Protein AF-A0A8H7H1Z9-F1 (afdb_monomer)

Organism: NCBI:txid456999

Sequence (894 aa):
MPFTSHRYNGWLPSSRAVYNKFINDLLEEAKRRHEQKAQHVASVEEFKKDIEANATMVDLFNKSFVQASSENLITSFEILLQVLDIIVSGPPRSIESDGTETHEPVGVPIYIVLDLLINTSAGYTLFNMGEFNSAIKKLLNSWGEYLTTADSAKTLTNEAGGWFSPLGLSILQADERGNFDATYVEPDPKAVNKGYASWDAFFTRQVQSSARPVEQAPAGTVVYNACESTVDRVRYNVQTHDKFWLKGMAYSLYDMLNGREDIAKQFVGGTVYQAFLGPNDYHRWHSPIGGKVVDAILVPGTYYAALPDDGEDGYMQGALIRSQPWLTIAAARAIITIQAPGPIGLVCFIAVGMVEVSTCDIRVKPGDSVSPGTELGMFHFGGSSHAVIFGPHVKLAYRNEVKPEVHQRSSYREAALKETKPKKVTKSGATSKAKSKSTPKALPGKKKRKAKRDQTKTDKESKEHKSVLNFANLPIELFLERAALDNVGLPSCPDNSVSESEYAALMFFEICAECGKAAVRQVDPILFVRGCDKAIALKVDHTSDVANLLLCSPYLVLPRGKTRIVWCQVKEYERIREIVDELEKGDGTTFKNWICESYDFMQTWHKAIDPLHKWVKNREEKEKNARAFQIQTRLIKLSWDAVDISECKEPTQEWKTLVFKTKLLDDNEWRDILPHLLDALEQVYEKRIEEEVYHREIERGIIIGNWLGGWTDKNTERWKTRWRDPVNPTSGSESIGTSEMMLYSQGIKKFSTTLSIPWAPRSTKVMTTCPHVIELLANDLPMDEFERKFEEKEEAAVLELLPEGLKSAEMRTWEFEWVSCTNNEGAVTTGDTLSTNAKILLRADCLLNVSIGLYTHYHYPNNLGALKGVSFYDLDSAKVAKAILRGLGRPNAS

Foldseek 3Di:
DAQCQAPFLQQAGSHPVQLVQLVVVLLVQLVVCVVVVPDADPLLVQLVCLQVVDPLSQVLQQQLLLQLVVPAPQRHPSSLSSSLSVDLVAAFWWTDDDPDLATHTRFFSNCSNCQSSQQFLSNLVSLLDPSNQVSVVSSLVSSLVVQQAQRRLPLLFCDHTRCVPPVNQCSLDPQPCHRPPQFWDQPQCPDRNSNQSGNQCVQQTHTDCVNFDADDDPAPFFFFFQFQFFWADKDFQAACDDAQAVPPGGANLCLLVLNPSVVSVQQGRWMKTKTWDALSTNFFTWGRHWFFWAAKDKDAAGASHFAHACDDPNDRGCRRVVRRRVLSRGATKMWIWGATDDQFGIKIKIWGAYHSFSDWAAPDHGGDTHHTGHTGTGITGGITMMMMTTGNSFDFDAPDPRDGSRGDDRNDTGGGGDDDDPPPPDDDDDDDDDDDDDDDDDYDYDDDDDDDDDDDDDDDDDDDDDDDDPPPPDPSSLVSLVSNCVSLPADDDLDPVADSSSLCSLQNYQAWSRRNHGAPDGAQLQQRTGHHPVQFFDDDDPPDPLVLLFRWDQPPDDDPDDDDGIGGGPVRSVVSVVVQVVCVVDDPVVVVVVSVVSNVVSVSSCVSSVSNVVSVVVLLQVLLVVQLVVLLVVVVVVVDDNVLSVVLPPDDPLVCVLRRGSDDDDPVSCVVCVVVVVVSSVVSVVVVVVVVLVVVLVVLLVLLQVVLVVVCVVCLPVQFPPDDPPVDDDDDADDDPPVVVVVVVVPDDDDPDRWRKRKTFHSVLCCPPQPVNVVLSVDPDDPVVSSVVCVVDPPVSSVVVDDPDDDPGPDPDPGMDTDTDDPPPDDDDDDDDDDLVLVLLLVPQKWFWDDDPPDTDTDRDSDDPDDDGDIDGDPVSNVVSLVVCVVVVNNPDD

InterPro domains:
  IPR003817 Phosphatidylserine decarboxylase-related [PF02666] (200-398)
  IPR003817 Phosphatidylserine decarboxylase-related [PTHR10067] (194-395)
  IPR022237 L-tryptophan decarboxylase PsiD-like [PF12588] (43-169)

Secondary structure (DSSP, 8-state):
----TTTTTTSS-SSHHHHHHHHHHHHHHHHHHHHTTPPPPHHHHHHHHHHHT-HHHHHHHHHHHHHTTTT-S--SHHHHHHHHHHHHTS---EEE-TTSS-EEE-S-HHHHHHHHHHTSHHHHHHHH-HHHHHHHHHHHHHHHHHHTSGGGGGG-SSSTTSTTSHHHHHHHTTTTT--HHHHB--S-TTSTTTT-SSHHHHHTPPBPTTTS------TTSEEE-SSSEEEEEEEES-BSS----TTT---BHHHHTTT-HHHHTTTTT-EEEEEEE-TTS--EEE-SS-EEEEEEEEE--BSS-------BTTB-TTHHHHTHHHHHHHB-EEEEEEE-STTS-EEEEEEEEBTTB-EEEE---TT-EE-TT-EEEEEESS-EEEEEEE-TT--EEESS---TT-EE-TTSEEEEE-----------------------------------------------------GGGS-HHHHHHHHHHHHHTPPPPS-TTS-HHHHHHHHH--B-TTT-SB--SPPBTTTTB---TTS--EE--TTSGGGGGS--BS--PPSSS-----EE-HHHHHHHHHHHHHHTTS-HHHHHHHHHHHHHHHHHHHHHHHHHHHHHHHHHHHHHHHHHHHHHHHHHHTT--HHHHHHTTSS-HHHHHHHS-SS---HHHHHHHHHHHHHHHHHHHHHHHHHHHHHHHHHHHHHHHHHHHHHHHHHTTTT-------S--SSS----SHHHHHHHHTT-----------EEE-HHHHHHH-HHHHHHHHS---HHHHHHHHHHHHHHHHHHTSPSS--TTS---TTEEE------S-PPP----S-HHHHHHHTTTEEEEEEETTEEEEE--S-TT---S-EEE-HHHHHHHHHHHHHTT-TT--

Mean predicted aligned error: 19.85 Å

Nearest PDB structures (foldseek):
  8x4q-assembly1_A  TM=8.700E-01  e=1.076E-24  Psilocybe cubensis
  8x4q-assembly3_E  TM=8.831E-01  e=5.833E-24  Psilocybe cubensis
  9jfn-assembly3_C  TM=8.525E-01  e=1.899E-22  Aspergillus oryzae RIB40
  7cnz-assembly2_G  TM=6.704E-01  e=5.437E-10  Escherichia coli K-12
  7cnz-assembly2_E  TM=6.609E-01  e=1.058E-09  Escherichia coli K-12

Solvent-accessible surface area (backbone atoms only — not comparable to full-atom values): 51412 Å² total; per-residue (Å²): 131,80,70,74,64,66,88,54,57,64,63,55,65,59,38,67,61,34,43,50,46,52,53,48,58,40,51,55,50,24,48,51,40,57,77,66,66,59,78,66,47,72,48,53,46,50,33,50,51,55,40,68,73,32,69,66,53,47,51,27,51,54,46,11,31,57,23,27,52,91,79,45,85,67,69,44,70,69,57,46,51,43,36,46,40,59,52,62,73,48,54,68,50,37,39,64,32,80,97,46,98,48,30,49,69,43,55,42,67,68,45,65,76,38,34,50,32,25,34,16,60,37,18,32,28,45,32,57,33,67,67,48,40,55,33,52,47,53,36,47,49,54,32,52,56,48,28,61,31,60,76,23,24,75,37,40,21,57,48,91,45,16,54,53,9,77,59,23,41,50,61,51,28,39,82,80,60,36,60,56,82,72,25,38,58,55,80,30,76,86,42,71,43,28,49,43,65,9,36,40,51,55,51,55,45,50,67,32,82,81,58,54,53,75,77,90,67,66,84,49,46,58,36,36,37,38,41,35,27,26,33,63,48,77,45,67,58,35,33,45,72,47,56,80,37,94,79,82,56,58,58,31,36,22,51,51,54,72,67,37,53,81,64,20,61,61,34,41,49,7,36,41,41,33,30,34,30,35,40,72,43,56,41,53,34,26,30,30,43,45,30,33,28,70,38,64,49,78,43,87,47,26,38,60,46,28,55,49,63,80,42,59,99,82,36,55,62,55,27,54,68,78,21,54,72,59,39,54,53,48,22,12,28,26,44,36,32,32,43,26,53,70,72,50,32,57,34,37,42,33,45,25,17,28,44,76,8,34,44,60,47,73,70,58,52,60,73,42,77,42,41,60,68,35,71,40,30,33,43,50,56,37,36,39,36,35,37,40,39,33,19,50,83,47,55,78,39,55,78,56,85,88,50,64,76,46,63,40,60,44,45,44,66,49,25,35,64,75,81,80,74,80,78,81,79,79,84,80,86,82,88,83,87,84,84,88,87,83,85,88,90,79,88,82,86,90,86,90,82,88,90,81,91,85,91,87,78,88,83,85,89,80,95,76,91,80,84,76,80,74,78,87,75,65,60,67,59,63,52,51,52,49,52,53,36,52,62,70,62,54,61,76,74,61,50,90,91,51,52,68,54,40,50,51,40,46,73,67,40,55,40,10,72,80,52,37,43,77,10,98,52,73,50,37,55,78,72,69,44,17,50,27,92,86,67,53,41,50,86,62,60,85,86,41,78,67,51,74,66,49,71,63,31,70,78,77,82,72,80,92,89,78,92,83,72,54,37,31,54,48,69,57,51,54,52,52,49,52,52,48,66,52,36,74,75,52,57,70,64,62,41,52,51,52,52,52,54,44,43,53,49,52,55,50,49,55,61,45,29,45,61,45,41,52,46,55,55,51,49,48,51,50,38,14,50,50,35,36,51,50,51,50,54,53,43,42,74,73,71,47,58,70,64,54,68,60,64,59,78,71,82,49,75,61,57,52,63,70,42,60,32,71,66,82,85,48,77,65,58,47,63,68,46,43,62,63,52,49,55,57,44,49,58,50,44,53,52,49,50,52,52,51,52,53,50,51,52,52,52,53,52,50,51,51,38,53,50,48,65,51,45,39,72,75,46,44,79,82,51,56,61,76,65,70,86,74,86,77,73,87,86,85,79,90,70,78,72,66,67,57,55,58,42,48,77,72,70,60,89,82,80,86,70,72,69,44,54,40,72,41,66,33,51,70,48,45,53,72,66,35,70,66,50,37,52,54,69,72,44,93,60,58,68,73,59,44,52,52,56,56,71,74,61,48,67,68,62,56,53,68,74,49,77,84,81,86,58,88,74,79,74,86,58,96,56,50,45,86,47,85,68,75,88,77,88,80,81,84,87,78,84,86,83,72,54,72,69,57,56,53,57,63,47,61,24,52,55,42,52,57,78,65,78,97,52,84,53,85,53,83,79,93,66,87,88,77,82,85,62,72,74,48,79,40,75,67,45,44,52,52,32,52,52,52,31,43,76,70,73,44,75,80,70,130

Radius of gyration: 45.38 Å; Cα contacts (8 Å, |Δi|>4): 1323; chains: 1; bounding box: 114×118×106 Å

Structure (mmCIF, N/CA/C/O backbone):
data_AF-A0A8H7H1Z9-F1
#
_entry.id   AF-A0A8H7H1Z9-F1
#
loop_
_atom_site.group_PDB
_atom_site.id
_atom_site.type_symbol
_atom_site.label_atom_id
_atom_site.label_alt_id
_atom_site.label_comp_id
_atom_site.label_asym_id
_atom_site.label_entity_id
_atom_site.label_seq_id
_atom_site.pdbx_PDB_ins_code
_atom_site.Cartn_x
_atom_site.Cartn_y
_atom_site.Cartn_z
_atom_site.occupancy
_atom_site.B_iso_or_equiv
_atom_site.auth_seq_id
_atom_site.auth_comp_id
_atom_site.auth_asym_id
_atom_site.auth_atom_id
_atom_site.pdbx_PDB_model_num
ATOM 1 N N . MET A 1 1 ? 21.808 18.311 3.949 1.00 22.47 1 MET A N 1
ATOM 2 C CA . MET A 1 1 ? 21.582 17.296 4.999 1.00 22.47 1 MET A CA 1
ATOM 3 C C . MET A 1 1 ? 21.866 15.939 4.375 1.00 22.47 1 MET A C 1
ATOM 5 O O . MET A 1 1 ? 21.525 15.793 3.206 1.00 22.47 1 MET A O 1
ATOM 9 N N . PRO A 1 2 ? 22.559 15.015 5.056 1.00 22.89 2 PRO A N 1
ATOM 10 C CA . PRO A 1 2 ? 22.894 13.727 4.464 1.00 22.89 2 PRO A CA 1
ATOM 11 C C . PRO A 1 2 ? 21.623 12.898 4.262 1.00 22.89 2 PRO A C 1
ATOM 13 O O . PRO A 1 2 ? 20.751 12.896 5.129 1.00 22.89 2 PRO A O 1
ATOM 16 N N . PHE A 1 3 ? 21.544 12.220 3.116 1.00 31.03 3 PHE A N 1
ATOM 17 C CA . PHE A 1 3 ? 20.643 11.094 2.884 1.00 31.03 3 PHE A CA 1
ATOM 18 C C . PHE A 1 3 ? 20.788 10.131 4.066 1.00 31.03 3 PHE A C 1
ATOM 20 O O . PHE A 1 3 ? 21.843 9.522 4.237 1.00 31.03 3 PHE A O 1
ATOM 27 N N . THR A 1 4 ? 19.782 10.029 4.930 1.00 33.00 4 THR A N 1
ATOM 28 C CA . THR A 1 4 ? 19.733 8.952 5.918 1.00 33.00 4 THR A CA 1
ATOM 29 C C . THR A 1 4 ? 19.393 7.678 5.153 1.00 33.00 4 THR A C 1
ATOM 31 O O . THR A 1 4 ? 18.236 7.378 4.874 1.00 33.00 4 THR A O 1
ATOM 34 N N . SER A 1 5 ? 20.439 6.953 4.767 1.00 34.41 5 SER A N 1
ATOM 35 C CA . SER A 1 5 ? 20.476 5.739 3.942 1.00 34.41 5 SER A CA 1
ATOM 36 C C . SER A 1 5 ? 19.743 4.518 4.534 1.00 34.41 5 SER A C 1
ATOM 38 O O . SER A 1 5 ? 20.102 3.378 4.248 1.00 34.41 5 SER A O 1
ATOM 40 N N . HIS A 1 6 ? 18.750 4.711 5.407 1.00 42.69 6 HIS A N 1
ATOM 41 C CA . HIS A 1 6 ? 18.156 3.654 6.239 1.00 42.69 6 HIS A CA 1
ATOM 42 C C . HIS A 1 6 ? 16.630 3.533 6.135 1.00 42.69 6 HIS A C 1
ATOM 44 O O . HIS A 1 6 ? 16.074 2.603 6.705 1.00 42.69 6 HIS A O 1
ATOM 50 N N . ARG A 1 7 ? 15.919 4.409 5.409 1.00 55.00 7 ARG A N 1
ATOM 51 C CA . ARG A 1 7 ? 14.441 4.390 5.459 1.00 55.00 7 ARG A CA 1
ATOM 52 C C . ARG A 1 7 ? 13.772 3.188 4.798 1.00 55.00 7 ARG A C 1
ATOM 54 O O . ARG A 1 7 ? 12.655 2.846 5.164 1.00 55.00 7 ARG A O 1
ATOM 61 N N . TYR A 1 8 ? 14.443 2.533 3.854 1.00 63.50 8 TYR A N 1
ATOM 62 C CA . TYR A 1 8 ? 13.801 1.537 2.994 1.00 63.50 8 TYR A CA 1
ATOM 63 C C . TYR A 1 8 ? 14.564 0.210 2.901 1.00 63.50 8 TYR A C 1
ATOM 65 O O . TYR A 1 8 ? 14.399 -0.494 1.918 1.00 63.50 8 TYR A O 1
ATOM 73 N N . ASN A 1 9 ? 15.406 -0.148 3.883 1.00 65.81 9 ASN A N 1
ATOM 74 C CA . ASN A 1 9 ? 16.087 -1.459 3.990 1.00 65.81 9 ASN A CA 1
ATOM 75 C C . ASN A 1 9 ? 16.629 -2.038 2.658 1.00 65.81 9 ASN A C 1
ATOM 77 O O . ASN A 1 9 ? 16.440 -3.217 2.363 1.00 65.81 9 ASN A O 1
ATOM 81 N N . GLY A 1 10 ? 17.278 -1.204 1.835 1.00 71.19 10 GLY A N 1
ATOM 82 C CA . GLY A 1 10 ? 17.903 -1.615 0.567 1.00 71.19 10 GLY A CA 1
ATOM 83 C C . GLY A 1 10 ? 16.976 -1.704 -0.654 1.00 71.19 10 GLY A C 1
ATOM 84 O O . GLY A 1 10 ? 17.423 -2.129 -1.714 1.00 71.19 10 GLY A O 1
ATOM 85 N N . TRP A 1 11 ? 15.705 -1.313 -0.537 1.00 80.31 11 TRP A N 1
ATOM 86 C CA . TRP A 1 11 ? 14.755 -1.264 -1.658 1.00 80.31 11 TRP A CA 1
ATOM 87 C C . TRP A 1 11 ? 14.963 -0.088 -2.611 1.00 80.31 11 TRP A C 1
ATOM 89 O O . TRP A 1 11 ? 14.606 -0.157 -3.785 1.00 80.31 11 TRP A O 1
ATOM 99 N N . LEU A 1 12 ? 15.517 1.000 -2.090 1.00 83.88 12 LEU A N 1
ATOM 100 C CA . LEU A 1 12 ? 16.001 2.125 -2.870 1.00 83.88 12 LEU A CA 1
ATOM 101 C C . LEU A 1 12 ? 17.505 2.261 -2.619 1.00 83.88 12 LEU A C 1
ATOM 103 O O . LEU A 1 12 ? 17.948 1.943 -1.509 1.00 83.88 12 LEU A O 1
ATOM 107 N N . PRO A 1 13 ? 18.273 2.742 -3.612 1.00 83.81 13 PRO A N 1
ATOM 108 C CA . PRO A 1 13 ? 19.686 3.028 -3.435 1.00 83.81 13 PRO A CA 1
ATOM 109 C C . PRO A 1 13 ? 19.950 3.918 -2.219 1.00 83.81 13 PRO A C 1
ATOM 111 O O . PRO A 1 13 ? 19.167 4.818 -1.899 1.00 83.81 13 PRO A O 1
ATOM 114 N N . SER A 1 14 ? 21.081 3.682 -1.564 1.00 77.31 14 SER A N 1
ATOM 115 C CA . SER A 1 14 ? 21.464 4.317 -0.302 1.00 77.31 14 SER A CA 1
ATOM 116 C C . SER A 1 14 ? 21.612 5.841 -0.393 1.00 77.31 14 SER A C 1
ATOM 118 O O . SER A 1 14 ? 21.479 6.538 0.619 1.00 77.31 14 SER A O 1
ATOM 120 N N . SER A 1 15 ? 21.846 6.372 -1.597 1.00 78.81 15 SER A N 1
ATOM 121 C CA . SER A 1 15 ? 21.973 7.802 -1.867 1.00 78.81 15 SER A CA 1
ATOM 122 C C . SER A 1 15 ? 21.275 8.225 -3.166 1.00 78.81 15 SER A C 1
ATOM 124 O O . SER A 1 15 ? 21.015 7.425 -4.072 1.00 78.81 15 SER A O 1
ATOM 126 N N . ARG A 1 16 ? 21.033 9.538 -3.305 1.00 80.06 16 ARG A N 1
ATOM 127 C CA . ARG A 1 16 ? 20.501 10.091 -4.558 1.00 80.06 16 ARG A CA 1
ATOM 128 C C . ARG A 1 16 ? 21.449 9.952 -5.729 1.00 80.06 16 ARG A C 1
ATOM 130 O O . ARG A 1 16 ? 20.967 9.831 -6.850 1.00 80.06 16 ARG A O 1
ATOM 137 N N . ALA A 1 17 ? 22.753 10.075 -5.515 1.00 83.12 17 ALA A N 1
ATOM 138 C CA . ALA A 1 17 ? 23.670 10.052 -6.640 1.00 83.12 17 ALA A CA 1
ATOM 139 C C . ALA A 1 17 ? 23.878 8.619 -7.156 1.00 83.12 17 ALA A C 1
ATOM 141 O O . ALA A 1 17 ? 23.899 8.466 -8.375 1.00 83.12 17 ALA A O 1
ATOM 142 N N . VAL A 1 18 ? 23.768 7.580 -6.313 1.00 84.69 18 VAL A N 1
ATOM 143 C CA . VAL A 1 18 ? 23.644 6.185 -6.778 1.00 84.69 18 VAL A CA 1
ATOM 144 C C . VAL A 1 18 ? 22.350 5.976 -7.558 1.00 84.69 18 VAL A C 1
ATOM 146 O O . VAL A 1 18 ? 22.382 5.444 -8.666 1.00 84.69 18 VAL A O 1
ATOM 149 N N . TYR A 1 19 ? 21.214 6.456 -7.038 1.00 87.06 19 TYR A N 1
ATOM 150 C CA . TYR A 1 19 ? 19.934 6.406 -7.754 1.00 87.06 19 TYR A CA 1
ATOM 151 C C . TYR A 1 19 ? 20.015 7.096 -9.125 1.00 87.06 19 TYR A C 1
ATOM 153 O O . TYR A 1 19 ? 19.674 6.511 -10.151 1.00 87.06 19 TYR A O 1
ATOM 161 N N . ASN A 1 20 ? 20.504 8.338 -9.167 1.00 88.06 20 ASN A N 1
ATOM 162 C CA . ASN A 1 20 ? 20.615 9.104 -10.404 1.00 88.06 20 ASN A CA 1
ATOM 163 C C . ASN A 1 20 ? 21.601 8.443 -11.372 1.00 88.06 20 ASN A C 1
ATOM 165 O O . ASN A 1 20 ? 21.330 8.405 -12.568 1.00 88.06 20 ASN A O 1
ATOM 169 N N . LYS A 1 21 ? 22.725 7.909 -10.875 1.00 89.69 21 LYS A N 1
ATOM 170 C CA . LYS A 1 21 ? 23.695 7.183 -11.696 1.00 89.69 21 LYS A CA 1
ATOM 171 C C . LYS A 1 21 ? 23.064 5.936 -12.305 1.00 89.69 21 LYS A C 1
ATOM 173 O O . LYS A 1 21 ? 23.195 5.735 -13.506 1.00 89.69 21 LYS A O 1
ATOM 178 N N . PHE A 1 22 ? 22.336 5.144 -11.518 1.00 91.56 22 PHE A N 1
ATOM 179 C CA . PHE A 1 22 ? 21.622 3.968 -12.013 1.00 91.56 22 PHE A CA 1
ATOM 180 C C . PHE A 1 22 ? 20.687 4.319 -13.175 1.00 91.56 22 PHE A C 1
ATOM 182 O O . PHE A 1 22 ? 20.758 3.695 -14.234 1.00 91.56 22 PHE A O 1
ATOM 189 N N . ILE A 1 23 ? 19.857 5.352 -13.000 1.00 92.75 23 ILE A N 1
ATOM 190 C CA . ILE A 1 23 ? 18.926 5.801 -14.039 1.00 92.75 23 ILE A CA 1
ATOM 191 C C . ILE A 1 23 ? 19.674 6.359 -15.260 1.00 92.75 23 ILE A C 1
ATOM 193 O O . ILE A 1 23 ? 19.322 6.028 -16.389 1.00 92.75 23 ILE A O 1
ATOM 197 N N . ASN A 1 24 ? 20.726 7.158 -15.068 1.00 93.81 24 ASN A N 1
ATOM 198 C CA . ASN A 1 24 ? 21.504 7.726 -16.172 1.00 93.81 24 ASN A CA 1
ATOM 199 C C . ASN A 1 24 ? 22.239 6.652 -16.985 1.00 93.81 24 ASN A C 1
ATOM 201 O O . ASN A 1 24 ? 22.175 6.689 -18.211 1.00 93.81 24 ASN A O 1
ATOM 205 N N . ASP A 1 25 ? 22.860 5.665 -16.330 1.00 93.19 25 ASP A N 1
ATOM 206 C CA . ASP A 1 25 ? 23.508 4.531 -17.002 1.00 93.19 25 ASP A CA 1
ATOM 207 C C . ASP A 1 25 ? 22.497 3.776 -17.892 1.00 93.19 25 ASP A C 1
ATOM 209 O O . ASP A 1 25 ? 22.811 3.386 -19.019 1.00 93.19 25 ASP A O 1
ATOM 213 N N . LEU A 1 26 ? 21.263 3.583 -17.401 1.00 95.50 26 LEU A N 1
ATOM 214 C CA . LEU A 1 26 ? 20.180 2.970 -18.176 1.00 95.50 26 LEU A CA 1
ATOM 215 C C . LEU A 1 26 ? 19.750 3.848 -19.356 1.00 95.50 26 LEU A C 1
ATOM 217 O O . LEU A 1 26 ? 19.546 3.329 -20.449 1.00 95.50 26 LEU A O 1
ATOM 221 N N . LEU A 1 27 ? 19.634 5.164 -19.164 1.00 96.56 27 LEU A N 1
ATOM 222 C CA . LEU A 1 27 ? 19.236 6.100 -20.219 1.00 96.56 27 LEU A CA 1
ATOM 223 C C . LEU A 1 27 ? 20.293 6.222 -21.324 1.00 96.56 27 LEU A C 1
ATOM 225 O O . LEU A 1 27 ? 19.937 6.331 -22.498 1.00 96.56 27 LEU A O 1
ATOM 229 N N . GLU A 1 28 ? 21.582 6.173 -20.986 1.00 95.81 28 GLU A N 1
ATOM 230 C CA . GLU A 1 28 ? 22.666 6.175 -21.973 1.00 95.81 28 GLU A CA 1
ATOM 231 C C . GLU A 1 28 ? 22.639 4.923 -22.856 1.00 95.81 28 GLU A C 1
ATOM 233 O O . GLU A 1 28 ? 22.770 5.016 -24.080 1.00 95.81 28 GLU A O 1
ATOM 238 N N . GLU A 1 29 ? 22.436 3.747 -22.261 1.00 95.00 29 GLU A N 1
ATOM 239 C CA . GLU A 1 29 ? 22.266 2.505 -23.017 1.00 95.00 29 GLU A CA 1
ATOM 240 C C . GLU A 1 29 ? 20.955 2.510 -23.816 1.00 95.00 29 GLU A C 1
ATOM 242 O O . GLU A 1 29 ? 20.958 2.155 -24.994 1.00 95.00 29 GLU A O 1
ATOM 247 N N . ALA A 1 30 ? 19.852 2.987 -23.235 1.00 96.06 30 ALA A N 1
ATOM 248 C CA . ALA A 1 30 ? 18.566 3.095 -23.921 1.00 96.06 30 ALA A CA 1
ATOM 249 C C . ALA A 1 30 ? 18.674 3.992 -25.161 1.00 96.06 30 ALA A C 1
ATOM 251 O O . ALA A 1 30 ? 18.163 3.653 -26.230 1.00 96.06 30 ALA A O 1
ATOM 252 N N . LYS A 1 31 ? 19.413 5.102 -25.054 1.00 95.00 31 LYS A N 1
ATOM 253 C CA . LYS A 1 31 ? 19.713 5.986 -26.183 1.00 95.00 31 LYS A CA 1
ATOM 254 C C . LYS A 1 31 ? 20.510 5.263 -27.268 1.00 95.00 31 LYS A C 1
ATOM 256 O O . LYS A 1 31 ? 20.140 5.351 -28.436 1.00 95.00 31 LYS A O 1
ATOM 261 N N . ARG A 1 32 ? 21.555 4.509 -26.902 1.00 95.50 32 ARG A N 1
ATOM 262 C CA . ARG A 1 32 ? 22.344 3.716 -27.862 1.00 95.50 32 ARG A CA 1
ATOM 263 C C . ARG A 1 32 ? 21.491 2.669 -28.578 1.00 95.50 32 ARG A C 1
ATOM 265 O O . ARG A 1 32 ? 21.569 2.565 -29.801 1.00 95.50 32 ARG A O 1
ATOM 272 N N . ARG A 1 33 ? 20.644 1.936 -27.850 1.00 94.00 33 ARG A N 1
ATOM 273 C CA . ARG A 1 33 ? 19.694 0.968 -28.426 1.00 94.00 33 ARG A CA 1
ATOM 274 C C . ARG A 1 33 ? 18.734 1.631 -29.410 1.00 94.00 33 ARG A C 1
ATOM 276 O O . ARG A 1 33 ? 18.544 1.127 -30.519 1.00 94.00 33 ARG A O 1
ATOM 283 N N . HIS A 1 34 ? 18.182 2.782 -29.029 1.00 90.62 34 HIS A N 1
ATOM 284 C CA . HIS A 1 34 ? 17.268 3.547 -29.869 1.00 90.62 34 HIS A CA 1
ATOM 285 C C . HIS A 1 34 ? 17.948 4.051 -31.154 1.00 90.62 34 HIS A C 1
ATOM 287 O O . HIS A 1 34 ? 17.419 3.859 -32.248 1.00 90.62 34 HIS A O 1
ATOM 293 N N . GLU A 1 35 ? 19.155 4.621 -31.054 1.00 92.88 35 GLU A N 1
ATOM 294 C CA . GLU A 1 35 ? 19.959 5.063 -32.208 1.00 92.88 35 GLU A CA 1
ATOM 295 C C . GLU A 1 35 ? 20.284 3.907 -33.168 1.00 92.88 35 GLU A C 1
ATOM 297 O O . GLU A 1 35 ? 20.286 4.083 -34.389 1.00 92.88 35 GLU A O 1
ATOM 302 N N . GLN A 1 36 ? 20.502 2.707 -32.627 1.00 94.31 36 GLN A N 1
ATOM 303 C CA . GLN A 1 36 ? 20.749 1.484 -33.394 1.00 94.31 36 GLN A CA 1
ATOM 304 C C . GLN A 1 36 ? 19.476 0.834 -33.950 1.00 94.31 36 GLN A C 1
ATOM 306 O O . GLN A 1 36 ? 19.578 -0.132 -34.707 1.00 94.31 36 GLN A O 1
ATOM 311 N N . LYS A 1 37 ? 18.285 1.347 -33.606 1.00 92.19 37 LYS A N 1
ATOM 312 C CA . LYS A 1 37 ? 16.987 0.733 -33.932 1.00 92.19 37 LYS A CA 1
ATOM 313 C C . LYS A 1 37 ? 16.925 -0.737 -33.502 1.00 92.19 37 LYS A C 1
ATOM 315 O O . LYS A 1 37 ? 16.426 -1.588 -34.241 1.00 92.19 37 LYS A O 1
ATOM 320 N N . ALA A 1 38 ? 17.484 -1.034 -32.329 1.00 92.94 38 ALA A N 1
ATOM 321 C CA . ALA A 1 38 ? 17.442 -2.370 -31.759 1.00 92.94 38 ALA A CA 1
ATOM 322 C C . ALA A 1 38 ? 15.984 -2.805 -31.554 1.00 92.94 38 ALA A C 1
ATOM 324 O O . ALA A 1 38 ? 15.143 -2.013 -31.132 1.00 92.94 38 ALA A O 1
ATOM 325 N N . GLN A 1 39 ? 15.685 -4.065 -31.865 1.00 94.44 39 GLN A N 1
ATOM 326 C CA . GLN A 1 39 ? 14.373 -4.633 -31.568 1.00 94.44 39 GLN A CA 1
ATOM 327 C C . GLN A 1 39 ? 14.236 -4.875 -30.062 1.00 94.44 39 GLN A C 1
ATOM 329 O O . GLN A 1 39 ? 15.213 -5.242 -29.394 1.00 94.44 39 GLN A O 1
ATOM 334 N N . HIS A 1 40 ? 13.019 -4.690 -29.550 1.00 97.31 40 HIS A N 1
ATOM 335 C CA . HIS A 1 40 ? 12.676 -5.078 -28.189 1.00 97.31 40 HIS A CA 1
ATOM 336 C C . HIS A 1 40 ? 12.814 -6.591 -28.019 1.00 97.31 40 HIS A C 1
ATOM 338 O O . HIS A 1 40 ? 12.564 -7.365 -28.952 1.00 97.31 40 HIS A O 1
ATOM 344 N N . VAL A 1 41 ? 13.202 -7.028 -26.822 1.00 96.25 41 VAL A N 1
ATOM 345 C CA . VAL A 1 41 ? 13.129 -8.451 -26.489 1.00 96.25 41 VAL A CA 1
ATOM 346 C C . VAL A 1 41 ? 11.673 -8.903 -26.490 1.00 96.25 41 VAL A C 1
ATOM 348 O O . VAL A 1 41 ? 10.765 -8.109 -26.248 1.00 96.25 41 VAL A O 1
ATOM 351 N N . ALA A 1 42 ? 11.439 -10.188 -26.765 1.00 97.56 42 ALA A N 1
ATOM 352 C CA . ALA A 1 42 ? 10.093 -10.706 -27.016 1.00 97.56 42 ALA A CA 1
ATOM 353 C C . ALA A 1 42 ? 9.086 -10.359 -25.904 1.00 97.56 42 ALA A C 1
ATOM 355 O O . ALA A 1 42 ? 7.952 -10.000 -26.205 1.00 97.56 42 ALA A O 1
ATOM 356 N N . SER A 1 43 ? 9.511 -10.409 -24.639 1.00 97.25 43 SER A N 1
ATOM 357 C CA . SER A 1 43 ? 8.667 -10.087 -23.486 1.00 97.25 43 SER A CA 1
ATOM 358 C C . SER A 1 43 ? 8.361 -8.593 -23.344 1.00 97.25 43 SER A C 1
ATOM 360 O O . SER A 1 43 ? 7.247 -8.239 -22.966 1.00 97.25 43 SER A O 1
ATOM 362 N N . VAL A 1 44 ? 9.298 -7.706 -23.696 1.00 98.19 44 VAL A N 1
ATOM 363 C CA . VAL A 1 44 ? 9.075 -6.247 -23.717 1.00 98.19 44 VAL A CA 1
ATOM 364 C C . VAL A 1 44 ? 8.188 -5.853 -24.894 1.00 98.19 44 VAL A C 1
ATOM 366 O O . VAL A 1 44 ? 7.295 -5.026 -24.737 1.00 98.19 44 VAL A O 1
ATOM 369 N N . GLU A 1 45 ? 8.372 -6.482 -26.054 1.00 98.19 45 GLU A N 1
ATOM 370 C CA . GLU A 1 45 ? 7.509 -6.288 -27.222 1.00 98.19 45 GLU A CA 1
ATOM 371 C C . GLU A 1 45 ? 6.073 -6.769 -26.957 1.00 98.19 45 GLU A C 1
ATOM 373 O O . GLU A 1 45 ? 5.111 -6.130 -27.382 1.00 98.19 45 GLU A O 1
ATOM 378 N N . GLU A 1 46 ? 5.901 -7.889 -26.250 1.00 98.25 46 GLU A N 1
ATOM 379 C CA . GLU A 1 46 ? 4.578 -8.350 -25.819 1.00 98.25 46 GLU A CA 1
ATOM 380 C C . GLU A 1 46 ? 3.953 -7.381 -24.811 1.00 98.25 46 GLU A C 1
ATOM 382 O O . GLU A 1 46 ? 2.802 -6.984 -24.989 1.00 98.25 46 GLU A O 1
ATOM 387 N N . PHE A 1 47 ? 4.719 -6.930 -23.812 1.00 98.38 47 PHE A N 1
ATOM 388 C CA . PHE A 1 47 ? 4.258 -5.928 -22.852 1.00 98.38 47 PHE A CA 1
ATOM 389 C C . PHE A 1 47 ? 3.816 -4.636 -23.552 1.00 98.38 47 PHE A C 1
ATOM 391 O O . PHE A 1 47 ? 2.723 -4.140 -23.291 1.00 98.38 47 PHE A O 1
ATOM 398 N N . LYS A 1 48 ? 4.611 -4.132 -24.504 1.00 98.31 48 LYS A N 1
ATOM 399 C CA . LYS A 1 48 ? 4.258 -2.981 -25.344 1.00 98.31 48 LYS A CA 1
ATOM 400 C C . LYS A 1 48 ? 2.907 -3.180 -26.029 1.00 98.31 48 LYS A C 1
ATOM 402 O O . LYS A 1 48 ? 2.039 -2.321 -25.907 1.00 98.31 48 LYS A O 1
ATOM 407 N N . LYS A 1 49 ? 2.718 -4.311 -26.716 1.00 98.19 49 LYS A N 1
ATOM 408 C CA . LYS A 1 49 ? 1.471 -4.620 -27.433 1.00 98.19 49 LYS A CA 1
ATOM 409 C C . LYS A 1 49 ? 0.269 -4.683 -26.505 1.00 98.19 49 LYS A C 1
ATOM 411 O O . LYS A 1 49 ? -0.778 -4.150 -26.856 1.00 98.19 49 LYS A O 1
ATOM 416 N N . ASP A 1 50 ? 0.416 -5.314 -25.344 1.00 97.88 50 ASP A N 1
ATOM 417 C CA . ASP A 1 50 ? -0.663 -5.419 -24.363 1.00 97.88 50 ASP A CA 1
ATOM 418 C C . ASP A 1 50 ? -1.071 -4.030 -23.835 1.00 97.88 50 ASP A C 1
ATOM 420 O O . ASP A 1 50 ? -2.265 -3.750 -23.719 1.00 97.88 50 ASP A O 1
ATOM 424 N N . ILE A 1 51 ? -0.107 -3.132 -23.582 1.00 97.69 51 ILE A N 1
ATOM 425 C CA . ILE A 1 51 ? -0.390 -1.745 -23.178 1.00 97.69 51 ILE A CA 1
ATOM 426 C C . ILE A 1 51 ? -1.035 -0.947 -24.320 1.00 97.69 51 ILE A C 1
ATOM 428 O O . ILE A 1 51 ? -2.078 -0.328 -24.121 1.00 97.69 51 ILE A O 1
ATOM 432 N N . GLU A 1 52 ? -0.458 -0.980 -25.524 1.00 97.31 52 GLU A N 1
ATOM 433 C CA . GLU A 1 52 ? -0.943 -0.226 -26.692 1.00 97.31 52 GLU A CA 1
ATOM 434 C C . GLU A 1 52 ? -2.314 -0.705 -27.197 1.00 97.31 52 GLU A C 1
ATOM 436 O O . GLU A 1 52 ? -3.047 0.063 -27.822 1.00 97.31 52 GLU A O 1
ATOM 441 N N . ALA A 1 53 ? -2.703 -1.946 -26.891 1.00 96.06 53 ALA A N 1
ATOM 442 C CA . ALA A 1 53 ? -4.028 -2.477 -27.198 1.00 96.06 53 ALA A CA 1
ATOM 443 C C . ALA A 1 53 ? -5.157 -1.813 -26.385 1.00 96.06 53 ALA A C 1
ATOM 445 O O . ALA A 1 53 ? -6.326 -1.938 -26.758 1.00 96.06 53 ALA A O 1
ATOM 446 N N . ASN A 1 54 ? -4.839 -1.104 -25.296 1.00 93.75 54 ASN A N 1
ATOM 447 C CA . ASN A 1 54 ? -5.813 -0.430 -24.444 1.00 93.75 54 ASN A CA 1
ATOM 448 C C . ASN A 1 54 ? -5.530 1.081 -24.371 1.00 93.75 54 ASN A C 1
ATOM 450 O O . ASN A 1 54 ? -4.609 1.532 -23.690 1.00 93.75 54 ASN A O 1
ATOM 454 N N . ALA A 1 55 ? -6.379 1.879 -25.027 1.00 89.81 55 ALA A N 1
ATOM 455 C CA . ALA A 1 55 ? -6.251 3.338 -25.060 1.00 89.81 55 ALA A CA 1
ATOM 456 C C . ALA A 1 55 ? -6.234 3.988 -23.661 1.00 89.81 55 ALA A C 1
ATOM 458 O O . ALA A 1 55 ? -5.531 4.979 -23.467 1.00 89.81 55 ALA A O 1
ATOM 459 N N . THR A 1 56 ? -6.947 3.418 -22.683 1.00 88.94 56 THR A N 1
ATOM 460 C CA . THR A 1 56 ? -6.936 3.898 -21.295 1.00 88.94 56 THR A CA 1
ATOM 461 C C . THR A 1 56 ? -5.575 3.674 -20.643 1.00 88.94 56 THR A C 1
ATOM 463 O O . THR A 1 56 ? -5.055 4.584 -20.005 1.00 88.94 56 THR A O 1
ATOM 466 N N . MET A 1 57 ? -4.944 2.510 -20.844 1.00 94.69 57 MET A N 1
ATOM 467 C CA . MET A 1 57 ? -3.599 2.255 -20.305 1.00 94.69 57 MET A CA 1
ATOM 468 C C . MET A 1 57 ? -2.555 3.203 -20.910 1.00 94.69 57 MET A C 1
ATOM 470 O O . MET A 1 57 ? -1.702 3.716 -20.186 1.00 94.69 57 MET A O 1
ATOM 474 N N . VAL A 1 58 ? -2.648 3.488 -22.213 1.00 94.50 58 VAL A N 1
ATOM 475 C CA . VAL A 1 58 ? -1.767 4.455 -22.893 1.00 94.50 58 VAL A CA 1
ATOM 476 C C . VAL A 1 58 ? -1.931 5.864 -22.314 1.00 94.50 58 VAL A C 1
ATOM 478 O O . VAL A 1 58 ? -0.939 6.528 -22.005 1.00 94.50 58 VAL A O 1
ATOM 481 N N . ASP A 1 59 ? -3.171 6.326 -22.146 1.00 88.38 59 ASP A N 1
ATOM 482 C CA . ASP A 1 59 ? -3.463 7.640 -21.568 1.00 88.38 59 ASP A CA 1
ATOM 483 C C . ASP A 1 59 ? -2.969 7.753 -20.116 1.00 88.38 59 ASP A C 1
ATOM 485 O O . ASP A 1 59 ? -2.292 8.721 -19.765 1.00 88.38 59 ASP A O 1
ATOM 489 N N . LEU A 1 60 ? -3.215 6.732 -19.290 1.00 89.88 60 LEU A N 1
ATOM 490 C CA . LEU A 1 60 ? -2.757 6.689 -17.901 1.00 89.88 60 LEU A CA 1
ATOM 491 C C . LEU A 1 60 ? -1.228 6.688 -17.779 1.00 89.88 60 LEU A C 1
ATOM 493 O O . LEU A 1 60 ? -0.689 7.379 -16.913 1.00 89.88 60 LEU A O 1
ATOM 497 N N . PHE A 1 61 ? -0.511 5.977 -18.655 1.00 95.00 61 PHE A N 1
ATOM 498 C CA . PHE A 1 61 ? 0.949 6.067 -18.716 1.00 95.00 61 PHE A CA 1
ATOM 499 C C . PHE A 1 61 ? 1.408 7.486 -19.063 1.00 95.00 61 PHE A C 1
ATOM 501 O O . PHE A 1 61 ? 2.239 8.056 -18.362 1.00 95.00 61 PHE A O 1
ATOM 508 N N . ASN A 1 62 ? 0.845 8.098 -20.106 1.00 91.75 62 ASN A N 1
ATOM 509 C CA . ASN A 1 62 ? 1.212 9.463 -20.493 1.00 91.75 62 ASN A CA 1
ATOM 510 C C . ASN A 1 62 ? 0.954 10.464 -19.358 1.00 91.75 62 ASN A C 1
ATOM 512 O O . ASN A 1 62 ? 1.808 11.301 -19.058 1.00 91.75 62 ASN A O 1
ATOM 516 N N . LYS A 1 63 ? -0.191 10.344 -18.678 1.00 86.94 63 LYS A N 1
ATOM 517 C CA . LYS A 1 63 ? -0.517 11.151 -17.499 1.00 86.94 63 LYS A CA 1
ATOM 518 C C . LYS A 1 63 ? 0.461 10.906 -16.356 1.00 86.94 63 LYS A C 1
ATOM 520 O O . LYS A 1 63 ? 0.908 11.882 -15.762 1.00 86.94 63 LYS A O 1
ATOM 525 N N . SER A 1 64 ? 0.832 9.661 -16.052 1.00 92.31 64 SER A N 1
ATOM 526 C CA . SER A 1 64 ? 1.768 9.376 -14.956 1.00 92.31 64 SER A CA 1
ATOM 527 C C . SER A 1 64 ? 3.159 9.967 -15.224 1.00 92.31 64 SER A C 1
ATOM 529 O O . SER A 1 64 ? 3.739 10.568 -14.320 1.00 92.31 64 SER A O 1
ATOM 531 N N . PHE A 1 65 ? 3.652 9.940 -16.470 1.00 94.00 65 PHE A N 1
ATOM 532 C CA . PHE A 1 65 ? 4.896 10.630 -16.846 1.00 94.00 65 PHE A CA 1
ATOM 533 C C . PHE A 1 65 ? 4.810 12.147 -16.655 1.00 94.00 65 PHE A C 1
ATOM 535 O O . PHE A 1 65 ? 5.731 12.753 -16.107 1.00 94.00 65 PHE A O 1
ATOM 542 N N . VAL A 1 66 ? 3.699 12.769 -17.066 1.00 86.50 66 VAL A N 1
ATOM 543 C CA . VAL A 1 66 ? 3.468 14.211 -16.871 1.00 86.50 66 VAL A CA 1
ATOM 544 C C . VAL A 1 66 ? 3.379 14.559 -15.384 1.00 86.50 66 VAL A C 1
ATOM 546 O O . VAL A 1 66 ? 3.967 15.544 -14.943 1.00 86.50 66 VAL A O 1
ATOM 549 N N . GLN A 1 67 ? 2.679 13.745 -14.595 1.00 83.25 67 GLN A N 1
ATOM 550 C CA . GLN A 1 67 ? 2.510 13.940 -13.155 1.00 83.25 67 GLN A CA 1
ATOM 551 C C . GLN A 1 67 ? 3.836 13.783 -12.390 1.00 83.25 67 GLN A C 1
ATOM 553 O O . GLN A 1 67 ? 4.082 14.526 -11.442 1.00 83.25 67 GLN A O 1
ATOM 558 N N . ALA A 1 68 ? 4.717 12.880 -12.828 1.00 87.69 68 ALA A N 1
ATOM 559 C CA . ALA A 1 68 ? 6.029 12.650 -12.221 1.00 87.69 68 ALA A CA 1
ATOM 560 C C . ALA A 1 68 ? 7.159 13.524 -12.810 1.00 87.69 68 ALA A C 1
ATOM 562 O O . ALA A 1 68 ? 8.317 13.403 -12.398 1.00 87.69 68 ALA A O 1
ATOM 563 N N . SER A 1 69 ? 6.866 14.416 -13.765 1.00 86.12 69 SER A N 1
ATOM 564 C CA . SER A 1 69 ? 7.879 15.060 -14.617 1.00 86.12 69 SER A CA 1
ATOM 565 C C . SER A 1 69 ? 8.865 15.976 -13.883 1.00 86.12 69 SER A C 1
ATOM 567 O O . SER A 1 69 ? 9.879 16.369 -14.454 1.00 86.12 69 SER A O 1
ATOM 569 N N . SER A 1 70 ? 8.566 16.389 -12.647 1.00 83.38 70 SER A N 1
ATOM 570 C CA . SER A 1 70 ? 9.478 17.219 -11.850 1.00 83.38 70 SER A CA 1
ATOM 571 C C . SER A 1 70 ? 10.684 16.453 -11.314 1.00 83.38 70 SER A C 1
ATOM 573 O O . SER A 1 70 ? 11.691 17.080 -10.997 1.00 83.38 70 SER A O 1
ATOM 575 N N . GLU A 1 71 ? 10.578 15.130 -11.194 1.00 84.12 71 GLU A N 1
ATOM 576 C CA . GLU A 1 71 ? 11.615 14.284 -10.594 1.00 84.12 71 GLU A CA 1
ATOM 577 C C . GLU A 1 71 ? 11.998 13.080 -11.451 1.00 84.12 71 GLU A C 1
ATOM 579 O O . GLU A 1 71 ? 13.113 12.571 -11.314 1.00 84.12 71 GLU A O 1
ATOM 584 N N . ASN A 1 72 ? 11.093 12.607 -12.310 1.00 89.88 72 ASN A N 1
ATOM 585 C CA . ASN A 1 72 ? 11.321 11.413 -13.102 1.00 89.88 72 ASN A CA 1
ATOM 586 C C . ASN A 1 72 ? 12.155 11.721 -14.352 1.00 89.88 72 ASN A C 1
ATOM 588 O O . ASN A 1 72 ? 11.785 12.558 -15.174 1.00 89.88 72 ASN A O 1
ATOM 592 N N . LEU A 1 73 ? 13.276 11.013 -14.499 1.00 90.56 73 LEU A N 1
ATOM 593 C CA . LEU A 1 73 ? 14.166 11.131 -15.657 1.00 90.56 73 LEU A CA 1
ATOM 594 C C . LEU A 1 73 ? 13.694 10.280 -16.847 1.00 90.56 73 LEU A C 1
ATOM 596 O O . LEU A 1 73 ? 14.086 10.545 -17.981 1.00 90.56 73 LEU A O 1
ATOM 600 N N . ILE A 1 74 ? 12.846 9.274 -16.611 1.00 93.88 74 ILE A N 1
ATOM 601 C CA . ILE A 1 74 ? 12.206 8.485 -17.667 1.00 93.88 74 ILE A CA 1
ATOM 602 C C . ILE A 1 74 ? 10.929 9.221 -18.066 1.00 93.88 74 ILE A C 1
ATOM 604 O O . ILE A 1 74 ? 9.949 9.224 -17.331 1.00 93.88 74 ILE A O 1
ATOM 608 N N . THR A 1 75 ? 10.950 9.892 -19.215 1.00 92.56 75 THR A N 1
ATOM 609 C CA . THR A 1 75 ? 9.928 10.892 -19.570 1.00 92.56 75 THR A CA 1
ATOM 610 C C . THR A 1 75 ? 8.833 10.388 -20.505 1.00 92.56 75 THR A C 1
ATOM 612 O O . THR A 1 75 ? 7.889 11.127 -20.781 1.00 92.56 75 THR A O 1
ATOM 615 N N . SER A 1 76 ? 8.937 9.162 -21.018 1.00 95.19 76 SER A N 1
ATOM 616 C CA . SER A 1 76 ? 7.948 8.597 -21.937 1.00 95.19 76 SER A CA 1
ATOM 617 C C . SER A 1 76 ? 7.901 7.073 -21.883 1.00 95.19 76 SER A C 1
ATOM 619 O O . SER A 1 76 ? 8.855 6.418 -21.452 1.00 95.19 76 SER A O 1
ATOM 621 N N . PHE A 1 77 ? 6.798 6.511 -22.383 1.00 96.62 77 PHE A N 1
ATOM 622 C CA . PHE A 1 77 ? 6.603 5.064 -22.454 1.00 96.62 77 PHE A CA 1
ATOM 623 C C . PHE A 1 77 ? 7.648 4.382 -23.348 1.00 96.62 77 PHE A C 1
ATOM 625 O O . PHE A 1 77 ? 8.190 3.350 -22.978 1.00 96.62 77 PHE A O 1
ATOM 632 N N . GLU A 1 78 ? 8.019 4.996 -24.475 1.00 94.94 78 GLU A N 1
ATOM 633 C CA . GLU A 1 78 ? 9.055 4.450 -25.362 1.00 94.94 78 GLU A CA 1
ATOM 634 C C . GLU A 1 78 ? 10.425 4.384 -24.669 1.00 94.94 78 GLU A C 1
ATOM 636 O O . GLU A 1 78 ? 11.111 3.372 -24.768 1.00 94.94 78 GLU A O 1
ATOM 641 N N . ILE A 1 79 ? 10.813 5.413 -23.901 1.00 96.06 79 ILE A N 1
ATOM 642 C CA . ILE A 1 79 ? 12.063 5.367 -23.122 1.00 96.06 79 ILE A CA 1
ATOM 643 C C . ILE A 1 79 ? 11.984 4.266 -22.059 1.00 96.06 79 ILE A C 1
ATOM 645 O O . ILE A 1 79 ? 12.950 3.525 -21.885 1.00 96.06 79 ILE A O 1
ATOM 649 N N . LEU A 1 80 ? 10.839 4.123 -21.381 1.00 97.44 80 LEU A N 1
ATOM 650 C CA . LEU A 1 80 ? 10.629 3.051 -20.409 1.00 97.44 80 LEU A CA 1
ATOM 651 C C . LEU A 1 80 ? 10.817 1.666 -21.047 1.00 97.44 80 LEU A C 1
ATOM 653 O O . LEU A 1 80 ? 11.504 0.837 -20.464 1.00 97.44 80 LEU A O 1
ATOM 657 N N . LEU A 1 81 ? 10.284 1.420 -22.247 1.00 97.94 81 LEU A N 1
ATOM 658 C CA . LEU A 1 81 ? 10.463 0.143 -22.952 1.00 97.94 81 LEU A CA 1
ATOM 659 C C . LEU A 1 81 ? 11.940 -0.152 -23.255 1.00 97.94 81 LEU A C 1
ATOM 661 O O . LEU A 1 81 ? 12.408 -1.263 -23.010 1.00 97.94 81 LEU A O 1
ATOM 665 N N . GLN A 1 82 ? 12.697 0.850 -23.715 1.00 97.38 82 GLN A N 1
ATOM 666 C CA . GLN A 1 82 ? 14.141 0.706 -23.949 1.00 97.38 82 GLN A CA 1
ATOM 667 C C . GLN A 1 82 ? 14.905 0.401 -22.652 1.00 97.38 82 GLN A C 1
ATOM 669 O O . GLN A 1 82 ? 15.866 -0.368 -22.660 1.00 97.38 82 GLN A O 1
ATOM 674 N N . VAL A 1 83 ? 14.478 0.986 -21.530 1.00 97.56 83 VAL A N 1
ATOM 675 C CA . VAL A 1 83 ? 15.039 0.704 -20.203 1.00 97.56 83 VAL A CA 1
ATOM 676 C C . VAL A 1 83 ? 14.685 -0.710 -19.737 1.00 97.56 83 VAL A C 1
ATOM 678 O O . VAL A 1 83 ? 15.559 -1.427 -19.248 1.00 97.56 83 VAL A O 1
ATOM 681 N N . LEU A 1 84 ? 13.437 -1.142 -19.927 1.00 97.69 84 LEU A N 1
ATOM 682 C CA . LEU A 1 84 ? 12.993 -2.489 -19.575 1.00 97.69 84 LEU A CA 1
ATOM 683 C C . LEU A 1 84 ? 13.765 -3.554 -20.354 1.00 97.69 84 LEU A C 1
ATOM 685 O O . LEU A 1 84 ? 14.200 -4.516 -19.731 1.00 97.69 84 LEU A O 1
ATOM 689 N N . ASP A 1 85 ? 14.032 -3.357 -21.651 1.00 97.25 85 ASP A N 1
ATOM 690 C CA . ASP A 1 85 ? 14.886 -4.260 -22.442 1.00 97.25 85 ASP A CA 1
ATOM 691 C C . ASP A 1 85 ? 16.235 -4.520 -21.771 1.00 97.25 85 ASP A C 1
ATOM 693 O O . ASP A 1 85 ? 16.709 -5.655 -21.740 1.00 97.25 85 ASP A O 1
ATOM 697 N N . ILE A 1 86 ? 16.867 -3.470 -21.244 1.00 96.19 86 ILE A N 1
ATOM 698 C CA . ILE A 1 86 ? 18.179 -3.565 -20.600 1.00 96.19 86 ILE A CA 1
ATOM 699 C C . ILE A 1 86 ? 18.067 -4.358 -19.300 1.00 96.19 86 ILE A C 1
ATOM 701 O O . ILE A 1 86 ? 18.907 -5.218 -19.035 1.00 96.19 86 ILE A O 1
ATOM 705 N N . ILE A 1 87 ? 17.030 -4.081 -18.506 1.00 95.50 87 ILE A N 1
ATOM 706 C CA . ILE A 1 87 ? 16.817 -4.729 -17.211 1.00 95.50 87 ILE A CA 1
ATOM 707 C C . ILE A 1 87 ? 16.498 -6.215 -17.397 1.00 95.50 87 ILE A C 1
ATOM 709 O O . ILE A 1 87 ? 17.181 -7.054 -16.818 1.00 95.50 87 ILE A O 1
ATOM 713 N N . VAL A 1 88 ? 15.518 -6.562 -18.240 1.00 95.19 88 VAL A N 1
ATOM 714 C CA . VAL A 1 88 ? 15.060 -7.956 -18.369 1.00 95.19 88 VAL A CA 1
ATOM 715 C C . VAL A 1 88 ? 16.017 -8.854 -19.160 1.00 95.19 88 VAL A C 1
ATOM 717 O O . VAL A 1 88 ? 15.871 -10.074 -19.147 1.00 95.19 88 VAL A O 1
ATOM 720 N N . SER A 1 89 ? 17.016 -8.273 -19.833 1.00 93.19 89 SER A N 1
ATOM 721 C CA . SER A 1 89 ? 18.061 -9.016 -20.558 1.00 93.19 89 SER A CA 1
ATOM 722 C C . SER A 1 89 ? 19.296 -9.331 -19.707 1.00 93.19 89 SER A C 1
ATOM 724 O O . SER A 1 89 ? 20.252 -9.933 -20.203 1.00 93.19 89 SER A O 1
ATOM 726 N N . GLY A 1 90 ? 19.329 -8.890 -18.450 1.00 92.81 90 GLY A N 1
ATOM 727 C CA . GLY A 1 90 ? 20.468 -9.075 -17.560 1.00 92.81 90 GLY A CA 1
ATOM 728 C C . GLY A 1 90 ? 20.046 -9.429 -16.138 1.00 92.81 90 GLY A C 1
ATOM 729 O O . GLY A 1 90 ? 18.883 -9.280 -15.765 1.00 92.81 90 GLY A O 1
ATOM 730 N N . PRO A 1 91 ? 20.976 -9.947 -15.321 1.00 92.56 91 PRO A N 1
ATOM 731 C CA . PRO A 1 91 ? 20.716 -10.152 -13.913 1.00 92.56 91 PRO A CA 1
ATOM 732 C C . PRO A 1 91 ? 20.853 -8.827 -13.152 1.00 92.56 91 PRO A C 1
ATOM 734 O O . PRO A 1 91 ? 21.500 -7.887 -13.634 1.00 92.56 91 PRO A O 1
ATOM 737 N N . PRO A 1 92 ? 20.327 -8.769 -11.923 1.00 91.06 92 PRO A N 1
ATOM 738 C CA . PRO A 1 92 ? 20.566 -7.666 -11.002 1.00 91.06 92 PRO A CA 1
ATOM 739 C C . PRO A 1 92 ? 22.063 -7.366 -10.859 1.00 91.06 92 PRO A C 1
ATOM 741 O O . PRO A 1 92 ? 22.884 -8.275 -10.660 1.00 91.06 92 PRO A O 1
ATOM 744 N N . ARG A 1 93 ? 22.416 -6.081 -10.971 1.00 87.12 93 ARG A N 1
ATOM 745 C CA . ARG A 1 93 ? 23.800 -5.584 -11.005 1.00 87.12 93 ARG A CA 1
ATOM 746 C C . ARG A 1 93 ? 24.043 -4.525 -9.938 1.00 87.12 93 ARG A C 1
ATOM 748 O O . ARG A 1 93 ? 23.104 -3.929 -9.420 1.00 87.12 93 ARG A O 1
ATOM 755 N N . SER A 1 94 ? 25.313 -4.262 -9.662 1.00 86.88 94 SER A N 1
ATOM 756 C CA . SER A 1 94 ? 25.716 -3.172 -8.776 1.00 86.88 94 SER A CA 1
ATOM 757 C C . SER A 1 94 ? 26.006 -1.885 -9.547 1.00 86.88 94 SER A C 1
ATOM 759 O O . SER A 1 94 ? 26.330 -1.918 -10.737 1.00 86.88 94 SER A O 1
ATOM 761 N N . ILE A 1 95 ? 25.908 -0.756 -8.852 1.00 85.88 95 ILE A N 1
ATOM 762 C CA . ILE A 1 95 ? 26.156 0.593 -9.361 1.00 85.88 95 ILE A CA 1
ATOM 763 C C . ILE A 1 95 ? 27.222 1.253 -8.510 1.00 85.88 95 ILE A C 1
ATOM 765 O O . ILE A 1 95 ? 27.221 1.117 -7.295 1.00 85.88 95 ILE A O 1
ATOM 769 N N . GLU A 1 96 ? 28.147 1.951 -9.149 1.00 79.31 96 GLU A N 1
ATOM 770 C CA . GLU A 1 96 ? 29.195 2.697 -8.457 1.00 79.31 96 GLU A CA 1
ATOM 771 C C . GLU A 1 96 ? 28.600 3.709 -7.461 1.00 79.31 96 GLU A C 1
ATOM 773 O O . GLU A 1 96 ? 27.673 4.455 -7.787 1.00 79.31 96 GLU A O 1
ATOM 778 N N . SER A 1 97 ? 29.140 3.706 -6.246 1.00 68.88 97 SER A N 1
ATOM 779 C CA . SER A 1 97 ? 28.730 4.537 -5.123 1.00 68.88 97 SER A CA 1
ATOM 780 C C . SER A 1 97 ? 29.435 5.890 -5.154 1.00 68.88 97 SER A C 1
ATOM 782 O O . SER A 1 97 ? 30.621 5.971 -5.472 1.00 68.88 97 SER A O 1
ATOM 784 N N . ASP A 1 98 ? 28.710 6.955 -4.812 1.00 63.94 98 ASP A N 1
ATOM 785 C CA . ASP A 1 98 ? 29.091 8.366 -4.962 1.00 63.94 98 ASP A CA 1
ATOM 786 C C . ASP A 1 98 ? 30.574 8.678 -4.694 1.00 63.94 98 ASP A C 1
ATOM 788 O O . ASP A 1 98 ? 31.007 8.831 -3.551 1.00 63.94 98 ASP A O 1
ATOM 792 N N . GLY A 1 99 ? 31.356 8.847 -5.766 1.00 57.91 99 GLY A N 1
ATOM 793 C CA . GLY A 1 99 ? 32.754 9.288 -5.685 1.00 57.91 99 GLY A CA 1
ATOM 794 C C . GLY A 1 99 ? 33.714 8.275 -5.053 1.00 57.91 99 GLY A C 1
ATOM 795 O O . GLY A 1 99 ? 34.814 8.652 -4.648 1.00 57.91 99 GLY A O 1
ATOM 796 N N . THR A 1 100 ? 33.316 7.005 -4.962 1.00 59.06 100 THR A N 1
ATOM 797 C CA . THR A 1 100 ? 34.143 5.900 -4.470 1.00 59.06 100 THR A CA 1
ATOM 798 C C . THR A 1 100 ? 34.225 4.804 -5.533 1.00 59.06 100 THR A C 1
ATOM 800 O O . THR A 1 100 ? 33.242 4.540 -6.209 1.00 59.06 100 THR A O 1
ATOM 803 N N . GLU A 1 101 ? 35.339 4.070 -5.627 1.00 60.31 101 GLU A N 1
ATOM 804 C CA . GLU A 1 101 ? 35.434 2.869 -6.491 1.00 60.31 101 GLU A CA 1
ATOM 805 C C . GLU A 1 101 ? 34.537 1.696 -6.007 1.00 60.31 101 GLU A C 1
ATOM 807 O O . GLU A 1 101 ? 34.610 0.569 -6.505 1.00 60.31 101 GLU A O 1
ATOM 812 N N . THR A 1 102 ? 33.691 1.918 -4.997 1.00 65.62 102 THR A N 1
ATOM 813 C CA . THR A 1 102 ? 32.843 0.888 -4.390 1.00 65.62 102 THR A CA 1
ATOM 814 C C . THR A 1 102 ? 31.496 0.811 -5.107 1.00 65.62 102 THR A C 1
ATOM 816 O O . THR A 1 102 ? 30.992 1.824 -5.565 1.00 65.62 102 THR A O 1
ATOM 819 N N . HIS A 1 103 ? 30.915 -0.384 -5.255 1.00 75.69 103 HIS A N 1
ATOM 820 C CA . HIS A 1 103 ? 29.674 -0.603 -6.010 1.00 75.69 103 HIS A CA 1
ATOM 821 C C . HIS A 1 103 ? 28.535 -1.135 -5.117 1.00 75.69 103 HIS A C 1
ATOM 823 O O . HIS A 1 103 ? 28.689 -2.179 -4.485 1.00 75.69 103 HIS A O 1
ATOM 829 N N . GLU A 1 104 ? 27.395 -0.445 -5.087 1.00 81.94 104 GLU A N 1
ATOM 830 C CA . GLU A 1 104 ? 26.170 -0.809 -4.367 1.00 81.94 104 GLU A CA 1
ATOM 831 C C . GLU A 1 104 ? 25.279 -1.747 -5.213 1.00 81.94 104 GLU A C 1
ATOM 833 O O . GLU A 1 104 ? 24.878 -1.364 -6.315 1.00 81.94 104 GLU A O 1
ATOM 838 N N . PRO A 1 105 ? 24.943 -2.962 -4.739 1.00 83.50 105 PRO A N 1
ATOM 839 C CA . PRO A 1 105 ? 24.021 -3.870 -5.421 1.00 83.50 105 PRO A CA 1
ATOM 840 C C . PRO A 1 105 ? 22.592 -3.324 -5.500 1.00 83.50 105 PRO A C 1
ATOM 842 O O . PRO A 1 105 ? 22.017 -2.915 -4.493 1.00 83.50 105 PRO A O 1
ATOM 845 N N . VAL A 1 106 ? 21.985 -3.399 -6.687 1.00 86.50 106 VAL A N 1
ATOM 846 C CA . VAL A 1 106 ? 20.577 -3.054 -6.912 1.00 86.50 106 VAL A CA 1
ATOM 847 C C . VAL A 1 106 ? 19.772 -4.333 -7.123 1.00 86.50 106 VAL A C 1
ATOM 849 O O . VAL A 1 106 ? 19.903 -4.998 -8.150 1.00 86.50 106 VAL A O 1
ATOM 852 N N . GLY A 1 107 ? 18.937 -4.678 -6.140 1.00 84.12 107 GLY A N 1
ATOM 853 C CA . GLY A 1 107 ? 18.144 -5.912 -6.137 1.00 84.12 107 GLY A CA 1
ATOM 854 C C . GLY A 1 107 ? 16.748 -5.807 -6.752 1.00 84.12 107 GLY A C 1
ATOM 855 O O . GLY A 1 107 ? 16.131 -6.836 -6.963 1.00 84.12 107 GLY A O 1
ATOM 856 N N . VAL A 1 108 ? 16.230 -4.608 -7.022 1.00 89.56 108 VAL A N 1
ATOM 857 C CA . VAL A 1 108 ? 14.867 -4.399 -7.560 1.00 89.56 108 VAL A CA 1
ATOM 858 C C . VAL A 1 108 ? 14.856 -3.300 -8.639 1.00 89.56 108 VAL A C 1
ATOM 860 O O . VAL A 1 108 ? 14.329 -2.204 -8.433 1.00 89.56 108 VAL A O 1
ATOM 863 N N . PRO A 1 109 ? 15.547 -3.515 -9.774 1.00 92.62 109 PRO A N 1
ATOM 864 C CA . PRO A 1 109 ? 15.739 -2.479 -10.787 1.00 92.62 109 PRO A CA 1
ATOM 865 C C . PRO A 1 109 ? 14.441 -2.023 -11.468 1.00 92.62 109 PRO A C 1
ATOM 867 O O . PRO A 1 109 ? 14.356 -0.847 -11.826 1.00 92.62 109 PRO A O 1
ATOM 870 N N . ILE A 1 110 ? 13.431 -2.891 -11.638 1.00 94.75 110 ILE A N 1
ATOM 871 C CA . ILE A 1 110 ? 12.159 -2.475 -12.256 1.00 94.75 110 ILE A CA 1
ATOM 872 C C . ILE A 1 110 ? 11.378 -1.574 -11.296 1.00 94.75 110 ILE A C 1
ATOM 874 O O . ILE A 1 110 ? 10.815 -0.562 -11.715 1.00 94.75 110 ILE A O 1
ATOM 878 N N . TYR A 1 111 ? 11.377 -1.890 -9.997 1.00 92.88 111 TYR A N 1
ATOM 879 C CA . TYR A 1 111 ? 10.771 -1.012 -8.999 1.00 92.88 111 TYR A CA 1
ATOM 880 C C . TYR A 1 111 ? 11.362 0.396 -9.049 1.00 92.88 111 TYR A C 1
ATOM 882 O O . TYR A 1 111 ? 10.609 1.360 -9.114 1.00 92.88 111 TYR A O 1
ATOM 890 N N . ILE A 1 112 ? 12.689 0.527 -9.110 1.00 91.50 112 ILE A N 1
ATOM 891 C CA . ILE A 1 112 ? 13.360 1.835 -9.121 1.00 91.50 112 ILE A CA 1
ATOM 892 C C . ILE A 1 112 ? 12.913 2.707 -10.305 1.00 91.50 112 ILE A C 1
ATOM 894 O O . ILE A 1 112 ? 12.746 3.914 -10.144 1.00 91.50 112 ILE A O 1
ATOM 898 N N . VAL A 1 113 ? 12.692 2.120 -11.487 1.00 94.62 113 VAL A N 1
ATOM 899 C CA . VAL A 1 113 ? 12.264 2.880 -12.678 1.00 94.62 113 VAL A CA 1
ATOM 900 C C . VAL A 1 113 ? 10.768 3.210 -12.682 1.00 94.62 113 VAL A C 1
ATOM 902 O O . VAL A 1 113 ? 10.358 4.145 -13.369 1.00 94.62 113 VAL A O 1
ATOM 905 N N . LEU A 1 114 ? 9.953 2.472 -11.919 1.00 94.88 114 LEU A N 1
ATOM 906 C CA . LEU A 1 114 ? 8.507 2.690 -11.809 1.00 94.88 114 LEU A CA 1
ATOM 907 C C . LEU A 1 114 ? 8.091 3.472 -10.555 1.00 94.88 114 LEU A C 1
ATOM 909 O O . LEU A 1 114 ? 7.009 4.046 -10.557 1.00 94.88 114 LEU A O 1
ATOM 913 N N . ASP A 1 115 ? 8.918 3.529 -9.511 1.00 91.06 115 ASP A N 1
ATOM 914 C CA . ASP A 1 115 ? 8.577 4.049 -8.175 1.00 91.06 115 ASP A CA 1
ATOM 915 C C . ASP A 1 115 ? 7.895 5.425 -8.219 1.00 91.06 115 ASP A C 1
ATOM 917 O O . ASP A 1 115 ? 6.809 5.625 -7.673 1.00 91.06 115 ASP A O 1
ATOM 921 N N . LEU A 1 116 ? 8.473 6.358 -8.978 1.00 91.00 116 LEU A N 1
ATOM 922 C CA . LEU A 1 116 ? 7.901 7.693 -9.150 1.00 91.00 116 LEU A CA 1
ATOM 923 C C . LEU A 1 116 ? 6.577 7.704 -9.921 1.00 91.00 116 LEU A C 1
ATOM 925 O O . LEU A 1 116 ? 5.738 8.554 -9.646 1.00 91.00 116 LEU A O 1
ATOM 929 N N . LEU A 1 117 ? 6.382 6.792 -10.876 1.00 94.25 117 LEU A N 1
ATOM 930 C CA . LEU A 1 117 ? 5.128 6.675 -11.626 1.00 94.25 117 LEU A CA 1
ATOM 931 C C . LEU A 1 117 ? 4.023 6.086 -10.750 1.00 94.25 117 LEU A C 1
ATOM 933 O O . LEU A 1 117 ? 2.876 6.523 -10.836 1.00 94.25 117 LEU A O 1
ATOM 937 N N . ILE A 1 118 ? 4.373 5.120 -9.899 1.00 91.56 118 ILE A N 1
ATOM 938 C CA . ILE A 1 118 ? 3.462 4.445 -8.971 1.00 91.56 118 ILE A CA 1
ATOM 939 C C . ILE A 1 118 ? 2.857 5.441 -7.974 1.00 91.56 118 ILE A C 1
ATOM 941 O O . ILE A 1 118 ? 1.668 5.355 -7.676 1.00 91.56 118 ILE A O 1
ATOM 945 N N . ASN A 1 119 ? 3.633 6.432 -7.521 1.00 88.25 119 ASN A N 1
ATOM 946 C CA . ASN A 1 119 ? 3.171 7.470 -6.592 1.00 88.25 119 ASN A CA 1
ATOM 947 C C . ASN A 1 119 ? 2.370 8.615 -7.259 1.00 88.25 119 ASN A C 1
ATOM 949 O O . ASN A 1 119 ? 2.306 9.732 -6.747 1.00 88.25 119 ASN A O 1
ATOM 953 N N . THR A 1 120 ? 1.773 8.378 -8.430 1.00 84.94 120 THR A N 1
ATOM 954 C CA . THR A 1 120 ? 0.939 9.370 -9.128 1.00 84.94 120 THR A CA 1
ATOM 955 C C . THR A 1 120 ? -0.530 8.963 -9.116 1.00 84.94 120 THR A C 1
ATOM 957 O O . THR A 1 120 ? -0.856 7.786 -8.993 1.00 84.94 120 THR A O 1
ATOM 960 N N . SER A 1 121 ? -1.447 9.922 -9.277 1.00 78.31 121 SER A N 1
ATOM 961 C CA . SER A 1 121 ? -2.884 9.610 -9.359 1.00 78.31 121 SER A CA 1
ATOM 962 C C . SER A 1 121 ? -3.227 8.723 -10.562 1.00 78.31 121 SER A C 1
ATOM 964 O O . SER A 1 121 ? -4.026 7.803 -10.431 1.00 78.31 121 SER A O 1
ATOM 966 N N . ALA A 1 122 ? -2.579 8.947 -11.711 1.00 83.62 122 ALA A N 1
ATOM 967 C CA . ALA A 1 122 ? -2.731 8.086 -12.883 1.00 83.62 122 ALA A CA 1
ATOM 968 C C . ALA A 1 122 ? -2.057 6.719 -12.680 1.00 83.62 122 ALA A C 1
ATOM 970 O O . ALA A 1 122 ? -2.573 5.696 -13.125 1.00 83.62 122 ALA A O 1
ATOM 971 N N . GLY A 1 123 ? -0.927 6.695 -11.968 1.00 89.69 123 GLY A N 1
ATOM 972 C CA . GLY A 1 123 ? -0.239 5.477 -11.558 1.00 89.69 123 GLY A CA 1
ATOM 973 C C . GLY A 1 123 ? -1.112 4.596 -10.677 1.00 89.69 123 GLY A C 1
ATOM 974 O O . GLY A 1 123 ? -1.288 3.427 -11.004 1.00 89.69 123 GLY A O 1
ATOM 975 N N . TYR A 1 124 ? -1.713 5.155 -9.619 1.00 85.56 124 TYR A N 1
ATOM 976 C CA . TYR A 1 124 ? -2.641 4.430 -8.743 1.00 85.56 124 TYR A CA 1
ATOM 977 C C . TYR A 1 124 ? -3.626 3.600 -9.552 1.00 85.56 124 TYR A C 1
ATOM 979 O O . TYR A 1 124 ? -3.766 2.403 -9.337 1.00 85.56 124 TYR A O 1
ATOM 987 N N . THR A 1 125 ? -4.250 4.224 -10.537 1.00 81.50 125 THR A N 1
ATOM 988 C CA . THR A 1 125 ? -5.202 3.561 -11.412 1.00 81.50 125 THR A CA 1
ATOM 989 C C . THR A 1 125 ? -4.554 2.506 -12.276 1.00 81.50 125 THR A C 1
ATOM 991 O O . THR A 1 125 ? -4.955 1.349 -12.228 1.00 81.50 125 THR A O 1
ATOM 994 N N . LEU A 1 126 ? -3.549 2.898 -13.059 1.00 91.69 126 LEU A N 1
ATOM 995 C CA . LEU A 1 126 ? -2.896 2.023 -14.023 1.00 91.69 126 LEU A CA 1
ATOM 996 C C . LEU A 1 126 ? -2.406 0.732 -13.367 1.00 91.69 126 LEU A C 1
ATOM 998 O O . LEU A 1 126 ? -2.671 -0.357 -13.867 1.00 91.69 126 LEU A O 1
ATOM 1002 N N . PHE A 1 127 ? -1.729 0.851 -12.226 1.00 92.69 127 PHE A N 1
ATOM 1003 C CA . PHE A 1 127 ? -1.147 -0.287 -11.526 1.00 92.69 127 PHE A CA 1
ATOM 1004 C C . PHE A 1 127 ? -2.195 -1.149 -10.795 1.00 92.69 127 PHE A C 1
ATOM 1006 O O . PHE A 1 127 ? -1.885 -2.292 -10.455 1.00 92.69 127 PHE A O 1
ATOM 1013 N N . ASN A 1 128 ? -3.428 -0.659 -10.596 1.00 86.50 128 ASN A N 1
ATOM 1014 C CA . ASN A 1 128 ? -4.565 -1.448 -10.098 1.00 86.50 128 ASN A CA 1
ATOM 1015 C C . ASN A 1 128 ? -5.382 -2.126 -11.218 1.00 86.50 128 ASN A C 1
ATOM 1017 O O . ASN A 1 128 ? -6.183 -3.009 -10.923 1.00 86.50 128 ASN A O 1
ATOM 1021 N N . MET A 1 129 ? -5.169 -1.789 -12.498 1.00 88.06 129 MET A N 1
ATOM 1022 C CA . MET A 1 129 ? -5.897 -2.425 -13.606 1.00 88.06 129 MET A CA 1
ATOM 1023 C C . MET A 1 129 ? -5.506 -3.900 -13.777 1.00 88.06 129 MET A C 1
ATOM 1025 O O . MET A 1 129 ? -4.322 -4.239 -13.889 1.00 88.06 129 MET A O 1
ATOM 1029 N N . GLY A 1 130 ? -6.496 -4.786 -13.884 1.00 87.69 130 GLY A N 1
ATOM 1030 C CA . GLY A 1 130 ? -6.271 -6.217 -14.108 1.00 87.69 130 GLY A CA 1
ATOM 1031 C C . GLY A 1 130 ? -5.583 -6.523 -15.440 1.00 87.69 130 GLY A C 1
ATOM 1032 O O . GLY A 1 130 ? -4.757 -7.437 -15.526 1.00 87.69 130 GLY A O 1
ATOM 1033 N N . GLU A 1 131 ? -5.856 -5.732 -16.480 1.00 92.69 131 GLU A N 1
ATOM 1034 C CA . GLU A 1 131 ? -5.189 -5.819 -17.782 1.00 92.69 131 GLU A CA 1
ATOM 1035 C C . GLU A 1 131 ? -3.700 -5.478 -17.667 1.00 92.69 131 GLU A C 1
ATOM 1037 O O . GLU A 1 131 ? -2.860 -6.223 -18.177 1.00 92.69 131 GLU A O 1
ATOM 1042 N N . PHE A 1 132 ? -3.361 -4.412 -16.933 1.00 95.19 132 PHE A N 1
ATOM 1043 C CA . PHE A 1 132 ? -1.971 -4.046 -16.665 1.00 95.19 132 PHE A CA 1
ATOM 1044 C C . PHE A 1 132 ? -1.262 -5.148 -15.872 1.00 95.19 132 PHE A C 1
ATOM 1046 O O . PHE A 1 132 ? -0.177 -5.589 -16.254 1.00 95.19 132 PHE A O 1
ATOM 1053 N N . ASN A 1 133 ? -1.883 -5.635 -14.792 1.00 93.81 133 ASN A N 1
ATOM 1054 C CA . ASN A 1 133 ? -1.301 -6.687 -13.957 1.00 93.81 133 ASN A CA 1
ATOM 1055 C C . ASN A 1 133 ? -1.132 -8.006 -14.729 1.00 93.81 133 ASN A C 1
ATOM 1057 O O . ASN A 1 133 ? -0.171 -8.740 -14.500 1.00 93.81 133 ASN A O 1
ATOM 1061 N N . SER A 1 134 ? -2.002 -8.283 -15.702 1.00 93.81 134 SER A N 1
ATOM 1062 C CA . SER A 1 134 ? -1.841 -9.409 -16.625 1.00 93.81 134 SER A CA 1
ATOM 1063 C C . SER A 1 134 ? -0.653 -9.214 -17.572 1.00 93.81 134 SER A C 1
ATOM 1065 O O . SER A 1 134 ? 0.124 -10.150 -17.758 1.00 93.81 134 SER A O 1
ATOM 1067 N N . ALA A 1 135 ? -0.481 -8.013 -18.132 1.00 96.19 135 ALA A N 1
ATOM 1068 C CA . ALA A 1 135 ? 0.625 -7.684 -19.032 1.00 96.19 135 ALA A CA 1
ATOM 1069 C C . ALA A 1 135 ? 1.983 -7.722 -18.312 1.00 96.19 135 ALA A C 1
ATOM 1071 O O . ALA A 1 135 ? 2.904 -8.422 -18.738 1.00 96.19 135 ALA A O 1
ATOM 1072 N N . ILE A 1 136 ? 2.106 -7.027 -17.174 1.00 95.12 136 ILE A N 1
ATOM 1073 C CA . ILE A 1 136 ? 3.365 -6.953 -16.420 1.00 95.12 136 ILE A CA 1
ATOM 1074 C C . ILE A 1 136 ? 3.773 -8.324 -15.872 1.00 95.12 136 ILE A C 1
ATOM 1076 O O . ILE A 1 136 ? 4.954 -8.658 -15.867 1.00 95.12 136 ILE A O 1
ATOM 1080 N N . LYS A 1 137 ? 2.810 -9.176 -15.496 1.00 93.38 137 LYS A N 1
ATOM 1081 C CA . LYS A 1 137 ? 3.083 -10.547 -15.054 1.00 93.38 137 LYS A CA 1
ATOM 1082 C C . LYS A 1 137 ? 3.813 -11.366 -16.115 1.00 93.38 137 LYS A C 1
ATOM 1084 O O . LYS A 1 137 ? 4.707 -12.129 -15.766 1.00 93.38 137 LYS A O 1
ATOM 1089 N N . LYS A 1 138 ? 3.453 -11.235 -17.396 1.00 94.69 138 LYS A N 1
ATOM 1090 C CA . LYS A 1 138 ? 4.140 -11.954 -18.482 1.00 94.69 138 LYS A CA 1
ATOM 1091 C C . LYS A 1 138 ? 5.597 -11.509 -18.608 1.00 94.69 138 LYS A C 1
ATOM 1093 O O . LYS A 1 138 ? 6.482 -12.357 -18.712 1.00 94.69 138 LYS A O 1
ATOM 1098 N N . LEU A 1 139 ? 5.840 -10.197 -18.526 1.00 95.69 139 LEU A N 1
ATOM 1099 C CA . LEU A 1 139 ? 7.187 -9.623 -18.523 1.00 95.69 139 LEU A CA 1
ATOM 1100 C C . LEU A 1 139 ? 8.014 -10.164 -17.347 1.00 95.69 139 LEU A C 1
ATOM 1102 O O . LEU A 1 139 ? 9.118 -10.669 -17.550 1.00 95.69 139 LEU A O 1
ATOM 1106 N N . LEU A 1 140 ? 7.452 -10.119 -16.135 1.00 94.00 140 LEU A N 1
ATOM 1107 C CA . LEU A 1 140 ? 8.104 -10.612 -14.921 1.00 94.00 140 LEU A CA 1
ATOM 1108 C C . LEU A 1 140 ? 8.368 -12.119 -14.969 1.00 94.00 140 LEU A C 1
ATOM 1110 O O . LEU A 1 140 ? 9.453 -12.550 -14.594 1.00 94.00 140 LEU A O 1
ATOM 1114 N N . ASN A 1 141 ? 7.428 -12.923 -15.472 1.00 92.44 141 ASN A N 1
ATOM 1115 C CA . ASN A 1 141 ? 7.624 -14.364 -15.638 1.00 92.44 141 ASN A CA 1
ATOM 1116 C C . ASN A 1 141 ? 8.782 -14.665 -16.597 1.00 92.44 141 ASN A C 1
ATOM 1118 O O . ASN A 1 141 ? 9.632 -15.491 -16.280 1.00 92.44 141 ASN A O 1
ATOM 1122 N N . SER A 1 142 ? 8.845 -13.972 -17.740 1.00 94.31 142 SER A N 1
ATOM 1123 C CA . SER A 1 142 ? 9.929 -14.149 -18.712 1.00 94.31 142 SER A CA 1
ATOM 1124 C C . SER A 1 142 ? 11.295 -13.814 -18.113 1.00 94.31 142 SER A C 1
ATOM 1126 O O . SER A 1 142 ? 12.268 -14.534 -18.343 1.00 94.31 142 SER A O 1
ATOM 1128 N N . TRP A 1 143 ? 11.381 -12.747 -17.319 1.00 94.62 143 TRP A N 1
ATOM 1129 C CA . TRP A 1 143 ? 12.630 -12.410 -16.648 1.00 94.62 143 TRP A CA 1
ATOM 1130 C C . TRP A 1 143 ? 12.957 -13.385 -15.511 1.00 94.62 143 TRP A C 1
ATOM 1132 O O . TRP A 1 143 ? 14.099 -13.819 -15.389 1.00 94.62 143 TRP A O 1
ATOM 1142 N N . GLY A 1 144 ? 11.955 -13.820 -14.744 1.00 92.75 144 GLY A N 1
ATOM 1143 C CA . GLY A 1 144 ? 12.099 -14.875 -13.741 1.00 92.75 144 GLY A CA 1
ATOM 1144 C C . GLY A 1 144 ? 12.674 -16.163 -14.334 1.00 92.75 144 GLY A C 1
ATOM 1145 O O . GLY A 1 144 ? 13.616 -16.722 -13.779 1.00 92.75 144 GLY A O 1
ATOM 1146 N N . GLU A 1 145 ? 12.197 -16.589 -15.508 1.00 93.44 145 GLU A N 1
ATOM 1147 C CA . GLU A 1 145 ? 12.765 -17.722 -16.250 1.00 93.44 145 GLU A CA 1
ATOM 1148 C C . GLU A 1 145 ? 14.244 -17.494 -16.591 1.00 93.44 145 GLU A C 1
ATOM 1150 O O . GLU A 1 145 ? 15.074 -18.369 -16.328 1.00 93.44 145 GLU A O 1
ATOM 1155 N N . TYR A 1 146 ? 14.610 -16.309 -17.092 1.00 95.50 146 TYR A N 1
ATOM 1156 C CA . TYR A 1 146 ? 16.011 -15.952 -17.338 1.00 95.50 146 TYR A CA 1
ATOM 1157 C C . TYR A 1 146 ? 16.872 -16.044 -16.064 1.00 95.50 146 TYR A C 1
ATOM 1159 O O . TYR A 1 146 ? 17.983 -16.581 -16.110 1.00 95.50 146 TYR A O 1
ATOM 1167 N N . LEU A 1 147 ? 16.358 -15.609 -14.910 1.00 94.69 147 LEU A N 1
ATOM 1168 C CA . LEU A 1 147 ? 17.070 -15.649 -13.625 1.00 94.69 147 LEU A CA 1
ATOM 1169 C C . LEU A 1 147 ? 17.279 -17.066 -13.065 1.00 94.69 147 LEU A C 1
ATOM 1171 O O . LEU A 1 147 ? 18.071 -17.253 -12.137 1.00 94.69 147 LEU A O 1
ATOM 1175 N N . THR A 1 148 ? 16.639 -18.083 -13.648 1.00 94.88 148 THR A N 1
ATOM 1176 C CA . THR A 1 148 ? 16.932 -19.497 -13.353 1.00 94.88 148 THR A CA 1
ATOM 1177 C C . THR A 1 148 ? 18.076 -20.073 -14.195 1.00 94.88 148 THR A C 1
ATOM 1179 O O . THR A 1 148 ? 18.548 -21.178 -13.927 1.00 94.88 148 THR A O 1
ATOM 1182 N N . THR A 1 149 ? 18.563 -19.338 -15.198 1.00 96.25 149 THR A N 1
ATOM 1183 C CA . THR A 1 149 ? 19.627 -19.803 -16.101 1.00 96.25 149 THR A CA 1
ATOM 1184 C C . THR A 1 149 ? 21.026 -19.555 -15.536 1.00 96.25 149 THR A C 1
ATOM 1186 O O . THR A 1 149 ? 21.230 -18.667 -14.709 1.00 96.25 149 THR A O 1
ATOM 1189 N N . ALA A 1 150 ? 22.026 -20.281 -16.044 1.00 95.19 150 ALA A N 1
ATOM 1190 C CA . ALA A 1 150 ? 23.425 -20.075 -15.663 1.00 95.19 150 ALA A CA 1
ATOM 1191 C C . ALA A 1 150 ? 23.973 -18.688 -16.052 1.00 95.19 150 ALA A C 1
ATOM 1193 O O . ALA A 1 150 ? 24.826 -18.158 -15.345 1.00 95.19 150 ALA A O 1
ATOM 1194 N N . ASP A 1 151 ? 23.468 -18.071 -17.131 1.00 94.94 151 ASP A N 1
ATOM 1195 C CA . ASP A 1 151 ? 23.913 -16.732 -17.554 1.00 94.94 151 ASP A CA 1
ATOM 1196 C C . ASP A 1 151 ? 23.577 -15.658 -16.509 1.00 94.94 151 ASP A C 1
ATOM 1198 O O . ASP A 1 151 ? 24.331 -14.704 -16.319 1.00 94.94 151 ASP A O 1
ATOM 1202 N N . SER A 1 152 ? 22.488 -15.843 -15.759 1.00 95.12 152 SER A N 1
ATOM 1203 C CA . SER A 1 152 ? 22.108 -14.917 -14.691 1.00 95.12 152 SER A CA 1
ATOM 1204 C C . SER A 1 152 ? 23.111 -14.891 -13.524 1.00 95.12 152 SER A C 1
ATOM 1206 O O . SER A 1 152 ? 23.215 -13.887 -12.824 1.00 95.12 152 SER A O 1
ATOM 1208 N N . ALA A 1 153 ? 23.916 -15.943 -13.335 1.00 94.38 153 ALA A N 1
ATOM 1209 C CA . ALA A 1 153 ? 24.900 -16.012 -12.253 1.00 94.38 153 ALA A CA 1
ATOM 1210 C C . ALA A 1 153 ? 26.146 -15.136 -12.490 1.00 94.38 153 ALA A C 1
ATOM 1212 O O . ALA A 1 153 ? 26.991 -15.036 -11.603 1.00 94.38 153 ALA A O 1
ATOM 1213 N N . LYS A 1 154 ? 26.284 -14.477 -13.649 1.00 93.50 154 LYS A N 1
ATOM 1214 C CA . LYS A 1 154 ? 27.486 -13.695 -14.004 1.00 93.50 154 LYS A CA 1
ATOM 1215 C C . LYS A 1 154 ? 27.773 -12.497 -13.093 1.00 93.50 154 LYS A C 1
ATOM 1217 O O . LYS A 1 154 ? 28.898 -12.014 -13.084 1.00 93.50 154 LYS A O 1
ATOM 1222 N N . THR A 1 155 ? 26.790 -12.017 -12.327 1.00 93.50 155 THR A N 1
ATOM 1223 C CA . THR A 1 155 ? 26.997 -10.959 -11.318 1.00 93.50 155 THR A CA 1
ATOM 1224 C C . THR A 1 155 ? 27.308 -11.512 -9.926 1.00 93.50 155 THR A C 1
ATOM 1226 O O . THR A 1 155 ? 27.664 -10.750 -9.027 1.00 93.50 155 THR A O 1
ATOM 1229 N N . LEU A 1 156 ? 27.226 -12.831 -9.725 1.00 94.81 156 LEU A N 1
ATOM 1230 C CA . LEU A 1 156 ? 27.605 -13.505 -8.484 1.00 94.81 156 LEU A CA 1
ATOM 1231 C C . LEU A 1 156 ? 29.121 -13.735 -8.467 1.00 94.81 156 LEU A C 1
ATOM 1233 O O . LEU A 1 156 ? 29.599 -14.848 -8.652 1.00 94.81 156 LEU A O 1
ATOM 1237 N N . THR A 1 157 ? 29.891 -12.665 -8.297 1.00 94.00 157 THR A N 1
ATOM 1238 C CA . THR A 1 157 ? 31.359 -12.722 -8.272 1.00 94.00 157 THR A CA 1
ATOM 1239 C C . THR A 1 157 ? 31.915 -11.889 -7.124 1.00 94.00 157 THR A C 1
ATOM 1241 O O . THR A 1 157 ? 31.212 -11.061 -6.541 1.00 94.00 157 THR A O 1
ATOM 1244 N N . ASN A 1 158 ? 33.184 -12.115 -6.786 1.00 90.88 158 ASN A N 1
ATOM 1245 C CA . ASN A 1 158 ? 33.929 -11.324 -5.804 1.00 90.88 158 ASN A CA 1
ATOM 1246 C C . ASN A 1 158 ? 34.681 -10.126 -6.418 1.00 90.88 158 ASN A C 1
ATOM 1248 O O . ASN A 1 158 ? 35.388 -9.416 -5.702 1.00 90.88 158 ASN A O 1
ATOM 1252 N N . GLU A 1 159 ? 34.531 -9.899 -7.724 1.00 89.94 159 GLU A N 1
ATOM 1253 C CA . GLU A 1 159 ? 35.113 -8.764 -8.445 1.00 89.94 159 GLU A CA 1
ATOM 1254 C C . GLU A 1 159 ? 34.357 -7.458 -8.144 1.00 89.94 159 GLU A C 1
ATOM 1256 O O . GLU A 1 159 ? 33.260 -7.466 -7.578 1.00 89.94 159 GLU A O 1
ATOM 1261 N N . ALA A 1 160 ? 34.928 -6.312 -8.529 1.00 83.94 160 ALA A N 1
ATOM 1262 C CA . ALA A 1 160 ? 34.243 -5.024 -8.420 1.00 83.94 160 ALA A CA 1
ATOM 1263 C C . ALA A 1 160 ? 32.892 -5.065 -9.162 1.00 83.94 160 ALA A C 1
ATOM 1265 O O . ALA A 1 160 ? 32.816 -5.488 -10.313 1.00 83.94 160 ALA A O 1
ATOM 1266 N N . GLY A 1 161 ? 31.817 -4.657 -8.484 1.00 80.88 161 GLY A N 1
ATOM 1267 C CA . GLY A 1 161 ? 30.453 -4.715 -9.021 1.00 80.88 161 GLY A CA 1
ATOM 1268 C C . GLY A 1 161 ? 29.717 -6.048 -8.823 1.00 80.88 161 GLY A C 1
ATOM 1269 O O . GLY A 1 161 ? 28.505 -6.101 -9.052 1.00 80.88 161 GLY A O 1
ATOM 1270 N N . GLY A 1 162 ? 30.394 -7.101 -8.356 1.00 90.81 162 GLY A N 1
ATOM 1271 C CA . GLY A 1 162 ? 29.779 -8.393 -8.046 1.00 90.81 162 GLY A CA 1
ATOM 1272 C C . GLY A 1 162 ? 29.077 -8.441 -6.681 1.00 90.81 162 GLY A C 1
ATOM 1273 O O . GLY A 1 162 ? 29.438 -7.720 -5.744 1.00 90.81 162 GLY A O 1
ATOM 1274 N N . TRP A 1 163 ? 28.090 -9.331 -6.542 1.00 92.44 163 TRP A N 1
ATOM 1275 C CA . TRP A 1 163 ? 27.317 -9.534 -5.304 1.00 92.44 163 TRP A CA 1
ATOM 1276 C C . TRP A 1 163 ? 28.154 -10.085 -4.134 1.00 92.44 163 TRP A C 1
ATOM 1278 O O . TRP A 1 163 ? 27.807 -9.857 -2.977 1.00 92.44 163 TRP A O 1
ATOM 1288 N N . PHE A 1 164 ? 29.277 -10.758 -4.412 1.00 93.44 164 PHE A N 1
ATOM 1289 C CA . PHE A 1 164 ? 30.228 -11.248 -3.403 1.00 93.44 164 PHE A CA 1
ATOM 1290 C C . PHE A 1 164 ? 31.484 -10.376 -3.282 1.00 93.44 164 PHE A C 1
ATOM 1292 O O . PHE A 1 164 ? 32.470 -10.785 -2.666 1.00 93.44 164 PHE A O 1
ATOM 1299 N N . SER A 1 165 ? 31.468 -9.174 -3.863 1.00 90.88 165 SER A N 1
ATOM 1300 C CA . SER A 1 165 ? 32.495 -8.162 -3.613 1.00 90.88 165 SER A CA 1
ATOM 1301 C C . SER A 1 165 ? 32.522 -7.768 -2.126 1.00 90.88 165 SER A C 1
ATOM 1303 O O . SER A 1 165 ? 31.533 -7.980 -1.418 1.00 90.88 165 SER A O 1
ATOM 1305 N N . PRO A 1 166 ? 33.604 -7.148 -1.616 1.00 89.06 166 PRO A N 1
ATOM 1306 C CA . PRO A 1 166 ? 33.660 -6.706 -0.221 1.00 89.06 166 PRO A CA 1
ATOM 1307 C C . PRO A 1 166 ? 32.465 -5.836 0.210 1.00 89.06 166 PRO A C 1
ATOM 1309 O O . PRO A 1 166 ? 31.937 -6.032 1.305 1.00 89.06 166 PRO A O 1
ATOM 1312 N N . LEU A 1 167 ? 31.998 -4.924 -0.654 1.00 84.31 167 LEU A N 1
ATOM 1313 C CA . LEU A 1 167 ? 30.813 -4.103 -0.378 1.00 84.31 167 LEU A CA 1
ATOM 1314 C C . LEU A 1 167 ? 29.520 -4.928 -0.462 1.00 84.31 167 LEU A C 1
ATOM 1316 O O . LEU A 1 167 ? 28.711 -4.857 0.463 1.00 84.31 167 LEU A O 1
ATOM 1320 N N . GLY A 1 168 ? 29.354 -5.760 -1.497 1.00 87.88 168 GLY A N 1
ATOM 1321 C CA . GLY A 1 168 ? 28.198 -6.654 -1.622 1.00 87.88 168 GLY A CA 1
ATOM 1322 C C . GLY A 1 168 ? 28.030 -7.566 -0.403 1.00 87.88 168 GLY A C 1
ATOM 1323 O O . GLY A 1 168 ? 26.961 -7.606 0.202 1.00 87.88 168 GLY A O 1
ATOM 1324 N N . LEU A 1 169 ? 29.117 -8.196 0.055 1.00 91.00 169 LEU A N 1
ATOM 1325 C CA . LEU A 1 169 ? 29.127 -8.981 1.291 1.00 91.00 169 LEU A CA 1
ATOM 1326 C C . LEU A 1 169 ? 28.830 -8.124 2.521 1.00 91.00 169 LEU A C 1
ATOM 1328 O O . LEU A 1 169 ? 28.090 -8.567 3.389 1.00 91.00 169 LEU A O 1
ATOM 1332 N N . SER A 1 170 ? 29.358 -6.902 2.622 1.00 87.62 170 SER A N 1
ATOM 1333 C CA . SER A 1 170 ? 29.044 -6.037 3.767 1.00 87.62 170 SER A CA 1
ATOM 1334 C C . SER A 1 170 ? 27.542 -5.741 3.881 1.00 87.62 170 SER A C 1
ATOM 1336 O O . SER A 1 170 ? 27.010 -5.779 4.987 1.00 87.62 170 SER A O 1
ATOM 1338 N N . ILE A 1 171 ? 26.848 -5.561 2.751 1.00 85.56 171 ILE A N 1
ATOM 1339 C CA . ILE A 1 171 ? 25.397 -5.337 2.684 1.00 85.56 171 ILE A CA 1
ATOM 1340 C C . ILE A 1 171 ? 24.634 -6.628 3.010 1.00 85.56 171 ILE A C 1
ATOM 1342 O O . ILE A 1 171 ? 23.749 -6.626 3.865 1.00 85.56 171 ILE A O 1
ATOM 1346 N N . LEU A 1 172 ? 25.025 -7.757 2.410 1.00 88.56 172 LEU A N 1
ATOM 1347 C CA . LEU A 1 172 ? 24.417 -9.070 2.674 1.00 88.56 172 LEU A CA 1
ATOM 1348 C C . LEU A 1 172 ? 24.616 -9.554 4.124 1.00 88.56 172 LEU A C 1
ATOM 1350 O O . LEU A 1 172 ? 23.890 -10.436 4.583 1.00 88.56 172 LEU A O 1
ATOM 1354 N N . GLN A 1 173 ? 25.587 -8.984 4.841 1.00 90.38 173 GLN A N 1
ATOM 1355 C CA . GLN A 1 173 ? 25.904 -9.290 6.239 1.00 90.38 173 GLN A CA 1
ATOM 1356 C C . GLN A 1 173 ? 25.418 -8.221 7.235 1.00 90.38 173 GLN A C 1
ATOM 1358 O O . GLN A 1 173 ? 25.530 -8.430 8.448 1.00 90.38 173 GLN A O 1
ATOM 1363 N N . ALA A 1 174 ? 24.901 -7.088 6.745 1.00 84.06 174 ALA A N 1
ATOM 1364 C CA . ALA A 1 174 ? 24.375 -5.994 7.562 1.00 84.06 174 ALA A CA 1
ATOM 1365 C C . ALA A 1 174 ? 23.068 -6.384 8.277 1.00 84.06 174 ALA A C 1
ATOM 1367 O O . ALA A 1 174 ? 22.549 -7.481 8.079 1.00 84.06 174 ALA A O 1
ATOM 1368 N N . ASP A 1 175 ? 22.544 -5.479 9.109 1.00 75.56 175 ASP A N 1
ATOM 1369 C CA . ASP A 1 175 ? 21.239 -5.588 9.785 1.00 75.56 175 ASP A CA 1
ATOM 1370 C C . ASP A 1 175 ? 21.031 -6.928 10.490 1.00 75.56 175 ASP A C 1
ATOM 1372 O O . ASP A 1 175 ? 20.035 -7.609 10.321 1.00 75.56 175 ASP A O 1
ATOM 1376 N N . GLU A 1 176 ? 22.026 -7.364 11.257 1.00 76.75 176 GLU A N 1
ATOM 1377 C CA . GLU A 1 176 ? 22.006 -8.653 11.940 1.00 76.75 176 GLU A CA 1
ATOM 1378 C C . GLU A 1 176 ? 21.943 -9.897 11.028 1.00 76.75 176 GLU A C 1
ATOM 1380 O O . GLU A 1 176 ? 21.881 -10.990 11.574 1.00 76.75 176 GLU A O 1
ATOM 1385 N N . ARG A 1 177 ? 22.050 -9.849 9.697 1.00 83.88 177 ARG A N 1
ATOM 1386 C CA . ARG A 1 177 ? 22.002 -11.077 8.861 1.00 83.88 177 ARG A CA 1
ATOM 1387 C C . ARG A 1 177 ? 23.105 -12.089 9.204 1.00 83.88 177 ARG A C 1
ATOM 1389 O O . ARG A 1 177 ? 22.880 -13.299 9.126 1.00 83.88 177 ARG A O 1
ATOM 1396 N N . GLY A 1 178 ? 24.241 -11.599 9.706 1.00 86.31 178 GLY A N 1
ATOM 1397 C CA . GLY A 1 178 ? 25.381 -12.403 10.153 1.00 86.31 178 GLY A CA 1
ATOM 1398 C C . GLY A 1 178 ? 26.438 -12.561 9.064 1.00 86.31 178 GLY A C 1
ATOM 1399 O O . GLY A 1 178 ? 26.269 -12.069 7.957 1.00 86.31 178 GLY A O 1
ATOM 1400 N N . ASN A 1 179 ? 27.553 -13.228 9.373 1.00 92.50 179 ASN A N 1
ATOM 1401 C CA . ASN A 1 179 ? 28.576 -13.529 8.365 1.00 92.50 179 ASN A CA 1
ATOM 1402 C C . ASN A 1 179 ? 27.987 -14.453 7.286 1.00 92.50 179 ASN A C 1
ATOM 1404 O O . ASN A 1 179 ? 27.359 -15.454 7.636 1.00 92.50 179 ASN A O 1
ATOM 1408 N N . PHE A 1 180 ? 28.181 -14.120 6.007 1.00 93.44 180 PHE A N 1
ATOM 1409 C CA . PHE A 1 180 ? 27.497 -14.782 4.895 1.00 93.44 180 PHE A CA 1
ATOM 1410 C C . PHE A 1 180 ? 27.835 -16.275 4.859 1.00 93.44 180 PHE A C 1
ATOM 1412 O O . PHE A 1 180 ? 26.931 -17.110 4.870 1.00 93.44 180 PHE A O 1
ATOM 1419 N N . ASP A 1 181 ? 29.127 -16.589 4.941 1.00 92.19 181 ASP A N 1
ATOM 1420 C CA . ASP A 1 181 ? 29.653 -17.946 4.794 1.00 92.19 181 ASP A CA 1
ATOM 1421 C C . ASP A 1 181 ? 29.276 -18.866 5.965 1.00 92.19 181 ASP A C 1
ATOM 1423 O O . ASP A 1 181 ? 29.123 -20.076 5.815 1.00 92.19 181 ASP A O 1
ATOM 1427 N N . ALA A 1 182 ? 29.082 -18.298 7.158 1.00 91.81 182 ALA A N 1
ATOM 1428 C CA . ALA A 1 182 ? 28.592 -19.031 8.326 1.00 91.81 182 ALA A CA 1
ATOM 1429 C C . ALA A 1 182 ? 27.056 -19.148 8.375 1.00 91.81 182 ALA A C 1
ATOM 1431 O O . ALA A 1 182 ? 26.519 -19.939 9.154 1.00 91.81 182 ALA A O 1
ATOM 1432 N N . THR A 1 183 ? 26.341 -18.332 7.596 1.00 93.06 183 THR A N 1
ATOM 1433 C CA . THR A 1 183 ? 24.879 -18.200 7.677 1.00 93.06 183 THR A CA 1
ATOM 1434 C C . THR A 1 183 ? 24.173 -18.973 6.578 1.00 93.06 183 THR A C 1
ATOM 1436 O O . THR A 1 183 ? 23.189 -19.659 6.855 1.00 93.06 183 THR A O 1
ATOM 1439 N N . TYR A 1 184 ? 24.659 -18.876 5.343 1.00 95.00 184 TYR A N 1
ATOM 1440 C CA . TYR A 1 184 ? 24.005 -19.443 4.171 1.00 95.00 184 TYR A CA 1
ATOM 1441 C C . TYR A 1 184 ? 24.709 -20.714 3.695 1.00 95.00 184 TYR A C 1
ATOM 1443 O O . TYR A 1 184 ? 25.890 -20.941 3.958 1.00 95.00 184 TYR A O 1
ATOM 1451 N N . VAL A 1 185 ? 23.954 -21.584 3.031 1.00 95.19 185 VAL A N 1
ATOM 1452 C CA . VAL A 1 185 ? 24.490 -22.791 2.400 1.00 95.19 185 VAL A CA 1
ATOM 1453 C C . VAL A 1 185 ? 25.134 -22.400 1.078 1.00 95.19 185 VAL A C 1
ATOM 1455 O O . VAL A 1 185 ? 24.449 -21.953 0.165 1.00 95.19 185 VAL A O 1
ATOM 1458 N N . GLU A 1 186 ? 26.438 -22.619 0.968 1.00 94.38 186 GLU A N 1
ATOM 1459 C CA . GLU A 1 186 ? 27.208 -22.435 -0.261 1.00 94.38 186 GLU A CA 1
ATOM 1460 C C . GLU A 1 186 ? 27.415 -23.797 -0.940 1.00 94.38 186 GLU A C 1
ATOM 1462 O O . GLU A 1 186 ? 28.111 -24.645 -0.370 1.00 94.38 186 GLU A O 1
ATOM 1467 N N . PRO A 1 187 ? 26.823 -24.052 -2.126 1.00 94.94 187 PRO A N 1
ATOM 1468 C CA . PRO A 1 187 ? 26.999 -25.334 -2.810 1.00 94.94 187 PRO A CA 1
ATOM 1469 C C . PRO A 1 187 ? 28.465 -25.671 -3.125 1.00 94.94 187 PRO A C 1
ATOM 1471 O O . PRO A 1 187 ? 28.854 -26.834 -3.036 1.00 94.94 187 PRO A O 1
ATOM 1474 N N . ASP A 1 188 ? 29.274 -24.662 -3.463 1.00 95.00 188 ASP A N 1
ATOM 1475 C CA . ASP A 1 188 ? 30.726 -24.780 -3.630 1.00 95.00 188 ASP A CA 1
ATOM 1476 C C . ASP A 1 188 ? 31.420 -23.486 -3.160 1.00 95.00 188 ASP A C 1
ATOM 1478 O O . ASP A 1 188 ? 31.592 -22.559 -3.957 1.00 95.00 188 ASP A O 1
ATOM 1482 N N . PRO A 1 189 ? 31.871 -23.411 -1.892 1.00 91.50 189 PRO A N 1
ATOM 1483 C CA . PRO A 1 189 ? 32.497 -22.209 -1.328 1.00 91.50 189 PRO A CA 1
ATOM 1484 C C . PRO A 1 189 ? 33.770 -21.745 -2.054 1.00 91.50 189 PRO A C 1
ATOM 1486 O O . PRO A 1 189 ? 34.239 -20.631 -1.831 1.00 91.50 189 PRO A O 1
ATOM 1489 N N . LYS A 1 190 ? 34.384 -22.606 -2.881 1.00 92.12 190 LYS A N 1
ATOM 1490 C CA . LYS A 1 190 ? 35.608 -22.275 -3.625 1.00 92.12 190 LYS A CA 1
ATOM 1491 C C . LYS A 1 190 ? 35.323 -21.682 -5.001 1.00 92.12 190 LYS A C 1
ATOM 1493 O O . LYS A 1 190 ? 36.228 -21.096 -5.594 1.00 92.12 190 LYS A O 1
ATOM 1498 N N . ALA A 1 191 ? 34.112 -21.856 -5.523 1.00 93.75 191 ALA A N 1
ATOM 1499 C CA . ALA A 1 191 ? 33.717 -21.269 -6.791 1.00 93.75 191 ALA A CA 1
ATOM 1500 C C . ALA A 1 191 ? 33.511 -19.753 -6.644 1.00 93.75 191 ALA A C 1
ATOM 1502 O O . ALA A 1 191 ? 33.071 -19.270 -5.602 1.00 93.75 191 ALA A O 1
ATOM 1503 N N . VAL A 1 192 ? 33.782 -18.994 -7.711 1.00 92.56 192 VAL A N 1
ATOM 1504 C CA . VAL A 1 192 ? 33.623 -17.523 -7.726 1.00 92.56 192 VAL A CA 1
ATOM 1505 C C . VAL A 1 192 ? 32.185 -17.105 -7.392 1.00 92.56 192 VAL A C 1
ATOM 1507 O O . VAL A 1 192 ? 31.974 -16.129 -6.677 1.00 92.56 192 VAL A O 1
ATOM 1510 N N . ASN A 1 193 ? 31.209 -17.892 -7.845 1.00 93.94 193 ASN A N 1
ATOM 1511 C CA . ASN A 1 193 ? 29.783 -17.735 -7.563 1.00 93.94 193 ASN A CA 1
ATOM 1512 C C . ASN A 1 193 ? 29.302 -18.534 -6.345 1.00 93.94 193 ASN A C 1
ATOM 1514 O O . ASN A 1 193 ? 28.101 -18.772 -6.217 1.00 93.94 193 ASN A O 1
ATOM 1518 N N . LYS A 1 194 ? 30.216 -19.007 -5.488 1.00 94.75 194 LYS A N 1
ATOM 1519 C CA . LYS A 1 194 ? 29.924 -19.852 -4.318 1.00 94.75 194 LYS A CA 1
ATOM 1520 C C . LYS A 1 194 ? 29.124 -21.131 -4.642 1.00 94.75 194 LYS A C 1
ATOM 1522 O O . LYS A 1 194 ? 28.527 -21.746 -3.760 1.00 94.75 194 LYS A O 1
ATOM 1527 N N . GLY A 1 195 ? 29.102 -21.539 -5.916 1.00 95.44 195 GLY A N 1
ATOM 1528 C CA . GLY A 1 195 ? 28.406 -22.723 -6.422 1.00 95.44 195 GLY A CA 1
ATOM 1529 C C . GLY A 1 195 ? 26.921 -22.528 -6.743 1.00 95.44 195 GLY A C 1
ATOM 1530 O O . GLY A 1 195 ? 26.251 -23.499 -7.093 1.00 95.44 195 GLY A O 1
ATOM 1531 N N . TYR A 1 196 ? 26.383 -21.308 -6.655 1.00 96.88 196 TYR A N 1
ATOM 1532 C CA . TYR A 1 196 ? 24.999 -21.041 -7.056 1.00 96.88 196 TYR A CA 1
ATOM 1533 C C . TYR A 1 196 ? 24.835 -21.157 -8.578 1.00 96.88 196 TYR A C 1
ATOM 1535 O O . TYR A 1 196 ? 25.498 -20.459 -9.344 1.00 96.88 196 TYR A O 1
ATOM 1543 N N . ALA A 1 197 ? 23.936 -22.038 -9.024 1.00 96.25 197 ALA A N 1
ATOM 1544 C CA . ALA A 1 197 ? 23.741 -22.334 -10.447 1.00 96.25 197 ALA A CA 1
ATOM 1545 C C . ALA A 1 197 ? 23.093 -21.187 -11.242 1.00 96.25 197 ALA A C 1
ATOM 1547 O O . ALA A 1 197 ? 23.225 -21.144 -12.461 1.00 96.25 197 ALA A O 1
ATOM 1548 N N . SER A 1 198 ? 22.388 -20.284 -10.564 1.00 96.31 198 SER A N 1
ATOM 1549 C CA . SER A 1 198 ? 21.692 -19.143 -11.152 1.00 96.31 198 SER A CA 1
ATOM 1550 C C . SER A 1 198 ? 21.547 -18.023 -10.122 1.00 96.31 198 SER A C 1
ATOM 1552 O O . SER A 1 198 ? 21.786 -18.228 -8.926 1.00 96.31 198 SER A O 1
ATOM 1554 N N . TRP A 1 199 ? 21.124 -16.845 -10.574 1.00 94.69 199 TRP A N 1
ATOM 1555 C CA . TRP A 1 199 ? 20.824 -15.729 -9.686 1.00 94.69 199 TRP A CA 1
ATOM 1556 C C . TRP A 1 199 ? 19.638 -16.053 -8.759 1.00 94.69 199 TRP A C 1
ATOM 1558 O O . TRP A 1 199 ? 19.728 -15.834 -7.552 1.00 94.69 199 TRP A O 1
ATOM 1568 N N . ASP A 1 200 ? 18.569 -16.675 -9.272 1.00 94.00 200 ASP A N 1
ATOM 1569 C CA . ASP A 1 200 ? 17.420 -17.094 -8.449 1.00 94.00 200 ASP A CA 1
ATOM 1570 C C . ASP A 1 200 ? 17.808 -18.129 -7.372 1.00 94.00 200 ASP A C 1
ATOM 1572 O O . ASP A 1 200 ? 17.304 -18.078 -6.249 1.00 94.00 200 ASP A O 1
ATOM 1576 N N . ALA A 1 201 ? 18.772 -19.016 -7.652 1.00 95.38 201 ALA A N 1
ATOM 1577 C CA . ALA A 1 201 ? 19.294 -19.957 -6.657 1.00 95.38 201 ALA A CA 1
ATOM 1578 C C . ALA A 1 201 ? 20.037 -19.252 -5.506 1.00 95.38 201 ALA A C 1
ATOM 1580 O O . ALA A 1 201 ? 19.985 -19.712 -4.365 1.00 95.38 201 ALA A O 1
ATOM 1581 N N . PHE A 1 202 ? 20.716 -18.136 -5.791 1.00 95.00 202 PHE A N 1
ATOM 1582 C CA . PHE A 1 202 ? 21.322 -17.274 -4.772 1.00 95.00 202 PHE A CA 1
ATOM 1583 C C . PHE A 1 202 ? 20.264 -16.489 -3.982 1.00 95.00 202 PHE A C 1
ATOM 1585 O O . PHE A 1 202 ? 20.359 -16.346 -2.760 1.00 95.00 202 PHE A O 1
ATOM 1592 N N . PHE A 1 203 ? 19.226 -15.997 -4.648 1.00 92.94 203 PHE A N 1
ATOM 1593 C CA . PHE A 1 203 ? 18.148 -15.274 -3.982 1.00 92.94 203 PHE A CA 1
ATOM 1594 C C . PHE A 1 203 ? 17.358 -16.160 -3.023 1.00 92.94 203 PHE A C 1
ATOM 1596 O O . PHE A 1 203 ? 17.173 -15.826 -1.854 1.00 92.94 203 PHE A O 1
ATOM 1603 N N . THR A 1 204 ? 16.994 -17.350 -3.496 1.00 93.25 204 THR A N 1
ATOM 1604 C CA . THR A 1 204 ? 16.316 -18.390 -2.719 1.00 93.25 204 THR A CA 1
ATOM 1605 C C . THR A 1 204 ? 17.300 -19.291 -1.967 1.00 93.25 204 THR A C 1
ATOM 1607 O O . THR A 1 204 ? 16.973 -20.439 -1.647 1.00 93.25 204 THR A O 1
ATOM 1610 N N . ARG A 1 205 ? 18.510 -18.799 -1.664 1.00 94.50 205 ARG A N 1
ATOM 1611 C CA . ARG A 1 205 ? 19.540 -19.524 -0.900 1.00 94.50 205 ARG A CA 1
ATOM 1612 C C . ARG A 1 205 ? 18.981 -20.112 0.391 1.00 94.50 205 ARG A C 1
ATOM 1614 O O . ARG A 1 205 ? 18.072 -19.552 0.994 1.00 94.50 205 ARG A O 1
ATOM 1621 N N . GLN A 1 206 ? 19.541 -21.233 0.829 1.00 94.38 206 GLN A N 1
ATOM 1622 C CA . GLN A 1 206 ? 19.190 -21.857 2.107 1.00 94.38 206 GLN A CA 1
ATOM 1623 C C . GLN A 1 206 ? 20.079 -21.318 3.232 1.00 94.38 206 GLN A C 1
ATOM 1625 O O . GLN A 1 206 ? 21.204 -20.882 2.987 1.00 94.38 206 GLN A O 1
ATOM 1630 N N . VAL A 1 207 ? 19.595 -21.383 4.470 1.00 92.62 207 VAL A N 1
ATOM 1631 C CA . VAL A 1 207 ? 20.403 -21.108 5.668 1.00 92.62 207 VAL A CA 1
ATOM 1632 C C . VAL A 1 207 ? 21.013 -22.394 6.218 1.00 92.62 207 VAL A C 1
ATOM 1634 O O . VAL A 1 207 ? 20.422 -23.470 6.118 1.00 92.62 207 VAL A O 1
ATOM 1637 N N . GLN A 1 208 ? 22.195 -22.299 6.825 1.00 91.44 208 GLN A N 1
ATOM 1638 C CA . GLN A 1 208 ? 22.786 -23.426 7.541 1.00 91.44 208 GLN A CA 1
ATOM 1639 C C . GLN A 1 208 ? 21.924 -23.792 8.753 1.00 91.44 208 GLN A C 1
ATOM 1641 O O . GLN A 1 208 ? 21.378 -22.921 9.433 1.00 91.44 208 GLN A O 1
ATOM 1646 N N . SER A 1 209 ? 21.851 -25.082 9.090 1.00 86.06 209 SER A N 1
ATOM 1647 C CA . SER A 1 209 ? 21.014 -25.570 10.196 1.00 86.06 209 SER A CA 1
ATOM 1648 C C . SER A 1 209 ? 21.366 -24.953 11.556 1.00 86.06 209 SER A C 1
ATOM 1650 O O . SER A 1 209 ? 20.516 -24.870 12.438 1.00 86.06 209 SER A O 1
ATOM 1652 N N . SER A 1 210 ? 22.615 -24.516 11.740 1.00 86.62 210 SER A N 1
ATOM 1653 C CA . SER A 1 210 ? 23.090 -23.831 12.948 1.00 86.62 210 SER A CA 1
ATOM 1654 C C . SER A 1 210 ? 22.832 -22.324 12.954 1.00 86.62 210 SER A C 1
ATOM 1656 O O . SER A 1 210 ? 22.936 -21.708 14.012 1.00 86.62 210 SER A O 1
ATOM 1658 N N . ALA A 1 211 ? 22.522 -21.713 11.807 1.00 86.00 211 ALA A N 1
ATOM 1659 C CA . ALA A 1 211 ? 22.458 -20.260 11.672 1.00 86.00 211 ALA A CA 1
ATOM 1660 C C . ALA A 1 211 ? 21.191 -19.653 12.290 1.00 86.00 211 ALA A C 1
ATOM 1662 O O . ALA A 1 211 ? 21.217 -18.496 12.715 1.00 86.00 211 ALA A O 1
ATOM 1663 N N . ARG A 1 212 ? 20.091 -20.420 12.337 1.00 85.50 212 ARG A N 1
ATOM 1664 C CA . ARG A 1 212 ? 18.779 -19.992 12.854 1.00 85.50 212 ARG A CA 1
ATOM 1665 C C . ARG A 1 212 ? 18.168 -21.057 13.779 1.00 85.50 212 ARG A C 1
ATOM 1667 O O . ARG A 1 212 ? 17.202 -21.722 13.409 1.00 85.50 212 ARG A O 1
ATOM 1674 N N . PRO A 1 213 ? 18.736 -21.269 14.978 1.00 83.06 213 PRO A N 1
ATOM 1675 C CA . PRO A 1 213 ? 18.242 -22.289 15.892 1.00 83.06 213 PRO A CA 1
ATOM 1676 C C . PRO A 1 213 ? 16.848 -21.928 16.417 1.00 83.06 213 PRO A C 1
ATOM 1678 O O . PRO A 1 213 ? 16.621 -20.828 16.918 1.00 83.06 213 PRO A O 1
ATOM 1681 N N . VAL A 1 214 ? 15.925 -22.885 16.357 1.00 81.00 214 VAL A N 1
ATOM 1682 C CA . VAL A 1 214 ? 14.607 -22.779 16.989 1.00 81.00 214 VAL A CA 1
ATOM 1683 C C . VAL A 1 214 ? 14.728 -23.279 18.426 1.00 81.00 214 VAL A C 1
ATOM 1685 O O . VAL A 1 214 ? 14.943 -24.467 18.669 1.00 81.00 214 VAL A O 1
ATOM 1688 N N . GLU A 1 215 ? 14.616 -22.375 19.401 1.00 72.06 215 GLU A N 1
ATOM 1689 C CA . GLU A 1 215 ? 14.643 -22.752 20.819 1.00 72.06 215 GLU A CA 1
ATOM 1690 C C . GLU A 1 215 ? 13.495 -23.716 21.149 1.00 72.06 215 GLU A C 1
ATOM 1692 O O . GLU A 1 215 ? 12.369 -23.496 20.719 1.00 72.06 215 GLU A O 1
ATOM 1697 N N . GLN A 1 216 ? 13.722 -24.743 21.970 1.00 74.88 216 GLN A N 1
ATOM 1698 C CA . GLN A 1 216 ? 12.621 -25.601 22.416 1.00 74.88 216 GLN A CA 1
ATOM 1699 C C . GLN A 1 216 ? 11.736 -24.885 23.447 1.00 74.88 216 GLN A C 1
ATOM 1701 O O . GLN A 1 216 ? 12.217 -24.329 24.437 1.00 74.88 216 GLN A O 1
ATOM 1706 N N . ALA A 1 217 ? 10.424 -24.941 23.231 1.00 69.75 217 ALA A N 1
ATOM 1707 C CA . ALA A 1 217 ? 9.406 -24.454 24.153 1.00 69.75 217 ALA A CA 1
ATOM 1708 C C . ALA A 1 217 ? 8.228 -25.440 24.207 1.00 69.75 217 ALA A C 1
ATOM 1710 O O . ALA A 1 217 ? 8.010 -26.180 23.242 1.00 69.75 217 ALA A O 1
ATOM 1711 N N . PRO A 1 218 ? 7.445 -25.470 25.304 1.00 69.75 218 PRO A N 1
ATOM 1712 C CA . PRO A 1 218 ? 6.223 -26.262 25.345 1.00 69.75 218 PRO A CA 1
ATOM 1713 C C . PRO A 1 218 ? 5.313 -25.921 24.158 1.00 69.75 218 PRO A C 1
ATOM 1715 O O . PRO A 1 218 ? 5.151 -24.750 23.795 1.00 69.75 218 PRO A O 1
ATOM 1718 N N . ALA A 1 219 ? 4.715 -26.945 23.551 1.00 65.69 219 ALA A N 1
ATOM 1719 C CA . ALA A 1 219 ? 3.874 -26.767 22.374 1.00 65.69 219 ALA A CA 1
ATOM 1720 C C . ALA A 1 219 ? 2.745 -25.759 22.647 1.00 65.69 219 ALA A C 1
ATOM 1722 O O . ALA A 1 219 ? 2.066 -25.828 23.672 1.00 65.69 219 ALA A O 1
ATOM 1723 N N . GLY A 1 220 ? 2.551 -24.818 21.722 1.00 64.12 220 GLY A N 1
ATOM 1724 C CA . GLY A 1 220 ? 1.497 -23.810 21.823 1.00 64.12 220 GLY A CA 1
ATOM 1725 C C . GLY A 1 220 ? 1.763 -22.684 22.833 1.00 64.12 220 GLY A C 1
ATOM 1726 O O . GLY A 1 220 ? 0.810 -22.031 23.248 1.00 64.12 220 GLY A O 1
ATOM 1727 N N . THR A 1 221 ? 3.015 -22.458 23.257 1.00 66.50 221 THR A N 1
ATOM 1728 C CA . THR A 1 221 ? 3.357 -21.388 24.228 1.00 66.50 221 THR A CA 1
ATOM 1729 C C . THR A 1 221 ? 4.201 -20.243 23.671 1.00 66.50 221 THR A C 1
ATOM 1731 O O . THR A 1 221 ? 4.208 -19.161 24.262 1.00 66.50 221 THR A O 1
ATOM 1734 N N . VAL A 1 222 ? 4.887 -20.465 22.547 1.00 72.12 222 VAL A N 1
ATOM 1735 C CA . VAL A 1 222 ? 5.789 -19.504 21.897 1.00 72.12 222 VAL A CA 1
ATOM 1736 C C . VAL A 1 222 ? 5.462 -19.419 20.411 1.00 72.12 222 VAL A C 1
ATOM 1738 O O . VAL A 1 222 ? 5.184 -20.440 19.778 1.00 72.12 222 VAL A O 1
ATOM 1741 N N . VAL A 1 223 ? 5.512 -18.196 19.885 1.00 80.75 223 VAL A N 1
ATOM 1742 C CA . VAL A 1 223 ? 5.441 -17.873 18.456 1.00 80.75 223 VAL A CA 1
ATOM 1743 C C . VAL A 1 223 ? 6.815 -17.364 18.012 1.00 80.75 223 VAL A C 1
ATOM 1745 O O . VAL A 1 223 ? 7.420 -16.536 18.702 1.00 80.75 223 VAL A O 1
ATOM 1748 N N . TYR A 1 224 ? 7.314 -17.887 16.896 1.00 82.56 224 TYR A N 1
ATOM 1749 C CA . TYR A 1 224 ? 8.589 -17.506 16.278 1.00 82.56 224 TYR A CA 1
ATOM 1750 C C . TYR A 1 224 ? 8.334 -16.622 15.058 1.00 82.56 224 TYR A C 1
ATOM 1752 O O . TYR A 1 224 ? 7.249 -16.680 14.487 1.00 82.56 224 TYR A O 1
ATOM 1760 N N . ASN A 1 225 ? 9.337 -15.854 14.639 1.00 83.00 225 ASN A N 1
ATOM 1761 C CA . ASN A 1 225 ? 9.273 -15.121 13.376 1.00 83.00 225 ASN A CA 1
ATOM 1762 C C . ASN A 1 225 ? 9.109 -16.094 12.199 1.00 83.00 225 ASN A C 1
ATOM 1764 O O . ASN A 1 225 ? 9.838 -17.084 12.091 1.00 83.00 225 ASN A O 1
ATOM 1768 N N . ALA A 1 226 ? 8.175 -15.796 11.297 1.00 88.12 226 ALA A N 1
ATOM 1769 C CA . ALA A 1 226 ? 7.989 -16.580 10.075 1.00 88.12 226 ALA A CA 1
ATOM 1770 C C . ALA A 1 226 ? 9.068 -16.280 9.017 1.00 88.12 226 ALA A C 1
ATOM 1772 O O . ALA A 1 226 ? 9.414 -17.153 8.219 1.00 88.12 226 ALA A O 1
ATOM 1773 N N . CYS A 1 227 ? 9.616 -15.062 9.035 1.00 87.81 227 CYS A N 1
ATOM 1774 C CA . CYS A 1 227 ? 10.577 -14.545 8.060 1.00 87.81 227 CYS A CA 1
ATOM 1775 C C . CYS A 1 227 ? 11.734 -13.808 8.757 1.00 87.81 227 CYS A C 1
ATOM 1777 O O . CYS A 1 227 ? 11.563 -13.280 9.857 1.00 87.81 227 CYS A O 1
ATOM 1779 N N . GLU A 1 228 ? 12.894 -13.707 8.098 1.00 85.25 228 GLU A N 1
ATOM 1780 C CA . GLU A 1 228 ? 13.881 -12.663 8.425 1.00 85.25 228 GLU A CA 1
ATOM 1781 C C . GLU A 1 228 ? 13.364 -11.347 7.868 1.00 85.25 228 GLU A C 1
ATOM 1783 O O . GLU A 1 228 ? 13.210 -11.218 6.659 1.00 85.25 228 GLU A O 1
ATOM 1788 N N . SER A 1 229 ? 12.973 -10.429 8.746 1.00 84.56 229 SER A N 1
ATOM 1789 C CA . SER A 1 229 ? 12.173 -9.277 8.340 1.00 84.56 229 SER A CA 1
ATOM 1790 C C . SER A 1 229 ? 12.265 -8.140 9.343 1.00 84.56 229 SER A C 1
ATOM 1792 O O . SER A 1 229 ? 12.605 -8.331 10.511 1.00 84.56 229 SER A O 1
ATOM 1794 N N . THR A 1 230 ? 11.925 -6.946 8.884 1.00 82.00 230 THR A N 1
ATOM 1795 C CA . THR A 1 230 ? 11.802 -5.750 9.710 1.00 82.00 230 THR A CA 1
ATOM 1796 C C . THR A 1 230 ? 10.344 -5.524 10.068 1.00 82.00 230 THR A C 1
ATOM 1798 O O . THR A 1 230 ? 9.474 -5.515 9.195 1.00 82.00 230 THR A O 1
ATOM 1801 N N . VAL A 1 231 ? 10.066 -5.320 11.357 1.00 80.94 231 VAL A N 1
ATOM 1802 C CA . VAL A 1 231 ? 8.693 -5.081 11.812 1.00 80.94 231 VAL A CA 1
ATOM 1803 C C . VAL A 1 231 ? 8.179 -3.756 11.260 1.00 80.94 231 VAL A C 1
ATOM 1805 O O . VAL A 1 231 ? 8.755 -2.705 11.539 1.00 80.94 231 VAL A O 1
ATOM 1808 N N . ASP A 1 232 ? 7.064 -3.811 10.530 1.00 80.88 232 ASP A N 1
ATOM 1809 C CA . ASP A 1 232 ? 6.321 -2.620 10.113 1.00 80.88 232 ASP A CA 1
ATOM 1810 C C . ASP A 1 232 ? 5.358 -2.215 11.233 1.00 80.88 232 ASP A C 1
ATOM 1812 O O . ASP A 1 232 ? 5.461 -1.123 11.794 1.00 80.88 232 ASP A O 1
ATOM 1816 N N . ARG A 1 233 ? 4.441 -3.109 11.632 1.00 80.94 233 ARG A N 1
ATOM 1817 C CA . ARG A 1 233 ? 3.480 -2.794 12.695 1.00 80.94 233 ARG A CA 1
ATOM 1818 C C . ARG A 1 233 ? 2.815 -4.001 13.335 1.00 80.94 233 ARG A C 1
ATOM 1820 O O . ARG A 1 233 ? 2.709 -5.084 12.771 1.00 80.94 233 ARG A O 1
ATOM 1827 N N . VAL A 1 234 ? 2.237 -3.736 14.505 1.00 78.88 234 VAL A N 1
ATOM 1828 C CA . VAL A 1 234 ? 1.260 -4.606 15.165 1.00 78.88 234 VAL A CA 1
ATOM 1829 C C . VAL A 1 234 ? -0.066 -3.858 15.285 1.00 78.88 234 VAL A C 1
ATOM 1831 O O . VAL A 1 234 ? -0.097 -2.668 15.624 1.00 78.88 234 VAL A O 1
ATOM 1834 N N . ARG A 1 235 ? -1.177 -4.537 14.998 1.00 83.19 235 ARG A N 1
ATOM 1835 C CA . ARG A 1 235 ? -2.539 -4.022 15.181 1.00 83.19 235 ARG A CA 1
ATOM 1836 C C . ARG A 1 235 ? -3.368 -4.997 15.995 1.00 83.19 235 ARG A C 1
ATOM 1838 O O . ARG A 1 235 ? -3.402 -6.184 15.701 1.00 83.19 235 ARG A O 1
ATOM 1845 N N . TYR A 1 236 ? -4.057 -4.472 16.998 1.00 82.12 236 TYR A N 1
ATOM 1846 C CA . TYR A 1 236 ? -4.941 -5.226 17.881 1.00 82.12 236 TYR A CA 1
ATOM 1847 C C . TYR A 1 236 ? -6.393 -4.877 17.595 1.00 82.12 236 TYR A C 1
ATOM 1849 O O . TYR A 1 236 ? -6.682 -3.804 17.068 1.00 82.12 236 TYR A O 1
ATOM 1857 N N . ASN A 1 237 ? -7.300 -5.746 18.034 1.00 82.81 237 ASN A N 1
ATOM 1858 C CA . ASN A 1 237 ? -8.736 -5.569 17.877 1.00 82.81 237 ASN A CA 1
ATOM 1859 C C . ASN A 1 237 ? -9.136 -5.347 16.406 1.00 82.81 237 ASN A C 1
ATOM 1861 O O . ASN A 1 237 ? -9.943 -4.470 16.099 1.00 82.81 237 ASN A O 1
ATOM 1865 N N . VAL A 1 238 ? -8.544 -6.128 15.498 1.00 85.81 238 VAL A N 1
ATOM 1866 C CA . VAL A 1 238 ? -8.847 -6.056 14.061 1.00 85.81 238 VAL A CA 1
ATOM 1867 C C . VAL A 1 238 ? -10.289 -6.474 13.777 1.00 85.81 238 VAL A C 1
ATOM 1869 O O . VAL A 1 238 ? -10.843 -7.340 14.457 1.00 85.81 238 VAL A O 1
ATOM 1872 N N . GLN A 1 239 ? -10.915 -5.836 12.795 1.00 83.69 239 GLN A N 1
ATOM 1873 C CA . GLN A 1 239 ? -12.338 -6.000 12.497 1.00 83.69 239 GLN A CA 1
ATOM 1874 C C . GLN A 1 239 ? -12.548 -6.841 11.233 1.00 83.69 239 GLN A C 1
ATOM 1876 O O . GLN A 1 239 ? -11.645 -6.985 10.408 1.00 83.69 239 GLN A O 1
ATOM 1881 N N . THR A 1 240 ? -13.752 -7.403 11.062 1.00 82.56 240 THR A N 1
ATOM 1882 C CA . THR A 1 240 ? -14.109 -8.124 9.825 1.00 82.56 240 THR A CA 1
ATOM 1883 C C . THR A 1 240 ? -13.947 -7.210 8.613 1.00 82.56 240 THR A C 1
ATOM 1885 O O . THR A 1 240 ? -13.227 -7.526 7.669 1.00 82.56 240 THR A O 1
ATOM 1888 N N . HIS A 1 241 ? -14.564 -6.035 8.699 1.00 80.00 241 HIS A N 1
ATOM 1889 C CA . HIS A 1 241 ? -14.419 -4.930 7.765 1.00 80.00 241 HIS A CA 1
ATOM 1890 C C . HIS A 1 241 ? -13.886 -3.746 8.553 1.00 80.00 241 HIS A C 1
ATOM 1892 O O . HIS A 1 241 ? -14.363 -3.486 9.660 1.00 80.00 241 HIS A O 1
ATOM 1898 N N . ASP A 1 242 ? -12.917 -3.037 7.993 1.00 68.50 242 ASP A N 1
ATOM 1899 C CA . ASP A 1 242 ? -12.421 -1.804 8.585 1.00 68.50 242 ASP A CA 1
ATOM 1900 C C . ASP A 1 242 ? -12.437 -0.690 7.544 1.00 68.50 242 ASP A C 1
ATOM 1902 O O . ASP A 1 242 ? -12.446 -0.937 6.336 1.00 68.50 242 ASP A O 1
ATOM 1906 N N . LYS A 1 243 ? -12.509 0.550 8.020 1.00 54.62 243 LYS A N 1
ATOM 1907 C CA . LYS A 1 243 ? -12.549 1.721 7.152 1.00 54.62 243 LYS A CA 1
ATOM 1908 C C . LYS A 1 243 ? -11.139 2.099 6.758 1.00 54.62 243 LYS A C 1
ATOM 1910 O O . LYS A 1 243 ? -10.261 2.278 7.601 1.00 54.62 243 LYS A O 1
ATOM 1915 N N . PHE A 1 244 ? -10.951 2.267 5.461 1.00 52.72 244 PHE A N 1
ATOM 1916 C CA . PHE A 1 244 ? -9.681 2.674 4.910 1.00 52.72 244 PHE A CA 1
ATOM 1917 C C . PHE A 1 244 ? -9.422 4.153 5.212 1.00 52.72 244 PHE A C 1
ATOM 1919 O O . PHE A 1 244 ? -10.086 5.040 4.678 1.00 52.72 244 PHE A O 1
ATOM 1926 N N . TRP A 1 245 ? -8.462 4.426 6.093 1.00 48.94 245 TRP A N 1
ATOM 1927 C CA . TRP A 1 245 ? -7.889 5.757 6.263 1.00 48.94 245 TRP A CA 1
ATOM 1928 C C . TRP A 1 245 ? -6.512 5.729 5.614 1.00 48.94 245 TRP A C 1
ATOM 1930 O O . TRP A 1 245 ? -5.612 5.039 6.090 1.00 48.94 245 TRP A O 1
ATOM 1940 N N . LEU A 1 246 ? -6.353 6.461 4.513 1.00 47.28 246 LEU A N 1
ATOM 1941 C CA . LEU A 1 246 ? -5.130 6.452 3.706 1.00 47.28 246 LEU A CA 1
ATOM 1942 C C . LEU A 1 246 ? -3.900 6.922 4.486 1.00 47.28 246 LEU A C 1
ATOM 1944 O O . LEU A 1 246 ? -2.779 6.566 4.151 1.00 47.28 246 LEU A O 1
ATOM 1948 N N . LYS A 1 247 ? -4.115 7.626 5.602 1.00 37.81 247 LYS A N 1
ATOM 1949 C CA . LYS A 1 247 ? -3.102 7.911 6.618 1.00 37.81 247 LYS A CA 1
ATOM 1950 C C . LYS A 1 247 ? -3.408 7.044 7.850 1.00 37.81 247 LYS A C 1
ATOM 1952 O O . LYS A 1 247 ? -4.384 7.287 8.555 1.00 37.81 247 LYS A O 1
ATOM 1957 N N . GLY A 1 248 ? -2.598 6.007 8.095 1.00 52.78 248 GLY A N 1
ATOM 1958 C CA . GLY A 1 248 ? -2.721 5.137 9.281 1.00 52.78 248 GLY A CA 1
ATOM 1959 C C . GLY A 1 248 ? -3.520 3.833 9.114 1.00 52.78 248 GLY A C 1
ATOM 1960 O O . GLY A 1 248 ? -3.907 3.253 10.127 1.00 52.78 248 GLY A O 1
ATOM 1961 N N . MET A 1 249 ? -3.718 3.380 7.869 1.00 64.56 249 MET A N 1
ATOM 1962 C CA . MET A 1 249 ? -4.458 2.192 7.402 1.00 64.56 249 MET A CA 1
ATOM 1963 C C . MET A 1 249 ? -4.740 1.093 8.441 1.00 64.56 249 MET A C 1
ATOM 1965 O O . MET A 1 249 ? -3.823 0.518 9.045 1.00 64.56 249 MET A O 1
ATOM 1969 N N . ALA A 1 250 ? -6.027 0.772 8.583 1.00 63.97 250 ALA A N 1
ATOM 1970 C CA . ALA A 1 250 ? -6.519 -0.371 9.337 1.00 63.97 250 ALA A CA 1
ATOM 1971 C C . ALA A 1 250 ? -6.638 -1.622 8.446 1.00 63.97 250 ALA A C 1
ATOM 1973 O O . ALA A 1 250 ? -6.731 -1.518 7.225 1.00 63.97 250 ALA A O 1
ATOM 1974 N N . TYR A 1 251 ? -6.629 -2.805 9.063 1.00 80.25 251 TYR A N 1
ATOM 1975 C CA . TYR A 1 251 ? -6.731 -4.085 8.360 1.00 80.25 251 TYR A CA 1
ATOM 1976 C C . TYR A 1 251 ? -8.188 -4.542 8.266 1.00 80.25 251 TYR A C 1
ATOM 1978 O O . TYR A 1 251 ? -8.840 -4.700 9.299 1.00 80.25 251 TYR A O 1
ATOM 1986 N N . SER A 1 252 ? -8.672 -4.847 7.058 1.00 84.06 252 SER A N 1
ATOM 1987 C CA . SER A 1 252 ? -9.895 -5.639 6.886 1.00 84.06 252 SER A CA 1
ATOM 1988 C C . SER A 1 252 ? -9.546 -7.121 6.800 1.00 84.06 252 SER A C 1
ATOM 1990 O O . SER A 1 252 ? -8.950 -7.577 5.825 1.00 84.06 252 SER A O 1
ATOM 1992 N N . LEU A 1 253 ? -9.965 -7.897 7.803 1.00 89.94 253 LEU A N 1
ATOM 1993 C CA . LEU A 1 253 ? -9.779 -9.350 7.797 1.00 89.94 253 LEU A CA 1
ATOM 1994 C C . LEU A 1 253 ? -10.474 -10.023 6.610 1.00 89.94 253 LEU A C 1
ATOM 1996 O O . LEU A 1 253 ? -9.951 -10.996 6.072 1.00 89.94 253 LEU A O 1
ATOM 2000 N N . TYR A 1 254 ? -11.643 -9.518 6.211 1.00 87.44 254 TYR A N 1
ATOM 2001 C CA . TYR A 1 254 ? -12.386 -10.015 5.058 1.00 87.44 254 TYR A CA 1
ATOM 2002 C C . TYR A 1 254 ? -11.559 -9.894 3.771 1.00 87.44 254 TYR A C 1
ATOM 2004 O O . TYR A 1 254 ? -11.378 -10.891 3.072 1.00 87.44 254 TYR A O 1
ATOM 2012 N N . ASP A 1 255 ? -10.988 -8.719 3.505 1.00 85.31 255 ASP A N 1
ATOM 2013 C CA . ASP A 1 255 ? -10.211 -8.469 2.288 1.00 85.31 255 ASP A CA 1
ATOM 2014 C C . ASP A 1 255 ? -8.859 -9.205 2.317 1.00 85.31 255 ASP A C 1
ATOM 2016 O O . ASP A 1 255 ? -8.481 -9.878 1.350 1.00 85.31 255 ASP A O 1
ATOM 2020 N N . MET A 1 256 ? -8.165 -9.194 3.464 1.00 91.06 256 MET A N 1
ATOM 2021 C CA . MET A 1 256 ? -6.900 -9.927 3.646 1.00 91.06 256 MET A CA 1
ATOM 2022 C C . MET A 1 256 ? -7.076 -11.416 3.339 1.00 91.06 256 MET A C 1
ATOM 2024 O O . MET A 1 256 ? -6.247 -12.022 2.658 1.00 91.06 256 MET A O 1
ATOM 2028 N N . LEU A 1 257 ? -8.195 -11.993 3.790 1.00 92.00 257 LEU A N 1
ATOM 2029 C CA . LEU A 1 257 ? -8.525 -13.409 3.636 1.00 92.00 257 LEU A CA 1
ATOM 2030 C C . LEU A 1 257 ? -9.323 -13.722 2.365 1.00 92.00 257 LEU A C 1
ATOM 2032 O O . LEU A 1 257 ? -9.883 -14.816 2.258 1.00 92.00 257 LEU A O 1
ATOM 2036 N N . ASN A 1 258 ? -9.317 -12.807 1.391 1.00 89.44 258 ASN A N 1
ATOM 2037 C CA . ASN A 1 258 ? -9.904 -12.978 0.063 1.00 89.44 258 ASN A CA 1
ATOM 2038 C C . ASN A 1 258 ? -11.415 -13.280 0.105 1.00 89.44 258 ASN A C 1
ATOM 2040 O O . ASN A 1 258 ? -11.892 -14.246 -0.487 1.00 89.44 258 ASN A O 1
ATOM 2044 N N . GLY A 1 259 ? -12.161 -12.495 0.885 1.00 83.31 259 GLY A N 1
ATOM 2045 C CA . GLY A 1 259 ? -13.619 -12.572 0.997 1.00 83.31 259 GLY A CA 1
ATOM 2046 C C . GLY A 1 259 ? -14.156 -13.777 1.779 1.00 83.31 259 GLY A C 1
ATOM 2047 O O . GLY A 1 259 ? -15.363 -14.025 1.801 1.00 83.31 259 GLY A O 1
ATOM 2048 N N . ARG A 1 260 ? -13.285 -14.549 2.439 1.00 87.06 260 ARG A N 1
ATOM 2049 C CA . ARG A 1 260 ? -13.671 -15.747 3.203 1.00 87.06 260 ARG A CA 1
ATOM 2050 C C . ARG A 1 260 ? -14.154 -15.377 4.596 1.00 87.06 260 ARG A C 1
ATOM 2052 O O . ARG A 1 260 ? -13.417 -15.432 5.581 1.00 87.06 260 ARG A O 1
ATOM 2059 N N . GLU A 1 261 ? -15.412 -14.956 4.658 1.00 86.56 261 GLU A N 1
ATOM 2060 C CA . GLU A 1 261 ? -16.044 -14.423 5.866 1.00 86.56 261 GLU A CA 1
ATOM 2061 C C . GLU A 1 261 ? -16.068 -15.425 7.039 1.00 86.56 261 GLU A C 1
ATOM 2063 O O . GLU A 1 261 ? -15.945 -15.036 8.201 1.00 86.56 261 GLU A O 1
ATOM 2068 N N . ASP A 1 262 ? -16.207 -16.720 6.754 1.00 88.06 262 ASP A N 1
ATOM 2069 C CA . ASP A 1 262 ? -16.225 -17.806 7.739 1.00 88.06 262 ASP A CA 1
ATOM 2070 C C . ASP A 1 262 ? -14.881 -17.976 8.463 1.00 88.06 262 ASP A C 1
ATOM 2072 O O . ASP A 1 262 ? -14.843 -18.215 9.674 1.00 88.06 262 ASP A O 1
ATOM 2076 N N . ILE A 1 263 ? -13.778 -17.795 7.738 1.00 90.56 263 ILE A N 1
ATOM 2077 C CA . ILE A 1 263 ? -12.428 -17.773 8.300 1.00 90.56 263 ILE A CA 1
ATOM 2078 C C . ILE A 1 263 ? -12.188 -16.430 9.000 1.00 90.56 263 ILE A C 1
ATOM 2080 O O . ILE A 1 263 ? -11.768 -16.409 10.157 1.00 90.56 263 ILE A O 1
ATOM 2084 N N . ALA A 1 264 ? -12.522 -15.309 8.352 1.00 91.06 264 ALA A N 1
ATOM 2085 C CA . ALA A 1 264 ? -12.295 -13.966 8.887 1.00 91.06 264 ALA A CA 1
ATOM 2086 C C . ALA A 1 264 ? -12.956 -13.745 10.255 1.00 91.06 264 ALA A C 1
ATOM 2088 O O . ALA A 1 264 ? -12.316 -13.218 11.166 1.00 91.06 264 ALA A O 1
ATOM 2089 N N . LYS A 1 265 ? -14.193 -14.226 10.448 1.00 93.62 265 LYS A N 1
ATOM 2090 C CA . LYS A 1 265 ? -14.928 -14.137 11.724 1.00 93.62 265 LYS A CA 1
ATOM 2091 C C . LYS A 1 265 ? -14.180 -14.738 12.915 1.00 93.62 265 LYS A C 1
ATOM 2093 O O . LYS A 1 265 ? -14.381 -14.286 14.039 1.00 93.62 265 LYS A O 1
ATOM 2098 N N . GLN A 1 266 ? -13.315 -15.726 12.691 1.00 94.00 266 GLN A N 1
ATOM 2099 C CA . GLN A 1 266 ? -12.544 -16.374 13.759 1.00 94.00 266 GLN A CA 1
ATOM 2100 C C . GLN A 1 266 ? -11.394 -15.497 14.276 1.00 94.00 266 GLN A C 1
ATOM 2102 O O . GLN A 1 266 ? -10.900 -15.718 15.381 1.00 94.00 266 GLN A O 1
ATOM 2107 N N . PHE A 1 267 ? -10.998 -14.485 13.502 1.00 95.25 267 PHE A N 1
ATOM 2108 C CA . PHE A 1 267 ? -9.908 -13.567 13.824 1.00 95.25 267 PHE A CA 1
ATOM 2109 C C . PHE A 1 267 ? -10.383 -12.192 14.313 1.00 95.25 267 PHE A C 1
ATOM 2111 O O . PHE A 1 267 ? -9.563 -11.376 14.729 1.00 95.25 267 PHE A O 1
ATOM 2118 N N . VAL A 1 268 ? -11.692 -11.922 14.305 1.00 94.31 268 VAL A N 1
ATOM 2119 C CA . VAL A 1 268 ? -12.264 -10.632 14.728 1.00 94.31 268 VAL A CA 1
ATOM 2120 C C . VAL A 1 268 ? -11.959 -10.351 16.196 1.00 94.31 268 VAL A C 1
ATOM 2122 O O . VAL A 1 268 ? -12.117 -11.215 17.055 1.00 94.31 268 VAL A O 1
ATOM 2125 N N . GLY A 1 269 ? -11.522 -9.127 16.491 1.00 88.75 269 GLY A N 1
ATOM 2126 C CA . GLY A 1 269 ? -11.005 -8.728 17.802 1.00 88.75 269 GLY A CA 1
ATOM 2127 C C . GLY A 1 269 ? -9.573 -9.212 18.070 1.00 88.75 269 GLY A C 1
ATOM 2128 O O . GLY A 1 269 ? -9.049 -8.998 19.162 1.00 88.75 269 GLY A O 1
ATOM 2129 N N . GLY A 1 270 ? -8.955 -9.880 17.093 1.00 91.12 270 GLY A N 1
ATOM 2130 C CA . GLY A 1 270 ? -7.630 -10.482 17.156 1.00 91.12 270 GLY A CA 1
ATOM 2131 C C . GLY A 1 270 ? -6.475 -9.510 16.961 1.00 91.12 270 GLY A C 1
ATOM 2132 O O . GLY A 1 270 ? -6.607 -8.300 17.156 1.00 91.12 270 GLY A O 1
ATOM 2133 N N . THR A 1 271 ? -5.321 -10.058 16.580 1.00 85.19 271 THR A N 1
ATOM 2134 C CA . THR A 1 271 ? -4.083 -9.298 16.353 1.00 85.19 271 THR A CA 1
ATOM 2135 C C . THR A 1 271 ? -3.511 -9.602 14.975 1.00 85.19 271 THR A C 1
ATOM 2137 O O . THR A 1 271 ? -3.426 -10.768 14.600 1.00 85.19 271 THR A O 1
ATOM 2140 N N . VAL A 1 272 ? -3.085 -8.568 14.253 1.00 91.44 272 VAL A N 1
ATOM 2141 C CA . VAL A 1 272 ? -2.264 -8.669 13.042 1.00 91.44 272 VAL A CA 1
ATOM 2142 C C . VAL A 1 272 ? -0.858 -8.185 13.371 1.00 91.44 272 VAL A C 1
ATOM 2144 O O . VAL A 1 272 ? -0.678 -7.077 13.878 1.00 91.44 272 VAL A O 1
ATOM 2147 N N . TYR A 1 273 ? 0.127 -9.022 13.080 1.00 88.00 273 TYR A N 1
ATOM 2148 C CA . TYR A 1 273 ? 1.541 -8.671 13.029 1.00 88.00 273 TYR A CA 1
ATOM 2149 C C . TYR A 1 273 ? 1.947 -8.577 11.561 1.00 88.00 273 TYR A C 1
ATOM 2151 O O . TYR A 1 273 ? 1.685 -9.515 10.814 1.00 88.00 273 TYR A O 1
ATOM 2159 N N . GLN A 1 274 ? 2.549 -7.466 11.142 1.00 89.94 274 GLN A N 1
ATOM 2160 C CA . GLN A 1 274 ? 3.078 -7.295 9.792 1.00 89.94 274 GLN A CA 1
ATOM 2161 C C . GLN A 1 274 ? 4.545 -6.879 9.844 1.00 89.94 274 GLN A C 1
ATOM 2163 O O . GLN A 1 274 ? 4.936 -5.987 10.605 1.00 89.94 274 GLN A O 1
ATOM 2168 N N . ALA A 1 275 ? 5.338 -7.500 8.980 1.00 86.25 275 ALA A N 1
ATOM 2169 C CA . ALA A 1 275 ? 6.749 -7.209 8.810 1.00 86.25 275 ALA A CA 1
ATOM 2170 C C . ALA A 1 275 ? 7.158 -7.417 7.347 1.00 86.25 275 ALA A C 1
ATOM 2172 O O . ALA A 1 275 ? 6.563 -8.220 6.626 1.00 86.25 275 ALA A O 1
ATOM 2173 N N . PHE A 1 276 ? 8.174 -6.683 6.905 1.00 86.56 276 PHE A N 1
ATOM 2174 C CA . PHE A 1 276 ? 8.605 -6.651 5.511 1.00 86.56 276 PHE A CA 1
ATOM 2175 C C . PHE A 1 276 ? 10.059 -7.088 5.351 1.00 86.56 276 PHE A C 1
ATOM 2177 O O . PHE A 1 276 ? 10.855 -6.988 6.284 1.00 86.56 276 PHE A O 1
ATOM 2184 N N . LEU A 1 277 ? 10.389 -7.586 4.167 1.00 88.12 277 LEU A N 1
ATOM 2185 C CA . LEU A 1 277 ? 11.695 -8.114 3.812 1.00 88.12 277 LEU A CA 1
ATOM 2186 C C . LEU A 1 277 ? 12.363 -7.145 2.830 1.00 88.12 277 LEU A C 1
ATOM 2188 O O . LEU A 1 277 ? 11.778 -6.759 1.816 1.00 88.12 277 LEU A O 1
ATOM 2192 N N . GLY A 1 278 ? 13.583 -6.724 3.143 1.00 83.69 278 GLY A N 1
ATOM 2193 C CA . GLY A 1 278 ? 14.496 -6.072 2.210 1.00 83.69 278 GLY A CA 1
ATOM 2194 C C . GLY A 1 278 ? 14.961 -7.045 1.122 1.00 83.69 278 GLY A C 1
ATOM 2195 O O . GLY A 1 278 ? 15.042 -8.243 1.382 1.00 83.69 278 GLY A O 1
ATOM 2196 N N . PRO A 1 279 ? 15.353 -6.569 -0.073 1.00 83.56 279 PRO A N 1
ATOM 2197 C CA . PRO A 1 279 ? 15.785 -7.436 -1.179 1.00 83.56 279 PRO A CA 1
ATOM 2198 C C . PRO A 1 279 ? 17.025 -8.287 -0.857 1.00 83.56 279 PRO A C 1
ATOM 2200 O O . PRO A 1 279 ? 17.290 -9.291 -1.514 1.00 83.56 279 PRO A O 1
ATOM 2203 N N . ASN A 1 280 ? 17.776 -7.912 0.180 1.00 85.62 280 ASN A N 1
ATOM 2204 C CA . ASN A 1 280 ? 18.963 -8.628 0.645 1.00 85.62 280 ASN A CA 1
ATOM 2205 C C . ASN A 1 280 ? 18.650 -9.716 1.690 1.00 85.62 280 ASN A C 1
ATOM 2207 O O . ASN A 1 280 ? 19.543 -10.484 2.057 1.00 85.62 280 ASN A O 1
ATOM 2211 N N . ASP A 1 281 ? 17.410 -9.801 2.173 1.00 87.62 281 ASP A N 1
ATOM 2212 C CA . ASP A 1 281 ? 17.008 -10.733 3.228 1.00 87.62 281 ASP A CA 1
ATOM 2213 C C . ASP A 1 281 ? 16.891 -12.179 2.725 1.00 87.62 281 ASP A C 1
ATOM 2215 O O . ASP A 1 281 ? 17.046 -12.494 1.539 1.00 87.62 281 ASP A O 1
ATOM 2219 N N . TYR A 1 282 ? 16.643 -13.091 3.661 1.00 90.56 282 TYR A N 1
ATOM 2220 C CA . TYR A 1 282 ? 16.302 -14.477 3.375 1.00 90.56 282 TYR A CA 1
ATOM 2221 C C . TYR A 1 282 ? 14.812 -14.600 3.022 1.00 90.56 282 TYR A C 1
ATOM 2223 O O . TYR A 1 282 ? 13.942 -14.341 3.850 1.00 90.56 282 TYR A O 1
ATOM 2231 N N . HIS A 1 283 ? 14.524 -15.027 1.791 1.00 91.88 283 HIS A N 1
ATOM 2232 C CA . HIS A 1 283 ? 13.191 -14.953 1.178 1.00 91.88 283 HIS A CA 1
ATOM 2233 C C . HIS A 1 283 ? 12.371 -16.250 1.237 1.00 91.88 283 HIS A C 1
ATOM 2235 O O . HIS A 1 283 ? 11.350 -16.388 0.556 1.00 91.88 283 HIS A O 1
ATOM 2241 N N . ARG A 1 284 ? 12.786 -17.214 2.064 1.00 93.06 284 ARG A N 1
ATOM 2242 C CA . ARG A 1 284 ? 11.967 -18.390 2.377 1.00 93.06 284 ARG A CA 1
ATOM 2243 C C . ARG A 1 284 ? 11.250 -18.156 3.696 1.00 93.06 284 ARG A C 1
ATOM 2245 O O . ARG A 1 284 ? 11.827 -17.638 4.650 1.00 93.06 284 ARG A O 1
ATOM 2252 N N . TRP A 1 285 ? 9.990 -18.548 3.748 1.00 93.75 285 TRP A N 1
ATOM 2253 C CA . TRP A 1 285 ? 9.123 -18.312 4.888 1.00 93.75 285 TRP A CA 1
ATOM 2254 C C . TRP A 1 285 ? 8.783 -19.632 5.575 1.00 93.75 285 TRP A C 1
ATOM 2256 O O . TRP A 1 285 ? 8.527 -20.664 4.948 1.00 93.75 285 TRP A O 1
ATOM 2266 N N . HIS A 1 286 ? 8.839 -19.604 6.902 1.00 93.62 286 HIS A N 1
ATOM 2267 C CA . HIS A 1 286 ? 8.783 -20.773 7.765 1.00 93.62 286 HIS A CA 1
ATOM 2268 C C . HIS A 1 286 ? 7.610 -20.680 8.735 1.00 93.62 286 HIS A C 1
ATOM 2270 O O . HIS A 1 286 ? 7.089 -19.609 9.035 1.00 93.62 286 HIS A O 1
ATOM 2276 N N . SER A 1 287 ? 7.188 -21.831 9.250 1.00 93.75 287 SER A N 1
ATOM 2277 C CA . SER A 1 287 ? 6.070 -21.900 10.174 1.00 93.75 287 SER A CA 1
ATOM 2278 C C . SER A 1 287 ? 6.451 -21.225 11.490 1.00 93.75 287 SER A C 1
ATOM 2280 O O . SER A 1 287 ? 7.398 -21.680 12.138 1.00 93.75 287 SER A O 1
ATOM 2282 N N . PRO A 1 288 ? 5.706 -20.198 11.937 1.00 89.56 288 PRO A N 1
ATOM 2283 C CA . PRO A 1 288 ? 5.975 -19.526 13.207 1.00 89.56 288 PRO A CA 1
ATOM 2284 C C . PRO A 1 288 ? 5.550 -20.377 14.414 1.00 89.56 288 PRO A C 1
ATOM 2286 O O . PRO A 1 288 ? 5.894 -20.080 15.557 1.00 89.56 288 PRO A O 1
ATOM 2289 N N . ILE A 1 289 ? 4.765 -21.433 14.180 1.00 89.12 289 ILE A N 1
ATOM 2290 C CA . ILE A 1 289 ? 4.145 -22.282 15.201 1.00 89.12 289 ILE A CA 1
ATOM 2291 C C . ILE A 1 289 ? 4.113 -23.747 14.753 1.00 89.12 289 ILE A C 1
ATOM 2293 O O . ILE A 1 289 ? 4.256 -24.063 13.573 1.00 89.12 289 ILE A O 1
ATOM 2297 N N . GLY A 1 290 ? 3.894 -24.657 15.702 1.00 90.69 290 GLY A N 1
ATOM 2298 C CA . GLY A 1 290 ? 3.581 -26.053 15.399 1.00 90.69 290 GLY A CA 1
ATOM 2299 C C . GLY A 1 290 ? 2.077 -26.268 15.255 1.00 90.69 290 GLY A C 1
ATOM 2300 O O . GLY A 1 290 ? 1.303 -25.711 16.032 1.00 90.69 290 GLY A O 1
ATOM 2301 N N . GLY A 1 291 ? 1.654 -27.090 14.298 1.00 94.19 291 GLY A N 1
ATOM 2302 C CA . GLY A 1 291 ? 0.239 -27.341 14.047 1.00 94.19 291 GLY A CA 1
ATOM 2303 C C . GLY A 1 291 ? -0.028 -28.146 12.783 1.00 94.19 291 GLY A C 1
ATOM 2304 O O . GLY A 1 291 ? 0.877 -28.722 12.185 1.00 94.19 291 GLY A O 1
ATOM 2305 N N . LYS A 1 292 ? -1.297 -28.184 12.382 1.00 97.81 292 LYS A N 1
ATOM 2306 C CA . LYS A 1 292 ? -1.737 -28.800 11.129 1.00 97.81 292 LYS A CA 1
ATOM 2307 C C . LYS A 1 292 ? -2.139 -27.714 10.140 1.00 97.81 292 LYS A C 1
ATOM 2309 O O . LYS A 1 292 ? -2.948 -26.857 10.491 1.00 97.81 292 LYS A O 1
ATOM 2314 N N . VAL A 1 293 ? -1.619 -27.763 8.918 1.00 98.25 293 VAL A N 1
ATOM 2315 C CA . VAL A 1 293 ? -2.077 -26.896 7.827 1.00 98.25 293 VAL A CA 1
ATOM 2316 C C . VAL A 1 293 ? -3.512 -27.293 7.493 1.00 98.25 293 VAL A C 1
ATOM 2318 O O . VAL A 1 293 ? -3.782 -28.453 7.175 1.00 98.25 293 VAL A O 1
ATOM 2321 N N . VAL A 1 294 ? -4.449 -26.359 7.622 1.00 97.00 294 VAL A N 1
ATOM 2322 C CA . VAL A 1 294 ? -5.873 -26.602 7.324 1.00 97.00 294 VAL A CA 1
ATOM 2323 C C . VAL A 1 294 ? -6.282 -26.030 5.981 1.00 97.00 294 VAL A C 1
ATOM 2325 O O . VAL A 1 294 ? -7.219 -26.541 5.378 1.00 97.00 294 VAL A O 1
ATOM 2328 N N . ASP A 1 295 ? -5.560 -25.021 5.504 1.00 95.81 295 ASP A N 1
ATOM 2329 C CA . ASP A 1 295 ? -5.812 -24.386 4.224 1.00 95.81 295 ASP A CA 1
ATOM 2330 C C . ASP A 1 295 ? -4.545 -23.700 3.692 1.00 95.81 295 ASP A C 1
ATOM 2332 O O . ASP A 1 295 ? -3.717 -23.241 4.482 1.00 95.81 295 ASP A O 1
ATOM 2336 N N . ALA A 1 296 ? -4.392 -23.658 2.370 1.00 96.69 296 ALA A N 1
ATOM 2337 C CA . ALA A 1 296 ? -3.270 -23.028 1.681 1.00 96.69 296 ALA A CA 1
ATOM 2338 C C . ALA A 1 296 ? -3.710 -22.613 0.271 1.00 96.69 296 ALA A C 1
ATOM 2340 O O . ALA A 1 296 ? -4.004 -23.478 -0.556 1.00 96.69 296 ALA A O 1
ATOM 2341 N N . ILE A 1 297 ? -3.772 -21.308 -0.002 1.00 95.12 297 ILE A N 1
ATOM 2342 C CA . ILE A 1 297 ? -4.232 -20.778 -1.291 1.00 95.12 297 ILE A CA 1
ATOM 2343 C C . ILE A 1 297 ? -3.320 -19.675 -1.822 1.00 95.12 297 ILE A C 1
ATOM 2345 O O . ILE A 1 297 ? -2.753 -18.901 -1.052 1.00 95.12 297 ILE A O 1
ATOM 2349 N N . LEU A 1 298 ? -3.234 -19.583 -3.148 1.00 93.50 298 LEU A N 1
ATOM 2350 C CA . LEU A 1 298 ? -2.627 -18.462 -3.856 1.00 93.50 298 LEU A CA 1
ATOM 2351 C C . LEU A 1 298 ? -3.733 -17.528 -4.354 1.00 93.50 298 LEU A C 1
ATOM 2353 O O . LEU A 1 298 ? -4.702 -17.982 -4.962 1.00 93.50 298 LEU A O 1
ATOM 2357 N N . VAL A 1 299 ? -3.577 -16.233 -4.108 1.00 91.56 299 VAL A N 1
ATOM 2358 C CA . VAL A 1 299 ? -4.514 -15.188 -4.517 1.00 91.56 299 VAL A CA 1
ATOM 2359 C C . VAL A 1 299 ? -3.807 -14.280 -5.527 1.00 91.56 299 VAL A C 1
ATOM 2361 O O . VAL A 1 299 ? -2.782 -13.688 -5.179 1.00 91.56 299 VAL A O 1
ATOM 2364 N N . PRO A 1 300 ? -4.305 -14.178 -6.774 1.00 89.44 300 PRO A N 1
ATOM 2365 C CA . PRO A 1 300 ? -3.835 -13.177 -7.728 1.00 89.44 300 PRO A CA 1
ATOM 2366 C C . PRO A 1 300 ? -4.063 -11.759 -7.195 1.00 89.44 300 PRO A C 1
ATOM 2368 O O . PRO A 1 300 ? -5.006 -11.528 -6.441 1.00 89.44 300 PRO A O 1
ATOM 2371 N N . GLY A 1 301 ? -3.229 -10.813 -7.607 1.00 88.81 301 GLY A N 1
ATOM 2372 C CA . GLY A 1 301 ? -3.372 -9.413 -7.227 1.00 88.81 301 GLY A CA 1
ATOM 2373 C C . GLY A 1 301 ? -2.339 -8.543 -7.924 1.00 88.81 301 GLY A C 1
ATOM 2374 O O . GLY A 1 301 ? -1.705 -8.973 -8.891 1.00 88.81 301 GLY A O 1
ATOM 2375 N N . THR A 1 302 ? -2.161 -7.334 -7.406 1.00 91.44 302 THR A N 1
ATOM 2376 C CA . THR A 1 302 ? -1.317 -6.313 -8.024 1.00 91.44 302 THR A CA 1
ATOM 2377 C C . THR A 1 302 ? 0.177 -6.551 -7.798 1.00 91.44 302 THR A C 1
ATOM 2379 O O . THR A 1 302 ? 0.572 -7.078 -6.754 1.00 91.44 302 THR A O 1
ATOM 2382 N N . TYR A 1 303 ? 1.011 -6.091 -8.735 1.00 91.69 303 TYR A N 1
ATOM 2383 C CA . TYR A 1 303 ? 2.480 -6.170 -8.648 1.00 91.69 303 TYR A CA 1
ATOM 2384 C C . TYR A 1 303 ? 3.107 -4.849 -8.181 1.00 91.69 303 TYR A C 1
ATOM 2386 O O . TYR A 1 303 ? 3.876 -4.816 -7.223 1.00 91.69 303 TYR A O 1
ATOM 2394 N N . TYR A 1 304 ? 2.730 -3.746 -8.829 1.00 92.25 304 TYR A N 1
ATOM 2395 C CA . TYR A 1 304 ? 3.335 -2.422 -8.633 1.00 92.25 304 TYR A CA 1
ATOM 2396 C C . TYR A 1 304 ? 2.354 -1.380 -8.091 1.00 92.25 304 TYR A C 1
ATOM 2398 O O . TYR A 1 304 ? 2.664 -0.195 -8.083 1.00 92.25 304 TYR A O 1
ATOM 2406 N N . ALA A 1 305 ? 1.167 -1.787 -7.643 1.00 88.44 305 ALA A N 1
ATOM 2407 C CA . ALA A 1 305 ? 0.220 -0.837 -7.083 1.00 88.44 305 ALA A CA 1
ATOM 2408 C C . ALA A 1 305 ? 0.671 -0.362 -5.696 1.00 88.44 305 ALA A C 1
ATOM 2410 O O . ALA A 1 305 ? 1.214 -1.125 -4.897 1.00 88.44 305 ALA A O 1
ATOM 2411 N N . ALA A 1 306 ? 0.408 0.903 -5.402 1.00 86.44 306 ALA A N 1
ATOM 2412 C CA . ALA A 1 306 ? 0.616 1.509 -4.096 1.00 86.44 306 ALA A CA 1
ATOM 2413 C C . ALA A 1 306 ? -0.469 2.549 -3.861 1.00 86.44 306 ALA A C 1
ATOM 2415 O O . ALA A 1 306 ? -1.101 2.992 -4.812 1.00 86.44 306 ALA A O 1
ATOM 2416 N N . LEU A 1 307 ? -0.648 2.984 -2.620 1.00 80.38 307 LEU A N 1
ATOM 2417 C CA . LEU A 1 307 ? -1.376 4.212 -2.351 1.00 80.38 307 LEU A CA 1
ATOM 2418 C C . LEU A 1 307 ? -0.464 5.415 -2.594 1.00 80.38 307 LEU A C 1
ATOM 2420 O O . LEU A 1 307 ? 0.596 5.483 -1.967 1.00 80.38 307 LEU A O 1
ATOM 2424 N N . PRO A 1 308 ? -0.877 6.376 -3.432 1.00 78.06 308 PRO A N 1
ATOM 2425 C CA . PRO A 1 308 ? -0.195 7.648 -3.499 1.00 78.06 308 PRO A CA 1
ATOM 2426 C C . PRO A 1 308 ? -0.094 8.368 -2.149 1.00 78.06 308 PRO A C 1
ATOM 2428 O O . PRO A 1 308 ? -0.999 8.321 -1.315 1.00 78.06 308 PRO A O 1
ATOM 2431 N N . ASP A 1 309 ? 0.995 9.090 -1.941 1.00 75.50 309 ASP A N 1
ATOM 2432 C CA . ASP A 1 309 ? 1.209 9.929 -0.770 1.00 75.50 309 ASP A CA 1
ATOM 2433 C C . ASP A 1 309 ? 2.088 11.147 -1.087 1.00 75.50 309 ASP A C 1
ATOM 2435 O O . ASP A 1 309 ? 2.612 11.308 -2.189 1.00 75.50 309 ASP A O 1
ATOM 2439 N N . ASP A 1 310 ? 2.244 12.023 -0.095 1.00 70.06 310 ASP A N 1
ATOM 2440 C CA . ASP A 1 310 ? 3.029 13.257 -0.211 1.00 70.06 310 ASP A CA 1
ATOM 2441 C C . ASP A 1 310 ? 4.548 13.022 -0.072 1.00 70.06 310 ASP A C 1
ATOM 2443 O O . ASP A 1 310 ? 5.315 13.972 0.112 1.00 70.06 310 ASP A O 1
ATOM 2447 N N . GLY A 1 311 ? 4.992 11.763 -0.116 1.00 71.88 311 GLY A N 1
ATOM 2448 C CA . GLY A 1 311 ? 6.368 11.402 0.174 1.00 71.88 311 GLY A CA 1
ATOM 2449 C C . GLY A 1 311 ? 6.733 11.515 1.656 1.00 71.88 311 GLY A C 1
ATOM 2450 O O . GLY A 1 311 ? 5.919 11.846 2.520 1.00 71.88 311 GLY A O 1
ATOM 2451 N N . GLU A 1 312 ? 7.999 11.248 1.963 1.00 65.31 312 GLU A N 1
ATOM 2452 C CA . GLU A 1 312 ? 8.560 11.406 3.308 1.00 65.31 312 GLU A CA 1
ATOM 2453 C C . GLU A 1 312 ? 9.733 12.389 3.252 1.00 65.31 312 GLU A C 1
ATOM 2455 O O . GLU A 1 312 ? 10.611 12.253 2.406 1.00 65.31 312 GLU A O 1
ATOM 2460 N N . ASP A 1 313 ? 9.755 13.403 4.122 1.00 61.41 313 ASP A N 1
ATOM 2461 C CA . ASP A 1 313 ? 10.752 14.491 4.121 1.00 61.41 313 ASP A CA 1
ATOM 2462 C C . ASP A 1 313 ? 10.972 15.173 2.756 1.00 61.41 313 ASP A C 1
ATOM 2464 O O . ASP A 1 313 ? 12.073 15.624 2.435 1.00 61.41 313 ASP A O 1
ATOM 2468 N N . GLY A 1 314 ? 9.911 15.272 1.951 1.00 60.94 314 GLY A N 1
ATOM 2469 C CA . GLY A 1 314 ? 9.962 15.877 0.619 1.00 60.94 314 GLY A CA 1
ATOM 2470 C C . GLY A 1 314 ? 10.495 14.954 -0.482 1.00 60.94 314 GLY A C 1
ATOM 2471 O O . GLY A 1 314 ? 10.769 15.445 -1.574 1.00 60.94 314 GLY A O 1
ATOM 2472 N N . TYR A 1 315 ? 10.633 13.650 -0.216 1.00 70.31 315 TYR A N 1
ATOM 2473 C CA . TYR A 1 315 ? 10.990 12.636 -1.209 1.00 70.31 315 TYR A CA 1
ATOM 2474 C C . TYR A 1 315 ? 9.766 11.821 -1.623 1.00 70.31 315 TYR A C 1
ATOM 2476 O O . TYR A 1 315 ? 9.185 11.108 -0.804 1.00 70.31 315 TYR A O 1
ATOM 2484 N N . MET A 1 316 ? 9.406 11.890 -2.906 1.00 77.50 316 MET A N 1
ATOM 2485 C CA . MET A 1 316 ? 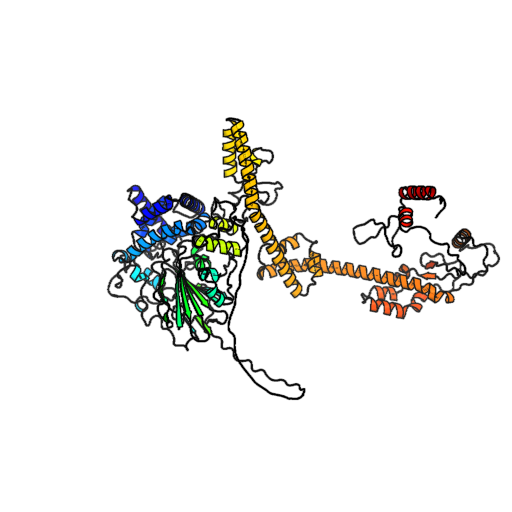8.235 11.198 -3.460 1.00 77.50 316 MET A CA 1
ATOM 2486 C C . MET A 1 316 ? 8.459 9.690 -3.661 1.00 77.50 316 MET A C 1
ATOM 2488 O O . MET A 1 316 ? 7.500 8.943 -3.837 1.00 77.50 316 MET A O 1
ATOM 2492 N N . GLN A 1 317 ? 9.708 9.226 -3.633 1.00 84.31 317 GLN A N 1
ATOM 2493 C CA . GLN A 1 317 ? 10.073 7.814 -3.788 1.00 84.31 317 GLN A CA 1
ATOM 2494 C C . GLN A 1 317 ? 9.599 6.971 -2.597 1.00 84.31 317 GLN A C 1
ATOM 2496 O O . GLN A 1 317 ? 9.512 7.488 -1.486 1.00 84.31 317 GLN A O 1
ATOM 2501 N N . GLY A 1 318 ? 9.336 5.675 -2.783 1.00 83.50 318 GLY A N 1
ATOM 2502 C CA . GLY A 1 318 ? 9.064 4.738 -1.684 1.00 83.50 318 GLY A CA 1
ATOM 2503 C C . GLY A 1 318 ? 7.588 4.534 -1.321 1.00 83.50 318 GLY A C 1
ATOM 2504 O O . GLY A 1 318 ? 7.299 3.946 -0.276 1.00 83.50 318 GLY A O 1
ATOM 2505 N N . ALA A 1 319 ? 6.645 4.999 -2.146 1.00 84.50 319 ALA A N 1
ATOM 2506 C CA . ALA A 1 319 ? 5.209 4.960 -1.828 1.00 84.50 319 ALA A CA 1
ATOM 2507 C C . ALA A 1 319 ? 4.674 3.533 -1.641 1.00 84.50 319 ALA A C 1
ATOM 2509 O O . ALA A 1 319 ? 3.872 3.258 -0.744 1.00 84.50 319 ALA A O 1
ATOM 2510 N N . LEU A 1 320 ? 5.179 2.587 -2.437 1.00 86.25 320 LEU A N 1
ATOM 2511 C CA . LEU A 1 320 ? 4.837 1.172 -2.312 1.00 86.25 320 LEU A CA 1
ATOM 2512 C C . LEU A 1 320 ? 5.284 0.611 -0.958 1.00 86.25 320 LEU A C 1
ATOM 2514 O O . LEU A 1 320 ? 4.537 -0.115 -0.302 1.00 86.25 320 LEU A O 1
ATOM 2518 N N . ILE A 1 321 ? 6.463 1.011 -0.481 1.00 83.56 321 ILE A N 1
ATOM 2519 C CA . ILE A 1 321 ? 6.972 0.581 0.823 1.00 83.56 321 ILE A CA 1
ATOM 2520 C C . ILE A 1 321 ? 6.094 1.156 1.931 1.00 83.56 321 ILE A C 1
ATOM 2522 O O . ILE A 1 321 ? 5.672 0.412 2.807 1.00 83.56 321 ILE A O 1
ATOM 2526 N N . ARG A 1 322 ? 5.700 2.430 1.850 1.00 83.19 322 ARG A N 1
ATOM 2527 C CA . ARG A 1 322 ? 4.779 3.051 2.821 1.00 83.19 322 ARG A CA 1
ATOM 2528 C C . ARG A 1 322 ? 3.344 2.500 2.755 1.00 83.19 322 ARG A C 1
ATOM 2530 O O . ARG A 1 322 ? 2.570 2.683 3.697 1.00 83.19 322 ARG A O 1
ATOM 2537 N N . SER A 1 323 ? 3.011 1.737 1.710 1.00 84.12 323 SER A N 1
ATOM 2538 C CA . SER A 1 323 ? 1.703 1.103 1.497 1.00 84.12 323 SER A CA 1
ATOM 2539 C C . SER A 1 323 ? 1.545 -0.298 2.113 1.00 84.12 323 SER A C 1
ATOM 2541 O O . SER A 1 323 ? 0.574 -0.989 1.798 1.00 84.12 323 SER A O 1
ATOM 2543 N N . GLN A 1 324 ? 2.445 -0.724 3.018 1.00 85.12 324 GLN A N 1
ATOM 2544 C CA . GLN A 1 324 ? 2.479 -2.090 3.582 1.00 85.12 324 GLN A CA 1
ATOM 2545 C C . GLN A 1 324 ? 1.105 -2.680 3.968 1.00 85.12 324 GLN A C 1
ATOM 2547 O O . GLN A 1 324 ? 0.799 -3.787 3.513 1.00 85.12 324 GLN A O 1
ATOM 2552 N N . PRO A 1 325 ? 0.236 -2.012 4.755 1.00 83.50 325 PRO A N 1
ATOM 2553 C CA . PRO A 1 325 ? -1.027 -2.624 5.171 1.00 83.50 325 PRO A CA 1
ATOM 2554 C C . PRO A 1 325 ? -1.990 -2.849 4.012 1.00 83.50 325 PRO A C 1
ATOM 2556 O O . PRO A 1 325 ? -2.673 -3.869 3.973 1.00 83.50 325 PRO A O 1
ATOM 2559 N N . TRP A 1 326 ? -2.034 -1.926 3.053 1.00 84.75 326 TRP A N 1
ATOM 2560 C CA . TRP A 1 326 ? -2.896 -2.040 1.880 1.00 84.75 326 TRP A CA 1
ATOM 2561 C C . TRP A 1 326 ? -2.431 -3.153 0.933 1.00 84.75 326 TRP A C 1
ATOM 2563 O O . TRP A 1 326 ? -3.249 -3.880 0.374 1.00 84.75 326 TRP A O 1
ATOM 2573 N N . LEU A 1 327 ? -1.123 -3.392 0.837 1.00 88.06 327 LEU A N 1
ATOM 2574 C CA . LEU A 1 327 ? -0.602 -4.507 0.044 1.00 88.06 327 LEU A CA 1
ATOM 2575 C C . LEU A 1 327 ? -1.098 -5.872 0.551 1.00 88.06 327 LEU A C 1
ATOM 2577 O O . LEU A 1 327 ? -1.272 -6.784 -0.251 1.00 88.06 327 LEU A O 1
ATOM 2581 N N . THR A 1 328 ? -1.428 -6.010 1.844 1.00 89.31 328 THR A N 1
ATOM 2582 C CA . THR A 1 328 ? -1.987 -7.266 2.391 1.00 89.31 328 THR A CA 1
ATOM 2583 C C . THR A 1 328 ? -3.354 -7.649 1.812 1.00 89.31 328 THR A C 1
ATOM 2585 O O . THR A 1 328 ? -3.772 -8.800 1.955 1.00 89.31 328 THR A O 1
ATOM 2588 N N . ILE A 1 329 ? -4.043 -6.708 1.158 1.00 86.81 329 ILE A N 1
ATOM 2589 C CA . ILE A 1 329 ? -5.354 -6.925 0.536 1.00 86.81 329 ILE A CA 1
ATOM 2590 C C . ILE A 1 329 ? -5.302 -6.854 -0.995 1.00 86.81 329 ILE A C 1
ATOM 2592 O O . ILE A 1 329 ? -6.022 -7.609 -1.650 1.00 86.81 329 ILE A O 1
ATOM 2596 N N . ALA A 1 330 ? -4.442 -6.000 -1.556 1.00 86.00 330 ALA A N 1
ATOM 2597 C CA . ALA A 1 330 ? -4.387 -5.730 -2.993 1.00 86.00 330 ALA A CA 1
ATOM 2598 C C . ALA A 1 330 ? -3.376 -6.605 -3.746 1.00 86.00 330 ALA A C 1
ATOM 2600 O O . ALA A 1 330 ? -3.634 -7.034 -4.871 1.00 86.00 330 ALA A O 1
ATOM 2601 N N . ALA A 1 331 ? -2.230 -6.899 -3.130 1.00 90.81 331 ALA A N 1
ATOM 2602 C CA . ALA A 1 331 ? -1.146 -7.562 -3.831 1.00 90.81 331 ALA A CA 1
ATOM 2603 C C . ALA A 1 331 ? -1.390 -9.066 -4.012 1.00 90.81 331 ALA A C 1
ATOM 2605 O O . ALA A 1 331 ? -2.170 -9.701 -3.282 1.00 90.81 331 ALA A O 1
ATOM 2606 N N . ALA A 1 332 ? -0.681 -9.641 -4.987 1.00 90.50 332 ALA A N 1
ATOM 2607 C CA . ALA A 1 332 ? -0.583 -11.088 -5.122 1.00 90.50 332 ALA A CA 1
ATOM 2608 C C . ALA A 1 332 ? -0.043 -11.688 -3.813 1.00 90.50 332 ALA A C 1
ATOM 2610 O O . ALA A 1 332 ? 0.938 -11.196 -3.253 1.00 90.50 332 ALA A O 1
ATOM 2611 N N . ARG A 1 333 ? -0.704 -12.723 -3.285 1.00 93.94 333 ARG A N 1
ATOM 2612 C CA . ARG A 1 333 ? -0.396 -13.243 -1.944 1.00 93.94 333 ARG A CA 1
ATOM 2613 C C . ARG A 1 333 ? -0.670 -14.730 -1.792 1.00 93.94 333 ARG A C 1
ATOM 2615 O O . ARG A 1 333 ? -1.598 -15.263 -2.397 1.00 93.94 333 ARG A O 1
ATOM 2622 N N . ALA A 1 334 ? 0.088 -15.393 -0.925 1.00 95.81 334 ALA A N 1
ATOM 2623 C CA . ALA A 1 334 ? -0.232 -16.731 -0.435 1.00 95.81 334 ALA A CA 1
ATOM 2624 C C . ALA A 1 334 ? -0.848 -16.643 0.960 1.00 95.81 334 ALA A C 1
ATOM 2626 O O . ALA A 1 334 ? -0.338 -15.930 1.819 1.00 95.81 334 ALA A O 1
ATOM 2627 N N . ILE A 1 335 ? -1.925 -17.389 1.200 1.0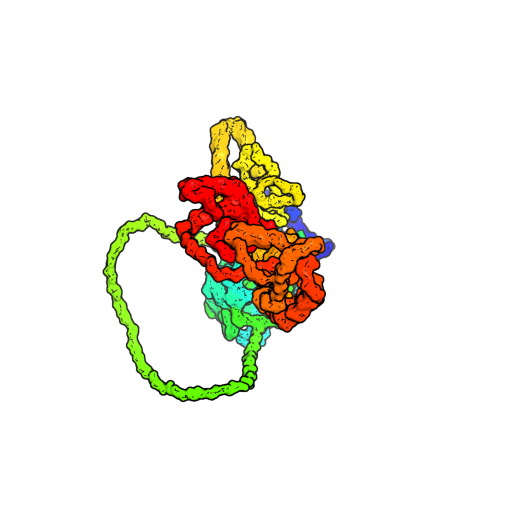0 97.06 335 ILE A N 1
ATOM 2628 C CA . ILE A 1 335 ? -2.634 -17.425 2.480 1.00 97.06 335 ILE A CA 1
ATOM 2629 C C . ILE A 1 335 ? -2.624 -18.854 3.003 1.00 97.06 335 ILE A C 1
ATOM 2631 O O . ILE A 1 335 ? -3.189 -19.747 2.372 1.00 97.06 335 ILE A O 1
ATOM 2635 N N . ILE A 1 336 ? -2.007 -19.069 4.164 1.00 98.00 336 ILE A N 1
ATOM 2636 C CA . ILE A 1 336 ? -1.866 -20.386 4.788 1.00 98.00 336 ILE A CA 1
ATOM 2637 C C . ILE A 1 336 ? -2.401 -20.348 6.204 1.00 98.00 336 ILE A C 1
ATOM 2639 O O . ILE A 1 336 ? -1.952 -19.581 7.053 1.00 98.00 336 ILE A O 1
ATOM 2643 N N . THR A 1 337 ? -3.363 -21.222 6.462 1.00 97.56 337 THR A N 1
ATOM 2644 C CA . THR A 1 337 ? -4.017 -21.325 7.758 1.00 97.56 337 THR A CA 1
ATOM 2645 C C . THR A 1 337 ? -3.498 -22.554 8.491 1.00 97.56 337 THR A C 1
ATOM 2647 O O . THR A 1 337 ? -3.495 -23.667 7.959 1.00 97.56 337 THR A O 1
ATOM 2650 N N . ILE A 1 338 ? -3.069 -22.360 9.735 1.00 97.12 338 ILE A N 1
ATOM 2651 C CA . ILE A 1 338 ? -2.478 -23.392 10.583 1.00 97.12 338 ILE A CA 1
ATOM 2652 C C . ILE A 1 338 ? -3.315 -23.513 11.853 1.00 97.12 338 ILE A C 1
ATOM 2654 O O . ILE A 1 338 ? -3.504 -22.553 12.599 1.00 97.12 338 ILE A O 1
ATOM 2658 N N . GLN A 1 339 ? -3.801 -24.720 12.120 1.00 96.06 339 GLN A N 1
ATOM 2659 C CA . GLN A 1 339 ? -4.426 -25.064 13.388 1.00 96.06 339 GLN A CA 1
ATOM 2660 C C . GLN A 1 339 ? -3.345 -25.507 14.373 1.00 96.06 339 GLN A C 1
ATOM 2662 O O . GLN A 1 339 ? -2.867 -26.645 14.314 1.00 96.06 339 GLN A O 1
ATOM 2667 N N . ALA A 1 340 ? -2.976 -24.623 15.295 1.00 91.06 340 ALA A N 1
ATOM 2668 C CA . ALA A 1 340 ? -2.067 -24.948 16.384 1.00 91.06 340 ALA A CA 1
ATOM 2669 C C . ALA A 1 340 ? -2.811 -25.564 17.582 1.00 91.06 340 ALA A C 1
ATOM 2671 O O . ALA A 1 340 ? -3.997 -25.278 17.803 1.00 91.06 340 ALA A O 1
ATOM 2672 N N . PRO A 1 341 ? -2.138 -26.423 18.368 1.00 84.50 341 PRO A N 1
ATOM 2673 C CA . PRO A 1 341 ? -2.682 -26.955 19.606 1.00 84.50 341 PRO A CA 1
ATOM 2674 C C . PRO A 1 341 ? -2.650 -25.912 20.732 1.00 84.50 341 PRO A C 1
ATOM 2676 O O . PRO A 1 341 ? -1.906 -24.929 20.700 1.00 84.50 341 PRO A O 1
ATOM 2679 N N . GLY A 1 342 ? -3.429 -26.178 21.781 1.00 78.75 342 GLY A N 1
ATOM 2680 C CA . GLY A 1 342 ? -3.426 -25.364 22.991 1.00 78.75 342 GLY A CA 1
ATOM 2681 C C . GLY A 1 342 ? -4.026 -23.965 22.780 1.00 78.75 342 GLY A C 1
ATOM 2682 O O . GLY A 1 342 ? -4.909 -23.793 21.941 1.00 78.75 342 GLY A O 1
ATOM 2683 N N . PRO A 1 343 ? -3.595 -22.966 23.565 1.00 77.81 343 PRO A N 1
ATOM 2684 C CA . PRO A 1 343 ? -4.215 -21.637 23.596 1.00 77.81 343 PRO A CA 1
ATOM 2685 C C . PRO A 1 343 ? -3.971 -20.772 22.349 1.00 77.81 343 PRO A C 1
ATOM 2687 O O . PRO A 1 343 ? -4.601 -19.728 22.238 1.00 77.81 343 PRO A O 1
ATOM 2690 N N . ILE A 1 344 ? -3.082 -21.160 21.427 1.00 83.88 344 ILE A N 1
ATOM 2691 C CA . ILE A 1 344 ? -2.851 -20.398 20.187 1.00 83.88 344 ILE A CA 1
ATOM 2692 C C . ILE A 1 344 ? -4.044 -20.563 19.235 1.00 83.88 344 ILE A C 1
ATOM 2694 O O . ILE A 1 344 ? -4.604 -19.577 18.763 1.00 83.88 344 ILE A O 1
ATOM 2698 N N . GLY A 1 345 ? -4.509 -21.796 19.020 1.00 90.69 345 GLY A N 1
ATOM 2699 C CA . GLY A 1 345 ? -5.639 -22.066 18.133 1.00 90.69 345 GLY A CA 1
ATOM 2700 C C . GLY A 1 345 ? -5.318 -21.806 16.657 1.00 90.69 345 GLY A C 1
ATOM 2701 O O . GLY A 1 345 ? -4.245 -22.170 16.180 1.00 90.69 345 GLY A O 1
ATOM 2702 N N . LEU A 1 346 ? -6.277 -21.241 15.922 1.00 94.81 346 LEU A N 1
ATOM 2703 C CA . LEU A 1 346 ? -6.134 -20.950 14.495 1.00 94.81 346 LEU A CA 1
ATOM 2704 C C . LEU A 1 346 ? -5.233 -19.724 14.281 1.00 94.81 346 LEU A C 1
ATOM 2706 O O . LEU A 1 346 ? -5.419 -18.701 14.941 1.00 94.81 346 LEU A O 1
ATOM 2710 N N . VAL A 1 347 ? -4.287 -19.826 13.348 1.00 95.25 347 VAL A N 1
ATOM 2711 C CA . VAL A 1 347 ? -3.391 -18.739 12.927 1.00 95.25 347 VAL A CA 1
ATOM 2712 C C . VAL A 1 347 ? -3.351 -18.694 11.409 1.00 95.25 347 VAL A C 1
ATOM 2714 O O . VAL A 1 347 ? -3.321 -19.740 10.762 1.00 95.25 347 VAL A O 1
ATOM 2717 N N . CYS A 1 348 ? -3.340 -17.491 10.843 1.00 97.19 348 CYS A N 1
ATOM 2718 C CA . CYS A 1 348 ? -3.183 -17.299 9.408 1.00 97.19 348 CYS A CA 1
ATOM 2719 C C . CYS A 1 348 ? -1.853 -16.612 9.112 1.00 97.19 348 CYS A C 1
ATOM 2721 O O . CYS A 1 348 ? -1.610 -15.517 9.607 1.00 97.19 348 CYS A O 1
ATOM 2723 N N . PHE A 1 349 ? -1.017 -17.242 8.297 1.00 97.31 349 PHE A N 1
ATOM 2724 C CA . PHE A 1 349 ? 0.165 -16.635 7.699 1.00 97.31 349 PHE A CA 1
ATOM 2725 C C . PHE A 1 349 ? -0.182 -16.154 6.286 1.00 97.31 349 PHE A C 1
ATOM 2727 O O . PHE A 1 349 ? -0.833 -16.874 5.527 1.00 97.31 349 PHE A O 1
ATOM 2734 N N . ILE A 1 350 ? 0.235 -14.939 5.941 1.00 96.88 350 ILE A N 1
ATOM 2735 C CA . ILE A 1 350 ? 0.025 -14.328 4.631 1.00 96.88 350 ILE A CA 1
ATOM 2736 C C . ILE A 1 350 ? 1.378 -13.872 4.092 1.00 96.88 350 ILE A C 1
ATOM 2738 O O . ILE A 1 350 ? 1.975 -12.957 4.652 1.00 96.88 350 ILE A O 1
ATOM 2742 N N . ALA A 1 351 ? 1.842 -14.484 3.004 1.00 95.81 351 ALA A N 1
ATOM 2743 C CA . ALA A 1 351 ? 2.969 -13.984 2.219 1.00 95.81 351 ALA A CA 1
ATOM 2744 C C . ALA A 1 351 ? 2.438 -12.955 1.219 1.00 95.81 351 ALA A C 1
ATOM 2746 O O . ALA A 1 351 ? 1.522 -13.277 0.467 1.00 95.81 351 ALA A O 1
ATOM 2747 N N . VAL A 1 352 ? 2.990 -11.747 1.201 1.00 94.06 352 VAL A N 1
ATOM 2748 C CA . VAL A 1 352 ? 2.564 -10.637 0.342 1.00 94.06 352 VAL A CA 1
ATOM 2749 C C . VAL A 1 352 ? 3.668 -10.354 -0.670 1.00 94.06 352 VAL A C 1
ATOM 2751 O O . VAL A 1 352 ? 4.754 -9.894 -0.317 1.00 94.06 352 VAL A O 1
ATOM 2754 N N . GLY A 1 353 ? 3.388 -10.672 -1.928 1.00 91.12 353 GLY A N 1
ATOM 2755 C CA . GLY A 1 353 ? 4.282 -10.420 -3.043 1.00 91.12 353 GLY A CA 1
ATOM 2756 C C . GLY A 1 353 ? 4.294 -8.942 -3.428 1.00 91.12 353 GLY A C 1
ATOM 2757 O O . GLY A 1 353 ? 3.259 -8.283 -3.388 1.00 91.12 353 GLY A O 1
ATOM 2758 N N . MET A 1 354 ? 5.452 -8.406 -3.800 1.00 87.25 354 MET A N 1
ATOM 2759 C CA . MET A 1 354 ? 5.622 -6.988 -4.132 1.00 87.25 354 MET A CA 1
ATOM 2760 C C . MET A 1 354 ? 6.536 -6.847 -5.346 1.00 87.25 354 MET A C 1
ATOM 2762 O O . MET A 1 354 ? 7.502 -7.588 -5.460 1.00 87.25 354 MET A O 1
ATOM 2766 N N . VAL A 1 355 ? 6.273 -5.871 -6.214 1.00 88.81 355 VAL A N 1
ATOM 2767 C CA . VAL A 1 355 ? 7.119 -5.494 -7.360 1.00 88.81 355 VAL A CA 1
ATOM 2768 C C . VAL A 1 355 ? 7.497 -6.683 -8.260 1.00 88.81 355 VAL A C 1
ATOM 2770 O O . VAL A 1 355 ? 6.644 -7.479 -8.638 1.00 88.81 355 VAL A O 1
ATOM 2773 N N . GLU A 1 356 ? 8.771 -6.827 -8.619 1.00 86.25 356 GLU A N 1
ATOM 2774 C CA . GLU A 1 356 ? 9.311 -7.982 -9.335 1.00 86.25 356 GLU A CA 1
ATOM 2775 C C . GLU A 1 356 ? 9.245 -9.323 -8.552 1.00 86.25 356 GLU A C 1
ATOM 2777 O O . GLU A 1 356 ? 9.520 -10.365 -9.136 1.00 86.25 356 GLU A O 1
ATOM 2782 N N . VAL A 1 357 ? 8.748 -9.333 -7.301 1.00 73.56 357 VAL A N 1
ATOM 2783 C CA . VAL A 1 357 ? 8.759 -10.459 -6.313 1.00 73.56 357 VAL A CA 1
ATOM 2784 C C . VAL A 1 357 ? 7.383 -10.911 -5.910 1.00 73.56 357 VAL A C 1
ATOM 2786 O O . VAL A 1 357 ? 7.055 -11.287 -4.775 1.00 73.56 357 VAL A O 1
ATOM 2789 N N . SER A 1 358 ? 6.489 -10.822 -6.854 1.00 81.19 358 SER A N 1
ATOM 2790 C CA . SER A 1 358 ? 5.115 -11.129 -6.541 1.00 81.19 358 SER A CA 1
ATOM 2791 C C . SER A 1 358 ? 4.835 -12.632 -6.583 1.00 81.19 358 SER A C 1
ATOM 2793 O O . SER A 1 358 ? 3.696 -13.053 -6.391 1.00 81.19 358 SER A O 1
ATOM 2795 N N . THR A 1 359 ? 5.861 -13.459 -6.820 1.00 85.94 359 THR A N 1
ATOM 2796 C CA . THR A 1 359 ? 5.741 -14.916 -6.815 1.00 85.94 359 THR A CA 1
ATOM 2797 C C . THR A 1 359 ? 5.667 -15.430 -5.385 1.00 85.94 359 THR A C 1
ATOM 2799 O O . THR A 1 359 ? 6.645 -15.366 -4.646 1.00 85.94 359 THR A O 1
ATOM 2802 N N . CYS A 1 360 ? 4.527 -16.006 -5.011 1.00 90.56 360 CYS A N 1
ATOM 2803 C CA . CYS A 1 360 ? 4.388 -16.751 -3.764 1.00 90.56 360 CYS A CA 1
ATOM 2804 C C . CYS A 1 360 ? 4.324 -18.251 -4.071 1.00 90.56 360 CYS A C 1
ATOM 2806 O O . CYS A 1 360 ? 3.285 -18.759 -4.494 1.00 90.56 360 CYS A O 1
ATOM 2808 N N . ASP A 1 361 ? 5.432 -18.961 -3.858 1.00 93.25 361 ASP A N 1
ATOM 2809 C CA . ASP A 1 361 ? 5.511 -20.407 -4.062 1.00 93.25 361 ASP A CA 1
ATOM 2810 C C . ASP A 1 361 ? 5.242 -21.150 -2.748 1.00 93.25 361 ASP A C 1
ATOM 2812 O O . ASP A 1 361 ? 6.016 -21.063 -1.792 1.00 93.25 361 ASP A O 1
ATOM 2816 N N . ILE A 1 362 ? 4.118 -21.865 -2.687 1.00 95.75 362 ILE A N 1
ATOM 2817 C CA . ILE A 1 362 ? 3.673 -22.605 -1.503 1.00 95.75 362 ILE A CA 1
ATOM 2818 C C . ILE A 1 362 ? 4.240 -24.031 -1.540 1.00 95.75 362 ILE A C 1
ATOM 2820 O O . ILE A 1 362 ? 3.994 -24.783 -2.480 1.00 95.75 362 ILE A O 1
ATOM 2824 N N . ARG A 1 363 ? 4.923 -24.450 -0.465 1.00 96.50 363 ARG A N 1
ATOM 2825 C CA . ARG A 1 363 ? 5.536 -25.788 -0.330 1.00 96.50 363 ARG A CA 1
ATOM 2826 C C . ARG A 1 363 ? 4.788 -26.745 0.599 1.00 96.50 363 ARG A C 1
ATOM 2828 O O . ARG A 1 363 ? 5.171 -27.908 0.705 1.00 96.50 363 ARG A O 1
ATOM 2835 N N . VAL A 1 364 ? 3.704 -26.291 1.225 1.00 97.25 364 VAL A N 1
ATOM 2836 C CA . VAL A 1 364 ? 2.832 -27.102 2.092 1.00 97.25 364 VAL A CA 1
ATOM 2837 C C . VAL A 1 364 ? 1.427 -27.241 1.519 1.00 97.25 364 VAL A C 1
ATOM 2839 O O . VAL A 1 364 ? 0.970 -26.414 0.735 1.00 97.25 364 VAL A O 1
ATOM 2842 N N . LYS A 1 365 ? 0.699 -28.271 1.946 1.00 97.00 365 LYS A N 1
ATOM 2843 C CA . LYS A 1 365 ? -0.699 -28.490 1.550 1.00 97.00 365 LYS A CA 1
ATOM 2844 C C . LYS A 1 365 ? -1.605 -28.754 2.755 1.00 97.00 365 LYS A C 1
ATOM 2846 O O . LYS A 1 365 ? -1.131 -29.186 3.810 1.00 97.00 365 LYS A O 1
ATOM 2851 N N . PRO A 1 366 ? -2.929 -28.548 2.611 1.00 97.50 366 PRO A N 1
ATOM 2852 C CA . PRO A 1 366 ? -3.886 -28.912 3.646 1.00 97.50 366 PRO A CA 1
ATOM 2853 C C . PRO A 1 366 ? -3.717 -30.374 4.070 1.00 97.50 366 PRO A C 1
ATOM 2855 O O . PRO A 1 366 ? -3.702 -31.285 3.242 1.00 97.50 366 PRO A O 1
ATOM 2858 N N . GLY A 1 367 ? -3.597 -30.602 5.375 1.00 97.19 367 GLY A N 1
ATOM 2859 C CA . GLY A 1 367 ? -3.340 -31.916 5.958 1.00 97.19 367 GLY A CA 1
ATOM 2860 C C . GLY A 1 367 ? -1.938 -32.086 6.538 1.00 97.19 367 GLY A C 1
ATOM 2861 O O . GLY A 1 367 ? -1.792 -32.883 7.469 1.00 97.19 367 GLY A O 1
ATOM 2862 N N . ASP A 1 368 ? -0.951 -31.334 6.048 1.00 98.19 368 ASP A N 1
ATOM 2863 C CA . ASP A 1 368 ? 0.437 -31.448 6.492 1.00 98.19 368 ASP A CA 1
ATOM 2864 C C . ASP A 1 368 ? 0.596 -31.027 7.959 1.00 98.19 368 ASP A C 1
ATOM 2866 O O . ASP A 1 368 ? -0.083 -30.124 8.457 1.00 98.19 368 ASP A O 1
ATOM 2870 N N . SER A 1 369 ? 1.499 -31.703 8.670 1.00 97.56 369 SER A N 1
ATOM 2871 C CA . SER A 1 369 ? 1.893 -31.325 10.030 1.00 97.56 369 SER A CA 1
ATOM 2872 C C . SER A 1 369 ? 3.180 -30.518 9.970 1.00 97.56 369 SER A C 1
ATOM 2874 O O . SER A 1 369 ? 4.163 -30.972 9.390 1.00 97.56 369 SER A O 1
ATOM 2876 N N . VAL A 1 370 ? 3.175 -29.345 10.592 1.00 95.69 370 VAL A N 1
ATOM 2877 C CA . VAL A 1 370 ? 4.311 -28.423 10.624 1.00 95.69 370 VAL A CA 1
ATOM 2878 C C . VAL A 1 370 ? 4.764 -28.202 12.060 1.00 95.69 370 VAL A C 1
ATOM 2880 O O . VAL A 1 370 ? 3.970 -28.224 13.001 1.00 95.69 370 VAL A O 1
ATOM 2883 N N . SER A 1 371 ? 6.063 -27.999 12.231 1.00 92.69 371 SER A N 1
ATOM 2884 C CA . SER A 1 371 ? 6.691 -27.551 13.480 1.00 92.69 371 SER A CA 1
ATOM 2885 C C . SER A 1 371 ? 7.281 -26.153 13.285 1.00 92.69 371 SER A C 1
ATOM 2887 O O . SER A 1 371 ? 7.521 -25.775 12.135 1.00 92.69 371 SER A O 1
ATOM 2889 N N . PRO A 1 372 ? 7.551 -25.382 14.354 1.00 88.00 372 PRO A N 1
ATOM 2890 C CA . PRO A 1 372 ? 8.235 -24.105 14.196 1.00 88.00 372 PRO A CA 1
ATOM 2891 C C . PRO A 1 372 ? 9.539 -24.270 13.400 1.00 88.00 372 PRO A C 1
ATOM 2893 O O . PRO A 1 372 ? 10.294 -25.211 13.650 1.00 88.00 372 PRO A O 1
ATOM 2896 N N . GLY A 1 373 ? 9.761 -23.410 12.405 1.00 88.75 373 GLY A N 1
ATOM 2897 C CA . GLY A 1 373 ? 10.894 -23.512 11.476 1.00 88.75 373 GLY A CA 1
ATOM 2898 C C . GLY A 1 373 ? 10.691 -24.458 10.283 1.00 88.75 373 GLY A C 1
ATOM 2899 O O . GLY A 1 373 ? 11.568 -24.544 9.429 1.00 88.75 373 GLY A O 1
ATOM 2900 N N . THR A 1 374 ? 9.551 -25.148 10.160 1.00 94.50 374 THR A N 1
ATOM 2901 C CA . THR A 1 374 ? 9.228 -25.908 8.932 1.00 94.50 374 THR A CA 1
ATOM 2902 C C . THR A 1 374 ? 9.036 -24.936 7.774 1.00 94.50 374 THR A C 1
ATOM 2904 O O . THR A 1 374 ? 8.248 -24.007 7.915 1.00 94.50 374 THR A O 1
ATOM 2907 N N . GLU A 1 375 ? 9.731 -25.131 6.651 1.00 95.81 375 GLU A N 1
ATOM 2908 C CA . GLU A 1 375 ? 9.544 -24.301 5.453 1.00 95.81 375 GLU A CA 1
ATOM 2909 C C . GLU A 1 375 ? 8.098 -24.429 4.959 1.00 95.81 375 GLU A C 1
ATOM 2911 O O . GLU A 1 375 ? 7.609 -25.532 4.711 1.00 95.81 375 GLU A O 1
ATOM 2916 N N . LEU A 1 376 ? 7.405 -23.297 4.862 1.00 96.94 376 LEU A N 1
ATOM 2917 C CA . LEU A 1 376 ? 6.050 -23.239 4.330 1.00 96.94 376 LEU A CA 1
ATOM 2918 C C . LEU A 1 376 ? 6.056 -22.861 2.840 1.00 96.94 376 LEU A C 1
ATOM 2920 O O . LEU A 1 376 ? 5.168 -23.287 2.098 1.00 96.94 376 LEU A O 1
ATOM 2924 N N . GLY A 1 377 ? 7.061 -22.098 2.405 1.00 95.69 377 GLY A N 1
ATOM 2925 C CA . GLY A 1 377 ? 7.293 -21.755 1.009 1.00 95.69 377 GLY A CA 1
ATOM 2926 C C . GLY A 1 377 ? 8.347 -20.667 0.826 1.00 95.69 377 GLY A C 1
ATOM 2927 O O . GLY A 1 377 ? 9.155 -20.423 1.724 1.00 95.69 377 GLY A O 1
ATOM 2928 N N . MET A 1 378 ? 8.365 -20.030 -0.344 1.00 94.81 378 MET A N 1
ATOM 2929 C CA . MET A 1 378 ? 9.322 -18.962 -0.645 1.00 94.81 378 MET A CA 1
ATOM 2930 C C . MET A 1 378 ? 8.793 -17.909 -1.616 1.00 94.81 378 MET A C 1
ATOM 2932 O O . MET A 1 378 ? 7.791 -18.111 -2.304 1.00 94.81 378 MET A O 1
ATOM 2936 N N . PHE A 1 379 ? 9.470 -16.768 -1.625 1.00 93.00 379 PHE A N 1
ATOM 2937 C CA . PHE A 1 379 ? 9.398 -15.799 -2.705 1.00 93.00 379 PHE A CA 1
ATOM 2938 C C . PHE A 1 379 ? 10.509 -16.070 -3.720 1.00 93.00 379 PHE A C 1
ATOM 2940 O O . PHE A 1 379 ? 11.623 -16.424 -3.332 1.00 93.00 379 PHE A O 1
ATOM 2947 N N . HIS A 1 380 ? 10.215 -15.857 -4.999 1.00 88.44 380 HIS A N 1
ATOM 2948 C CA . HIS A 1 380 ? 11.229 -15.766 -6.054 1.00 88.44 380 HIS A CA 1
ATOM 2949 C C . HIS A 1 380 ? 11.466 -14.293 -6.416 1.00 88.44 380 HIS A C 1
ATOM 2951 O O . HIS A 1 380 ? 10.561 -13.483 -6.259 1.00 88.44 380 HIS A O 1
ATOM 2957 N N . PHE A 1 381 ? 12.696 -13.990 -6.832 1.00 73.62 381 PHE A N 1
ATOM 2958 C CA . PHE A 1 381 ? 13.371 -12.686 -6.976 1.00 73.62 381 PHE A CA 1
ATOM 2959 C C . PHE A 1 381 ? 12.659 -11.328 -6.680 1.00 73.62 381 PHE A C 1
ATOM 2961 O O . PHE A 1 381 ? 11.766 -10.952 -7.425 1.00 73.62 381 PHE A O 1
ATOM 2968 N N . GLY A 1 382 ? 13.221 -10.562 -5.700 1.00 57.59 382 GLY A N 1
ATOM 2969 C CA . GLY A 1 382 ? 13.279 -9.077 -5.438 1.00 57.59 382 GLY A CA 1
ATOM 2970 C C . GLY A 1 382 ? 13.045 -8.684 -3.931 1.00 57.59 382 GLY A C 1
ATOM 2971 O O . GLY A 1 382 ? 13.576 -9.392 -3.098 1.00 57.59 382 GLY A O 1
ATOM 2972 N N . GLY A 1 383 ? 12.219 -7.690 -3.498 1.00 58.81 383 GLY A N 1
ATOM 2973 C CA . GLY A 1 383 ? 11.662 -7.680 -2.106 1.00 58.81 383 GLY A CA 1
ATOM 2974 C C . GLY A 1 383 ? 10.165 -8.054 -1.825 1.00 58.81 383 GLY A C 1
ATOM 2975 O O . GLY A 1 383 ? 9.313 -8.095 -2.701 1.00 58.81 383 GLY A O 1
ATOM 2976 N N . SER A 1 384 ? 9.799 -8.314 -0.561 1.00 83.19 384 SER A N 1
ATOM 2977 C CA . SER A 1 384 ? 8.488 -8.892 -0.176 1.00 83.19 384 SER A CA 1
ATOM 2978 C C . SER A 1 384 ? 7.968 -8.448 1.205 1.00 83.19 384 SER A C 1
ATOM 2980 O O . SER A 1 384 ? 8.671 -7.778 1.958 1.00 83.19 384 SER A O 1
ATOM 2982 N N . SER A 1 385 ? 6.732 -8.813 1.568 1.00 91.44 385 SER A N 1
ATOM 2983 C CA . SER A 1 385 ? 6.139 -8.549 2.893 1.00 91.44 385 SER A CA 1
ATOM 2984 C C . SER A 1 385 ? 5.381 -9.761 3.431 1.00 91.44 385 SER A C 1
ATOM 2986 O O . SER A 1 385 ? 5.093 -10.706 2.696 1.00 91.44 385 SER A O 1
ATOM 2988 N N . HIS A 1 386 ? 5.063 -9.781 4.724 1.00 94.00 386 HIS A N 1
ATOM 2989 C CA . HIS A 1 386 ? 4.215 -10.821 5.298 1.00 94.00 386 HIS A CA 1
ATOM 2990 C C . HIS A 1 386 ? 3.378 -10.325 6.477 1.00 94.00 386 HIS A C 1
ATOM 2992 O O . HIS A 1 386 ? 3.742 -9.379 7.175 1.00 94.00 386 HIS A O 1
ATOM 2998 N N . ALA A 1 387 ? 2.265 -11.012 6.726 1.00 95.00 387 ALA A N 1
ATOM 2999 C CA . ALA A 1 387 ? 1.425 -10.790 7.892 1.00 95.00 387 ALA A CA 1
ATOM 3000 C C . ALA A 1 387 ? 1.069 -12.104 8.599 1.00 95.00 387 ALA A C 1
ATOM 3002 O O . ALA A 1 387 ? 0.888 -13.144 7.966 1.00 95.00 387 ALA A O 1
ATOM 3003 N N . VAL A 1 388 ? 0.919 -12.045 9.921 1.00 94.81 388 VAL A N 1
ATOM 3004 C CA . VAL A 1 388 ? 0.433 -13.145 10.757 1.00 94.81 388 VAL A CA 1
ATOM 3005 C C . VAL A 1 388 ? -0.776 -12.676 11.558 1.00 94.81 388 VAL A C 1
ATOM 3007 O O . VAL A 1 388 ? -0.725 -11.654 12.244 1.00 94.81 388 VAL A O 1
ATOM 3010 N N . ILE A 1 389 ? -1.874 -13.426 11.468 1.00 95.94 389 ILE A N 1
ATOM 3011 C CA . ILE A 1 389 ? -3.155 -13.112 12.104 1.00 95.94 389 ILE A CA 1
ATOM 3012 C C . ILE A 1 389 ? -3.434 -14.112 13.226 1.00 95.94 389 ILE A C 1
ATOM 3014 O O . ILE A 1 389 ? -3.442 -15.326 13.006 1.00 95.94 389 ILE A O 1
ATOM 3018 N N . PHE A 1 390 ? -3.717 -13.594 14.419 1.00 91.25 390 PHE A N 1
ATOM 3019 C CA . PHE A 1 390 ? -4.055 -14.360 15.618 1.00 91.25 390 PHE A CA 1
ATOM 3020 C C . PHE A 1 390 ? -5.476 -14.054 16.083 1.00 91.25 390 PHE A C 1
ATOM 3022 O O . PHE A 1 390 ? -5.926 -12.910 16.009 1.00 91.25 390 PHE A O 1
ATOM 3029 N N . GLY A 1 391 ? -6.175 -15.065 16.606 1.00 90.31 391 GLY A N 1
ATOM 3030 C CA . GLY A 1 391 ? -7.525 -14.898 17.150 1.00 90.31 391 GLY A CA 1
ATOM 3031 C C . GLY A 1 391 ? -7.584 -14.028 18.421 1.00 90.31 391 GLY A C 1
ATOM 3032 O O . GLY A 1 391 ? -6.577 -13.875 19.117 1.00 90.31 391 GLY A O 1
ATOM 3033 N N . PRO A 1 392 ? -8.768 -13.493 18.781 1.00 90.50 392 PRO A N 1
ATOM 3034 C CA . PRO A 1 392 ? -8.970 -12.584 19.925 1.00 90.50 392 PRO A CA 1
ATOM 3035 C C . PRO A 1 392 ? -8.606 -13.182 21.291 1.00 90.50 392 PRO A C 1
ATOM 3037 O O . PRO A 1 392 ? -8.359 -12.458 22.257 1.00 90.50 392 PRO A O 1
ATOM 3040 N N . HIS A 1 393 ? -8.589 -14.511 21.406 1.00 83.50 393 HIS A N 1
ATOM 3041 C CA . HIS A 1 393 ? -8.202 -15.219 22.626 1.00 83.50 393 HIS A CA 1
ATOM 3042 C C . HIS A 1 393 ? -6.683 -15.245 22.849 1.00 83.50 393 HIS A C 1
ATOM 3044 O O . HIS A 1 393 ? -6.242 -15.478 23.978 1.00 83.50 393 HIS A O 1
ATOM 3050 N N . VAL A 1 394 ? -5.884 -14.992 21.808 1.00 79.88 394 VAL A N 1
ATOM 3051 C CA . VAL A 1 394 ? -4.421 -15.008 21.875 1.00 79.88 394 VAL A CA 1
ATOM 3052 C C . VAL A 1 394 ? -3.918 -13.673 22.416 1.00 79.88 394 VAL A C 1
ATOM 3054 O O . VAL A 1 394 ? -4.112 -12.619 21.818 1.00 79.88 394 VAL A O 1
ATOM 3057 N N . LYS A 1 395 ? -3.227 -13.717 23.558 1.00 71.44 395 LYS A N 1
ATOM 3058 C CA . LYS A 1 395 ? -2.581 -12.542 24.158 1.00 71.44 395 LYS A CA 1
ATOM 3059 C C . LYS A 1 395 ? -1.076 -12.632 23.972 1.00 71.44 395 LYS A C 1
ATOM 3061 O O . LYS A 1 395 ? -0.403 -13.291 24.765 1.00 71.44 395 LYS A O 1
ATOM 3066 N N . LEU A 1 396 ? -0.573 -11.959 22.943 1.00 70.06 396 LEU A N 1
ATOM 3067 C CA . LEU A 1 396 ? 0.855 -11.878 22.657 1.00 70.06 396 LEU A CA 1
ATOM 3068 C C . LEU A 1 396 ? 1.545 -10.983 23.698 1.00 70.06 396 LEU A C 1
ATOM 3070 O O . LEU A 1 396 ? 1.141 -9.842 23.921 1.00 70.06 396 LEU A O 1
ATOM 3074 N N . ALA A 1 397 ? 2.571 -11.506 24.368 1.00 61.34 397 ALA A N 1
ATOM 3075 C CA . ALA A 1 397 ? 3.501 -10.712 25.160 1.00 61.34 397 ALA A CA 1
ATOM 3076 C C . ALA A 1 397 ? 4.884 -10.794 24.527 1.00 61.34 397 ALA A C 1
ATOM 3078 O O . ALA A 1 397 ? 5.519 -11.847 24.562 1.00 61.34 397 ALA A O 1
ATOM 3079 N N . TYR A 1 398 ? 5.329 -9.683 23.952 1.00 64.00 398 TYR A N 1
ATOM 3080 C CA . TYR A 1 398 ? 6.594 -9.631 23.241 1.00 64.00 398 TYR A CA 1
ATOM 3081 C C . TYR A 1 398 ? 7.777 -9.664 24.209 1.00 64.00 398 TYR A C 1
ATOM 3083 O O . TYR A 1 398 ? 7.739 -9.027 25.264 1.00 64.00 398 TYR A O 1
ATOM 3091 N N . ARG A 1 399 ? 8.801 -10.467 23.891 1.00 49.03 399 ARG A N 1
ATOM 3092 C CA . ARG A 1 399 ? 9.952 -10.689 24.790 1.00 49.03 399 ARG A CA 1
ATOM 3093 C C . ARG A 1 399 ? 10.806 -9.426 24.944 1.00 49.03 399 ARG A C 1
ATOM 3095 O O . ARG A 1 399 ? 11.319 -9.178 26.030 1.00 49.03 399 ARG A O 1
ATOM 3102 N N . ASN A 1 400 ? 10.893 -8.642 23.874 1.00 48.84 400 ASN A N 1
ATOM 3103 C CA . ASN A 1 400 ? 11.466 -7.301 23.827 1.00 48.84 400 ASN A CA 1
ATOM 3104 C C . ASN A 1 400 ? 10.363 -6.320 23.394 1.00 48.84 400 ASN A C 1
ATOM 3106 O O . ASN A 1 400 ? 9.371 -6.744 22.796 1.00 48.84 400 ASN A O 1
ATOM 3110 N N . GLU A 1 401 ? 10.514 -5.022 23.674 1.00 45.59 401 GLU A N 1
ATOM 3111 C CA . GLU A 1 401 ? 9.635 -4.019 23.060 1.00 45.59 401 GLU A CA 1
ATOM 3112 C C . GLU A 1 401 ? 9.706 -4.170 21.536 1.00 45.59 401 GLU A C 1
ATOM 3114 O O . GLU A 1 401 ? 10.786 -4.059 20.954 1.00 45.59 401 GLU A O 1
ATOM 3119 N N . VAL A 1 402 ? 8.567 -4.450 20.894 1.00 52.81 402 VAL A N 1
ATOM 3120 C CA . VAL A 1 402 ? 8.467 -4.409 19.434 1.00 52.81 402 VAL A CA 1
ATOM 3121 C C . VAL A 1 402 ? 8.629 -2.958 19.031 1.00 52.81 402 VAL A C 1
ATOM 3123 O O . VAL A 1 402 ? 7.711 -2.153 19.186 1.00 52.81 402 VAL A O 1
ATOM 3126 N N . LYS A 1 403 ? 9.822 -2.625 18.561 1.00 53.72 403 LYS A N 1
ATOM 3127 C CA . LYS A 1 403 ? 10.104 -1.331 17.966 1.00 53.72 403 LYS A CA 1
ATOM 3128 C C . LYS A 1 403 ? 9.870 -1.468 16.463 1.00 53.72 403 LYS A C 1
ATOM 3130 O O . LYS A 1 403 ? 10.474 -2.362 15.863 1.00 53.72 403 LYS A O 1
ATOM 3135 N N . PRO A 1 404 ? 8.991 -0.641 15.868 1.00 57.75 404 PRO A N 1
ATOM 3136 C CA . PRO A 1 404 ? 8.954 -0.485 14.420 1.00 57.75 404 PRO A CA 1
ATOM 3137 C C . PRO A 1 404 ? 10.371 -0.239 13.891 1.00 57.75 404 PRO A C 1
ATOM 3139 O O . PRO A 1 404 ? 11.192 0.340 14.605 1.00 57.75 404 PRO A O 1
ATOM 3142 N N . GLU A 1 405 ? 10.648 -0.703 12.673 1.00 58.22 405 GLU A N 1
ATOM 3143 C CA . GLU A 1 405 ? 11.920 -0.481 11.960 1.00 58.22 405 GLU A CA 1
ATOM 3144 C C . GLU A 1 405 ? 13.135 -1.262 12.497 1.00 58.22 405 GLU A C 1
ATOM 3146 O O . GLU A 1 405 ? 14.237 -1.126 11.970 1.00 58.22 405 GLU A O 1
ATOM 3151 N N . VAL A 1 406 ? 12.963 -2.145 13.488 1.00 53.78 406 VAL A N 1
ATOM 3152 C CA . VAL A 1 406 ? 14.036 -3.058 13.918 1.00 53.78 406 VAL A CA 1
ATOM 3153 C C . VAL A 1 406 ? 13.992 -4.351 13.105 1.00 53.78 406 VAL A C 1
ATOM 3155 O O . VAL A 1 406 ? 12.980 -5.060 13.109 1.00 53.78 406 VAL A O 1
ATOM 3158 N N . HIS A 1 407 ? 15.101 -4.657 12.428 1.00 57.09 407 HIS A N 1
ATOM 3159 C CA . HIS A 1 407 ? 15.289 -5.904 11.689 1.00 57.09 407 HIS A CA 1
ATOM 3160 C C . HIS A 1 407 ? 15.403 -7.096 12.648 1.00 57.09 407 HIS A C 1
ATOM 3162 O O . HIS A 1 407 ? 16.103 -7.016 13.657 1.00 57.09 407 HIS A O 1
ATOM 3168 N N . GLN A 1 408 ? 14.707 -8.197 12.361 1.00 54.84 408 GLN A N 1
ATOM 3169 C CA . GLN A 1 408 ? 14.669 -9.380 13.216 1.00 54.84 408 GLN A CA 1
ATOM 3170 C C . GLN A 1 408 ? 15.058 -10.652 12.464 1.00 54.84 408 GLN A C 1
ATOM 3172 O O . GLN A 1 408 ? 14.537 -10.962 11.391 1.00 54.84 408 GLN A O 1
ATOM 3177 N N . ARG A 1 409 ? 15.910 -11.465 13.102 1.00 56.06 409 ARG A N 1
ATOM 3178 C CA . ARG A 1 409 ? 16.216 -12.826 12.636 1.00 56.06 409 ARG A CA 1
ATOM 3179 C C . ARG A 1 409 ? 15.044 -13.779 12.891 1.00 56.06 409 ARG A C 1
ATOM 3181 O O . ARG A 1 409 ? 14.385 -13.716 13.934 1.00 56.06 409 ARG A O 1
ATOM 3188 N N . SER A 1 410 ? 14.895 -14.771 12.014 1.00 48.66 410 SER A N 1
ATOM 3189 C CA . SER A 1 410 ? 13.910 -15.861 12.130 1.00 48.66 410 SER A CA 1
ATOM 3190 C C . SER A 1 410 ? 14.062 -16.725 13.398 1.00 48.66 410 SER A C 1
ATOM 3192 O O . SER A 1 410 ? 13.128 -17.411 13.799 1.00 48.66 410 SER A O 1
ATOM 3194 N N . SER A 1 411 ? 15.210 -16.672 14.086 1.00 40.50 411 SER A N 1
ATOM 3195 C CA . SER A 1 411 ? 15.474 -17.435 15.317 1.00 40.50 411 SER A CA 1
ATOM 3196 C C . SER A 1 411 ? 14.958 -16.793 16.615 1.00 40.50 411 SER A C 1
ATOM 3198 O O . SER A 1 411 ? 15.078 -17.403 17.679 1.00 40.50 411 SER A O 1
ATOM 3200 N N . TYR A 1 412 ? 14.419 -15.568 16.584 1.00 41.75 412 TYR A N 1
ATOM 3201 C CA . TYR A 1 412 ? 13.951 -14.888 17.800 1.00 41.75 412 TYR A CA 1
ATOM 3202 C C . TYR A 1 412 ? 12.486 -15.210 18.142 1.00 41.75 412 TYR A C 1
ATOM 3204 O O . TYR A 1 412 ? 11.629 -15.355 17.271 1.00 41.75 412 TYR A O 1
ATOM 3212 N N . ARG A 1 413 ? 12.196 -15.325 19.450 1.00 47.38 413 ARG A N 1
ATOM 3213 C CA . ARG A 1 413 ? 10.825 -15.440 19.977 1.00 47.38 413 ARG A CA 1
ATOM 3214 C C . ARG A 1 413 ? 10.119 -14.099 19.808 1.00 47.38 413 ARG A C 1
ATOM 3216 O O . ARG A 1 413 ? 10.540 -13.134 20.447 1.00 47.38 413 ARG A O 1
ATOM 3223 N N . GLU A 1 414 ? 9.027 -14.056 19.055 1.00 48.25 414 GLU A N 1
ATOM 3224 C CA . GLU A 1 414 ? 8.214 -12.843 18.964 1.00 48.25 414 GLU A CA 1
ATOM 3225 C C . GLU A 1 414 ? 7.468 -12.624 20.278 1.00 48.25 414 GLU A C 1
ATOM 3227 O O . GLU A 1 414 ? 7.628 -11.588 20.919 1.00 48.25 414 GLU A O 1
ATOM 3232 N N . ALA A 1 415 ? 6.695 -13.621 20.722 1.00 46.31 415 ALA A N 1
ATOM 3233 C CA . ALA A 1 415 ? 5.807 -13.476 21.866 1.00 46.31 415 ALA A CA 1
ATOM 3234 C C . ALA A 1 415 ? 5.587 -14.774 22.660 1.00 46.31 415 ALA A C 1
ATOM 3236 O O . ALA A 1 415 ? 5.627 -15.883 22.124 1.00 46.31 415 ALA A O 1
ATOM 3237 N N . ALA A 1 416 ? 5.313 -14.618 23.957 1.00 44.56 416 ALA A N 1
ATOM 3238 C CA . ALA A 1 416 ? 4.867 -15.667 24.871 1.00 44.56 416 ALA A CA 1
ATOM 3239 C C . ALA A 1 416 ? 3.455 -15.360 25.403 1.00 44.56 416 ALA A C 1
ATOM 3241 O O . ALA A 1 416 ? 3.031 -14.205 25.454 1.00 44.56 416 ALA A O 1
ATOM 3242 N N . LEU A 1 417 ? 2.717 -16.385 25.829 1.00 41.41 417 LEU A N 1
ATOM 3243 C CA . LEU A 1 417 ? 1.379 -16.208 26.405 1.00 41.41 417 LEU A CA 1
ATOM 3244 C C . LEU A 1 417 ? 1.443 -15.775 27.876 1.00 41.41 417 LEU A C 1
ATOM 3246 O O . LEU A 1 417 ? 2.158 -16.370 28.682 1.00 41.41 417 LEU A O 1
ATOM 3250 N N . LYS A 1 418 ? 0.643 -14.771 28.262 1.00 35.97 418 LYS A N 1
ATOM 3251 C CA . LYS A 1 418 ? 0.457 -14.409 29.681 1.00 35.97 418 LYS A CA 1
ATOM 3252 C C . LYS A 1 418 ? -0.403 -15.458 30.392 1.00 35.97 418 LYS A C 1
ATOM 3254 O O . LYS A 1 418 ? -1.596 -15.564 30.113 1.00 35.97 418 LYS A O 1
ATOM 3259 N N . GLU A 1 419 ? 0.163 -16.160 31.374 1.00 31.48 419 GLU A N 1
ATOM 3260 C CA . GLU A 1 419 ? -0.614 -16.984 32.305 1.00 31.48 419 GLU A CA 1
ATOM 3261 C C . GLU A 1 419 ? -1.576 -16.109 33.126 1.00 31.48 419 GLU A C 1
ATOM 3263 O O . GLU A 1 419 ? -1.167 -15.280 33.945 1.00 31.48 419 GLU A O 1
ATOM 3268 N N . THR A 1 420 ? -2.883 -16.304 32.959 1.00 28.27 420 THR A N 1
ATOM 3269 C CA . THR A 1 420 ? -3.870 -15.760 33.895 1.00 28.27 420 THR A CA 1
ATOM 3270 C C . THR A 1 420 ? -3.876 -16.606 35.162 1.00 28.27 420 THR A C 1
ATOM 3272 O O . THR A 1 420 ? -4.522 -17.653 35.212 1.00 28.27 420 THR A O 1
ATOM 3275 N N . LYS A 1 421 ? -3.193 -16.150 36.218 1.00 24.39 421 LYS A N 1
ATOM 3276 C CA . LYS A 1 421 ? -3.390 -16.718 37.559 1.00 24.39 421 LYS A CA 1
ATOM 3277 C C . LYS A 1 421 ? -4.847 -16.480 37.988 1.00 24.39 421 LYS A C 1
ATOM 3279 O O . LYS A 1 421 ? -5.294 -15.329 37.945 1.00 24.39 421 LYS A O 1
ATOM 3284 N N . PRO A 1 422 ? -5.596 -17.506 38.428 1.00 25.33 422 PRO A N 1
ATOM 3285 C CA . PRO A 1 422 ? -6.920 -17.293 38.994 1.00 25.33 422 PRO A CA 1
ATOM 3286 C C . PRO A 1 422 ? -6.784 -16.398 40.230 1.00 25.33 422 PRO A C 1
ATOM 3288 O O . PRO A 1 422 ? -6.050 -16.720 41.169 1.00 25.33 422 PRO A O 1
ATOM 3291 N N . LYS A 1 423 ? -7.464 -15.243 40.225 1.00 26.56 423 LYS A N 1
ATOM 3292 C CA . LYS A 1 423 ? -7.544 -14.365 41.397 1.00 26.56 423 LYS A CA 1
ATOM 3293 C C . LYS A 1 423 ? -8.113 -15.181 42.559 1.00 26.56 423 LYS A C 1
ATOM 3295 O O . LYS A 1 423 ? -9.261 -15.619 42.508 1.00 26.56 423 LYS A O 1
ATOM 3300 N N . LYS A 1 424 ? -7.309 -15.374 43.612 1.00 25.84 424 LYS A N 1
ATOM 3301 C CA . LYS A 1 424 ? -7.788 -15.825 44.922 1.00 25.84 424 LYS A CA 1
ATOM 3302 C C . LYS A 1 424 ? -8.866 -14.843 45.376 1.00 25.84 424 LYS A C 1
ATOM 3304 O O . LYS A 1 424 ? -8.556 -13.718 45.752 1.00 25.84 424 LYS A O 1
ATOM 3309 N N . VAL A 1 425 ? -10.122 -15.272 45.325 1.00 26.83 425 VAL A N 1
ATOM 3310 C CA . VAL A 1 425 ? -11.225 -14.578 45.985 1.00 26.83 425 VAL A CA 1
ATOM 3311 C C . VAL A 1 425 ? -11.022 -14.768 47.484 1.00 26.83 425 VAL A C 1
ATOM 3313 O O . VAL A 1 425 ? -11.291 -15.835 48.038 1.00 26.83 425 VAL A O 1
ATOM 3316 N N . THR A 1 426 ? -10.485 -13.746 48.142 1.00 26.94 426 THR A N 1
ATOM 3317 C CA . THR A 1 426 ? -10.521 -13.626 49.596 1.00 26.94 426 THR A CA 1
ATOM 3318 C C . THR A 1 426 ? -11.975 -13.444 50.016 1.00 26.94 426 THR A C 1
ATOM 3320 O O . THR A 1 426 ? -12.601 -12.427 49.737 1.00 26.94 426 THR A O 1
ATOM 3323 N N . LYS A 1 427 ? -12.524 -14.478 50.660 1.00 26.77 427 LYS A N 1
ATOM 3324 C CA . LYS A 1 427 ? -13.818 -14.439 51.342 1.00 26.77 427 LYS A CA 1
ATOM 3325 C C . LYS A 1 427 ? -13.745 -13.435 52.497 1.00 26.77 427 LYS A C 1
ATOM 3327 O O . LYS A 1 427 ? -13.074 -13.714 53.486 1.00 26.77 427 LYS A O 1
ATOM 3332 N N . SER A 1 428 ? -14.484 -12.334 52.413 1.00 28.41 428 SER A N 1
ATOM 3333 C CA . SER A 1 428 ? -15.029 -11.656 53.591 1.00 28.41 428 SER A CA 1
ATOM 3334 C C . SER A 1 428 ? -16.495 -12.069 53.722 1.00 28.41 428 SER A C 1
ATOM 3336 O O . SER A 1 428 ? -17.298 -11.924 52.802 1.00 28.41 428 SER A O 1
ATOM 3338 N N . GLY A 1 429 ? -16.809 -12.722 54.838 1.00 24.83 429 GLY A N 1
ATOM 3339 C CA . GLY A 1 429 ? -18.148 -13.200 55.140 1.00 24.83 429 GLY A CA 1
ATOM 3340 C C . GLY A 1 429 ? -19.026 -12.099 55.723 1.00 24.83 429 GLY A C 1
ATOM 3341 O O . GLY A 1 429 ? -18.572 -11.314 56.547 1.00 24.83 429 GLY A O 1
ATOM 3342 N N . ALA A 1 430 ? -20.304 -12.124 55.362 1.00 26.31 430 ALA A N 1
ATOM 3343 C CA . ALA A 1 430 ? -21.392 -11.739 56.246 1.00 26.31 430 ALA A CA 1
ATOM 3344 C C . ALA A 1 430 ? -22.624 -12.589 55.903 1.00 26.31 430 ALA A C 1
ATOM 3346 O O . ALA A 1 430 ? -22.941 -12.864 54.750 1.00 26.31 430 ALA A O 1
ATOM 3347 N N . THR A 1 431 ? -23.232 -13.089 56.962 1.00 24.41 431 THR A N 1
ATOM 3348 C CA . THR A 1 431 ? -24.246 -14.137 57.092 1.00 24.41 431 THR A CA 1
ATOM 3349 C C . THR A 1 431 ? -25.645 -13.765 56.599 1.00 24.41 431 THR A C 1
ATOM 3351 O O . THR A 1 431 ? -26.124 -12.686 56.918 1.00 24.41 431 THR A O 1
ATOM 3354 N N . SER A 1 432 ? -26.391 -14.734 56.050 1.00 25.92 432 SER A N 1
ATOM 3355 C CA . SER A 1 432 ? -27.714 -15.109 56.592 1.00 25.92 432 SER A CA 1
ATOM 3356 C C . SER A 1 432 ? -28.217 -16.455 56.035 1.00 25.92 432 SER A C 1
ATOM 3358 O O . SER A 1 432 ? -27.954 -16.845 54.901 1.00 25.92 432 SER A O 1
ATOM 3360 N N . LYS A 1 433 ? -28.868 -17.214 56.921 1.00 25.14 433 LYS A N 1
ATOM 3361 C CA . LYS A 1 433 ? -29.396 -18.578 56.762 1.00 25.14 433 LYS A CA 1
ATOM 3362 C C . LYS A 1 433 ? -30.730 -18.567 55.997 1.00 25.14 433 LYS A C 1
ATOM 3364 O O . LYS A 1 433 ? -31.556 -17.726 56.319 1.00 25.14 433 LYS A O 1
ATOM 3369 N N . ALA A 1 434 ? -31.022 -19.599 55.190 1.00 25.28 434 ALA A N 1
ATOM 3370 C CA . ALA A 1 434 ? -32.098 -20.572 55.478 1.00 25.28 434 ALA A CA 1
ATOM 3371 C C . ALA A 1 434 ? -32.410 -21.563 54.326 1.00 25.28 434 ALA A C 1
ATOM 3373 O O . ALA A 1 434 ? -32.840 -21.183 53.248 1.00 25.28 434 ALA A O 1
ATOM 3374 N N . LYS A 1 435 ? -32.316 -22.851 54.692 1.00 25.72 435 LYS A N 1
ATOM 3375 C CA . LYS A 1 435 ? -33.217 -23.987 54.398 1.00 25.72 435 LYS A CA 1
ATOM 3376 C C . LYS A 1 435 ? -33.350 -24.572 52.975 1.00 25.72 435 LYS A C 1
ATOM 3378 O O . LYS A 1 435 ? -34.041 -24.086 52.095 1.00 25.72 435 LYS A O 1
ATOM 3383 N N . SER A 1 436 ? -32.818 -25.793 52.908 1.00 24.17 436 SER A N 1
ATOM 3384 C CA . SER A 1 436 ? -33.149 -26.935 52.049 1.00 24.17 436 SER A CA 1
ATOM 3385 C C . SER A 1 436 ? -34.646 -27.288 51.960 1.00 24.17 436 SER A C 1
ATOM 3387 O O . SER A 1 436 ? -35.304 -27.329 53.003 1.00 24.17 436 SER A O 1
ATOM 3389 N N . LYS A 1 437 ? -35.108 -27.775 50.795 1.00 26.75 437 LYS A N 1
ATOM 3390 C CA . LYS A 1 437 ? -35.519 -29.188 50.577 1.00 26.75 437 LYS A CA 1
ATOM 3391 C C . LYS A 1 437 ? -36.129 -29.435 49.180 1.00 26.75 437 LYS A C 1
ATOM 3393 O O . LYS A 1 437 ? -36.907 -28.631 48.687 1.00 26.75 437 LYS A O 1
ATOM 3398 N N . SER A 1 438 ? -35.875 -30.654 48.688 1.00 24.72 438 SER A N 1
ATOM 3399 C CA . SER A 1 438 ? -36.673 -31.492 47.763 1.00 24.72 438 SER A CA 1
ATOM 3400 C C . SER A 1 438 ? -36.199 -31.665 46.304 1.00 24.72 438 SER A C 1
ATOM 3402 O O . SER A 1 438 ? -36.453 -30.869 45.412 1.00 24.72 438 SER A O 1
ATOM 3404 N N . THR A 1 439 ? -35.531 -32.797 46.080 1.00 23.47 439 THR A N 1
ATOM 3405 C CA . THR A 1 439 ? -35.631 -33.703 44.912 1.00 23.47 439 THR A CA 1
ATOM 3406 C C . THR A 1 439 ? -36.866 -34.623 45.089 1.00 23.47 439 THR A C 1
ATOM 3408 O O . THR A 1 439 ? -37.447 -34.581 46.179 1.00 23.47 439 THR A O 1
ATOM 3411 N N . PRO A 1 440 ? -37.225 -35.575 44.187 1.00 43.47 440 PRO A N 1
ATOM 3412 C CA . PRO A 1 440 ? -36.822 -35.838 42.785 1.00 43.47 440 PRO A CA 1
ATOM 3413 C C . PRO A 1 440 ? -38.011 -36.230 41.851 1.00 43.47 440 PRO A C 1
ATOM 3415 O O . PRO A 1 440 ? -39.106 -36.506 42.330 1.00 43.47 440 PRO A O 1
ATOM 3418 N N . LYS A 1 441 ? -37.780 -36.402 40.535 1.00 24.94 441 LYS A N 1
ATOM 3419 C CA . LYS A 1 441 ? -38.050 -37.660 39.778 1.00 24.94 441 LYS A CA 1
ATOM 3420 C C . LYS A 1 441 ? -37.918 -37.493 38.259 1.00 24.94 441 LYS A C 1
ATOM 3422 O O . LYS A 1 441 ? -38.111 -36.421 37.704 1.00 24.94 441 LYS A O 1
ATOM 3427 N N . ALA A 1 442 ? -37.549 -38.599 37.623 1.00 25.25 442 ALA A N 1
ATOM 3428 C CA . ALA A 1 442 ? -37.034 -38.712 36.270 1.00 25.25 442 ALA A CA 1
ATOM 3429 C C . ALA A 1 442 ? -38.018 -39.389 35.289 1.00 25.25 442 ALA A C 1
ATOM 3431 O O . ALA A 1 442 ? -38.750 -40.283 35.705 1.00 25.25 442 ALA A O 1
ATOM 3432 N N . LEU A 1 443 ? -37.847 -39.048 33.994 1.00 22.80 443 LEU A N 1
ATOM 3433 C CA . LEU A 1 443 ? -37.983 -39.880 32.768 1.00 22.80 443 LEU A CA 1
ATOM 3434 C C . LEU A 1 443 ? -39.396 -40.348 32.319 1.00 22.80 443 LEU A C 1
ATOM 3436 O O . LEU A 1 443 ? -40.295 -40.407 33.149 1.00 22.80 443 LEU A O 1
ATOM 3440 N N . PRO A 1 444 ? -39.602 -40.817 31.054 1.00 38.69 444 PRO A N 1
ATOM 3441 C CA . PRO A 1 444 ? -38.759 -40.741 29.835 1.00 38.69 444 PRO A CA 1
ATOM 3442 C C . PRO A 1 444 ? -39.506 -40.459 28.490 1.00 38.69 444 PRO A C 1
ATOM 3444 O O . PRO A 1 444 ? -40.690 -40.714 28.338 1.00 38.69 444 PRO A O 1
ATOM 3447 N N . GLY A 1 445 ? -38.736 -40.135 27.435 1.00 24.62 445 GLY A N 1
ATOM 3448 C CA . GLY A 1 445 ? -38.700 -40.986 26.226 1.00 24.62 445 GLY A CA 1
ATOM 3449 C C . GLY A 1 445 ? -39.550 -40.669 24.975 1.00 24.62 445 GLY A C 1
ATOM 3450 O O . GLY A 1 445 ? -40.720 -41.002 24.902 1.00 24.62 445 GLY A O 1
ATOM 3451 N N . LYS A 1 446 ? -38.830 -40.295 23.899 1.00 25.78 446 LYS A N 1
ATOM 3452 C CA . LYS A 1 446 ? -38.906 -40.849 22.519 1.00 25.78 446 LYS A CA 1
ATOM 3453 C C . LYS A 1 446 ? -40.204 -40.700 21.680 1.00 25.78 446 LYS A C 1
ATOM 3455 O O . LYS A 1 446 ? -41.111 -41.508 21.808 1.00 25.78 446 LYS A O 1
ATOM 3460 N N . LYS A 1 447 ? -40.137 -39.883 20.610 1.00 26.20 447 LYS A N 1
ATOM 3461 C CA . LYS A 1 447 ? -40.144 -40.276 19.162 1.00 26.20 447 LYS A CA 1
ATOM 3462 C C . LYS A 1 447 ? -40.619 -39.118 18.262 1.00 26.20 447 LYS A C 1
ATOM 3464 O O . LYS A 1 447 ? -41.781 -38.742 18.281 1.00 26.20 447 LYS A O 1
ATOM 3469 N N . LYS A 1 448 ? -39.726 -38.620 17.398 1.00 32.44 448 LYS A N 1
ATOM 3470 C CA . LYS A 1 448 ? -40.054 -37.829 16.197 1.00 32.44 448 LYS A CA 1
ATOM 3471 C C . LYS A 1 448 ? -40.123 -38.762 14.985 1.00 32.44 448 LYS A C 1
ATOM 3473 O O . LYS A 1 448 ? -39.179 -39.527 14.786 1.00 32.44 448 LYS A O 1
ATOM 3478 N N . ARG A 1 449 ? -41.157 -38.640 14.138 1.00 25.97 449 ARG A N 1
ATOM 3479 C CA . ARG A 1 449 ? -41.074 -38.884 12.681 1.00 25.97 449 ARG A CA 1
ATOM 3480 C C . ARG A 1 449 ? -42.348 -38.458 11.926 1.00 25.97 449 ARG A C 1
ATOM 3482 O O . ARG A 1 449 ? -43.411 -38.951 12.261 1.00 25.97 449 ARG A O 1
ATOM 3489 N N . LYS A 1 450 ? -42.114 -37.695 10.839 1.00 24.45 450 LYS A N 1
ATOM 3490 C CA . LYS A 1 450 ? -42.810 -37.634 9.523 1.00 24.45 450 LYS A CA 1
ATOM 3491 C C . LYS A 1 450 ? -44.289 -37.189 9.514 1.00 24.45 450 LYS A C 1
ATOM 3493 O O . LYS A 1 450 ? -45.065 -37.698 10.296 1.00 24.45 450 LYS A O 1
ATOM 3498 N N . ALA A 1 451 ? -44.782 -36.243 8.707 1.00 27.12 451 ALA A N 1
ATOM 3499 C CA . ALA A 1 451 ? -44.597 -35.809 7.303 1.00 27.12 451 ALA A CA 1
ATOM 3500 C C . ALA A 1 451 ? -45.936 -36.000 6.556 1.00 27.12 451 ALA A C 1
ATOM 3502 O O . ALA A 1 451 ? -46.453 -37.113 6.580 1.00 27.12 451 ALA A O 1
ATOM 3503 N N . LYS A 1 452 ? -46.439 -34.947 5.889 1.00 24.55 452 LYS A N 1
ATOM 3504 C CA . LYS A 1 452 ? -47.356 -34.889 4.711 1.00 24.55 452 LYS A CA 1
ATOM 3505 C C . LYS A 1 452 ? -47.934 -33.460 4.668 1.00 24.55 452 LYS A C 1
ATOM 3507 O O . LYS A 1 452 ? -48.403 -33.005 5.701 1.00 24.55 452 LYS A O 1
ATOM 3512 N N . ARG A 1 453 ? -47.737 -32.611 3.651 1.00 26.69 453 ARG A N 1
ATOM 3513 C CA . ARG A 1 453 ? -47.959 -32.698 2.187 1.00 26.69 453 ARG A CA 1
ATOM 3514 C C . ARG A 1 453 ? -49.450 -32.800 1.837 1.00 26.69 453 ARG A C 1
ATOM 3516 O O . ARG A 1 453 ? -50.027 -33.843 2.109 1.00 26.69 453 ARG A O 1
ATOM 3523 N N . ASP A 1 454 ? -50.009 -31.710 1.298 1.00 23.66 454 ASP A N 1
ATOM 3524 C CA . ASP A 1 454 ? -50.771 -31.621 0.030 1.00 23.66 454 ASP A CA 1
ATOM 3525 C C . ASP A 1 454 ? -51.151 -30.139 -0.236 1.00 23.66 454 ASP A C 1
ATOM 3527 O O . ASP A 1 454 ? -51.554 -29.442 0.688 1.00 23.66 454 ASP A O 1
ATOM 3531 N N . GLN A 1 455 ? -50.721 -29.504 -1.341 1.00 25.50 455 GLN A N 1
ATOM 3532 C CA . GLN A 1 455 ? -51.233 -29.526 -2.736 1.00 25.50 455 GLN A CA 1
ATOM 3533 C C . GLN A 1 455 ? -52.499 -28.665 -2.918 1.00 25.50 455 GLN A C 1
ATOM 3535 O O . GLN A 1 455 ? -53.586 -29.056 -2.524 1.00 25.50 455 GLN A O 1
ATOM 3540 N N . THR A 1 456 ? -52.410 -27.438 -3.439 1.00 24.91 456 THR A N 1
ATOM 3541 C CA . THR A 1 456 ? -52.685 -26.970 -4.833 1.00 24.91 456 THR A CA 1
ATOM 3542 C C . THR A 1 456 ? -53.300 -25.557 -4.663 1.00 24.91 456 THR A C 1
ATOM 3544 O O . THR A 1 456 ? -53.871 -25.310 -3.610 1.00 24.91 456 THR A O 1
ATOM 3547 N N . LYS A 1 457 ? -53.220 -24.538 -5.529 1.00 24.95 457 LYS A N 1
ATOM 3548 C CA . LYS A 1 457 ? -53.404 -24.408 -6.984 1.00 24.95 457 LYS A CA 1
ATOM 3549 C C . LYS A 1 457 ? -53.166 -22.912 -7.337 1.00 24.95 457 LYS A C 1
ATOM 3551 O O . LYS A 1 457 ? -53.343 -22.092 -6.445 1.00 24.95 457 LYS A O 1
ATOM 3556 N N . THR A 1 458 ? -52.884 -22.630 -8.621 1.00 25.80 458 THR A N 1
ATOM 3557 C CA . THR A 1 458 ? -53.087 -21.349 -9.363 1.00 25.80 458 THR A CA 1
ATOM 3558 C C . THR A 1 458 ? -52.306 -20.120 -8.848 1.00 25.80 458 THR A C 1
ATOM 3560 O O . THR A 1 458 ? -52.352 -19.795 -7.679 1.00 25.80 458 THR A O 1
ATOM 3563 N N . ASP A 1 459 ? -51.454 -19.461 -9.636 1.00 24.92 459 ASP A N 1
ATOM 3564 C CA . ASP A 1 459 ? -51.886 -18.594 -10.733 1.00 24.92 459 ASP A CA 1
ATOM 3565 C C . ASP A 1 459 ? -50.820 -18.393 -11.827 1.00 24.92 459 ASP A C 1
ATOM 3567 O O . ASP A 1 459 ? -49.610 -18.377 -11.593 1.00 24.92 459 ASP A O 1
ATOM 3571 N N . LYS A 1 460 ? -51.332 -18.256 -13.054 1.00 25.64 460 LYS A N 1
ATOM 3572 C CA . LYS A 1 460 ? -50.681 -17.633 -14.213 1.00 25.64 460 LYS A CA 1
ATOM 3573 C C . LYS A 1 460 ? -50.686 -16.109 -14.020 1.00 25.64 460 LYS A C 1
ATOM 3575 O O . LYS A 1 460 ? -51.583 -15.605 -13.365 1.00 25.64 460 LYS A O 1
ATOM 3580 N N . GLU A 1 461 ? -49.771 -15.432 -14.722 1.00 26.59 461 GLU A N 1
ATOM 3581 C CA . GLU A 1 461 ? -49.585 -13.965 -14.823 1.00 26.59 461 GLU A CA 1
ATOM 3582 C C . GLU A 1 461 ? -48.726 -13.399 -13.678 1.00 26.59 461 GLU A C 1
ATOM 3584 O O . GLU A 1 461 ? -49.170 -13.166 -12.567 1.00 26.59 461 GLU A O 1
ATOM 3589 N N . SER A 1 462 ? -47.417 -13.230 -13.846 1.00 25.23 462 SER A N 1
ATOM 3590 C CA . SER A 1 462 ? -46.828 -12.177 -14.675 1.00 25.23 462 SER A CA 1
ATOM 3591 C C . SER A 1 462 ? -45.338 -12.478 -14.890 1.00 25.23 462 SER A C 1
ATOM 3593 O O . SER A 1 462 ? -44.584 -12.740 -13.954 1.00 25.23 462 SER A O 1
ATOM 3595 N N . LYS A 1 463 ? -44.914 -12.488 -16.155 1.00 28.14 463 LYS A N 1
ATOM 3596 C CA . LYS A 1 463 ? -43.503 -12.466 -16.543 1.00 28.14 463 LYS A CA 1
ATOM 3597 C C . LYS A 1 463 ? -43.073 -11.004 -16.590 1.00 28.14 463 LYS A C 1
ATOM 3599 O O . LYS A 1 463 ? -43.434 -10.344 -17.550 1.00 28.14 463 LYS A O 1
ATOM 3604 N N . GLU A 1 464 ? -42.298 -10.545 -15.613 1.00 27.25 464 GLU A N 1
ATOM 3605 C CA . GLU A 1 464 ? -41.252 -9.535 -15.815 1.00 27.25 464 GLU A CA 1
ATOM 3606 C C . GLU A 1 464 ? -40.384 -9.373 -14.556 1.00 27.25 464 GLU A C 1
ATOM 3608 O O . GLU A 1 464 ? -40.873 -9.395 -13.432 1.00 27.25 464 GLU A O 1
ATOM 3613 N N . HIS A 1 465 ? -39.078 -9.221 -14.790 1.00 27.42 465 HIS A N 1
ATOM 3614 C CA . HIS A 1 465 ? -38.020 -8.826 -13.854 1.00 27.42 465 HIS A CA 1
ATOM 3615 C C . HIS A 1 465 ? -37.677 -9.729 -12.654 1.00 27.42 465 HIS A C 1
ATOM 3617 O O . HIS A 1 465 ? -38.235 -9.625 -11.565 1.00 27.42 465 HIS A O 1
ATOM 3623 N N . LYS A 1 466 ? -36.591 -10.499 -12.826 1.00 24.69 466 LYS A N 1
ATOM 3624 C CA . LYS A 1 466 ? -35.387 -10.465 -11.964 1.00 24.69 466 LYS A CA 1
ATOM 3625 C C . LYS A 1 466 ? -34.288 -11.328 -12.594 1.00 24.69 466 LYS A C 1
ATOM 3627 O O . LYS A 1 466 ? -34.152 -12.510 -12.294 1.00 24.69 466 LYS A O 1
ATOM 3632 N N . SER A 1 467 ? -33.498 -10.728 -13.484 1.00 23.84 467 SER A N 1
ATOM 3633 C CA . SER A 1 467 ? -32.157 -11.231 -13.775 1.00 23.84 467 SER A CA 1
ATOM 3634 C C . SER A 1 467 ? -31.300 -10.985 -12.535 1.00 23.84 467 SER A C 1
ATOM 3636 O O . SER A 1 467 ? -30.971 -9.847 -12.206 1.00 23.84 467 SER A O 1
ATOM 3638 N N . VAL A 1 468 ? -30.987 -12.059 -11.820 1.00 25.80 468 VAL A N 1
ATOM 3639 C CA . VAL A 1 468 ? -29.894 -12.090 -10.851 1.00 25.80 468 VAL A CA 1
ATOM 3640 C C . VAL A 1 468 ? -28.617 -11.792 -11.637 1.00 25.80 468 VAL A C 1
ATOM 3642 O O . VAL A 1 468 ? -28.240 -12.571 -12.511 1.00 25.80 468 VAL A O 1
ATOM 3645 N N . LEU A 1 469 ? -28.003 -10.634 -11.382 1.00 25.14 469 LEU A N 1
ATOM 3646 C CA . LEU A 1 469 ? -26.659 -10.321 -11.860 1.00 25.14 469 LEU A CA 1
ATOM 3647 C C . LEU A 1 469 ? -25.715 -11.411 -11.345 1.00 25.14 469 LEU A C 1
ATOM 3649 O O . LEU A 1 469 ? -25.649 -11.703 -10.152 1.00 25.14 469 LEU A O 1
ATOM 3653 N N . ASN A 1 470 ? -25.055 -12.068 -12.288 1.00 23.47 470 ASN A N 1
ATOM 3654 C CA . ASN A 1 470 ? -24.173 -13.197 -12.066 1.00 23.47 470 ASN A CA 1
ATOM 3655 C C . ASN A 1 470 ? -22.825 -12.648 -11.557 1.00 23.47 470 ASN A C 1
ATOM 3657 O O . ASN A 1 470 ? -21.959 -12.299 -12.352 1.00 23.47 470 ASN A O 1
ATOM 3661 N N . PHE A 1 471 ? -22.658 -12.528 -10.235 1.00 27.19 471 PHE A N 1
ATOM 3662 C CA . PHE A 1 471 ? -21.463 -11.969 -9.567 1.00 27.19 471 PHE A CA 1
ATOM 3663 C C . PHE A 1 471 ? -20.171 -12.803 -9.731 1.00 27.19 471 PHE A C 1
ATOM 3665 O O . PHE A 1 471 ? -19.143 -12.455 -9.166 1.00 27.19 471 PHE A O 1
ATOM 3672 N N . ALA A 1 472 ? -20.192 -13.896 -10.497 1.00 24.88 472 ALA A N 1
ATOM 3673 C CA . ALA A 1 472 ? -19.057 -14.811 -10.638 1.00 24.88 472 ALA A CA 1
ATOM 3674 C C . ALA A 1 472 ? -17.971 -14.354 -11.639 1.00 24.88 472 ALA A C 1
ATOM 3676 O O . ALA A 1 472 ? -16.932 -14.998 -11.710 1.00 24.88 472 ALA A O 1
ATOM 3677 N N . ASN A 1 473 ? -18.197 -13.271 -12.399 1.00 27.92 473 ASN A N 1
ATOM 3678 C CA . ASN A 1 473 ? -17.326 -12.854 -13.512 1.00 27.92 473 ASN A CA 1
ATOM 3679 C C . ASN A 1 473 ? -16.823 -11.394 -13.435 1.00 27.92 473 ASN A C 1
ATOM 3681 O O . ASN A 1 473 ? -16.322 -10.881 -14.433 1.00 27.92 473 ASN A O 1
ATOM 3685 N N . LEU A 1 474 ? -16.958 -10.705 -12.298 1.00 27.80 474 LEU A N 1
ATOM 3686 C CA . LEU A 1 474 ? -16.300 -9.404 -12.102 1.00 27.80 474 LEU A CA 1
ATOM 3687 C C . LEU A 1 474 ? -14.838 -9.629 -11.662 1.00 27.80 474 LEU A C 1
ATOM 3689 O O . LEU A 1 474 ? -14.616 -10.495 -10.811 1.00 27.80 474 LEU A O 1
ATOM 3693 N N . PRO A 1 475 ? -13.847 -8.890 -12.204 1.00 36.28 475 PRO A N 1
ATOM 3694 C CA . PRO A 1 475 ? -12.471 -8.923 -11.707 1.00 36.28 475 PRO A CA 1
ATOM 3695 C C . PRO A 1 475 ? -12.443 -8.671 -10.194 1.00 36.28 475 PRO A C 1
ATOM 3697 O O . PRO A 1 475 ? -13.129 -7.778 -9.697 1.00 36.28 475 PRO A O 1
ATOM 3700 N N . ILE A 1 476 ? -11.673 -9.471 -9.451 1.00 33.28 476 ILE A N 1
ATOM 3701 C CA . ILE A 1 476 ? -11.579 -9.399 -7.980 1.00 33.28 476 ILE A CA 1
ATOM 3702 C C . ILE A 1 476 ? -11.149 -7.997 -7.513 1.00 33.28 476 ILE A C 1
ATOM 3704 O O . ILE A 1 476 ? -11.609 -7.542 -6.470 1.00 33.28 476 ILE A O 1
ATOM 3708 N N . GLU A 1 477 ? -10.341 -7.294 -8.308 1.00 37.38 477 GLU A N 1
ATOM 3709 C CA . GLU A 1 477 ? -9.904 -5.910 -8.071 1.00 37.38 477 GLU A CA 1
ATOM 3710 C C . GLU A 1 477 ? -11.100 -4.947 -7.993 1.00 37.38 477 GLU A C 1
ATOM 3712 O O . GLU A 1 477 ? -11.280 -4.278 -6.979 1.00 37.38 477 GLU A O 1
ATOM 3717 N N . LEU A 1 478 ? -12.008 -4.991 -8.977 1.00 36.09 478 LEU A N 1
ATOM 3718 C CA . LEU A 1 478 ? -13.254 -4.212 -8.981 1.00 36.09 478 LEU A CA 1
ATOM 3719 C C . LEU A 1 478 ? -14.153 -4.544 -7.781 1.00 36.09 478 LEU A C 1
ATOM 3721 O O . LEU A 1 478 ? -14.834 -3.667 -7.261 1.00 36.09 478 LEU A O 1
ATOM 3725 N N . PHE A 1 479 ? -14.167 -5.798 -7.317 1.00 35.03 479 PHE A N 1
ATOM 3726 C CA . PHE A 1 479 ? -14.950 -6.196 -6.142 1.00 35.03 479 PHE A CA 1
ATOM 3727 C C . PHE A 1 479 ? -14.341 -5.691 -4.824 1.00 35.03 479 PHE A C 1
ATOM 3729 O O . PHE A 1 479 ? -15.080 -5.216 -3.963 1.00 35.03 479 PHE A O 1
ATOM 3736 N N . LEU A 1 480 ? -13.016 -5.775 -4.665 1.00 34.75 480 LEU A N 1
ATOM 3737 C CA . LEU A 1 480 ? -12.298 -5.294 -3.479 1.00 34.75 480 LEU A CA 1
ATOM 3738 C C . LEU A 1 480 ? -12.345 -3.769 -3.374 1.00 34.75 480 LEU A C 1
ATOM 3740 O O . LEU A 1 480 ? -12.616 -3.239 -2.298 1.00 34.75 480 LEU A O 1
ATOM 3744 N N . GLU A 1 481 ? -12.149 -3.064 -4.486 1.00 46.69 481 GLU A N 1
ATOM 3745 C CA . GLU A 1 481 ? -12.293 -1.610 -4.543 1.00 46.69 481 GLU A CA 1
ATOM 3746 C C . GLU A 1 481 ? -13.721 -1.202 -4.204 1.00 46.69 481 GLU A C 1
ATOM 3748 O O . GLU A 1 481 ? -13.933 -0.373 -3.321 1.00 46.69 481 GLU A O 1
ATOM 3753 N N . ARG A 1 482 ? -14.719 -1.853 -4.810 1.00 49.38 482 ARG A N 1
ATOM 3754 C CA . ARG A 1 482 ? -16.121 -1.558 -4.523 1.00 49.38 482 ARG A CA 1
ATOM 3755 C C . ARG A 1 482 ? -16.489 -1.821 -3.064 1.00 49.38 482 ARG A C 1
ATOM 3757 O O . ARG A 1 482 ? -17.146 -0.986 -2.452 1.00 49.38 482 ARG A O 1
ATOM 3764 N N . ALA A 1 483 ? -16.017 -2.920 -2.481 1.00 40.44 483 ALA A N 1
ATOM 3765 C CA . ALA A 1 483 ? -16.221 -3.219 -1.067 1.00 40.44 483 ALA A CA 1
ATOM 3766 C C . ALA A 1 483 ? -15.527 -2.192 -0.152 1.00 40.44 483 ALA A C 1
ATOM 3768 O O . ALA A 1 483 ? -16.112 -1.750 0.840 1.00 40.44 483 ALA A O 1
ATOM 3769 N N . ALA A 1 484 ? -14.308 -1.763 -0.489 1.00 46.62 484 ALA A N 1
ATOM 3770 C CA . ALA A 1 484 ? -13.585 -0.730 0.248 1.00 46.62 484 ALA A CA 1
ATOM 3771 C C . ALA A 1 484 ? -14.293 0.635 0.175 1.00 46.62 484 ALA A C 1
ATOM 3773 O O . ALA A 1 484 ? -14.421 1.318 1.197 1.00 46.62 484 ALA A O 1
ATOM 3774 N N . LEU A 1 485 ? -14.805 1.005 -1.002 1.00 55.66 485 LEU A N 1
ATOM 3775 C CA . LEU A 1 485 ? -15.595 2.216 -1.223 1.00 55.66 485 LEU A CA 1
ATOM 3776 C C . LEU A 1 485 ? -16.942 2.165 -0.482 1.00 55.66 485 LEU A C 1
ATOM 3778 O O . LEU A 1 485 ? -17.318 3.131 0.190 1.00 55.66 485 LEU A O 1
ATOM 3782 N N . ASP A 1 486 ? -17.625 1.020 -0.500 1.00 56.16 486 ASP A N 1
ATOM 3783 C CA . ASP A 1 486 ? -18.875 0.801 0.233 1.00 56.16 486 ASP A CA 1
ATOM 3784 C C . ASP A 1 486 ? -18.655 0.874 1.760 1.00 56.16 486 ASP A C 1
ATOM 3786 O O . ASP A 1 486 ? -19.476 1.446 2.484 1.00 56.16 486 ASP A O 1
ATOM 3790 N N . ASN A 1 487 ? -17.512 0.395 2.273 1.00 52.31 487 ASN A N 1
ATOM 3791 C CA . ASN A 1 487 ? -17.159 0.473 3.701 1.00 52.31 487 ASN A CA 1
ATOM 3792 C C . ASN A 1 487 ? -17.038 1.922 4.212 1.00 52.31 487 ASN A C 1
ATOM 3794 O O . ASN A 1 487 ? -17.359 2.221 5.373 1.00 52.31 487 ASN A O 1
ATOM 3798 N N . VAL A 1 488 ? -16.585 2.841 3.357 1.00 54.78 488 VAL A N 1
ATOM 3799 C CA . VAL A 1 488 ? -16.529 4.285 3.648 1.00 54.78 488 VAL A CA 1
ATOM 3800 C C . VAL A 1 488 ? -17.805 5.023 3.215 1.00 54.78 488 VAL A C 1
ATOM 3802 O O . VAL A 1 488 ? -17.982 6.199 3.543 1.00 54.78 488 VAL A O 1
ATOM 3805 N N . GLY A 1 489 ? -18.739 4.311 2.580 1.00 64.94 489 GLY A N 1
ATOM 3806 C CA . GLY A 1 489 ? -20.033 4.798 2.115 1.00 64.94 489 GLY A CA 1
ATOM 3807 C C . GLY A 1 489 ? -19.950 5.702 0.889 1.00 64.94 489 GLY A C 1
ATOM 3808 O O . GLY A 1 489 ? -20.880 6.482 0.686 1.00 64.94 489 GLY A O 1
ATOM 3809 N N . LEU A 1 490 ? -18.840 5.663 0.141 1.00 71.88 490 LEU A N 1
ATOM 3810 C CA . LEU A 1 490 ? -18.653 6.478 -1.058 1.00 71.88 490 LEU A CA 1
ATOM 3811 C C . LEU A 1 490 ? -19.688 6.051 -2.126 1.00 71.88 490 LEU A C 1
ATOM 3813 O O . LEU A 1 490 ? -19.839 4.854 -2.365 1.00 71.88 490 LEU A O 1
ATOM 3817 N N . PRO A 1 491 ? -20.436 6.980 -2.752 1.00 78.50 491 PRO A N 1
ATOM 3818 C CA . PRO A 1 491 ? -21.385 6.653 -3.822 1.00 78.50 491 PRO A CA 1
ATOM 3819 C C . PRO A 1 491 ? -20.674 6.073 -5.043 1.00 78.50 491 PRO A C 1
ATOM 3821 O O . PRO A 1 491 ? -19.485 6.305 -5.192 1.00 78.50 491 PRO A O 1
ATOM 3824 N N . SER A 1 492 ? -21.394 5.396 -5.943 1.00 75.19 492 SER A N 1
ATOM 3825 C CA . SER A 1 492 ? -20.828 4.891 -7.206 1.00 75.19 492 SER A CA 1
ATOM 3826 C C . SER A 1 492 ? -20.088 5.958 -8.010 1.00 75.19 492 SER A C 1
ATOM 3828 O O . SER A 1 492 ? -20.502 7.120 -7.982 1.00 75.19 492 SER A O 1
ATOM 3830 N N . CYS A 1 493 ? -19.081 5.537 -8.785 1.00 74.75 493 CYS A N 1
ATOM 3831 C CA . CYS A 1 493 ? -18.463 6.392 -9.792 1.00 74.75 493 CYS A CA 1
ATOM 3832 C C . CYS A 1 493 ? -19.550 7.045 -10.686 1.00 74.75 493 CYS A C 1
ATOM 3834 O O . CYS A 1 493 ? -20.438 6.335 -11.176 1.00 74.75 493 CYS A O 1
ATOM 3836 N N . PRO A 1 494 ? -19.548 8.383 -10.837 1.00 70.25 494 PRO A N 1
ATOM 3837 C CA . PRO A 1 494 ? -20.618 9.135 -11.500 1.00 70.25 494 PRO A CA 1
ATOM 3838 C C . PRO A 1 494 ? -20.585 9.040 -13.033 1.00 70.25 494 PRO A C 1
ATOM 3840 O O . PRO A 1 494 ? -21.596 9.320 -13.675 1.00 70.25 494 PRO A O 1
ATOM 3843 N N . ASP A 1 495 ? -19.450 8.650 -13.616 1.00 66.31 495 ASP A N 1
ATOM 3844 C CA . ASP A 1 495 ? -19.246 8.540 -15.060 1.00 66.31 495 ASP A CA 1
ATOM 3845 C C . ASP A 1 495 ? -18.351 7.337 -15.395 1.00 66.31 495 ASP A C 1
ATOM 3847 O O . ASP A 1 495 ? -17.454 6.980 -14.640 1.00 66.31 495 ASP A O 1
ATOM 3851 N N . ASN A 1 496 ? -18.579 6.725 -16.553 1.00 56.56 496 ASN A N 1
ATOM 3852 C CA . ASN A 1 496 ? -17.806 5.591 -17.057 1.00 56.56 496 ASN A CA 1
ATOM 3853 C C . ASN A 1 496 ? -16.453 6.008 -17.662 1.00 56.56 496 ASN A C 1
ATOM 3855 O O . ASN A 1 496 ? -15.688 5.140 -18.077 1.00 56.56 496 ASN A O 1
ATOM 3859 N N . SER A 1 497 ? -16.169 7.311 -17.766 1.00 56.84 497 SER A N 1
ATOM 3860 C CA . SER A 1 497 ? -14.875 7.823 -18.239 1.00 56.84 497 SER A CA 1
ATOM 3861 C C . SER A 1 497 ? -13.752 7.704 -17.205 1.00 56.84 497 SER A C 1
ATOM 3863 O O . SER A 1 497 ? -12.586 7.839 -17.570 1.00 56.84 497 SER A O 1
ATOM 3865 N N . VAL A 1 498 ? -14.099 7.439 -15.942 1.00 60.44 498 VAL A N 1
ATOM 3866 C CA . VAL A 1 498 ? -13.170 7.343 -14.817 1.00 60.44 498 VAL A CA 1
ATOM 3867 C C . VAL A 1 498 ? -13.344 5.977 -14.156 1.00 60.44 498 VAL A C 1
ATOM 3869 O O . VAL A 1 498 ? -14.460 5.555 -13.853 1.00 60.44 498 VAL A O 1
ATOM 3872 N N . SER A 1 499 ? -12.243 5.260 -13.949 1.00 60.25 499 SER A N 1
ATOM 3873 C CA . SER A 1 499 ? -12.256 3.980 -13.224 1.00 60.25 499 SER A CA 1
ATOM 3874 C C . SER A 1 499 ? -12.593 4.162 -11.733 1.00 60.25 499 SER A C 1
ATOM 3876 O O . SER A 1 499 ? -12.380 5.231 -11.160 1.00 60.25 499 SER A O 1
ATOM 3878 N N . GLU A 1 500 ? -13.080 3.105 -11.069 1.00 63.09 500 GLU A N 1
ATOM 3879 C CA . GLU A 1 500 ? -13.327 3.127 -9.613 1.00 63.09 500 GLU A CA 1
ATOM 3880 C C . GLU A 1 500 ? -12.039 3.445 -8.826 1.00 63.09 500 GLU A C 1
ATOM 3882 O O . GLU A 1 500 ? -12.088 4.170 -7.830 1.00 63.09 500 GLU A O 1
ATOM 3887 N N . SER A 1 501 ? -10.877 3.001 -9.318 1.00 54.59 501 SER A N 1
ATOM 3888 C CA . SER A 1 501 ? -9.566 3.356 -8.770 1.00 54.59 501 SER A CA 1
ATOM 3889 C C . SER A 1 501 ? -9.261 4.855 -8.928 1.00 54.59 501 SER A C 1
ATOM 3891 O O . SER A 1 501 ? -8.932 5.516 -7.946 1.00 54.59 501 SER A O 1
ATOM 3893 N N . GLU A 1 502 ? -9.412 5.454 -10.116 1.00 60.44 502 GLU A N 1
ATOM 3894 C CA . GLU A 1 502 ? -9.204 6.910 -10.287 1.00 60.44 502 GLU A CA 1
ATOM 3895 C C . GLU A 1 502 ? -10.134 7.715 -9.388 1.00 60.44 502 GLU A C 1
ATOM 3897 O O . GLU A 1 502 ? -9.723 8.698 -8.768 1.00 60.44 502 GLU A O 1
ATOM 3902 N N . TYR A 1 503 ? -11.384 7.277 -9.289 1.00 71.06 503 TYR A N 1
ATOM 3903 C CA . TYR A 1 503 ? -12.361 7.898 -8.422 1.00 71.06 503 TYR A CA 1
ATOM 3904 C C . TYR A 1 503 ? -11.935 7.825 -6.953 1.00 71.06 503 TYR A C 1
ATOM 3906 O O . TYR A 1 503 ? -11.881 8.858 -6.281 1.00 71.06 503 TYR A O 1
ATOM 3914 N N . ALA A 1 504 ? -11.552 6.645 -6.458 1.00 65.56 504 ALA A N 1
ATOM 3915 C CA . ALA A 1 504 ? -11.008 6.496 -5.113 1.00 65.56 504 ALA A CA 1
ATOM 3916 C C . ALA A 1 504 ? -9.793 7.416 -4.914 1.00 65.56 504 ALA A C 1
ATOM 3918 O O . ALA A 1 504 ? -9.740 8.173 -3.942 1.00 65.56 504 ALA A O 1
ATOM 3919 N N . ALA A 1 505 ? -8.862 7.434 -5.868 1.00 62.84 505 ALA A N 1
ATOM 3920 C CA . ALA A 1 505 ? -7.674 8.264 -5.791 1.00 62.84 505 ALA A CA 1
ATOM 3921 C C . ALA A 1 505 ? -7.986 9.754 -5.637 1.00 62.84 505 ALA A C 1
ATOM 3923 O O . ALA A 1 505 ? -7.456 10.416 -4.744 1.00 62.84 505 ALA A O 1
ATOM 3924 N N . LEU A 1 506 ? -8.882 10.280 -6.468 1.00 69.75 506 LEU A N 1
ATOM 3925 C CA . LEU A 1 506 ? -9.294 11.683 -6.430 1.00 69.75 506 LEU A CA 1
ATOM 3926 C C . LEU A 1 506 ? -9.915 12.066 -5.080 1.00 69.75 506 LEU A C 1
ATOM 3928 O O . LEU A 1 506 ? -9.628 13.138 -4.524 1.00 69.75 506 LEU A O 1
ATOM 3932 N N . MET A 1 507 ? -10.746 11.179 -4.528 1.00 72.38 507 MET A N 1
ATOM 3933 C CA . MET A 1 507 ? -11.443 11.414 -3.265 1.00 72.38 507 MET A CA 1
ATOM 3934 C C . MET A 1 507 ? -10.505 11.425 -2.062 1.00 72.38 507 MET A C 1
ATOM 3936 O O . MET A 1 507 ? -10.749 12.143 -1.087 1.00 72.38 507 MET A O 1
ATOM 3940 N N . PHE A 1 508 ? -9.433 10.646 -2.125 1.00 67.62 508 PHE A N 1
ATOM 3941 C CA . PHE A 1 508 ? -8.677 10.267 -0.946 1.00 67.62 508 PHE A CA 1
ATOM 3942 C C . PHE A 1 508 ? -7.228 10.754 -0.913 1.00 67.62 508 PHE A C 1
ATOM 3944 O O . PHE A 1 508 ? -6.701 10.948 0.184 1.00 67.62 508 PHE A O 1
ATOM 3951 N N . PHE A 1 509 ? -6.605 11.007 -2.063 1.00 64.25 509 PHE A N 1
ATOM 3952 C CA . PHE A 1 509 ? -5.242 11.528 -2.132 1.00 64.25 509 PHE A CA 1
ATOM 3953 C C . PHE A 1 509 ? -5.220 13.048 -2.202 1.00 64.25 509 PHE A C 1
ATOM 3955 O O . PHE A 1 509 ? -6.055 13.674 -2.849 1.00 64.25 509 PHE A O 1
ATOM 3962 N N . GLU A 1 510 ? -4.228 13.656 -1.559 1.00 70.62 510 GLU A N 1
ATOM 3963 C CA . GLU A 1 510 ? -3.984 15.101 -1.582 1.00 70.62 510 GLU A CA 1
ATOM 3964 C C . GLU A 1 510 ? -3.125 15.491 -2.791 1.00 70.62 510 GLU A C 1
ATOM 3966 O O . GLU A 1 510 ? -2.200 16.278 -2.672 1.00 70.62 510 GLU A O 1
ATO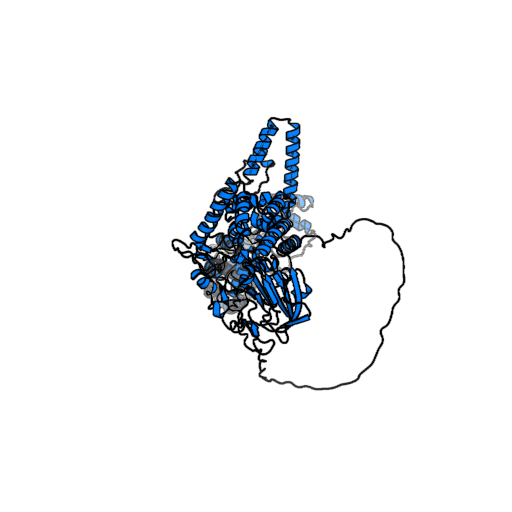M 3971 N N . ILE A 1 511 ? -3.419 14.950 -3.977 1.00 64.62 511 ILE A N 1
ATOM 3972 C CA . ILE A 1 511 ? -2.609 15.151 -5.186 1.00 64.62 511 ILE A CA 1
ATOM 3973 C C . ILE A 1 511 ? -3.444 15.795 -6.296 1.00 64.62 511 ILE A C 1
ATOM 3975 O O . ILE A 1 511 ? -4.619 15.488 -6.486 1.00 64.62 511 ILE A O 1
ATOM 3979 N N . CYS A 1 512 ? -2.836 16.723 -7.033 1.00 71.19 512 CYS A N 1
ATOM 3980 C CA . CYS A 1 512 ? -3.434 17.356 -8.197 1.00 71.19 512 CYS A CA 1
ATOM 3981 C C . CYS A 1 512 ? -3.619 16.339 -9.332 1.00 71.19 512 CYS A C 1
ATOM 3983 O O . CYS A 1 512 ? -2.634 15.801 -9.839 1.00 71.19 512 CYS A O 1
ATOM 3985 N N . ALA A 1 513 ? -4.858 16.157 -9.789 1.00 67.12 513 ALA A N 1
ATOM 3986 C CA . ALA A 1 513 ? -5.231 15.233 -10.862 1.00 67.12 513 ALA A CA 1
ATOM 3987 C C . ALA A 1 513 ? -4.555 15.553 -12.206 1.00 67.12 513 ALA A C 1
ATOM 3989 O O . ALA A 1 513 ? -4.379 14.684 -13.055 1.00 67.12 513 ALA A O 1
ATOM 3990 N N . GLU A 1 514 ? -4.165 16.812 -12.410 1.00 69.25 514 GLU A N 1
ATOM 3991 C CA . GLU A 1 514 ? -3.592 17.262 -13.675 1.00 69.25 514 GLU A CA 1
ATOM 3992 C C . GLU A 1 514 ? -2.061 17.242 -13.682 1.00 69.25 514 GLU A C 1
ATOM 3994 O O . GLU A 1 514 ? -1.456 16.887 -14.689 1.00 69.25 514 GLU A O 1
ATOM 3999 N N . CYS A 1 515 ? -1.418 17.618 -12.572 1.00 67.19 515 CYS A N 1
ATOM 4000 C CA . CYS A 1 515 ? 0.037 17.798 -12.531 1.00 67.19 515 CYS A CA 1
ATOM 4001 C C . CYS A 1 515 ? 0.769 16.961 -11.481 1.00 67.19 515 CYS A C 1
ATOM 4003 O O . CYS A 1 515 ? 1.976 17.125 -11.345 1.00 67.19 515 CYS A O 1
ATOM 4005 N N . GLY A 1 516 ? 0.075 16.1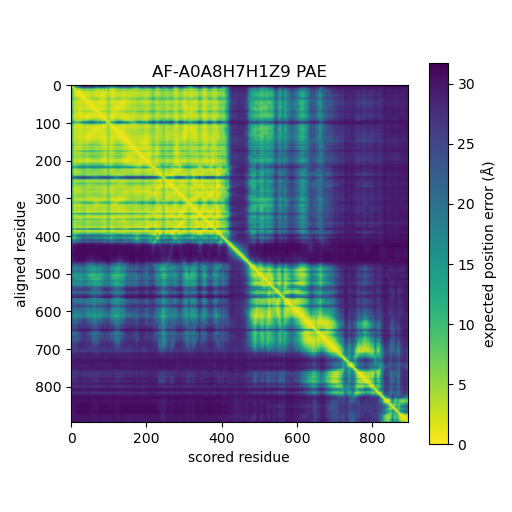20 -10.709 1.00 62.59 516 GLY A N 1
ATOM 4006 C CA . GLY A 1 516 ? 0.706 15.178 -9.776 1.00 62.59 516 GLY A CA 1
ATOM 4007 C C . GLY A 1 516 ? 1.311 15.801 -8.517 1.00 62.59 516 GLY A C 1
ATOM 4008 O O . GLY A 1 516 ? 1.840 15.089 -7.675 1.00 62.59 516 GLY A O 1
ATOM 4009 N N . LYS A 1 517 ? 1.234 17.126 -8.351 1.00 67.06 517 LYS A N 1
ATOM 4010 C CA . LYS A 1 517 ? 1.764 17.824 -7.168 1.00 67.06 517 LYS A CA 1
ATOM 4011 C C . LYS A 1 517 ? 0.784 17.792 -6.008 1.00 67.06 517 LYS A C 1
ATOM 4013 O O . LYS A 1 517 ? -0.422 17.842 -6.243 1.00 67.06 517 LYS A O 1
ATOM 4018 N N . ALA A 1 518 ? 1.307 17.843 -4.783 1.00 63.59 518 ALA A N 1
ATOM 4019 C CA . ALA A 1 518 ? 0.502 17.999 -3.578 1.00 63.59 518 ALA A CA 1
ATOM 4020 C C . ALA A 1 518 ? -0.511 19.151 -3.730 1.00 63.59 518 ALA A C 1
ATOM 4022 O O . ALA A 1 518 ? -0.183 20.284 -4.106 1.00 63.59 518 ALA A O 1
ATOM 4023 N N . ALA A 1 519 ? -1.767 18.834 -3.462 1.00 67.38 519 ALA A N 1
ATOM 4024 C CA . ALA A 1 519 ? -2.916 19.704 -3.533 1.00 67.38 519 ALA A CA 1
ATOM 4025 C C . ALA A 1 519 ? -3.561 19.753 -2.147 1.00 67.38 519 ALA A C 1
ATOM 4027 O O . ALA A 1 519 ? -4.299 18.861 -1.741 1.00 67.38 519 ALA A O 1
ATOM 4028 N N . VAL A 1 520 ? -3.330 20.872 -1.457 1.00 62.69 520 VAL A N 1
ATOM 4029 C CA . VAL A 1 520 ? -3.865 21.170 -0.113 1.00 62.69 520 VAL A CA 1
ATOM 4030 C C . VAL A 1 520 ? -5.404 21.220 -0.093 1.00 62.69 520 VAL A C 1
ATOM 4032 O O . VAL A 1 520 ? -6.037 21.211 0.960 1.00 62.69 520 VAL A O 1
ATOM 4035 N N . ARG A 1 521 ? -6.033 21.308 -1.267 1.00 67.62 521 ARG A N 1
ATOM 4036 C CA . ARG A 1 521 ? -7.479 21.459 -1.419 1.00 67.62 521 ARG A CA 1
ATOM 4037 C C . ARG A 1 521 ? -8.159 20.102 -1.502 1.00 67.62 521 ARG A C 1
ATOM 4039 O O . ARG A 1 521 ? -7.607 19.157 -2.063 1.00 67.62 521 ARG A O 1
ATOM 4046 N N . GLN A 1 522 ? -9.377 20.034 -0.974 1.00 68.44 522 GLN A N 1
ATOM 4047 C CA . GLN A 1 522 ? -10.251 18.888 -1.192 1.00 68.44 522 GLN A CA 1
ATOM 4048 C C . GLN A 1 522 ? -10.655 18.780 -2.666 1.00 68.44 522 GLN A C 1
ATOM 4050 O O . GLN A 1 522 ? -10.596 19.760 -3.412 1.00 68.44 522 GLN A O 1
ATOM 4055 N N . VAL A 1 523 ? -11.061 17.576 -3.062 1.00 74.12 523 VAL A N 1
ATOM 4056 C CA . VAL A 1 523 ? -11.660 17.315 -4.372 1.00 74.12 523 VAL A CA 1
ATOM 4057 C C . VAL A 1 523 ? -12.898 18.188 -4.566 1.00 74.12 523 VAL A C 1
ATOM 4059 O O . VAL A 1 523 ? -13.725 18.318 -3.661 1.00 74.12 523 VAL A O 1
ATOM 4062 N N . ASP A 1 524 ? -13.023 18.801 -5.738 1.00 77.31 524 ASP A N 1
ATOM 4063 C CA . ASP A 1 524 ? -14.251 19.484 -6.111 1.00 77.31 524 ASP A CA 1
ATOM 4064 C C . ASP A 1 524 ? -15.262 18.427 -6.571 1.00 77.31 524 ASP A C 1
ATOM 4066 O O . ASP A 1 524 ? -15.004 17.753 -7.570 1.00 77.31 524 ASP A O 1
ATOM 4070 N N . PRO A 1 525 ? -16.392 18.234 -5.867 1.00 74.19 525 PRO A N 1
ATOM 4071 C CA . PRO A 1 525 ? -17.310 17.166 -6.213 1.00 74.19 525 PRO A CA 1
ATOM 4072 C C . PRO A 1 525 ? -18.001 17.421 -7.549 1.00 74.19 525 PRO A C 1
ATOM 4074 O O . PRO A 1 525 ? -18.362 16.447 -8.174 1.00 74.19 525 PRO A O 1
ATOM 4077 N N . ILE A 1 526 ? -18.173 18.668 -8.008 1.00 75.88 526 ILE A N 1
ATOM 4078 C CA . ILE A 1 526 ? -18.888 18.980 -9.260 1.00 75.88 526 ILE A CA 1
ATOM 4079 C C . ILE A 1 526 ? -17.965 18.852 -10.467 1.00 75.88 526 ILE A C 1
ATOM 4081 O O . ILE A 1 526 ? -18.354 18.262 -11.472 1.00 75.88 526 ILE A O 1
ATOM 4085 N N . LEU A 1 527 ? -16.750 19.397 -10.370 1.00 73.94 527 LEU A N 1
ATOM 4086 C CA . LEU A 1 527 ? -15.740 19.273 -11.425 1.00 73.94 527 LEU A CA 1
ATOM 4087 C C . LEU A 1 527 ? -15.047 17.907 -11.408 1.00 73.94 527 LEU A C 1
ATOM 4089 O O . LEU A 1 527 ? -14.310 17.596 -12.337 1.00 73.94 527 LEU A O 1
ATOM 4093 N N . PHE A 1 528 ? -15.251 17.135 -10.338 1.00 76.06 528 PHE A N 1
ATOM 4094 C CA . PHE A 1 528 ? -14.675 15.817 -10.103 1.00 76.06 528 PHE A CA 1
ATOM 4095 C C . PHE A 1 528 ? -13.148 15.778 -10.249 1.00 76.06 528 PHE A C 1
ATOM 4097 O O . PHE A 1 528 ? -12.556 14.825 -10.745 1.00 76.06 528 PHE A O 1
ATOM 4104 N N . VAL A 1 529 ? -12.494 16.850 -9.804 1.00 71.25 529 VAL A N 1
ATOM 4105 C CA . VAL A 1 529 ? -11.040 17.004 -9.870 1.00 71.25 529 VAL A CA 1
ATOM 4106 C C . VAL A 1 529 ? -10.496 17.605 -8.591 1.00 71.25 529 VAL A C 1
ATOM 4108 O O . VAL A 1 529 ? -11.145 18.399 -7.907 1.00 71.25 529 VAL A O 1
ATOM 4111 N N . ARG A 1 530 ? -9.245 17.266 -8.292 1.00 74.88 530 ARG A N 1
ATOM 4112 C CA . ARG A 1 530 ? -8.440 17.949 -7.284 1.00 74.88 530 ARG A CA 1
ATOM 4113 C C . ARG A 1 530 ? -7.355 18.752 -7.997 1.00 74.88 530 ARG A C 1
ATOM 4115 O O . ARG A 1 530 ? -6.553 18.177 -8.724 1.00 74.88 530 ARG A O 1
ATOM 4122 N N . GLY A 1 531 ? -7.339 20.072 -7.816 1.00 71.12 531 GLY A N 1
ATOM 4123 C CA . GLY A 1 531 ? -6.410 20.983 -8.498 1.00 71.12 531 GLY A CA 1
ATOM 4124 C C . GLY A 1 531 ? -5.481 21.725 -7.533 1.00 71.12 531 GLY A C 1
ATOM 4125 O O . GLY A 1 531 ? -5.910 22.163 -6.464 1.00 71.12 531 GLY A O 1
ATOM 4126 N N . CYS A 1 532 ? -4.211 21.901 -7.913 1.00 67.12 532 CYS A N 1
ATOM 4127 C CA . CYS A 1 532 ? -3.286 22.815 -7.229 1.00 67.12 532 CYS A CA 1
ATOM 4128 C C . CYS A 1 532 ? -3.486 24.264 -7.705 1.00 67.12 532 CYS A C 1
ATOM 4130 O O . CYS A 1 532 ? -4.077 24.491 -8.755 1.00 67.12 532 CYS A O 1
ATOM 4132 N N . ASP A 1 533 ? -2.941 25.256 -6.991 1.00 61.28 533 ASP A N 1
ATOM 4133 C CA . ASP A 1 533 ? -3.137 26.690 -7.292 1.00 61.28 533 ASP A CA 1
ATOM 4134 C C . ASP A 1 533 ? -2.800 27.100 -8.740 1.00 61.28 533 ASP A C 1
ATOM 4136 O O . ASP A 1 533 ? -3.345 28.083 -9.235 1.00 61.28 533 ASP A O 1
ATOM 4140 N N . LYS A 1 534 ? -1.922 26.348 -9.423 1.00 61.56 534 LYS A N 1
ATOM 4141 C CA . LYS A 1 534 ? -1.548 26.566 -10.833 1.00 61.56 534 LYS A CA 1
ATOM 4142 C C . LYS A 1 534 ? -2.451 25.843 -11.839 1.00 61.56 534 LYS A C 1
ATOM 4144 O O . LYS A 1 534 ? -2.527 26.284 -12.976 1.00 61.56 534 LYS A O 1
ATOM 4149 N N . ALA A 1 535 ? -3.091 24.747 -11.431 1.00 60.34 535 ALA A N 1
ATOM 4150 C CA . ALA A 1 535 ? -3.997 23.936 -12.250 1.00 60.34 535 ALA A CA 1
ATOM 4151 C C . ALA A 1 535 ? -5.471 24.360 -12.080 1.00 60.34 535 ALA A C 1
ATOM 4153 O O . ALA A 1 535 ? -6.387 23.665 -12.507 1.00 60.34 535 ALA A O 1
ATOM 4154 N N . ILE A 1 536 ? -5.721 25.488 -11.405 1.00 61.00 536 ILE A N 1
ATOM 4155 C CA . ILE A 1 536 ? -7.074 25.957 -11.118 1.00 61.00 536 ILE A CA 1
ATOM 4156 C C . ILE A 1 536 ? -7.603 26.886 -12.205 1.00 61.00 536 ILE A C 1
ATOM 4158 O O . ILE A 1 536 ? -6.950 27.827 -12.647 1.00 61.00 536 ILE A O 1
ATOM 4162 N N . ALA A 1 537 ? -8.852 26.578 -12.532 1.00 58.81 537 ALA A N 1
ATOM 4163 C CA . ALA A 1 537 ? -9.900 27.336 -13.178 1.00 58.81 537 ALA A CA 1
ATOM 4164 C C . ALA A 1 537 ? -9.686 28.825 -13.483 1.00 58.81 537 ALA A C 1
ATOM 4166 O O . ALA A 1 537 ? -9.446 29.652 -12.597 1.00 58.81 537 ALA A O 1
ATOM 4167 N N . LEU A 1 538 ? -9.950 29.172 -14.745 1.00 57.00 538 LEU A N 1
ATOM 4168 C CA . LEU A 1 538 ? -10.154 30.544 -15.189 1.00 57.00 538 LEU A CA 1
ATOM 4169 C C . LEU A 1 538 ? -11.403 31.129 -14.516 1.00 57.00 538 LEU A C 1
ATOM 4171 O O . LEU A 1 538 ? -12.424 30.465 -14.340 1.00 57.00 538 LEU A O 1
ATOM 4175 N N . LYS A 1 539 ? -11.325 32.413 -14.156 1.00 56.16 539 LYS A N 1
ATOM 4176 C CA . LYS A 1 539 ? -12.496 33.182 -13.736 1.00 56.16 539 LYS A CA 1
ATOM 4177 C C . LYS A 1 539 ? -13.371 33.412 -14.968 1.00 56.16 539 LYS A C 1
ATOM 4179 O O . LYS A 1 539 ? -13.002 34.216 -15.821 1.00 56.16 539 LYS A O 1
ATOM 4184 N N . VAL A 1 540 ? -14.521 32.754 -15.028 1.00 56.56 540 VAL A N 1
ATOM 4185 C CA . VAL A 1 540 ? -15.503 32.972 -16.095 1.00 56.56 540 VAL A CA 1
ATOM 4186 C C . VAL A 1 540 ? -16.408 34.146 -15.722 1.00 56.56 540 VAL A C 1
ATOM 4188 O O . VAL A 1 540 ? -16.811 34.298 -14.564 1.00 56.56 540 VAL A O 1
ATOM 4191 N N . ASP A 1 541 ? -16.699 35.014 -16.689 1.00 57.41 541 ASP A N 1
ATOM 4192 C CA . ASP A 1 541 ? -17.734 36.031 -16.531 1.00 57.41 541 ASP A CA 1
ATOM 4193 C C . ASP A 1 541 ? -19.112 35.379 -16.719 1.00 57.41 541 ASP A C 1
ATOM 4195 O O . ASP A 1 541 ? -19.420 34.847 -17.788 1.00 57.41 541 ASP A O 1
ATOM 4199 N N . HIS A 1 542 ? -19.941 35.438 -15.671 1.00 54.00 542 HIS A N 1
ATOM 4200 C CA . HIS A 1 542 ? -21.318 34.918 -15.628 1.00 54.00 542 HIS A CA 1
ATOM 4201 C C . HIS A 1 542 ? -22.260 35.526 -16.670 1.00 54.00 542 HIS A C 1
ATOM 4203 O O . HIS A 1 542 ? -23.397 35.088 -16.800 1.00 54.00 542 HIS A O 1
ATOM 4209 N N . THR A 1 543 ? -21.819 36.564 -17.373 1.00 52.41 543 THR A N 1
ATOM 4210 C CA . THR A 1 543 ? -22.610 37.251 -18.397 1.00 52.41 543 THR A CA 1
ATOM 4211 C C . THR A 1 543 ? -22.408 36.699 -19.812 1.00 52.41 543 THR A C 1
ATOM 4213 O O . THR A 1 543 ? -23.080 37.164 -20.728 1.00 52.41 543 THR A O 1
ATOM 4216 N N . SER A 1 544 ? -21.519 35.715 -20.005 1.00 60.78 544 SER A N 1
ATOM 4217 C CA . SER A 1 544 ? -21.271 35.090 -21.314 1.00 60.78 544 SER A CA 1
ATOM 4218 C C . SER A 1 544 ? -22.128 33.840 -21.541 1.00 60.78 544 SER A C 1
ATOM 4220 O O . SER A 1 544 ? -22.297 33.031 -20.630 1.00 60.78 544 SER A O 1
ATOM 4222 N N . ASP A 1 545 ? -22.612 33.632 -22.771 1.00 61.38 545 ASP A N 1
ATOM 4223 C CA . ASP A 1 545 ? -23.353 32.415 -23.153 1.00 61.38 545 ASP A CA 1
ATOM 4224 C C . ASP A 1 545 ? -22.511 31.140 -22.957 1.00 61.38 545 ASP A C 1
ATOM 4226 O O . ASP A 1 545 ? -23.035 30.083 -22.610 1.00 61.38 545 ASP A O 1
ATOM 4230 N N . VAL A 1 546 ? -21.185 31.272 -23.059 1.00 65.88 546 VAL A N 1
ATOM 4231 C CA . VAL A 1 546 ? -20.193 30.218 -22.801 1.00 65.88 546 VAL A CA 1
ATOM 4232 C C . VAL A 1 546 ? -20.219 29.731 -21.344 1.00 65.88 546 VAL A C 1
ATOM 4234 O O . VAL A 1 546 ? -20.013 28.546 -21.095 1.00 65.88 546 VAL A O 1
ATOM 4237 N N . ALA A 1 547 ? -20.527 30.595 -20.368 1.00 63.22 547 ALA A N 1
ATOM 4238 C CA . ALA A 1 547 ? -20.584 30.211 -18.953 1.00 63.22 547 ALA A CA 1
ATOM 4239 C C . ALA A 1 547 ? -21.680 29.173 -18.659 1.00 63.22 547 ALA A C 1
ATOM 4241 O O . ALA A 1 547 ? -21.511 28.327 -17.784 1.00 63.22 547 ALA A O 1
ATOM 4242 N N . ASN A 1 548 ? -22.780 29.208 -19.416 1.00 66.50 548 ASN A N 1
ATOM 4243 C CA . ASN A 1 548 ? -23.886 28.258 -19.285 1.00 66.50 548 ASN A CA 1
ATOM 4244 C C . ASN A 1 548 ? -23.600 26.897 -19.939 1.00 66.50 548 ASN A C 1
ATOM 4246 O O . ASN A 1 548 ? -24.410 25.987 -19.789 1.00 66.50 548 ASN A O 1
ATOM 4250 N N . LEU A 1 549 ? -22.480 26.774 -20.659 1.00 71.50 549 LEU A N 1
ATOM 4251 C CA . LEU A 1 549 ? -22.039 25.566 -21.362 1.00 71.50 549 LEU A CA 1
ATOM 4252 C C . LEU A 1 549 ? -20.873 24.862 -20.651 1.00 71.50 549 LEU A C 1
ATOM 4254 O O . LEU A 1 549 ? -20.405 23.825 -21.111 1.00 71.50 549 LEU A O 1
ATOM 4258 N N . LEU A 1 550 ? -20.393 25.422 -19.538 1.00 71.88 550 LEU A N 1
ATOM 4259 C CA . LEU A 1 550 ? -19.260 24.907 -18.777 1.00 71.88 550 LEU A CA 1
ATOM 4260 C C . LEU A 1 550 ? -19.725 24.178 -17.518 1.00 71.88 550 LEU A C 1
ATOM 4262 O O . LEU A 1 550 ? -20.576 24.672 -16.772 1.00 71.88 550 LEU A O 1
ATOM 4266 N N . LEU A 1 551 ? -19.084 23.047 -17.212 1.00 72.38 551 LEU A N 1
ATOM 4267 C CA . LEU A 1 551 ? -19.138 22.480 -15.870 1.00 72.38 551 LEU A CA 1
ATOM 4268 C C . LEU A 1 551 ? -18.506 23.462 -14.899 1.00 72.38 551 LEU A C 1
ATOM 4270 O O . LEU A 1 551 ? -17.321 23.791 -15.004 1.00 72.38 551 LEU A O 1
ATOM 4274 N N . CYS A 1 552 ? -19.308 23.936 -13.951 1.00 70.31 552 CYS A N 1
ATOM 4275 C CA . CYS A 1 552 ? -18.828 24.919 -13.013 1.00 70.31 552 CYS A CA 1
ATOM 4276 C C . CYS A 1 552 ? -19.223 24.646 -11.563 1.00 70.31 552 CYS A C 1
ATOM 4278 O O . CYS A 1 552 ? -20.358 24.284 -11.265 1.00 70.31 552 CYS A O 1
ATOM 4280 N N . SER A 1 553 ? -18.293 24.913 -10.646 1.00 69.44 553 SER A N 1
ATOM 4281 C CA . SER A 1 553 ? -18.480 24.707 -9.210 1.00 69.44 553 SER A CA 1
ATOM 4282 C C . SER A 1 553 ? -18.529 26.025 -8.428 1.00 69.44 553 SER A C 1
ATOM 4284 O O . SER A 1 553 ? -17.658 26.885 -8.617 1.00 69.44 553 SER A O 1
ATOM 4286 N N . PRO A 1 554 ? -19.495 26.192 -7.502 1.00 59.53 554 PRO A N 1
ATOM 4287 C CA . PRO A 1 554 ? -19.500 27.280 -6.531 1.00 59.53 554 PRO A CA 1
ATOM 4288 C C . PRO A 1 554 ? -18.646 26.986 -5.281 1.00 59.53 554 PRO A C 1
ATOM 4290 O O . PRO A 1 554 ? -18.496 27.863 -4.432 1.00 59.53 554 PRO A O 1
ATOM 4293 N N . TYR A 1 555 ? -18.097 25.772 -5.140 1.00 56.03 555 TYR A N 1
ATOM 4294 C CA . TYR A 1 555 ? -17.435 25.288 -3.917 1.00 56.03 555 TYR A CA 1
ATOM 4295 C C . TYR A 1 555 ? -15.911 25.446 -3.917 1.00 56.03 555 TYR A C 1
ATOM 4297 O O . TYR A 1 555 ? -15.257 25.178 -2.909 1.00 56.03 555 TYR A O 1
ATOM 4305 N N . LEU A 1 556 ? -15.331 25.921 -5.018 1.00 58.91 556 LEU A N 1
ATOM 4306 C CA . LEU A 1 556 ? -13.892 26.119 -5.143 1.00 58.91 556 LEU A CA 1
ATOM 4307 C C . LEU A 1 556 ? -13.459 27.364 -4.336 1.00 58.91 556 LEU A C 1
ATOM 4309 O O . LEU A 1 556 ? -13.491 28.499 -4.814 1.00 58.91 556 LEU A O 1
ATOM 4313 N N . VAL A 1 557 ? -13.091 27.159 -3.065 1.00 50.94 557 VAL A N 1
ATOM 4314 C CA . VAL A 1 557 ? -12.657 28.229 -2.147 1.00 50.94 557 VAL A CA 1
ATOM 4315 C C . VAL A 1 557 ? -11.240 28.696 -2.509 1.00 50.94 557 VAL A C 1
ATOM 4317 O O . VAL A 1 557 ? -10.300 27.903 -2.552 1.00 50.94 557 VAL A O 1
ATOM 4320 N N . LEU A 1 558 ? -11.078 29.999 -2.765 1.00 50.72 558 LEU A N 1
ATOM 4321 C CA . LEU A 1 558 ? -9.796 30.642 -3.081 1.00 50.72 558 LEU A CA 1
ATOM 4322 C C . LEU A 1 558 ? -9.109 31.284 -1.855 1.00 50.72 558 LEU A C 1
ATOM 4324 O O . LEU A 1 558 ? -9.769 31.551 -0.848 1.00 50.72 558 LEU A O 1
ATOM 4328 N N . PRO A 1 559 ? -7.797 31.607 -1.956 1.00 42.78 559 PRO A N 1
ATOM 4329 C CA . PRO A 1 559 ? -7.072 32.408 -0.969 1.00 42.78 559 PRO A CA 1
ATOM 4330 C C . PRO A 1 559 ? -7.794 33.728 -0.641 1.00 42.78 559 PRO A C 1
ATOM 4332 O O . PRO A 1 559 ? -8.421 34.337 -1.510 1.00 42.78 559 PRO A O 1
ATOM 4335 N N . ARG A 1 560 ? -7.701 34.149 0.630 1.00 39.69 560 ARG A N 1
ATOM 4336 C CA . ARG A 1 560 ? -8.471 35.239 1.269 1.00 39.69 560 ARG A CA 1
ATOM 4337 C C . ARG A 1 560 ? -8.703 36.468 0.365 1.00 39.69 560 ARG A C 1
ATOM 4339 O O . ARG A 1 560 ? -7.749 37.053 -0.136 1.00 39.69 560 ARG A O 1
ATOM 4346 N N . GLY A 1 561 ? -9.963 36.918 0.270 1.00 46.47 561 GLY A N 1
ATOM 4347 C CA . GLY A 1 561 ? -10.313 38.273 -0.194 1.00 46.47 561 GLY A CA 1
ATOM 4348 C C . GLY A 1 561 ? -11.101 38.419 -1.507 1.00 46.47 561 GLY A C 1
ATOM 4349 O O . GLY A 1 561 ? -11.114 39.516 -2.057 1.00 46.47 561 GLY A O 1
ATOM 4350 N N . LYS A 1 562 ? -11.765 37.379 -2.038 1.00 45.75 562 LYS A N 1
ATOM 4351 C CA . LYS A 1 562 ? -12.587 37.487 -3.268 1.00 45.75 562 LYS A CA 1
ATOM 4352 C C . LYS A 1 562 ? -14.004 36.927 -3.070 1.00 45.75 562 LYS A C 1
ATOM 4354 O O . LYS A 1 562 ? -14.160 35.855 -2.502 1.00 45.75 562 LYS A O 1
ATOM 4359 N N . THR A 1 563 ? -15.024 37.655 -3.539 1.00 48.16 563 THR A N 1
ATOM 4360 C CA . THR A 1 563 ? -16.450 37.474 -3.172 1.00 48.16 563 THR A CA 1
ATOM 4361 C C . THR A 1 563 ? -17.413 37.191 -4.349 1.00 48.16 563 THR A C 1
ATOM 4363 O O . THR A 1 563 ? -18.551 37.650 -4.308 1.00 48.16 563 THR A O 1
ATOM 4366 N N . ARG A 1 564 ? -17.026 36.441 -5.404 1.00 49.94 564 ARG A N 1
ATOM 4367 C CA . ARG A 1 564 ? -17.969 35.937 -6.452 1.00 49.94 564 ARG A CA 1
ATOM 4368 C C . ARG A 1 564 ? -17.498 34.632 -7.144 1.00 49.94 564 ARG A C 1
ATOM 4370 O O . ARG A 1 564 ? -16.287 34.460 -7.220 1.00 49.94 564 ARG A O 1
ATOM 4377 N N . ILE A 1 565 ? -18.317 33.831 -7.866 1.00 55.94 565 ILE A N 1
ATOM 4378 C CA . ILE A 1 565 ? -19.385 32.876 -7.425 1.00 55.94 565 ILE A CA 1
ATOM 4379 C C . ILE A 1 565 ? -19.189 31.480 -8.105 1.00 55.94 565 ILE A C 1
ATOM 4381 O O . ILE A 1 565 ? -19.657 30.504 -7.540 1.00 55.94 565 ILE A O 1
ATOM 4385 N N . VAL A 1 566 ? -18.498 31.319 -9.258 1.00 57.94 566 VAL A N 1
ATOM 4386 C CA . VAL A 1 566 ? -18.434 30.023 -9.995 1.00 57.94 566 VAL A CA 1
ATOM 4387 C C . VAL A 1 566 ? -17.128 29.848 -10.816 1.00 57.94 566 VAL A C 1
ATOM 4389 O O . VAL A 1 566 ? -16.626 30.835 -11.353 1.00 57.94 566 VAL A O 1
ATOM 4392 N N . TRP A 1 567 ? -16.589 28.618 -10.904 1.00 67.62 567 TRP A N 1
ATOM 4393 C CA . TRP A 1 567 ? -15.277 28.255 -11.499 1.00 67.62 567 TRP A CA 1
ATOM 4394 C C . TRP A 1 567 ? -15.352 27.003 -12.404 1.00 67.62 567 TRP A C 1
ATOM 4396 O O . TRP A 1 567 ? -16.075 26.084 -12.034 1.00 67.62 567 TRP A O 1
ATOM 4406 N N . CYS A 1 568 ? -14.578 26.913 -13.502 1.00 70.44 568 CYS A N 1
ATOM 4407 C CA . CYS A 1 568 ? -14.510 25.752 -14.430 1.00 70.44 568 CYS A CA 1
ATOM 4408 C C . CYS A 1 568 ? -13.061 25.376 -14.812 1.00 70.44 568 CYS A C 1
ATOM 4410 O O . CYS A 1 568 ? -12.171 26.203 -14.670 1.00 70.44 568 CYS A O 1
ATOM 4412 N N . GLN A 1 569 ? -12.781 24.186 -15.356 1.00 70.62 569 GLN A N 1
ATOM 4413 C CA . GLN A 1 569 ? -11.409 23.828 -15.770 1.00 70.62 569 GLN A CA 1
ATOM 4414 C C . GLN A 1 569 ? -10.881 24.710 -16.925 1.00 70.62 569 GLN A C 1
ATOM 4416 O O . GLN A 1 569 ? -11.625 25.060 -17.839 1.00 70.62 569 GLN A O 1
ATOM 4421 N N . VAL A 1 570 ? -9.583 25.056 -16.903 1.00 69.38 570 VAL A N 1
ATOM 4422 C CA . VAL A 1 570 ? -8.947 25.940 -17.911 1.00 69.38 570 VAL A CA 1
ATOM 4423 C C . VAL A 1 570 ? -8.982 25.318 -19.306 1.00 69.38 570 VAL A C 1
ATOM 4425 O O . VAL A 1 570 ? -9.438 25.955 -20.249 1.00 69.38 570 VAL A O 1
ATOM 4428 N N . LYS A 1 571 ? -8.557 24.056 -19.427 1.00 67.25 571 LYS A N 1
ATOM 4429 C CA . LYS A 1 571 ? -8.555 23.326 -20.704 1.00 67.25 571 LYS A CA 1
ATOM 4430 C C . LYS A 1 571 ? -9.951 23.170 -21.292 1.00 67.25 571 LYS A C 1
ATOM 4432 O O . LYS A 1 571 ? -10.126 23.241 -22.501 1.00 67.25 571 LYS A O 1
ATOM 4437 N N . GLU A 1 572 ? -10.944 22.954 -20.437 1.00 72.81 572 GLU A N 1
ATOM 4438 C CA . GLU A 1 572 ? -12.334 22.814 -20.863 1.00 72.81 572 GLU A CA 1
ATOM 4439 C C . GLU A 1 572 ? -12.902 24.149 -21.348 1.00 72.81 572 GLU A C 1
ATOM 4441 O O . GLU A 1 572 ? -13.540 24.194 -22.396 1.00 72.81 572 GLU A O 1
ATOM 4446 N N . TYR A 1 573 ? -12.574 25.247 -20.661 1.00 76.00 573 TYR A N 1
ATOM 4447 C CA . TYR A 1 573 ? -12.882 26.597 -21.125 1.00 76.00 573 TYR A CA 1
ATOM 4448 C C . TYR A 1 573 ? -12.270 26.890 -22.498 1.00 76.00 573 TYR A C 1
ATOM 4450 O O . TYR A 1 573 ? -12.977 27.341 -23.396 1.00 76.00 573 TYR A O 1
ATOM 4458 N N . GLU A 1 574 ? -10.971 26.633 -22.676 1.00 73.31 574 GLU A N 1
ATOM 4459 C CA . GLU A 1 574 ? -10.277 26.877 -23.947 1.00 73.31 574 GLU A CA 1
ATOM 4460 C C . GLU A 1 574 ? -10.877 26.038 -25.079 1.00 73.31 574 GLU A C 1
ATOM 4462 O O . GLU A 1 574 ? -11.212 26.588 -26.128 1.00 73.31 574 GLU A O 1
ATOM 4467 N N . ARG A 1 575 ? -11.127 24.748 -24.826 1.00 77.62 575 ARG A N 1
ATOM 4468 C CA . ARG A 1 575 ? -11.761 23.832 -25.781 1.00 77.62 575 ARG A CA 1
ATOM 4469 C C . ARG A 1 575 ? -13.167 24.281 -26.179 1.00 77.62 575 ARG A C 1
ATOM 4471 O O . ARG A 1 575 ? -13.489 24.294 -27.361 1.00 77.62 575 ARG A O 1
ATOM 4478 N N . ILE A 1 576 ? -14.021 24.624 -25.213 1.00 77.94 576 ILE A N 1
ATOM 4479 C CA . ILE A 1 576 ? -15.391 25.074 -25.496 1.00 77.94 576 ILE A CA 1
ATOM 4480 C C . ILE A 1 576 ? -15.370 26.398 -26.253 1.00 77.94 576 ILE A C 1
ATOM 4482 O O . ILE A 1 576 ? -16.144 26.569 -27.190 1.00 77.94 576 ILE A O 1
ATOM 4486 N N . ARG A 1 577 ? -14.464 27.315 -25.898 1.00 78.31 577 ARG A N 1
ATOM 4487 C CA . ARG A 1 577 ? -14.316 28.583 -26.613 1.00 78.31 577 ARG A CA 1
ATOM 4488 C C . ARG A 1 577 ? -13.926 28.362 -28.074 1.00 78.31 577 ARG A C 1
ATOM 4490 O O . ARG A 1 577 ? -14.537 28.968 -28.941 1.00 78.31 577 ARG A O 1
ATOM 4497 N N . GLU A 1 578 ? -12.967 27.480 -28.349 1.00 80.12 578 GLU A N 1
ATOM 4498 C CA . GLU A 1 578 ? -12.581 27.128 -29.723 1.00 80.12 578 GLU A CA 1
ATOM 4499 C C . GLU A 1 578 ? -13.753 26.531 -30.514 1.00 80.12 578 GLU A C 1
ATOM 4501 O O . GLU A 1 578 ? -14.001 26.945 -31.644 1.00 80.12 578 GLU A O 1
ATOM 4506 N N . ILE A 1 579 ? -14.527 25.626 -29.903 1.00 79.69 579 ILE A N 1
ATOM 4507 C CA . ILE A 1 579 ? -15.718 25.032 -30.531 1.00 79.69 579 ILE A CA 1
ATOM 4508 C C . ILE A 1 579 ? -16.775 26.102 -30.835 1.00 79.69 579 ILE A C 1
ATOM 4510 O O . ILE A 1 579 ? -17.342 26.113 -31.927 1.00 79.69 579 ILE A O 1
ATOM 4514 N N . VAL A 1 580 ? -17.039 27.013 -29.895 1.00 77.94 580 VAL A N 1
ATOM 4515 C CA . VAL A 1 580 ? -17.985 28.121 -30.094 1.00 77.94 580 VAL A CA 1
ATOM 4516 C C . VAL A 1 580 ? -17.501 29.039 -31.220 1.00 77.94 580 VAL A C 1
ATOM 4518 O O . VAL A 1 580 ? -18.267 29.298 -32.143 1.00 77.94 580 VAL A O 1
ATOM 4521 N N . ASP A 1 581 ? -16.224 29.433 -31.223 1.00 79.19 581 ASP A N 1
ATOM 4522 C CA . ASP A 1 581 ? -15.626 30.284 -32.263 1.00 79.19 581 ASP A CA 1
ATOM 4523 C C . ASP A 1 581 ? -15.663 29.639 -33.667 1.00 79.19 581 ASP A C 1
ATOM 4525 O O . ASP A 1 581 ? -15.645 30.342 -34.686 1.00 79.19 581 ASP A O 1
ATOM 4529 N N . GLU A 1 582 ? -15.647 28.307 -33.758 1.00 78.00 582 GLU A N 1
ATOM 4530 C CA . GLU A 1 582 ? -15.802 27.561 -35.012 1.00 78.00 582 GLU A CA 1
ATOM 4531 C C . GLU A 1 582 ? -17.267 27.446 -35.444 1.00 78.00 582 GLU A C 1
ATOM 4533 O O . GLU A 1 582 ? -17.586 27.693 -36.610 1.00 78.00 582 GLU A O 1
ATOM 4538 N N . LEU A 1 583 ? -18.169 27.113 -34.519 1.00 77.75 583 LEU A N 1
ATOM 4539 C CA . LEU A 1 583 ? -19.593 26.938 -34.809 1.00 77.75 583 LEU A CA 1
ATOM 4540 C C . LEU A 1 583 ? -20.308 28.265 -35.092 1.00 77.75 583 LEU A C 1
ATOM 4542 O O . LEU A 1 583 ? -21.213 28.291 -35.925 1.00 77.75 583 LEU A O 1
ATOM 4546 N N . GLU A 1 584 ? -19.874 29.373 -34.485 1.00 73.62 584 GLU A N 1
ATOM 4547 C CA . GLU A 1 584 ? -20.364 30.725 -34.792 1.00 73.62 584 GLU A CA 1
ATOM 4548 C C . GLU A 1 584 ? -20.073 31.143 -36.242 1.00 73.62 584 GLU A C 1
ATOM 4550 O O . GLU A 1 584 ? -20.800 31.954 -36.818 1.00 73.62 584 GLU A O 1
ATOM 4555 N N . LYS A 1 585 ? -19.038 30.566 -36.866 1.00 77.62 585 LYS A N 1
ATOM 4556 C CA . LYS A 1 585 ? -18.720 30.771 -38.290 1.00 77.62 585 LYS A CA 1
ATOM 4557 C C . LYS A 1 585 ? -19.532 29.855 -39.218 1.00 77.62 585 LYS A C 1
ATOM 4559 O O . LYS A 1 585 ? -19.449 30.012 -40.437 1.00 77.62 585 LYS A O 1
ATOM 4564 N N . GLY A 1 586 ? -20.266 28.889 -38.661 1.00 72.38 586 GLY A N 1
ATOM 4565 C CA . GLY A 1 586 ? -21.013 27.852 -39.372 1.00 72.38 586 GLY A CA 1
ATOM 4566 C C . GLY A 1 586 ? -22.524 28.105 -39.472 1.00 72.38 586 GLY A C 1
ATOM 4567 O O . GLY A 1 586 ? -23.008 29.233 -39.421 1.00 72.38 586 GLY A O 1
ATOM 4568 N N . ASP A 1 587 ? -23.291 27.027 -39.660 1.00 75.81 587 ASP A N 1
ATOM 4569 C CA . ASP A 1 587 ? -24.760 27.055 -39.692 1.00 75.81 587 ASP A CA 1
ATOM 4570 C C . ASP A 1 587 ? -25.353 27.253 -38.281 1.00 75.81 587 ASP A C 1
ATOM 4572 O O . ASP A 1 587 ? -25.080 26.488 -37.353 1.00 75.81 587 ASP A O 1
ATOM 4576 N N . GLY A 1 588 ? -26.244 28.241 -38.137 1.00 71.25 588 GLY A N 1
ATOM 4577 C CA . GLY A 1 588 ? -26.903 28.567 -36.867 1.00 71.25 588 GLY A CA 1
ATOM 4578 C C . GLY A 1 588 ? -27.832 27.477 -36.307 1.00 71.25 588 GLY A C 1
ATOM 4579 O O . GLY A 1 588 ? -28.177 27.523 -35.127 1.00 71.25 588 GLY A O 1
ATOM 4580 N N . THR A 1 589 ? -28.242 26.494 -37.111 1.00 78.25 589 THR A N 1
ATOM 4581 C CA . THR A 1 589 ? -29.021 25.323 -36.669 1.00 78.25 589 THR A CA 1
ATOM 4582 C C . THR A 1 589 ? -28.127 24.320 -35.947 1.00 78.25 589 THR A C 1
ATOM 4584 O O . THR A 1 589 ? -28.462 23.877 -34.850 1.00 78.25 589 THR A O 1
ATOM 4587 N N . THR A 1 590 ? -26.959 24.021 -36.520 1.00 77.06 590 THR A N 1
ATOM 4588 C CA . THR A 1 590 ? -25.931 23.168 -35.910 1.00 77.06 590 THR A CA 1
ATOM 4589 C C . THR A 1 590 ? -25.461 23.741 -34.571 1.00 77.06 590 THR A C 1
ATOM 4591 O O . THR A 1 590 ? -25.410 23.013 -33.581 1.00 77.06 590 THR A O 1
ATOM 4594 N N . PHE A 1 591 ? -25.222 25.056 -34.499 1.00 78.25 591 PHE A N 1
ATOM 4595 C CA . PHE A 1 591 ? -24.851 25.727 -33.248 1.00 78.25 591 PHE A CA 1
ATOM 4596 C C . PHE A 1 591 ? -25.929 25.594 -32.159 1.00 78.25 591 PHE A C 1
ATOM 4598 O O . PHE A 1 591 ? -25.625 25.250 -31.018 1.00 78.25 591 PHE A O 1
ATOM 4605 N N . LYS A 1 592 ? -27.208 25.794 -32.510 1.00 78.12 592 LYS A N 1
ATOM 4606 C CA . LYS A 1 592 ? -28.329 25.638 -31.565 1.00 78.12 592 LYS A CA 1
ATOM 4607 C C . LYS A 1 592 ? -28.486 24.207 -31.054 1.00 78.12 592 LYS A C 1
ATOM 4609 O O . LYS A 1 592 ? -28.710 24.027 -29.861 1.00 78.12 592 LYS A O 1
ATOM 4614 N N . ASN A 1 593 ? -28.371 23.210 -31.931 1.00 81.44 593 ASN A N 1
ATOM 4615 C CA . ASN A 1 593 ? -28.472 21.806 -31.530 1.00 81.44 593 ASN A CA 1
ATOM 4616 C C . ASN A 1 593 ? -27.347 21.433 -30.559 1.00 81.44 593 ASN A C 1
ATOM 4618 O O . ASN A 1 593 ? -27.619 20.858 -29.510 1.00 81.44 593 ASN A O 1
ATOM 4622 N N . TRP A 1 594 ? -26.114 21.848 -30.857 1.00 82.25 594 TRP A N 1
ATOM 4623 C CA . TRP A 1 594 ? -24.965 21.610 -29.986 1.00 82.25 594 TRP A CA 1
ATOM 4624 C C . TRP A 1 594 ? -25.113 22.281 -28.609 1.00 82.25 594 TRP A C 1
ATOM 4626 O O . TRP A 1 594 ? -24.807 21.662 -27.590 1.00 82.25 594 TRP A O 1
ATOM 4636 N N . ILE A 1 595 ? -25.648 23.509 -28.544 1.00 78.88 595 ILE A N 1
ATOM 4637 C CA . ILE A 1 595 ? -25.987 24.169 -27.268 1.00 78.88 595 ILE A CA 1
ATOM 4638 C C . ILE A 1 595 ? -26.989 23.335 -26.461 1.00 78.88 595 ILE A C 1
ATOM 4640 O O . ILE A 1 595 ? -26.783 23.120 -25.267 1.00 78.88 595 ILE A O 1
ATOM 4644 N N . CYS A 1 596 ? -28.069 22.860 -27.090 1.00 78.81 596 CYS A N 1
ATOM 4645 C CA . CYS A 1 596 ? -29.075 22.043 -26.410 1.00 78.81 596 CYS A CA 1
ATOM 4646 C C . CYS A 1 596 ? -28.484 20.724 -25.891 1.00 78.81 596 CYS A C 1
ATOM 4648 O O . CYS A 1 596 ? -28.688 20.388 -24.727 1.00 78.81 596 CYS A O 1
ATOM 4650 N N . GLU A 1 597 ? -27.701 20.023 -26.712 1.00 82.31 597 GLU A N 1
ATOM 4651 C CA . GLU A 1 597 ? -27.009 18.788 -26.321 1.00 82.31 597 GLU A CA 1
ATOM 4652 C C . GLU A 1 597 ? -26.030 19.020 -25.161 1.00 82.31 597 GLU A C 1
ATOM 4654 O O . GLU A 1 597 ? -25.976 18.226 -24.220 1.00 82.31 597 GLU A O 1
ATOM 4659 N N . SER A 1 598 ? -25.297 20.136 -25.185 1.00 78.81 598 SER A N 1
ATOM 4660 C CA . SER A 1 598 ? -24.346 20.500 -24.128 1.00 78.81 598 SER A CA 1
ATOM 4661 C C . SER A 1 598 ? -25.062 20.808 -22.812 1.00 78.81 598 SER A C 1
ATOM 4663 O O . SER A 1 598 ? -24.624 20.385 -21.741 1.00 78.81 598 SER A O 1
ATOM 4665 N N . TYR A 1 599 ? -26.207 21.489 -22.880 1.00 80.38 599 TYR A N 1
ATOM 4666 C CA . TYR A 1 599 ? -27.040 21.767 -21.713 1.00 80.38 599 TYR A CA 1
ATOM 4667 C C . TYR A 1 599 ? -27.632 20.483 -21.107 1.00 80.38 599 TYR A C 1
ATOM 4669 O O . TYR A 1 599 ? -27.595 20.294 -19.887 1.00 80.38 599 TYR A O 1
ATOM 4677 N N . ASP A 1 600 ? -28.122 19.566 -21.945 1.00 79.69 600 ASP A N 1
ATOM 4678 C CA . ASP A 1 600 ? -28.638 18.264 -21.510 1.00 79.69 600 ASP A CA 1
ATOM 4679 C C . ASP A 1 600 ? -27.538 17.394 -20.882 1.00 79.69 600 ASP A C 1
ATOM 4681 O O . ASP A 1 600 ? -27.757 16.763 -19.838 1.00 79.69 600 ASP A O 1
ATOM 4685 N N . PHE A 1 601 ? -26.332 17.407 -21.460 1.00 82.62 601 PHE A N 1
ATOM 4686 C CA . PHE A 1 601 ? -25.152 16.770 -20.879 1.00 82.62 601 PHE A CA 1
ATOM 4687 C C . PHE A 1 601 ? -24.847 17.337 -19.489 1.00 82.62 601 PHE A C 1
ATOM 4689 O O . PHE A 1 601 ? -24.746 16.578 -18.523 1.00 82.62 601 PHE A O 1
ATOM 4696 N N . MET A 1 602 ? -24.795 18.665 -19.346 1.00 78.94 602 MET A N 1
ATOM 4697 C CA . MET A 1 602 ? -24.544 19.312 -18.057 1.00 78.94 602 MET A CA 1
ATOM 4698 C C . MET A 1 602 ? -25.597 18.951 -17.009 1.00 78.94 602 MET A C 1
ATOM 4700 O O . MET A 1 602 ? -25.245 18.666 -15.863 1.00 78.94 602 MET A O 1
ATOM 4704 N N . GLN A 1 603 ? -26.886 18.942 -17.359 1.00 80.06 603 GLN A N 1
ATOM 4705 C CA . GLN A 1 603 ? -27.931 18.529 -16.419 1.00 80.06 603 GLN A CA 1
ATOM 4706 C C . GLN A 1 603 ? -27.785 17.066 -15.998 1.00 80.06 603 GLN A C 1
ATOM 4708 O O . GLN A 1 603 ? -28.017 16.728 -14.834 1.00 80.06 603 GLN A O 1
ATOM 4713 N N . THR A 1 604 ? -27.418 16.200 -16.940 1.00 82.19 604 THR A N 1
ATOM 4714 C CA . THR A 1 604 ? -27.186 14.778 -16.679 1.00 82.19 604 THR A CA 1
ATOM 4715 C C . THR A 1 604 ? -26.001 14.593 -15.736 1.00 82.19 604 THR A C 1
ATOM 4717 O O . THR A 1 604 ? -26.135 13.890 -14.735 1.00 82.19 604 THR A O 1
ATOM 4720 N N . TRP A 1 605 ? -24.901 15.311 -15.969 1.00 81.88 605 TRP A N 1
ATOM 4721 C CA . TRP A 1 605 ? -23.731 15.320 -15.092 1.00 81.88 605 TRP A CA 1
ATOM 4722 C C . TRP A 1 605 ? -24.072 15.778 -13.670 1.00 81.88 605 TRP A C 1
ATOM 4724 O O . TRP A 1 605 ? -23.781 15.078 -12.703 1.00 81.88 605 TRP A O 1
ATOM 4734 N N . HIS A 1 606 ? -24.779 16.905 -13.520 1.00 78.81 606 HIS A N 1
ATOM 4735 C CA . HIS A 1 606 ? -25.190 17.405 -12.202 1.00 78.81 606 HIS A CA 1
ATOM 4736 C C . HIS A 1 606 ? -26.065 16.402 -11.434 1.00 78.81 606 HIS A C 1
ATOM 4738 O O . HIS A 1 606 ? -25.962 16.297 -10.213 1.00 78.81 606 HIS A O 1
ATOM 4744 N N . LYS A 1 607 ? -26.922 15.644 -12.130 1.00 81.94 607 LYS A N 1
ATOM 4745 C CA . LYS A 1 607 ? -27.719 14.574 -11.510 1.00 81.94 607 LYS A CA 1
ATOM 4746 C C . LYS A 1 607 ? -26.860 13.374 -11.120 1.00 81.94 607 LYS A C 1
ATOM 4748 O O . LYS A 1 607 ? -27.068 12.823 -10.042 1.00 81.94 607 LYS A O 1
ATOM 4753 N N . ALA A 1 608 ? -25.917 12.980 -11.973 1.00 81.25 608 ALA A N 1
ATOM 4754 C CA . ALA A 1 608 ? -25.011 11.866 -11.711 1.00 81.25 608 ALA A CA 1
ATOM 4755 C C . ALA A 1 608 ? -24.083 12.147 -10.517 1.00 81.25 608 ALA A C 1
ATOM 4757 O O . ALA A 1 608 ? -23.810 11.250 -9.722 1.00 81.25 608 ALA A O 1
ATOM 4758 N N . ILE A 1 609 ? -23.663 13.404 -10.348 1.00 81.25 609 ILE A N 1
ATOM 4759 C CA . ILE A 1 609 ? -22.700 13.822 -9.325 1.00 81.25 609 ILE A CA 1
ATOM 4760 C C . ILE A 1 609 ? -23.335 14.208 -7.977 1.00 81.25 609 ILE A C 1
ATOM 4762 O O . ILE A 1 609 ? -22.656 14.244 -6.949 1.00 81.25 609 ILE A O 1
ATOM 4766 N N . ASP A 1 610 ? -24.646 14.471 -7.941 1.00 82.75 610 ASP A N 1
ATOM 4767 C CA . ASP A 1 610 ? -25.380 14.871 -6.730 1.00 82.75 610 ASP A CA 1
ATOM 4768 C C . ASP A 1 610 ? -25.201 13.909 -5.531 1.00 82.75 610 ASP A C 1
ATOM 4770 O O . ASP A 1 610 ? -24.989 14.395 -4.413 1.00 82.75 610 ASP A O 1
ATOM 4774 N N . PRO A 1 611 ? -25.203 12.568 -5.700 1.00 84.50 611 PRO A N 1
ATOM 4775 C CA . PRO A 1 611 ? -24.912 11.645 -4.606 1.00 84.50 611 PRO A CA 1
ATOM 4776 C C . PRO A 1 611 ? -23.529 11.874 -3.989 1.00 84.50 611 PRO A C 1
ATOM 4778 O O . PRO A 1 611 ? -23.408 11.911 -2.762 1.00 84.50 611 PRO A O 1
ATOM 4781 N N . LEU A 1 612 ? -22.499 12.065 -4.821 1.00 81.94 612 LEU A N 1
ATOM 4782 C CA . LEU A 1 612 ? -21.134 12.333 -4.369 1.00 81.94 612 LEU A CA 1
ATOM 4783 C C . LEU A 1 612 ? -21.042 13.673 -3.648 1.00 81.94 612 LEU A C 1
ATOM 4785 O O . LEU A 1 612 ? -20.500 13.753 -2.546 1.00 81.94 612 LEU A O 1
ATOM 4789 N N . HIS A 1 613 ? -21.632 14.714 -4.230 1.00 78.81 613 HIS A N 1
ATOM 4790 C CA . HIS A 1 613 ? -21.693 16.030 -3.611 1.00 78.81 613 HIS A CA 1
ATOM 4791 C C . HIS A 1 613 ? -22.344 15.967 -2.218 1.00 78.81 613 HIS A C 1
ATOM 4793 O O . HIS A 1 613 ? -21.782 16.473 -1.240 1.00 78.81 613 HIS A O 1
ATOM 4799 N N . LYS A 1 614 ? -23.486 15.281 -2.090 1.00 82.81 614 LYS A N 1
ATOM 4800 C CA . LYS A 1 614 ? -24.142 15.053 -0.794 1.00 82.81 614 LYS A CA 1
ATOM 4801 C C . LYS A 1 614 ? -23.259 14.263 0.162 1.00 82.81 614 LYS A C 1
ATOM 4803 O O . LYS A 1 614 ? -23.207 14.597 1.344 1.00 82.81 614 LYS A O 1
ATOM 4808 N N . TRP A 1 615 ? -22.563 13.238 -0.321 1.00 83.62 615 TRP A N 1
ATOM 4809 C CA . TRP A 1 615 ? -21.674 12.432 0.508 1.00 83.62 615 TRP A CA 1
ATOM 4810 C C . TRP A 1 615 ? -20.521 13.249 1.096 1.00 83.62 615 TRP A C 1
ATOM 4812 O O . TRP A 1 615 ? -20.324 13.200 2.310 1.00 83.62 615 TRP A O 1
ATOM 4822 N N . VAL A 1 616 ? -19.814 14.042 0.280 1.00 75.31 616 VAL A N 1
ATOM 4823 C CA . VAL A 1 616 ? -18.707 14.903 0.742 1.00 75.31 616 VAL A CA 1
ATOM 4824 C C . VAL A 1 616 ? -19.201 15.855 1.825 1.00 75.31 616 VAL A C 1
ATOM 4826 O O . VAL A 1 616 ? -18.646 15.890 2.924 1.00 75.31 616 VAL A O 1
ATOM 4829 N N . LYS A 1 617 ? -20.309 16.555 1.558 1.00 74.75 617 LYS A N 1
ATOM 4830 C CA . LYS A 1 617 ? -20.912 17.496 2.507 1.00 74.75 617 LYS A CA 1
ATOM 4831 C C . LYS A 1 617 ? -21.294 16.820 3.829 1.00 74.75 617 LYS A C 1
ATOM 4833 O O . LYS A 1 617 ? -20.939 17.306 4.902 1.00 74.75 617 LYS A O 1
ATOM 4838 N N . ASN A 1 618 ? -21.979 15.678 3.756 1.00 80.81 618 ASN A N 1
ATOM 4839 C CA . ASN A 1 618 ? -22.430 14.940 4.935 1.00 80.81 618 ASN A CA 1
ATOM 4840 C C . ASN A 1 618 ? -21.257 14.371 5.745 1.00 80.81 618 ASN A C 1
ATOM 4842 O O . ASN A 1 618 ? -21.320 14.324 6.974 1.00 80.81 618 ASN A O 1
ATOM 4846 N N . ARG A 1 619 ? -20.188 13.923 5.076 1.00 74.50 619 ARG A N 1
ATOM 4847 C CA . ARG A 1 619 ? -18.982 13.414 5.734 1.00 74.50 619 ARG A CA 1
ATOM 4848 C C . ARG A 1 619 ? -18.291 14.511 6.533 1.00 74.50 619 ARG A C 1
ATOM 4850 O O . ARG A 1 619 ? -18.002 14.290 7.707 1.00 74.50 619 ARG A O 1
ATOM 4857 N N . GLU A 1 620 ? -18.076 15.681 5.936 1.00 72.81 620 GLU A N 1
ATOM 4858 C CA . GLU A 1 620 ? -17.468 16.807 6.647 1.00 72.81 620 GLU A CA 1
ATOM 4859 C C . GLU A 1 620 ? -18.280 17.211 7.877 1.00 72.81 620 GLU A C 1
ATOM 4861 O O . GLU A 1 620 ? -17.727 17.458 8.948 1.00 72.81 620 GLU A O 1
ATOM 4866 N N . GLU A 1 621 ? -19.602 17.284 7.729 1.00 78.06 621 GLU A N 1
ATOM 4867 C CA . GLU A 1 621 ? -20.505 17.637 8.819 1.00 78.06 621 GLU A CA 1
ATOM 4868 C C . GLU A 1 621 ? -20.462 16.587 9.935 1.00 78.06 621 GLU A C 1
ATOM 4870 O O . GLU A 1 621 ? -20.377 16.926 11.115 1.00 78.06 621 GLU A O 1
ATOM 4875 N N . LYS A 1 622 ? -20.409 15.300 9.575 1.00 78.81 622 LYS A N 1
ATOM 4876 C CA . LYS A 1 622 ? -20.256 14.200 10.530 1.00 78.81 622 LYS A CA 1
ATOM 4877 C C . LYS A 1 622 ? -18.926 14.255 11.283 1.00 78.81 622 LYS A C 1
ATOM 4879 O O . LYS A 1 622 ? -18.926 14.042 12.493 1.00 78.81 622 LYS A O 1
ATOM 4884 N N . GLU A 1 623 ? -17.813 14.534 10.606 1.00 75.56 623 GLU A N 1
ATOM 4885 C CA . GLU A 1 623 ? -16.487 14.655 11.233 1.00 75.56 623 GLU A CA 1
ATOM 4886 C C . GLU A 1 623 ? -16.428 15.861 12.184 1.00 75.56 623 GLU A C 1
ATOM 4888 O O . GLU A 1 623 ? -16.019 15.712 13.339 1.00 75.56 623 GLU A O 1
ATOM 4893 N N . LYS A 1 624 ? -16.943 17.021 11.753 1.00 80.12 624 LYS A N 1
ATOM 4894 C CA . LYS A 1 624 ? -17.075 18.226 12.591 1.00 80.12 624 LYS A CA 1
ATOM 4895 C C . LYS A 1 624 ? -17.928 17.954 13.837 1.00 80.12 624 LYS A C 1
ATOM 4897 O O . LYS A 1 624 ? -17.528 18.306 14.945 1.00 80.12 624 LYS A O 1
ATOM 4902 N N . ASN A 1 625 ? -19.066 17.275 13.678 1.00 81.88 625 ASN A N 1
ATOM 4903 C CA . ASN A 1 625 ? -19.955 16.919 14.787 1.00 81.88 625 ASN A CA 1
ATOM 4904 C C . ASN A 1 625 ? -19.328 15.886 15.736 1.00 81.88 625 ASN A C 1
ATOM 4906 O O . ASN A 1 625 ? -19.472 16.001 16.952 1.00 81.88 625 ASN A O 1
ATOM 4910 N N . ALA A 1 626 ? -18.598 14.898 15.209 1.00 79.19 626 ALA A N 1
ATOM 4911 C CA . ALA A 1 626 ? -17.887 13.914 16.023 1.00 79.19 626 ALA A CA 1
ATOM 4912 C C . ALA A 1 626 ? -16.778 14.568 16.860 1.00 79.19 626 ALA A C 1
ATOM 4914 O O . ALA A 1 626 ? -16.656 14.271 18.050 1.00 79.19 626 ALA A O 1
ATOM 4915 N N . ARG A 1 627 ? -16.009 15.495 16.272 1.00 85.94 627 ARG A N 1
ATOM 4916 C CA . ARG A 1 627 ? -15.019 16.301 16.998 1.00 85.94 627 ARG A CA 1
ATOM 4917 C C . ARG A 1 627 ? -15.681 17.138 18.092 1.00 85.94 627 ARG A C 1
ATOM 4919 O O . ARG A 1 627 ? -15.227 17.096 19.233 1.00 85.94 627 ARG A O 1
ATOM 4926 N N . ALA A 1 628 ? -16.768 17.841 17.776 1.00 85.69 628 ALA A N 1
ATOM 4927 C CA . ALA A 1 628 ? -17.514 18.632 18.754 1.00 85.69 628 ALA A CA 1
ATOM 4928 C C . ALA A 1 628 ? -18.009 17.777 19.931 1.00 85.69 628 ALA A C 1
ATOM 4930 O O . ALA A 1 628 ? -17.830 18.150 21.089 1.00 85.69 628 ALA A O 1
ATOM 4931 N N . PHE A 1 629 ? -18.533 16.582 19.650 1.00 85.12 629 PHE A N 1
ATOM 4932 C CA . PHE A 1 629 ? -18.955 15.629 20.675 1.00 85.12 629 PHE A CA 1
ATOM 4933 C C . PHE A 1 629 ? -17.788 15.134 21.548 1.00 85.12 629 PHE A C 1
ATOM 4935 O O . PHE A 1 629 ? -17.927 14.998 22.766 1.00 85.12 629 PHE A O 1
ATOM 4942 N N . GLN A 1 630 ? -16.615 14.883 20.957 1.00 86.19 630 GLN A N 1
ATOM 4943 C CA . GLN A 1 630 ? -15.414 14.513 21.712 1.00 86.19 630 GLN A CA 1
ATOM 4944 C C . 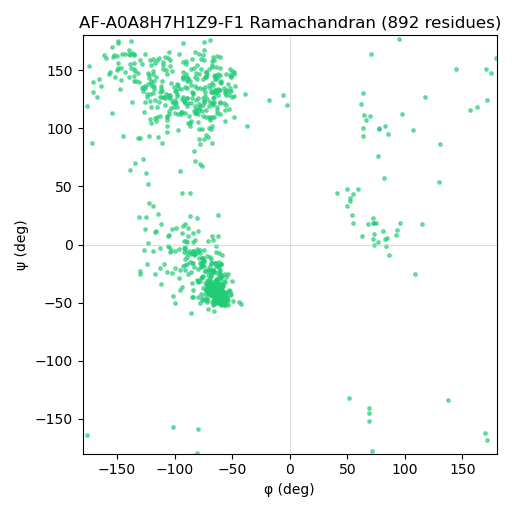GLN A 1 630 ? -14.945 15.644 22.629 1.00 86.19 630 GLN A C 1
ATOM 4946 O O . GLN A 1 630 ? -14.638 15.382 23.792 1.00 86.19 630 GLN A O 1
ATOM 4951 N N . ILE A 1 631 ? -14.922 16.884 22.131 1.00 89.31 631 ILE A N 1
ATOM 4952 C CA . ILE A 1 631 ? -14.591 18.076 22.922 1.00 89.31 631 ILE A CA 1
ATOM 4953 C C . ILE A 1 631 ? -15.568 18.207 24.092 1.00 89.31 631 ILE A C 1
ATOM 4955 O O . ILE A 1 631 ? -15.129 18.251 25.238 1.00 89.31 631 ILE A O 1
ATOM 4959 N N . GLN A 1 632 ? -16.876 18.149 23.827 1.00 88.12 632 GLN A N 1
ATOM 4960 C CA . GLN A 1 632 ? -17.913 18.183 24.860 1.00 88.12 632 GLN A CA 1
ATOM 4961 C C . GLN A 1 632 ? -17.697 17.089 25.915 1.00 88.12 632 GLN A C 1
ATOM 4963 O O . GLN A 1 632 ? -17.700 17.365 27.110 1.00 88.12 632 GLN A O 1
ATOM 4968 N N . THR A 1 633 ? -17.433 15.851 25.491 1.00 85.19 633 THR A N 1
ATOM 4969 C CA . THR A 1 633 ? -17.188 14.729 26.411 1.00 85.19 633 THR A CA 1
ATOM 4970 C C . THR A 1 633 ? -15.948 14.956 27.281 1.00 85.19 633 THR A C 1
ATOM 4972 O O . THR A 1 633 ? -15.943 14.595 28.459 1.00 85.19 633 THR A O 1
ATOM 4975 N N . ARG A 1 634 ? -14.872 15.524 26.719 1.00 91.75 634 ARG A N 1
ATOM 4976 C CA . ARG A 1 634 ? -13.648 15.834 27.470 1.00 91.75 634 ARG A CA 1
ATOM 4977 C C . ARG A 1 634 ? -13.872 16.985 28.458 1.00 91.75 634 ARG A C 1
ATOM 4979 O O . ARG A 1 634 ? -13.415 16.872 29.589 1.00 91.75 634 ARG A O 1
ATOM 4986 N N . LEU A 1 635 ? -14.615 18.024 28.077 1.00 88.88 635 LEU A N 1
ATOM 4987 C CA . LEU A 1 635 ? -14.981 19.137 28.963 1.00 88.88 635 LEU A CA 1
ATOM 4988 C C . LEU A 1 635 ? -15.868 18.676 30.130 1.00 88.88 635 LEU A C 1
ATOM 4990 O O . LEU A 1 635 ? -15.584 19.012 31.275 1.00 88.88 635 LEU A O 1
ATOM 4994 N N . ILE A 1 636 ? -16.855 17.810 29.875 1.00 84.50 636 ILE A N 1
ATOM 4995 C CA . ILE A 1 636 ? -17.693 17.210 30.931 1.00 84.50 636 ILE A CA 1
ATOM 4996 C C . ILE A 1 636 ? -16.841 16.407 31.926 1.00 84.50 636 ILE A C 1
ATOM 4998 O O . ILE A 1 636 ? -17.065 16.458 33.131 1.00 84.50 636 ILE A O 1
ATOM 5002 N N . LYS A 1 637 ? -15.813 15.686 31.456 1.00 87.12 637 LYS A N 1
ATOM 5003 C CA . LYS A 1 637 ? -14.866 14.986 32.347 1.00 87.12 637 LYS A CA 1
ATOM 5004 C C . LYS A 1 637 ? -14.015 15.933 33.196 1.00 87.12 637 LYS A C 1
ATOM 5006 O O . LYS A 1 637 ? -13.527 15.513 34.240 1.00 87.12 637 LYS A O 1
ATOM 5011 N N . LEU A 1 638 ? -13.837 17.177 32.755 1.00 86.94 638 LEU A N 1
ATOM 5012 C CA . LEU A 1 638 ? -13.219 18.252 33.532 1.00 86.94 638 LEU A CA 1
ATOM 5013 C C . LEU A 1 638 ? -14.226 18.954 34.462 1.00 86.94 638 LEU A C 1
ATOM 5015 O O . LEU A 1 638 ? -13.871 19.942 35.090 1.00 86.94 638 LEU A O 1
ATOM 5019 N N . SER A 1 639 ? -15.434 18.400 34.614 1.00 84.94 639 SER A N 1
ATOM 5020 C CA . SER A 1 639 ? -16.519 18.894 35.476 1.00 84.94 639 SER A CA 1
ATOM 5021 C C . SER A 1 639 ? -17.216 20.170 34.991 1.00 84.94 639 SER A C 1
ATOM 5023 O O . SER A 1 639 ? -17.837 20.856 35.795 1.00 84.94 639 SER A O 1
ATOM 5025 N N . TRP A 1 640 ? -17.161 20.472 33.690 1.00 84.00 640 TRP A N 1
ATOM 5026 C CA . TRP A 1 640 ? -17.984 21.530 33.091 1.00 84.00 640 TRP A CA 1
ATOM 5027 C C . TRP A 1 640 ? -19.409 21.047 32.804 1.00 84.00 640 TRP A C 1
ATOM 5029 O O . TRP A 1 640 ? -19.605 19.906 32.370 1.00 84.00 640 TRP A O 1
ATOM 5039 N N . ASP A 1 641 ? -20.397 21.922 33.012 1.00 78.31 641 ASP A N 1
ATOM 5040 C CA . ASP A 1 641 ? -21.806 21.606 32.779 1.00 78.31 641 ASP A CA 1
ATOM 5041 C C . ASP A 1 641 ? -22.135 21.552 31.276 1.00 78.31 641 ASP A C 1
ATOM 5043 O O . ASP A 1 641 ? -21.616 22.317 30.460 1.00 78.31 641 ASP A O 1
ATOM 5047 N N . ALA A 1 642 ? -23.024 20.634 30.892 1.00 78.31 642 ALA A N 1
ATOM 5048 C CA . ALA A 1 642 ? -23.471 20.500 29.510 1.00 78.31 642 ALA A CA 1
ATOM 5049 C C . ALA A 1 642 ? -24.217 21.747 29.007 1.00 78.31 642 ALA A C 1
ATOM 5051 O O . ALA A 1 642 ? -24.155 22.031 27.809 1.00 78.31 642 ALA A O 1
ATOM 5052 N N . VAL A 1 643 ? -24.890 22.476 29.904 1.00 74.94 643 VAL A N 1
ATOM 5053 C CA . VAL A 1 643 ? -25.584 23.734 29.615 1.00 74.94 643 VAL A CA 1
ATOM 5054 C C . VAL A 1 643 ? -24.576 24.800 29.193 1.00 74.94 643 VAL A C 1
ATOM 5056 O O . VAL A 1 643 ? -24.720 25.332 28.095 1.00 74.94 643 VAL A O 1
ATOM 5059 N N . ASP A 1 644 ? -23.502 25.010 29.962 1.00 77.50 644 ASP A N 1
ATOM 5060 C CA . ASP A 1 644 ? -22.446 25.989 29.644 1.00 77.50 644 ASP A CA 1
ATOM 5061 C C . ASP A 1 644 ? -21.817 25.711 28.275 1.00 77.50 644 ASP A C 1
ATOM 5063 O O . ASP A 1 644 ? -21.713 26.587 27.420 1.00 77.50 644 ASP A O 1
ATOM 5067 N N . ILE A 1 645 ? -21.501 24.440 28.012 1.00 81.06 645 ILE A N 1
ATOM 5068 C CA . ILE A 1 645 ? -20.933 24.007 26.730 1.00 81.06 645 ILE A CA 1
ATOM 5069 C C . ILE A 1 645 ? -21.917 24.243 25.569 1.00 81.06 645 ILE A C 1
ATOM 5071 O O . ILE A 1 645 ? -21.499 24.513 24.439 1.00 81.06 645 ILE A O 1
ATOM 5075 N N . SER A 1 646 ? -23.223 24.111 25.816 1.00 73.12 646 SER A N 1
ATOM 5076 C CA . SER A 1 646 ? -24.258 24.280 24.793 1.00 73.12 646 SER A CA 1
ATOM 5077 C C . SER A 1 646 ? -24.587 25.744 24.487 1.00 73.12 646 SER A C 1
ATOM 5079 O O . SER A 1 646 ? -24.885 26.051 23.329 1.00 73.12 646 SER A O 1
ATOM 5081 N N . GLU A 1 647 ? -24.468 26.626 25.481 1.00 69.25 647 GLU A N 1
ATOM 5082 C CA . GLU A 1 647 ? -24.662 28.079 25.375 1.00 69.25 647 GLU A CA 1
ATOM 5083 C C . GLU A 1 647 ? -23.447 28.778 24.728 1.00 69.25 647 GLU A C 1
ATOM 5085 O O . GLU A 1 647 ? -23.586 29.822 24.089 1.00 69.25 647 GLU A O 1
ATOM 5090 N N . CYS A 1 648 ? -22.267 28.139 24.710 1.00 66.44 648 CYS A N 1
ATOM 5091 C CA . CYS A 1 648 ? -21.097 28.575 23.924 1.00 66.44 648 CYS A CA 1
ATOM 5092 C C . CYS A 1 648 ? -21.303 28.586 22.387 1.00 66.44 648 CYS A C 1
ATOM 5094 O O . CYS A 1 648 ? -20.351 28.797 21.631 1.00 66.44 648 CYS A O 1
ATOM 5096 N N . LYS A 1 649 ? -22.518 28.360 21.867 1.00 56.19 649 LYS A N 1
ATOM 5097 C CA . LYS A 1 649 ? -22.815 28.400 20.420 1.00 56.19 649 LYS A CA 1
ATOM 5098 C C . LYS A 1 649 ? -22.699 29.796 19.799 1.00 56.19 649 LYS A C 1
ATOM 5100 O O . LYS A 1 649 ? -22.468 29.896 18.587 1.00 56.19 649 LYS A O 1
ATOM 5105 N N . GLU A 1 650 ? -22.842 30.848 20.601 1.00 54.22 650 GLU A N 1
ATOM 5106 C CA . GLU A 1 650 ? -22.948 32.229 20.121 1.00 54.22 650 GLU A CA 1
ATOM 5107 C C . GLU A 1 650 ? -21.732 33.167 20.325 1.00 54.22 650 GLU A C 1
ATOM 5109 O O . GLU A 1 650 ? -21.620 34.076 19.501 1.00 54.22 650 GLU A O 1
ATOM 5114 N N . PRO A 1 651 ? -20.770 33.013 21.268 1.00 52.66 651 PRO A N 1
ATOM 5115 C CA . PRO A 1 651 ? -19.926 34.174 21.594 1.00 52.66 651 PRO A CA 1
ATOM 5116 C C . PRO A 1 651 ? -18.760 34.496 20.642 1.00 52.66 651 PRO A C 1
ATOM 5118 O O . PRO A 1 651 ? -18.450 35.674 20.489 1.00 52.66 651 PRO A O 1
ATOM 5121 N N . THR A 1 652 ? -18.090 33.542 19.969 1.00 64.06 652 THR A N 1
ATOM 5122 C CA . THR A 1 652 ? -16.913 33.895 19.136 1.00 64.06 652 THR A CA 1
ATOM 5123 C C . THR A 1 652 ? -16.727 33.040 17.876 1.00 64.06 652 THR A C 1
ATOM 5125 O O . THR A 1 652 ? -16.879 31.816 17.860 1.00 64.06 652 THR A O 1
ATOM 5128 N N . GLN A 1 653 ? -16.311 33.691 16.782 1.00 66.94 653 GLN A N 1
ATOM 5129 C CA . GLN A 1 653 ? -15.815 33.022 15.569 1.00 66.94 653 GLN A CA 1
ATOM 5130 C C . GLN A 1 653 ? -14.626 32.090 15.886 1.00 66.94 653 GLN A C 1
ATOM 5132 O O . GLN A 1 653 ? -14.391 31.102 15.190 1.00 66.94 653 GLN A O 1
ATOM 5137 N N . GLU A 1 654 ? -13.907 32.374 16.969 1.00 72.25 654 GLU A N 1
ATOM 5138 C CA . GLU A 1 654 ? -12.801 31.578 17.486 1.00 72.25 654 GLU A CA 1
ATOM 5139 C C . GLU A 1 654 ? -13.267 30.207 18.002 1.00 72.25 654 GLU A C 1
ATOM 5141 O O . GLU A 1 654 ? -12.768 29.190 17.522 1.00 72.25 654 GLU A O 1
ATOM 5146 N N . TRP A 1 655 ? -14.318 30.133 18.830 1.00 80.62 655 TRP A N 1
ATOM 5147 C CA . TRP A 1 655 ? -14.889 28.852 19.279 1.00 80.62 655 TRP A CA 1
ATOM 5148 C C . TRP A 1 655 ? -15.289 27.958 18.102 1.00 80.62 655 TRP A C 1
ATOM 5150 O O . TRP A 1 655 ? -14.913 26.784 18.023 1.00 80.62 655 TRP A O 1
ATOM 5160 N N . LYS A 1 656 ? -15.996 28.534 17.120 1.00 77.12 656 LYS A N 1
ATOM 5161 C CA . LYS A 1 656 ? -16.422 27.799 15.920 1.00 77.12 656 LYS A CA 1
ATOM 5162 C C . LYS A 1 656 ? -15.233 27.269 15.125 1.00 77.12 656 LYS A C 1
ATOM 5164 O O . LYS A 1 656 ? -15.285 26.134 14.652 1.00 77.12 656 LYS A O 1
ATOM 5169 N N . THR A 1 657 ? -14.165 28.057 14.995 1.00 80.25 657 THR A N 1
ATOM 5170 C CA . THR A 1 657 ? -12.971 27.620 14.260 1.00 80.25 657 THR A CA 1
ATOM 5171 C C . THR A 1 657 ? -12.200 26.537 15.004 1.00 80.25 657 THR A C 1
ATOM 5173 O O . THR A 1 657 ? -11.631 25.689 14.331 1.00 80.25 657 THR A O 1
ATOM 5176 N N . LEU A 1 658 ? -12.207 26.495 16.341 1.00 83.44 658 LEU A N 1
ATOM 5177 C CA . LEU A 1 658 ? -11.557 25.448 17.145 1.00 83.44 658 LEU A CA 1
ATOM 5178 C C . LEU A 1 658 ? -12.350 24.130 17.176 1.00 83.44 658 LEU A C 1
ATOM 5180 O O . LEU A 1 658 ? -11.766 23.046 17.043 1.00 83.44 658 LEU A O 1
ATOM 5184 N N . VAL A 1 659 ? -13.674 24.225 17.330 1.00 84.06 659 VAL A N 1
ATOM 5185 C CA . VAL A 1 659 ? -14.559 23.076 17.564 1.00 84.06 659 VAL A CA 1
ATOM 5186 C C . VAL A 1 659 ? -14.989 22.389 16.268 1.00 84.06 659 VAL A C 1
ATOM 5188 O O . VAL A 1 659 ? -14.905 21.165 16.173 1.00 84.06 659 VAL A O 1
ATOM 5191 N N . PHE A 1 660 ? -15.390 23.143 15.241 1.00 81.88 660 PHE A N 1
ATOM 5192 C CA . PHE A 1 660 ? -15.941 22.585 14.000 1.00 81.88 660 PHE A CA 1
ATOM 5193 C C . PHE A 1 660 ? -14.876 22.430 12.905 1.00 81.88 660 PHE A C 1
ATOM 5195 O O . PHE A 1 660 ? -14.963 23.024 11.828 1.00 81.88 660 PHE A O 1
ATOM 5202 N N . LYS A 1 661 ? -13.874 21.583 13.172 1.00 77.69 661 LYS A N 1
ATOM 5203 C CA . LYS A 1 661 ? -12.855 21.155 12.195 1.00 77.69 661 LYS A CA 1
ATOM 5204 C C . LYS A 1 661 ? -13.073 19.701 11.769 1.00 77.69 661 LYS A C 1
ATOM 5206 O O . LYS A 1 661 ? -13.526 18.889 12.566 1.00 77.69 661 LYS A O 1
ATOM 5211 N N . THR A 1 662 ? -12.688 19.368 10.536 1.00 67.12 662 THR A N 1
ATOM 5212 C CA . THR A 1 662 ? -12.648 17.981 10.021 1.00 67.12 662 THR A CA 1
ATOM 5213 C C . THR A 1 662 ? -11.437 17.190 10.530 1.00 67.12 662 THR A C 1
ATOM 5215 O O . THR A 1 662 ? -11.417 15.966 10.481 1.00 67.12 662 THR A O 1
ATOM 5218 N N . LYS A 1 663 ? -10.422 17.875 11.070 1.00 73.38 663 LYS A N 1
ATOM 5219 C CA . LYS A 1 663 ? -9.236 17.249 11.664 1.00 73.38 663 LYS A CA 1
ATOM 5220 C C . LYS A 1 663 ? -9.598 16.470 12.938 1.00 73.38 663 LYS A C 1
ATOM 5222 O O . LYS A 1 663 ? -10.340 16.975 13.784 1.00 73.38 663 LYS A O 1
ATOM 5227 N N . LEU A 1 664 ? -9.032 15.274 13.108 1.00 71.62 664 LEU A N 1
ATOM 5228 C CA . LEU A 1 664 ? -9.156 14.483 14.339 1.00 71.62 664 LEU A CA 1
ATOM 5229 C C . LEU A 1 664 ? -8.534 15.212 15.537 1.00 71.62 664 LEU A C 1
ATOM 5231 O O . LEU A 1 664 ? -7.523 15.892 15.393 1.00 71.62 664 LEU A O 1
ATOM 5235 N N . LEU A 1 665 ? -9.147 15.065 16.714 1.00 79.75 665 LEU A N 1
ATOM 5236 C CA . LEU A 1 665 ? -8.646 15.646 17.957 1.00 79.75 665 LEU A CA 1
ATOM 5237 C C . LEU A 1 665 ? -7.668 14.678 18.631 1.00 79.75 665 LEU A C 1
ATOM 5239 O O . LEU A 1 665 ? -8.088 13.689 19.236 1.00 79.75 665 LEU A O 1
ATOM 5243 N N . ASP A 1 666 ? -6.375 14.974 18.536 1.00 83.62 666 ASP A N 1
ATOM 5244 C CA . ASP A 1 666 ? -5.327 14.267 19.275 1.00 83.62 666 ASP A CA 1
ATOM 5245 C C . ASP A 1 666 ? -4.990 14.958 20.614 1.00 83.62 666 ASP A C 1
ATOM 5247 O O . ASP A 1 666 ? -5.509 16.027 20.941 1.00 83.62 666 ASP A O 1
ATOM 5251 N N . ASP A 1 667 ? -4.143 14.323 21.428 1.00 80.38 667 ASP A N 1
ATOM 5252 C CA . ASP A 1 667 ? -3.823 14.803 22.778 1.00 80.38 667 ASP A CA 1
ATOM 5253 C C . ASP A 1 667 ? -2.825 15.971 22.821 1.00 80.38 667 ASP A C 1
ATOM 5255 O O . ASP A 1 667 ? -2.705 16.620 23.865 1.00 80.38 667 ASP A O 1
ATOM 5259 N N . ASN A 1 668 ? -2.095 16.236 21.734 1.00 78.81 668 ASN A N 1
ATOM 5260 C CA . ASN A 1 668 ? -1.279 17.446 21.615 1.00 78.81 668 ASN A CA 1
ATOM 5261 C C . ASN A 1 668 ? -2.195 18.623 21.277 1.00 78.81 668 ASN A C 1
ATOM 5263 O O . ASN A 1 668 ? -2.229 19.606 22.006 1.00 78.81 668 ASN A O 1
ATOM 5267 N N . GLU A 1 669 ? -3.037 18.464 20.257 1.00 82.62 669 GLU A N 1
ATOM 5268 C CA . GLU A 1 669 ? -3.993 19.486 19.850 1.00 82.62 669 GLU A CA 1
ATOM 5269 C C . GLU A 1 669 ? -5.005 19.796 20.957 1.00 82.62 669 GLU A C 1
ATOM 5271 O O . GLU A 1 669 ? -5.345 20.955 21.165 1.00 82.62 669 GLU A O 1
ATOM 5276 N N . TRP A 1 670 ? -5.460 18.791 21.712 1.00 89.38 670 TRP A N 1
ATOM 5277 C CA . TRP A 1 670 ? -6.300 19.014 22.889 1.00 89.38 670 TRP A CA 1
ATOM 5278 C C . TRP A 1 670 ? -5.623 19.921 23.920 1.00 89.38 670 TRP A C 1
ATOM 5280 O O . TRP A 1 670 ? -6.275 20.816 24.448 1.00 89.38 670 TRP A O 1
ATOM 5290 N N . ARG A 1 671 ? -4.327 19.720 24.192 1.00 87.94 671 ARG A N 1
ATOM 5291 C CA . ARG A 1 671 ? -3.562 20.582 25.107 1.00 87.94 671 ARG A CA 1
ATOM 5292 C C . ARG A 1 671 ? -3.448 22.008 24.583 1.00 87.94 671 ARG A C 1
ATOM 5294 O O . ARG A 1 671 ? -3.551 22.931 25.382 1.00 87.94 671 ARG A O 1
ATOM 5301 N N . ASP A 1 672 ? -3.290 22.168 23.275 1.00 88.75 672 ASP A N 1
ATOM 5302 C CA . ASP A 1 672 ? -3.152 23.480 22.645 1.00 88.75 672 ASP A CA 1
ATOM 5303 C C . ASP A 1 672 ? -4.468 24.267 22.654 1.00 88.75 672 ASP A C 1
ATOM 5305 O O . ASP A 1 672 ? -4.469 25.465 22.918 1.00 88.75 672 ASP A O 1
ATOM 5309 N N . ILE A 1 673 ? -5.605 23.611 22.387 1.00 90.81 673 ILE A N 1
ATOM 5310 C CA . ILE A 1 673 ? -6.904 24.300 22.303 1.00 90.81 673 ILE A CA 1
ATOM 5311 C C . ILE A 1 673 ? -7.595 24.462 23.658 1.00 90.81 673 ILE A C 1
ATOM 5313 O O . ILE A 1 673 ? -8.440 25.343 23.791 1.00 90.81 673 ILE A O 1
ATOM 5317 N N . LEU A 1 674 ? -7.281 23.622 24.651 1.00 91.00 674 LEU A N 1
ATOM 5318 C CA . LEU A 1 674 ? -7.963 23.624 25.948 1.00 91.00 674 LEU A CA 1
ATOM 5319 C C . LEU A 1 674 ? -7.961 25.006 26.631 1.00 91.00 674 LEU A C 1
ATOM 5321 O O . LEU A 1 674 ? -9.038 25.407 27.059 1.00 91.00 674 LEU A O 1
ATOM 5325 N N . PRO A 1 675 ? -6.852 25.771 26.691 1.00 90.12 675 PRO A N 1
ATOM 5326 C CA . PRO A 1 675 ? -6.863 27.106 27.293 1.00 90.12 675 PRO A CA 1
ATOM 5327 C C . PRO A 1 675 ? -7.877 28.052 26.637 1.00 90.12 675 PRO A C 1
ATOM 5329 O O . PRO A 1 675 ? -8.612 28.739 27.335 1.00 90.12 675 PRO A O 1
ATOM 5332 N N . HIS A 1 676 ? -7.974 28.026 25.305 1.00 87.12 676 HIS A N 1
ATOM 5333 C CA . HIS A 1 676 ? -8.919 28.851 24.546 1.00 87.12 676 HIS A CA 1
ATOM 5334 C C . HIS A 1 676 ? -10.377 28.426 24.766 1.00 87.12 676 HIS A C 1
ATOM 5336 O O . HIS A 1 676 ? -11.280 29.258 24.781 1.00 87.12 676 HIS A O 1
ATOM 5342 N N . LEU A 1 677 ? -10.621 27.121 24.929 1.00 87.44 677 LEU A N 1
ATOM 5343 C CA . LEU A 1 677 ? -11.955 26.614 25.246 1.00 87.44 677 LEU A CA 1
ATOM 5344 C C . LEU A 1 677 ? -12.373 26.991 26.674 1.00 87.44 677 LEU A C 1
ATOM 5346 O O . LEU A 1 677 ? -13.534 27.314 26.893 1.00 87.44 677 LEU A O 1
ATOM 5350 N N . LEU A 1 678 ? -11.446 26.949 27.635 1.00 88.19 678 LEU A N 1
ATOM 5351 C CA . LEU A 1 678 ? -11.727 27.315 29.024 1.00 88.19 678 LEU A CA 1
ATOM 5352 C C . LEU A 1 678 ? -12.041 28.806 29.165 1.00 88.19 678 LEU A C 1
ATOM 5354 O O . LEU A 1 678 ? -13.023 29.127 29.816 1.00 88.19 678 LEU A O 1
ATOM 5358 N N . ASP A 1 679 ? -11.289 29.681 28.496 1.00 85.25 679 ASP A N 1
ATOM 5359 C CA . ASP A 1 679 ? -11.547 31.130 28.493 1.00 85.25 679 ASP A CA 1
ATOM 5360 C C . ASP A 1 679 ? -12.960 31.461 27.973 1.00 85.25 679 ASP A C 1
ATOM 5362 O O . ASP A 1 679 ? -13.723 32.196 28.596 1.00 85.25 679 ASP A O 1
ATOM 5366 N N . ALA A 1 680 ? -13.370 30.830 26.868 1.00 82.62 680 ALA A N 1
ATOM 5367 C CA . ALA A 1 680 ? -14.717 31.005 26.328 1.00 82.62 680 ALA A CA 1
ATOM 5368 C C . ALA A 1 680 ? -15.822 30.447 27.249 1.00 82.62 680 ALA A C 1
ATOM 5370 O O . ALA A 1 680 ? -16.919 31.005 27.291 1.00 82.62 680 ALA A O 1
ATOM 5371 N N . LEU A 1 681 ? -15.558 29.346 27.963 1.00 84.19 681 LEU A N 1
ATOM 5372 C CA . LEU A 1 681 ? -16.499 28.760 28.924 1.00 84.19 681 LEU A CA 1
ATOM 5373 C C . LEU A 1 681 ? -16.621 29.601 30.193 1.00 84.19 681 LEU A C 1
ATOM 5375 O O . LEU A 1 681 ? -17.724 29.746 30.705 1.00 84.19 681 LEU A O 1
ATOM 5379 N N . GLU A 1 682 ? -15.517 30.162 30.681 1.00 84.62 682 GLU A N 1
ATOM 5380 C CA . GLU A 1 682 ? -15.489 31.026 31.861 1.00 84.62 682 GLU A CA 1
ATOM 5381 C C . GLU A 1 682 ? -16.313 32.294 31.619 1.00 84.62 682 GLU A C 1
ATOM 5383 O O . GLU A 1 682 ? -17.186 32.608 32.420 1.00 84.62 682 GLU A O 1
ATOM 5388 N N . GLN A 1 683 ? -16.180 32.919 30.444 1.00 82.00 683 GLN A N 1
ATOM 5389 C CA . GLN A 1 683 ? -17.008 34.068 30.049 1.00 82.00 683 GLN A CA 1
ATOM 5390 C C . GLN A 1 683 ? -18.512 33.738 29.995 1.00 82.00 683 GLN A C 1
ATOM 5392 O O . GLN A 1 683 ? -19.347 34.549 30.398 1.00 82.00 683 GLN A O 1
ATOM 5397 N N . VAL A 1 684 ? -18.882 32.555 29.488 1.00 80.31 684 VAL A N 1
ATOM 5398 C CA . VAL A 1 684 ? -20.290 32.110 29.454 1.00 80.31 684 VAL A CA 1
ATOM 5399 C C . VAL A 1 684 ? -20.798 31.788 30.857 1.00 80.31 684 VAL A C 1
ATOM 5401 O O . VAL A 1 684 ? -21.923 32.151 31.191 1.00 80.31 684 VAL A O 1
ATOM 5404 N N . TYR A 1 685 ? -19.968 31.152 31.683 1.00 80.50 685 TYR A N 1
ATOM 5405 C CA . TYR A 1 685 ? -20.291 30.817 33.062 1.00 80.50 685 TYR A CA 1
ATOM 5406 C C . TYR A 1 685 ? -20.506 32.074 33.909 1.00 80.50 685 TYR A C 1
ATOM 5408 O O . TYR A 1 685 ? -21.533 32.178 34.572 1.00 80.50 685 TYR A O 1
ATOM 5416 N N . GLU A 1 686 ? -19.591 33.045 33.857 1.00 81.12 686 GLU A N 1
ATOM 5417 C CA . GLU A 1 686 ? -19.713 34.324 34.568 1.00 81.12 686 GLU A CA 1
ATOM 5418 C C . GLU A 1 686 ? -21.004 35.038 34.180 1.00 81.12 686 GLU A C 1
ATOM 5420 O O . GLU A 1 686 ? -21.804 35.384 35.048 1.00 81.12 686 GLU A O 1
ATOM 5425 N N . LYS A 1 687 ? -21.270 35.147 32.874 1.00 77.75 687 LYS A N 1
ATOM 5426 C CA . LYS A 1 687 ? -22.501 35.751 32.370 1.00 77.75 687 LYS A CA 1
ATOM 5427 C C . LYS A 1 687 ? -23.754 35.009 32.849 1.00 77.75 687 LYS A C 1
ATOM 5429 O O . LYS A 1 687 ? -24.725 35.647 33.246 1.00 77.75 687 LYS A O 1
ATOM 5434 N N . ARG A 1 688 ? -23.749 33.671 32.842 1.00 78.75 688 ARG A N 1
ATOM 5435 C CA . ARG A 1 688 ? -24.876 32.872 33.349 1.00 78.75 688 ARG A CA 1
ATOM 5436 C C . ARG A 1 688 ? -25.092 33.111 34.842 1.00 78.75 688 ARG A C 1
ATOM 5438 O O . ARG A 1 688 ? -26.230 33.276 35.264 1.00 78.75 688 ARG A O 1
ATOM 5445 N N . ILE A 1 689 ? -24.024 33.142 35.640 1.00 74.06 689 ILE A N 1
ATOM 5446 C CA . ILE A 1 689 ? -24.111 33.410 37.081 1.00 74.06 689 ILE A CA 1
ATOM 5447 C C . ILE A 1 689 ? -24.640 34.826 37.339 1.00 74.06 689 ILE A C 1
ATOM 5449 O O . ILE A 1 689 ? -25.494 34.992 38.206 1.00 74.06 689 ILE A O 1
ATOM 5453 N N . GLU A 1 690 ? -24.203 35.829 36.575 1.00 73.00 690 GLU A N 1
ATOM 5454 C CA . GLU A 1 690 ? -24.748 37.191 36.646 1.00 73.00 690 GLU A CA 1
ATOM 5455 C C . GLU A 1 690 ? -26.256 37.219 36.347 1.00 73.00 690 GLU A C 1
ATOM 5457 O O . GLU A 1 690 ? -27.026 37.827 37.093 1.00 73.00 690 GLU A O 1
ATOM 5462 N N . GLU A 1 691 ? -26.696 36.520 35.297 1.00 70.38 691 GLU A N 1
ATOM 5463 C CA . GLU A 1 691 ? -28.114 36.398 34.941 1.00 70.38 691 GLU A CA 1
ATOM 5464 C C . GLU A 1 691 ? -28.916 35.657 36.027 1.00 70.38 691 GLU A C 1
ATOM 5466 O O . GLU A 1 691 ? -30.010 36.089 36.393 1.00 70.38 691 GLU A O 1
ATOM 5471 N N . GLU A 1 692 ? -28.377 34.578 36.600 1.00 68.00 692 GLU A N 1
ATOM 5472 C CA . GLU A 1 692 ? -29.014 33.834 37.692 1.00 68.00 692 GLU A CA 1
ATOM 5473 C C . GLU A 1 692 ? -29.149 34.667 38.971 1.00 68.00 692 GLU A C 1
ATOM 5475 O O . GLU A 1 692 ? -30.210 34.652 39.596 1.00 68.00 692 GLU A O 1
ATOM 5480 N N . VAL A 1 693 ? -28.104 35.403 39.363 1.00 69.31 693 VAL A N 1
ATOM 5481 C CA . VAL A 1 693 ? -28.140 36.311 40.521 1.00 69.31 693 VAL A CA 1
ATOM 5482 C C . VAL A 1 693 ? -29.194 37.391 40.299 1.00 69.31 693 VAL A C 1
ATOM 5484 O O . VAL A 1 693 ? -30.045 37.599 41.163 1.00 69.31 693 VAL A O 1
ATOM 5487 N N . TYR A 1 694 ? -29.213 38.003 39.115 1.00 69.88 694 TYR A N 1
ATOM 5488 C CA . TYR A 1 694 ? -30.221 38.993 38.743 1.00 69.88 694 TYR A CA 1
ATOM 5489 C C . TYR A 1 694 ? -31.652 38.430 38.817 1.00 69.88 694 TYR A C 1
ATOM 5491 O O . TYR A 1 694 ? -32.561 39.073 39.351 1.00 69.88 694 TYR A O 1
ATOM 5499 N N . HIS A 1 695 ? -31.869 37.201 38.342 1.00 67.12 695 HIS A N 1
ATOM 5500 C CA . HIS A 1 695 ? -33.164 36.531 38.456 1.00 67.12 695 HIS A CA 1
ATOM 5501 C C . HIS A 1 695 ? -33.554 36.249 39.915 1.00 67.12 695 HIS A C 1
ATOM 5503 O O . HIS A 1 695 ? -34.695 36.529 40.295 1.00 67.12 695 HIS A O 1
ATOM 5509 N N . ARG A 1 696 ? -32.617 35.779 40.753 1.00 70.00 696 ARG A N 1
ATOM 5510 C CA . ARG A 1 696 ? -32.847 35.566 42.195 1.00 70.00 696 ARG A CA 1
ATOM 5511 C C . ARG A 1 696 ? -33.202 36.872 42.910 1.00 70.00 696 ARG A C 1
ATOM 5513 O O . ARG A 1 696 ? -34.108 36.878 43.741 1.00 70.00 696 ARG A O 1
ATOM 5520 N N . GLU A 1 697 ? -32.548 37.984 42.576 1.00 67.25 697 GLU A N 1
ATOM 5521 C CA . GLU A 1 697 ? -32.862 39.311 43.126 1.00 67.25 697 GLU A CA 1
ATOM 5522 C C . GLU A 1 697 ? -34.290 39.758 42.787 1.00 67.25 697 GLU A C 1
ATOM 5524 O O . GLU A 1 697 ? -35.021 40.231 43.663 1.00 67.25 697 GLU A O 1
ATOM 5529 N N . ILE A 1 698 ? -34.722 39.559 41.537 1.00 69.00 698 ILE A N 1
ATOM 5530 C CA . ILE A 1 698 ? -36.095 39.862 41.111 1.00 69.00 698 ILE A CA 1
ATOM 5531 C C . ILE A 1 698 ? -37.106 39.013 41.888 1.00 69.00 698 ILE A C 1
ATOM 5533 O O . ILE A 1 698 ? -38.096 39.547 42.395 1.00 69.00 698 ILE A O 1
ATOM 5537 N N . GLU A 1 699 ? -36.873 37.704 41.996 1.00 71.88 699 GLU A N 1
ATOM 5538 C CA . GLU A 1 699 ? -37.770 36.786 42.705 1.00 71.88 699 GLU A CA 1
ATOM 5539 C C . GLU A 1 699 ? -37.888 37.130 44.195 1.00 71.88 699 GLU A C 1
ATOM 5541 O O . GLU A 1 699 ? -39.004 37.248 44.712 1.00 71.88 699 GLU A O 1
ATOM 5546 N N . ARG A 1 700 ? -36.763 37.402 44.871 1.00 76.31 700 ARG A N 1
ATOM 5547 C CA . ARG A 1 700 ? -36.749 37.867 46.269 1.00 76.31 700 ARG A CA 1
ATOM 5548 C C . ARG A 1 700 ? -37.534 39.173 46.433 1.00 76.31 700 ARG A C 1
ATOM 5550 O O . ARG A 1 700 ? -38.329 39.304 47.365 1.00 76.31 700 ARG A O 1
ATOM 5557 N N . GLY A 1 701 ? -37.389 40.117 45.500 1.00 72.31 701 GLY A N 1
ATOM 5558 C CA . GLY A 1 701 ? -38.160 41.364 45.495 1.00 72.31 701 GLY A CA 1
ATOM 5559 C C . GLY A 1 701 ? 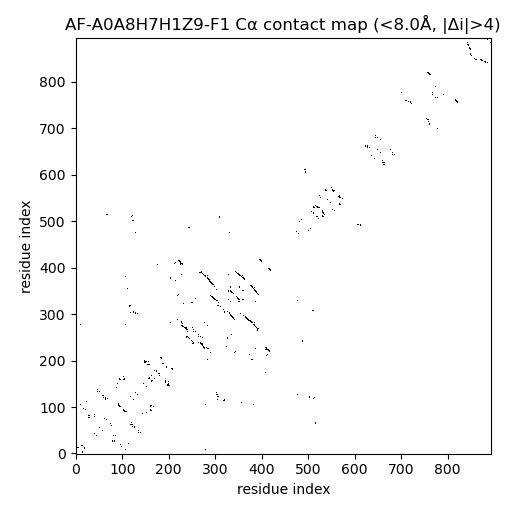-39.673 41.152 45.341 1.00 72.31 701 GLY A C 1
ATOM 5560 O O . GLY A 1 701 ? -40.470 41.846 45.982 1.00 72.31 701 GLY A O 1
ATOM 5561 N N . ILE A 1 702 ? -40.087 40.164 44.540 1.00 72.38 702 ILE A N 1
ATOM 5562 C CA . ILE A 1 702 ? -41.497 39.771 44.392 1.00 72.38 702 ILE A CA 1
ATOM 5563 C C . ILE A 1 702 ? -42.039 39.175 45.698 1.00 72.38 702 ILE A C 1
ATOM 5565 O O . ILE A 1 702 ? -43.153 39.521 46.095 1.00 72.38 702 ILE A O 1
ATOM 5569 N N . ILE A 1 703 ? -41.269 38.323 46.381 1.00 75.75 703 ILE A N 1
ATOM 5570 C CA . ILE A 1 703 ? -41.651 37.719 47.670 1.00 75.75 703 ILE A CA 1
ATOM 5571 C C . ILE A 1 703 ? -41.879 38.800 48.730 1.00 75.75 703 ILE A C 1
ATOM 5573 O O . ILE A 1 703 ? -42.938 38.823 49.359 1.00 75.75 703 ILE A O 1
ATOM 5577 N N . ILE A 1 704 ? -40.946 39.749 48.866 1.00 75.00 704 ILE A N 1
ATOM 5578 C CA . ILE A 1 704 ? -41.078 40.885 49.795 1.00 75.00 704 ILE A CA 1
ATOM 5579 C C . ILE A 1 704 ? -42.333 41.704 49.463 1.00 75.00 704 ILE A C 1
ATOM 5581 O O . ILE A 1 704 ? -43.103 42.062 50.355 1.00 75.00 704 ILE A O 1
ATOM 5585 N N . GLY A 1 705 ? -42.577 41.973 48.175 1.00 70.31 705 GLY A N 1
ATOM 5586 C CA . GLY A 1 705 ? -43.776 42.678 47.720 1.00 70.31 705 GLY A CA 1
ATOM 5587 C C . GLY A 1 705 ? -45.078 41.948 48.063 1.00 70.31 705 GLY A C 1
ATOM 5588 O O . GLY A 1 705 ? -46.012 42.567 48.571 1.00 70.31 705 GLY A O 1
ATOM 5589 N N . ASN A 1 706 ? -45.138 40.634 47.836 1.00 71.75 706 ASN A N 1
ATOM 5590 C CA . ASN A 1 706 ? -46.308 39.816 48.163 1.00 71.75 706 ASN A CA 1
ATOM 5591 C C . ASN A 1 706 ? -46.546 39.742 49.679 1.00 71.75 706 ASN A C 1
ATOM 5593 O O . ASN A 1 706 ? -47.690 39.844 50.124 1.00 71.75 706 ASN A O 1
ATOM 5597 N N . TRP A 1 707 ? -45.482 39.601 50.474 1.00 74.50 707 TRP A N 1
ATOM 5598 C CA . TRP A 1 707 ? -45.570 39.592 51.934 1.00 74.50 707 TRP A CA 1
ATOM 5599 C C . TRP A 1 707 ? -46.111 40.921 52.470 1.00 74.50 707 TRP A C 1
ATOM 5601 O O . TRP A 1 707 ? -47.059 40.908 53.253 1.00 74.50 707 TRP A O 1
ATOM 5611 N N . LEU A 1 708 ? -45.597 42.061 51.987 1.00 66.81 708 LEU A N 1
ATOM 5612 C CA . LEU A 1 708 ? -46.103 43.392 52.352 1.00 66.81 708 LEU A CA 1
ATOM 5613 C C . LEU A 1 708 ? -47.579 43.568 51.975 1.00 66.81 708 LEU A C 1
ATOM 5615 O O . LEU A 1 708 ? -48.355 44.094 52.772 1.00 66.81 708 LEU A O 1
ATOM 5619 N N . GLY A 1 709 ? -47.980 43.074 50.799 1.00 63.03 709 GLY A N 1
ATOM 5620 C CA . GLY A 1 709 ? -49.376 43.090 50.356 1.00 63.03 709 GLY A CA 1
ATOM 5621 C C . GLY A 1 709 ? -50.314 42.254 51.236 1.00 63.03 709 GLY A C 1
ATOM 5622 O O . GLY A 1 709 ? -51.467 42.625 51.414 1.00 63.03 709 GLY A O 1
ATOM 5623 N N . GLY A 1 710 ? -49.834 41.155 51.829 1.00 64.50 710 GLY A N 1
ATOM 5624 C CA . GLY A 1 710 ? -50.597 40.359 52.802 1.00 64.50 710 GLY A CA 1
ATOM 5625 C C . GLY A 1 710 ? -50.483 40.857 54.250 1.00 64.50 710 GLY A C 1
ATOM 5626 O O . GLY A 1 710 ? -51.274 40.467 55.113 1.00 64.50 710 GLY A O 1
ATOM 5627 N N . TRP A 1 711 ? -49.503 41.715 54.543 1.00 63.03 711 TRP A N 1
ATOM 5628 C CA . TRP A 1 711 ? -49.267 42.276 55.874 1.00 63.03 711 TRP A CA 1
ATOM 5629 C C . TRP A 1 711 ? -50.346 43.293 56.264 1.00 63.03 711 TRP A C 1
ATOM 5631 O O . TRP A 1 711 ? -50.781 43.318 57.420 1.00 63.03 711 TRP A O 1
ATOM 5641 N N . THR A 1 712 ? -50.850 44.065 55.294 1.00 55.53 712 THR A N 1
ATOM 5642 C CA . THR A 1 712 ? -51.974 44.995 55.494 1.00 55.53 712 THR A CA 1
ATOM 5643 C C . THR A 1 712 ? -53.220 44.289 56.014 1.00 55.53 712 THR A C 1
ATOM 5645 O O . THR A 1 712 ? -53.838 44.800 56.943 1.00 55.53 712 THR A O 1
ATOM 5648 N N . ASP A 1 713 ? -53.529 43.095 55.499 1.00 56.19 713 ASP A N 1
ATOM 5649 C CA . ASP A 1 713 ? -54.719 42.320 55.872 1.00 56.19 713 ASP A CA 1
ATOM 5650 C C . ASP A 1 713 ? -54.624 41.750 57.298 1.00 56.19 713 ASP A C 1
ATOM 5652 O O . ASP A 1 713 ? -55.602 41.746 58.053 1.00 56.19 713 ASP A O 1
ATOM 5656 N N . LYS A 1 714 ? -53.427 41.309 57.709 1.00 59.66 714 LYS A N 1
ATOM 5657 C CA . LYS A 1 714 ? -53.185 40.739 59.048 1.00 59.66 714 LYS A CA 1
ATOM 5658 C C . LYS A 1 714 ? -53.215 41.792 60.155 1.00 59.66 714 LYS A C 1
ATOM 5660 O O . LYS A 1 714 ? -53.664 41.504 61.262 1.00 59.66 714 LYS A O 1
ATOM 5665 N N . ASN A 1 715 ? -52.754 43.008 59.864 1.00 54.47 715 ASN A N 1
ATOM 5666 C CA . ASN A 1 715 ? -52.595 44.075 60.852 1.00 54.47 715 ASN A CA 1
ATOM 5667 C C . ASN A 1 715 ? -53.655 45.185 60.756 1.00 54.47 715 ASN A C 1
ATOM 5669 O O . ASN A 1 715 ? -53.591 46.163 61.505 1.00 54.47 715 ASN A O 1
ATOM 5673 N N . THR A 1 716 ? -54.679 45.009 59.914 1.00 53.78 716 THR A N 1
ATOM 5674 C CA . THR A 1 716 ? -55.775 45.969 59.696 1.00 53.78 716 THR A CA 1
ATOM 5675 C C . THR A 1 716 ? -56.437 46.474 60.987 1.00 53.78 716 THR A C 1
ATOM 5677 O O . THR A 1 716 ? -56.893 47.614 61.052 1.00 53.78 716 THR A O 1
ATOM 5680 N N . GLU A 1 717 ? -56.495 45.652 62.042 1.00 50.47 717 GLU A N 1
ATOM 5681 C CA . GLU A 1 717 ? -57.100 46.037 63.324 1.00 50.47 717 GLU A CA 1
ATOM 5682 C C . GLU A 1 717 ? -56.198 46.881 64.233 1.00 50.47 717 GLU A C 1
ATOM 5684 O O . GLU A 1 717 ? -56.717 47.719 64.974 1.00 50.47 717 GLU A O 1
ATOM 5689 N N . ARG A 1 718 ? -54.870 46.696 64.169 1.00 51.00 718 ARG A N 1
ATOM 5690 C CA . ARG A 1 718 ? -53.892 47.396 65.025 1.00 51.00 718 ARG A CA 1
ATOM 5691 C C . ARG A 1 718 ? -53.749 48.878 64.672 1.00 51.00 718 ARG A C 1
ATOM 5693 O O . ARG A 1 718 ? -53.432 49.678 65.546 1.00 51.00 718 ARG A O 1
ATOM 5700 N N . TRP A 1 719 ? -54.036 49.249 63.424 1.00 51.88 719 TRP A N 1
ATOM 5701 C CA . TRP A 1 719 ? -53.760 50.583 62.874 1.00 51.88 719 TRP A CA 1
ATOM 5702 C C . TRP A 1 719 ? -55.021 51.372 62.513 1.00 51.88 719 TRP A C 1
ATOM 5704 O O . TRP A 1 719 ? -54.992 52.267 61.670 1.00 51.88 719 TRP A O 1
ATOM 5714 N N . LYS A 1 720 ? -56.144 51.071 63.177 1.00 47.66 720 LYS A N 1
ATOM 5715 C CA . LYS A 1 720 ? -57.382 51.852 63.064 1.00 47.66 720 LYS A CA 1
ATOM 5716 C C . LYS A 1 720 ? -57.180 53.239 63.683 1.00 47.66 720 LYS A C 1
ATOM 5718 O O . LYS A 1 720 ? -57.503 53.468 64.849 1.00 47.66 720 LYS A O 1
ATOM 5723 N N . THR A 1 721 ? -56.695 54.204 62.909 1.00 46.28 721 THR A N 1
ATOM 5724 C CA . THR A 1 721 ? -56.825 55.615 63.276 1.00 46.28 721 THR A CA 1
ATOM 5725 C C . THR A 1 721 ? -58.301 55.997 63.164 1.00 46.28 721 THR A C 1
ATOM 5727 O O . THR A 1 721 ? -58.881 56.063 62.083 1.00 46.28 721 THR A O 1
ATOM 5730 N N . ARG A 1 722 ? -58.966 56.209 64.308 1.00 40.97 722 ARG A N 1
ATOM 5731 C CA . ARG A 1 722 ? -60.340 56.730 64.316 1.00 40.97 722 ARG A CA 1
ATOM 5732 C C . ARG A 1 722 ? -60.318 58.173 63.825 1.00 40.97 722 ARG A C 1
ATOM 5734 O O . ARG A 1 722 ? -60.039 59.087 64.598 1.00 40.97 722 ARG A O 1
ATOM 5741 N N . TRP A 1 723 ? -60.657 58.372 62.558 1.00 39.47 723 TRP A N 1
ATOM 5742 C CA . TRP A 1 723 ? -61.001 59.691 62.048 1.00 39.47 723 TRP A CA 1
ATOM 5743 C C . TRP A 1 723 ? -62.322 60.131 62.689 1.00 39.47 723 TRP A C 1
ATOM 5745 O O . TRP A 1 723 ? -63.374 59.540 62.443 1.00 39.47 723 TRP A O 1
ATOM 5755 N N . ARG A 1 724 ? -62.258 61.127 63.575 1.00 38.22 724 ARG A N 1
ATOM 5756 C CA . ARG A 1 724 ? -63.434 61.790 64.141 1.00 38.22 724 ARG A CA 1
ATOM 5757 C C . ARG A 1 724 ? -63.504 63.168 63.493 1.00 38.22 724 ARG A C 1
ATOM 5759 O O . ARG A 1 724 ? -62.632 63.988 63.757 1.00 38.22 724 ARG A O 1
ATOM 5766 N N . ASP A 1 725 ? -64.499 63.386 62.641 1.00 38.56 725 ASP A N 1
ATOM 5767 C CA . ASP A 1 725 ? -64.816 64.695 62.065 1.00 38.56 725 ASP A CA 1
ATOM 5768 C C . ASP A 1 725 ? -64.980 65.733 63.195 1.00 38.56 725 ASP A C 1
ATOM 5770 O O . ASP A 1 725 ? -65.877 65.568 64.029 1.00 38.56 725 ASP A O 1
ATOM 5774 N N . PRO A 1 726 ? -64.146 66.785 63.286 1.00 47.03 726 PRO A N 1
ATOM 5775 C CA . PRO A 1 726 ? -64.360 67.870 64.224 1.00 47.03 726 PRO A CA 1
ATOM 5776 C C . PRO A 1 726 ? -65.150 69.014 63.558 1.00 47.03 726 PRO A C 1
ATOM 5778 O O . PRO A 1 726 ? -64.794 70.175 63.699 1.00 47.03 726 PRO A O 1
ATOM 5781 N N . VAL A 1 727 ? -66.214 68.682 62.814 1.00 54.53 727 VAL A N 1
ATOM 5782 C CA . VAL A 1 727 ? -67.341 69.536 62.362 1.00 54.53 727 VAL A CA 1
ATOM 5783 C C . VAL A 1 727 ? -66.913 70.817 61.602 1.00 54.53 727 VAL A C 1
ATOM 5785 O O . VAL A 1 727 ? -67.650 71.791 61.494 1.00 54.53 727 VAL A O 1
ATOM 5788 N N . ASN A 1 728 ? -65.727 70.750 60.991 1.00 47.56 728 ASN A N 1
ATOM 5789 C CA . ASN A 1 728 ? -64.965 71.755 60.237 1.00 47.56 728 ASN A CA 1
ATOM 5790 C C . ASN A 1 728 ? -64.483 73.012 61.015 1.00 47.56 728 ASN A C 1
ATOM 5792 O O . ASN A 1 728 ? -65.189 74.022 61.062 1.00 47.56 728 ASN A O 1
ATOM 5796 N N . PRO A 1 729 ? -63.245 73.028 61.558 1.00 39.19 729 PRO A N 1
ATOM 5797 C CA . PRO A 1 729 ? -62.618 74.223 62.106 1.00 39.19 729 PRO A CA 1
ATOM 5798 C C . PRO A 1 729 ? -61.603 74.808 61.110 1.00 39.19 729 PRO A C 1
ATOM 5800 O O . PRO A 1 729 ? -60.645 74.171 60.685 1.00 39.19 729 PRO A O 1
ATOM 5803 N N . THR A 1 730 ? -61.821 76.059 60.740 1.00 40.22 730 THR A N 1
ATOM 5804 C CA . THR A 1 730 ? -60.985 76.867 59.850 1.00 40.22 730 THR A CA 1
ATOM 5805 C C . THR A 1 730 ? -59.481 76.844 60.166 1.00 40.22 730 THR A C 1
ATOM 5807 O O . THR A 1 730 ? -59.063 77.091 61.295 1.00 40.22 730 THR A O 1
ATOM 5810 N N . SER A 1 731 ? -58.701 76.725 59.084 1.00 36.03 731 SER A N 1
ATOM 5811 C CA . SER A 1 731 ? -57.254 76.952 58.904 1.00 36.03 731 SER A CA 1
ATOM 5812 C C . SER A 1 731 ? -56.282 75.826 59.303 1.00 36.03 731 SER A C 1
ATOM 5814 O O . SER A 1 731 ? -55.896 75.685 60.458 1.00 36.03 731 SER A O 1
ATOM 5816 N N . GLY A 1 732 ? -55.792 75.108 58.279 1.00 43.34 732 GLY A N 1
ATOM 5817 C CA . GLY A 1 732 ? -54.491 74.426 58.306 1.00 43.34 732 GLY A CA 1
ATOM 5818 C C . GLY A 1 732 ? -54.486 72.956 57.875 1.00 43.34 732 GLY A C 1
ATOM 5819 O O . GLY A 1 732 ? -54.475 72.075 58.722 1.00 43.34 732 GLY A O 1
ATOM 5820 N N . SER A 1 733 ? -54.360 72.716 56.564 1.00 35.94 733 SER A N 1
ATOM 5821 C CA . SER A 1 733 ? -54.112 71.432 55.868 1.00 35.94 733 SER A CA 1
ATOM 5822 C C . SER A 1 733 ? -55.296 70.457 55.693 1.00 35.94 733 SER A C 1
ATOM 5824 O O . SER A 1 733 ? -55.658 69.683 56.572 1.00 35.94 733 SER A O 1
ATOM 5826 N N . GLU A 1 734 ? -55.874 70.457 54.489 1.00 36.84 734 GLU A N 1
ATOM 5827 C CA . GLU A 1 734 ? -56.760 69.397 53.998 1.00 36.84 734 GLU A CA 1
ATOM 5828 C C . GLU A 1 734 ? -55.928 68.187 53.527 1.00 36.84 734 GLU A C 1
ATOM 5830 O O . GLU A 1 734 ? -55.128 68.288 52.591 1.00 36.84 734 GLU A O 1
ATOM 5835 N N . SER A 1 735 ? -56.150 67.017 54.132 1.00 47.72 735 SER A N 1
ATOM 5836 C CA . SER A 1 735 ? -55.852 65.713 53.530 1.00 47.72 735 SER A CA 1
ATOM 5837 C C . SER A 1 735 ? -57.167 64.977 53.200 1.00 47.72 735 SER A C 1
ATOM 5839 O O . SER A 1 735 ? -58.172 65.163 53.877 1.00 47.72 735 SER A O 1
ATOM 5841 N N . ILE A 1 736 ? -57.126 64.115 52.164 1.00 48.22 736 ILE A N 1
ATOM 5842 C CA . ILE A 1 736 ? -58.175 63.168 51.690 1.00 48.22 736 ILE A CA 1
ATOM 5843 C C . ILE A 1 736 ? -59.298 63.742 50.776 1.00 48.22 736 ILE A C 1
ATOM 5845 O O . ILE A 1 736 ? -60.478 63.560 51.032 1.00 48.22 736 ILE A O 1
ATOM 5849 N N . GLY A 1 737 ? -58.950 64.360 49.636 1.00 44.97 737 GLY A N 1
ATOM 5850 C CA . GLY A 1 737 ? -59.931 64.767 48.599 1.00 44.97 737 GLY A CA 1
ATOM 5851 C C . GLY A 1 737 ? -60.212 63.730 47.489 1.00 44.97 737 GLY A C 1
ATOM 5852 O O . GLY A 1 737 ? -61.254 63.765 46.842 1.00 44.97 737 GLY A O 1
ATOM 5853 N N . THR A 1 738 ? -59.307 62.779 47.245 1.00 43.34 738 THR A N 1
ATOM 5854 C CA . THR A 1 738 ? -59.407 61.832 46.113 1.00 43.34 738 THR A CA 1
ATOM 5855 C C . THR A 1 738 ? -60.265 60.599 46.406 1.00 43.34 738 THR A C 1
ATOM 5857 O O . THR A 1 738 ? -60.955 60.108 45.513 1.00 43.34 738 THR A O 1
ATOM 5860 N N . SER A 1 739 ? -60.276 60.116 47.650 1.00 46.50 739 SER A N 1
ATOM 5861 C CA . SER A 1 739 ? -61.044 58.925 48.043 1.00 46.50 739 SER A CA 1
ATOM 5862 C C . SER A 1 739 ? -62.551 59.199 48.123 1.00 46.50 739 SER A C 1
ATOM 5864 O O . SER A 1 739 ? -63.354 58.337 47.774 1.00 46.50 739 SER A O 1
ATOM 5866 N N . GLU A 1 740 ? -62.944 60.416 48.510 1.00 43.50 740 GLU A N 1
ATOM 5867 C CA . GLU A 1 740 ? -64.351 60.836 48.558 1.00 43.50 740 GLU A CA 1
ATOM 5868 C C . GLU A 1 740 ? -64.957 60.946 47.147 1.00 43.50 740 GLU A C 1
ATOM 5870 O O . GLU A 1 740 ? -66.060 60.454 46.907 1.00 43.50 740 GLU A O 1
ATOM 5875 N N . MET A 1 741 ? -64.207 61.488 46.175 1.00 42.41 741 MET A N 1
ATOM 5876 C CA . MET A 1 741 ? -64.650 61.581 44.775 1.00 42.41 741 MET A CA 1
ATOM 5877 C C . MET A 1 741 ? -64.860 60.212 44.107 1.00 42.41 741 MET A C 1
ATOM 5879 O O . MET A 1 741 ? -65.814 60.062 43.342 1.00 42.41 741 MET A O 1
ATOM 5883 N N . MET A 1 742 ? -64.013 59.209 44.381 1.00 42.97 742 MET A N 1
ATOM 5884 C CA . MET A 1 742 ? -64.197 57.854 43.830 1.00 42.97 742 MET A CA 1
ATOM 5885 C C . MET A 1 742 ? -65.403 57.119 44.431 1.00 42.97 742 MET A C 1
ATOM 5887 O O . MET A 1 742 ? -66.079 56.374 43.729 1.00 42.97 742 MET A O 1
ATOM 5891 N N . LEU A 1 743 ? -65.706 57.321 45.714 1.00 46.59 743 LEU A N 1
ATOM 5892 C CA . LEU A 1 743 ? -66.838 56.650 46.366 1.00 46.59 743 LEU A CA 1
ATOM 5893 C C . LEU A 1 743 ? -68.185 57.301 45.998 1.00 46.59 743 LEU A C 1
ATOM 5895 O O . LEU A 1 743 ? -69.192 56.603 45.856 1.00 46.59 743 LEU A O 1
ATOM 5899 N N . TYR A 1 744 ? -68.198 58.616 45.743 1.00 47.94 744 TYR A N 1
ATOM 5900 C CA . TYR A 1 744 ? -69.369 59.313 45.198 1.00 47.94 744 TYR A CA 1
ATOM 5901 C C . TYR A 1 744 ? -69.687 58.902 43.756 1.00 47.94 744 TYR A C 1
ATOM 5903 O O . TYR A 1 744 ? -70.863 58.753 43.415 1.00 47.94 744 TYR A O 1
ATOM 5911 N N . SER A 1 745 ? -68.670 58.680 42.913 1.00 45.03 745 SER A N 1
ATOM 5912 C CA . SER A 1 745 ? -68.878 58.208 41.535 1.00 45.03 745 SER A CA 1
ATOM 5913 C C . SER A 1 745 ? -69.378 56.757 41.465 1.00 45.03 745 SER A C 1
ATOM 5915 O O . SER A 1 745 ? -69.994 56.378 40.471 1.00 45.03 745 SER A O 1
ATOM 5917 N N . GLN A 1 746 ? -69.207 55.982 42.543 1.00 45.69 746 GLN A N 1
ATOM 5918 C CA . GLN A 1 746 ? -69.774 54.639 42.732 1.00 45.69 746 GLN A CA 1
ATOM 5919 C C . GLN A 1 746 ? -71.146 54.631 43.447 1.00 45.69 746 GLN A C 1
ATOM 5921 O O . GLN A 1 746 ? -71.717 53.566 43.672 1.00 45.69 746 GLN A O 1
ATOM 5926 N N . GLY A 1 747 ? -71.725 55.800 43.762 1.00 43.81 747 GLY A N 1
ATOM 5927 C CA . GLY A 1 747 ? -73.125 55.941 44.193 1.00 43.81 747 GLY A CA 1
ATOM 5928 C C . GLY A 1 747 ? -73.400 55.910 45.704 1.00 43.81 747 GLY A C 1
ATOM 5929 O O . GLY A 1 747 ? -74.568 55.909 46.101 1.00 43.81 747 GLY A O 1
ATOM 5930 N N . ILE A 1 748 ? -72.377 55.928 46.562 1.00 45.00 748 ILE A N 1
ATOM 5931 C CA . ILE A 1 748 ? -72.527 55.832 48.026 1.00 45.00 748 ILE A CA 1
ATOM 5932 C C . ILE A 1 748 ? -72.632 57.243 48.644 1.00 45.00 748 ILE A C 1
ATOM 5934 O O . ILE A 1 748 ? -71.751 58.069 48.435 1.00 45.00 748 ILE A O 1
ATOM 5938 N N . LYS A 1 749 ? -73.711 57.552 49.393 1.00 49.59 749 LYS A N 1
ATOM 5939 C CA . LYS A 1 749 ? -74.078 58.944 49.773 1.00 49.59 749 LYS A CA 1
ATOM 5940 C C . LYS A 1 749 ? -73.984 59.341 51.262 1.00 49.59 749 LYS A C 1
ATOM 5942 O O . LYS A 1 749 ? -74.251 60.500 51.560 1.00 49.59 749 LYS A O 1
ATOM 5947 N N . LYS A 1 750 ? -73.645 58.455 52.211 1.00 45.50 750 LYS A N 1
ATOM 5948 C CA . LYS A 1 750 ? -73.437 58.819 53.638 1.00 45.50 750 LYS A CA 1
ATOM 5949 C C . LYS A 1 750 ? -72.684 57.721 54.403 1.00 45.50 750 LYS A C 1
ATOM 5951 O O . LYS A 1 750 ? -73.051 56.559 54.279 1.00 45.50 750 LYS A O 1
ATOM 5956 N N . PHE A 1 751 ? -71.713 58.096 55.241 1.00 50.47 751 PHE A N 1
ATOM 5957 C CA . PHE A 1 751 ? -70.993 57.188 56.150 1.00 50.47 751 PHE A CA 1
ATOM 5958 C C . PHE A 1 751 ? -71.119 57.632 57.619 1.00 50.47 751 PHE A C 1
ATOM 5960 O O . PHE A 1 751 ? -71.066 58.825 57.910 1.00 50.47 751 PHE A O 1
ATOM 5967 N N . SER A 1 752 ? -71.216 56.673 58.550 1.00 38.53 752 SER A N 1
ATOM 5968 C CA . SER A 1 752 ? -70.706 56.821 59.923 1.00 38.53 752 SER A CA 1
ATOM 5969 C C . SER A 1 752 ? -69.293 56.231 59.947 1.00 38.53 752 SER A C 1
ATOM 5971 O O . SER A 1 752 ? -69.109 55.046 59.674 1.00 38.53 752 SER A O 1
ATOM 5973 N N . THR A 1 753 ? -68.289 57.068 60.175 1.00 42.25 753 THR A N 1
ATOM 5974 C CA . THR A 1 753 ? -66.901 56.842 59.761 1.00 42.25 753 THR A CA 1
ATOM 5975 C C . THR A 1 753 ? -66.107 55.929 60.697 1.00 42.25 753 THR A C 1
ATOM 5977 O O . THR A 1 753 ? -65.767 56.274 61.825 1.00 42.25 753 THR A O 1
ATOM 5980 N N . THR A 1 754 ? -65.701 54.768 60.191 1.00 39.53 754 THR A N 1
ATOM 5981 C CA . THR A 1 754 ? -64.378 54.207 60.494 1.00 39.53 754 THR A CA 1
ATOM 5982 C C . THR A 1 754 ? -63.754 53.844 59.155 1.00 39.53 754 THR A C 1
ATOM 5984 O O . THR A 1 754 ? -64.014 52.776 58.615 1.00 39.53 754 THR A O 1
ATOM 5987 N N . LEU A 1 755 ? -63.000 54.780 58.575 1.00 43.72 755 LEU A N 1
ATOM 5988 C CA . LEU A 1 755 ? -62.179 54.503 57.402 1.00 43.72 755 LEU A CA 1
ATOM 5989 C C . LEU A 1 755 ? -60.911 53.815 57.915 1.00 43.72 755 LEU A C 1
ATOM 5991 O O . LEU A 1 755 ? -60.081 54.452 58.558 1.00 43.72 755 LEU A O 1
ATOM 5995 N N . SER A 1 756 ? -60.811 52.503 57.711 1.00 46.72 756 SER A N 1
ATOM 5996 C CA . SER A 1 756 ? -59.589 51.766 58.024 1.00 46.72 756 SER A CA 1
ATOM 5997 C C . SER A 1 756 ? -58.627 51.949 56.862 1.00 46.72 756 SER A C 1
ATOM 5999 O O . SER A 1 756 ? -58.904 51.488 55.757 1.00 46.72 756 SER A O 1
ATOM 6001 N N . ILE A 1 757 ? -57.527 52.651 57.108 1.00 50.72 757 ILE A N 1
ATOM 6002 C CA . ILE A 1 757 ? -56.471 52.865 56.122 1.00 50.72 757 ILE A CA 1
ATOM 6003 C C . ILE A 1 757 ? -55.231 52.149 56.650 1.00 50.72 757 ILE A C 1
ATOM 6005 O O . ILE A 1 757 ? -54.519 52.717 57.480 1.00 50.72 757 ILE A O 1
ATOM 6009 N N . PRO A 1 758 ? -54.996 50.885 56.271 1.00 53.22 758 PRO A N 1
ATOM 6010 C CA . PRO A 1 758 ? -53.708 50.264 56.510 1.00 53.22 758 PRO A CA 1
ATOM 6011 C C . PRO A 1 758 ? -52.655 50.908 55.593 1.00 53.22 758 PRO A C 1
ATOM 6013 O O . PRO A 1 758 ? -52.903 51.173 54.415 1.00 53.22 758 PRO A O 1
ATOM 6016 N N . TRP A 1 759 ? -51.480 51.166 56.159 1.00 59.16 759 TRP A N 1
ATOM 6017 C CA . TRP A 1 759 ? -50.312 51.705 55.467 1.00 59.16 759 TRP A CA 1
ATOM 6018 C C . TRP A 1 759 ? -49.267 50.601 55.451 1.00 59.16 759 TRP A C 1
ATOM 6020 O O . TRP A 1 759 ? -48.989 50.019 56.501 1.00 59.16 759 TRP A O 1
ATOM 6030 N N . ALA A 1 760 ? -48.672 50.333 54.296 1.00 62.06 760 ALA A N 1
ATOM 6031 C CA . ALA A 1 760 ? -47.480 49.499 54.213 1.00 62.06 760 ALA A CA 1
ATOM 6032 C C . ALA A 1 760 ? -46.342 50.309 53.581 1.00 62.06 760 ALA A C 1
ATOM 6034 O O . ALA A 1 760 ? -46.584 51.068 52.632 1.00 62.06 760 ALA A O 1
ATOM 6035 N N . PRO A 1 761 ? -45.102 50.198 54.090 1.00 64.81 761 PRO A N 1
ATOM 6036 C CA . PRO A 1 761 ? -43.952 50.729 53.374 1.00 64.81 761 PRO A CA 1
ATOM 6037 C C . PRO A 1 761 ? -43.856 50.038 52.012 1.00 64.81 761 PRO A C 1
ATOM 6039 O O . PRO A 1 761 ? -44.111 48.839 51.896 1.00 64.81 761 PRO A O 1
ATOM 6042 N N . ARG A 1 762 ? -43.504 50.788 50.962 1.00 67.69 762 ARG A N 1
ATOM 6043 C CA . ARG A 1 762 ? -43.308 50.186 49.636 1.00 67.69 762 ARG A CA 1
ATOM 6044 C C . ARG A 1 762 ? -42.190 49.152 49.694 1.00 67.69 762 ARG A C 1
ATOM 6046 O O . ARG A 1 762 ? -41.188 49.376 50.375 1.00 67.69 762 ARG A O 1
ATOM 6053 N N . SER A 1 763 ? -42.308 48.082 48.908 1.00 69.56 763 SER A N 1
ATOM 6054 C CA . SER A 1 763 ? -41.263 47.054 48.810 1.00 69.56 763 SER A CA 1
ATOM 6055 C C . 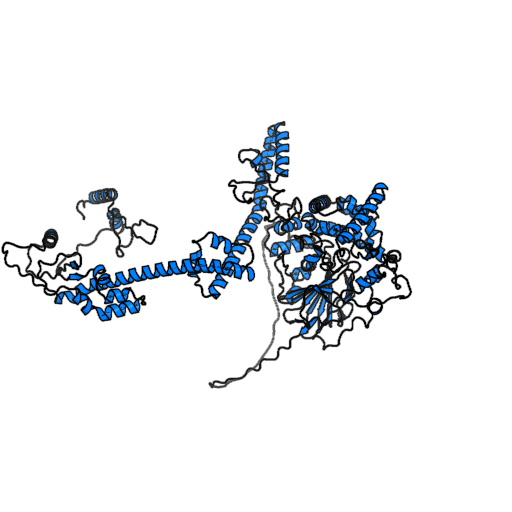SER A 1 763 ? -39.895 47.670 48.522 1.00 69.56 763 SER A C 1
ATOM 6057 O O . SER A 1 763 ? -38.923 47.348 49.192 1.00 69.56 763 SER A O 1
ATOM 6059 N N . THR A 1 764 ? -39.825 48.649 47.619 1.00 68.50 764 THR A N 1
ATOM 6060 C CA . THR A 1 764 ? -38.588 49.379 47.304 1.00 68.50 764 THR A CA 1
ATOM 6061 C C . THR A 1 764 ? -37.988 50.116 48.498 1.00 68.50 764 THR A C 1
ATOM 6063 O O . THR A 1 764 ? -36.767 50.172 48.619 1.00 68.50 764 THR A O 1
ATOM 6066 N N . LYS A 1 765 ? -38.811 50.660 49.401 1.00 73.88 765 LYS A N 1
ATOM 6067 C CA . LYS A 1 765 ? -38.339 51.323 50.621 1.00 73.88 765 LYS A CA 1
ATOM 6068 C C . LYS A 1 765 ? -37.800 50.290 51.607 1.00 73.88 765 LYS A C 1
ATOM 6070 O O . LYS A 1 765 ? -36.670 50.420 52.054 1.00 73.88 765 LYS A O 1
ATOM 6075 N N . VAL A 1 766 ? -38.552 49.221 51.871 1.00 73.00 766 VAL A N 1
ATOM 6076 C CA . VAL A 1 766 ? -38.117 48.128 52.761 1.00 73.00 766 VAL A CA 1
ATOM 6077 C C . VAL A 1 766 ? -36.786 47.532 52.297 1.00 73.00 766 VAL A C 1
ATOM 6079 O O . VAL A 1 766 ? -35.863 47.412 53.097 1.00 73.00 766 VAL A O 1
ATOM 6082 N N . MET A 1 767 ? -36.644 47.273 50.995 1.00 72.94 767 MET A N 1
ATOM 6083 C CA . MET A 1 767 ? -35.423 46.715 50.403 1.00 72.94 767 MET A CA 1
ATOM 6084 C C . MET A 1 767 ? -34.206 47.650 50.464 1.00 72.94 767 MET A C 1
ATOM 6086 O O . MET A 1 767 ? -33.083 47.172 50.378 1.00 72.94 767 MET A O 1
ATOM 6090 N N . THR A 1 768 ? -34.402 48.967 50.594 1.00 73.75 768 THR A N 1
ATOM 6091 C CA . THR A 1 768 ? -33.309 49.960 50.556 1.00 73.75 768 THR A CA 1
ATOM 6092 C C . THR A 1 768 ? -33.010 50.613 51.897 1.00 73.75 768 THR A C 1
ATOM 6094 O O . THR A 1 768 ? -31.942 51.204 52.048 1.00 73.75 768 THR A O 1
ATOM 6097 N N . THR A 1 769 ? -33.919 50.531 52.874 1.00 73.62 769 THR A N 1
ATOM 6098 C CA . THR A 1 769 ? -33.740 51.184 54.179 1.00 73.62 769 THR A CA 1
ATOM 6099 C C . THR A 1 769 ? -33.819 50.260 55.381 1.00 73.62 769 THR A C 1
ATOM 6101 O O . THR A 1 769 ? -33.376 50.681 56.443 1.00 73.62 769 THR A O 1
ATOM 6104 N N . CYS A 1 770 ? -34.351 49.038 55.263 1.00 75.44 770 CYS A N 1
ATOM 6105 C CA . CYS A 1 770 ? -34.308 48.090 56.375 1.00 75.44 770 CYS A CA 1
ATOM 6106 C C . CYS A 1 770 ? -32.939 47.385 56.398 1.00 75.44 770 CYS A C 1
ATOM 6108 O O . CYS A 1 770 ? -32.662 46.609 55.481 1.00 75.44 770 CYS A O 1
ATOM 6110 N N . PRO A 1 771 ? -32.079 47.606 57.415 1.00 75.56 771 PRO A N 1
ATOM 6111 C CA . PRO A 1 771 ? -30.727 47.045 57.432 1.00 75.56 771 PRO A CA 1
ATOM 6112 C C . PRO A 1 771 ? -30.708 45.519 57.328 1.00 75.56 771 PRO A C 1
ATOM 6114 O O . PRO A 1 771 ? -29.836 44.963 56.668 1.00 75.56 771 PRO A O 1
ATOM 6117 N N . HIS A 1 772 ? -31.695 44.846 57.926 1.00 73.88 772 HIS A N 1
ATOM 6118 C CA . HIS A 1 772 ? -31.770 43.391 57.905 1.00 73.88 772 HIS A CA 1
ATOM 6119 C C . HIS A 1 772 ? -32.231 42.840 56.550 1.00 73.88 772 HIS A C 1
ATOM 6121 O O . HIS A 1 772 ? -31.688 41.843 56.085 1.00 73.88 772 HIS A O 1
ATOM 6127 N N . VAL A 1 773 ? -33.162 43.512 55.863 1.00 75.88 773 VAL A N 1
ATOM 6128 C CA . VAL A 1 773 ? -33.559 43.134 54.494 1.00 75.88 773 VAL A CA 1
ATOM 6129 C C . VAL A 1 773 ? -32.426 43.391 53.507 1.00 75.88 773 VAL A C 1
ATOM 6131 O O . VAL A 1 773 ? -32.178 42.553 52.647 1.00 75.88 773 VAL A O 1
ATOM 6134 N N . ILE A 1 774 ? -31.692 44.497 53.654 1.00 78.94 774 ILE A N 1
ATOM 6135 C CA . ILE A 1 774 ? -30.495 44.777 52.847 1.00 78.94 774 ILE A CA 1
ATOM 6136 C C . ILE A 1 774 ? -29.448 43.675 53.056 1.00 78.94 774 ILE A C 1
ATOM 6138 O O . ILE A 1 774 ? -28.897 43.157 52.088 1.00 78.94 774 ILE A O 1
ATOM 6142 N N . GLU A 1 775 ? -29.204 43.274 54.306 1.00 78.81 775 GLU A N 1
ATOM 6143 C CA . GLU A 1 775 ? -28.296 42.174 54.644 1.00 78.81 775 GLU A CA 1
ATOM 6144 C C . GLU A 1 775 ? -28.778 40.829 54.069 1.00 78.81 775 GLU A C 1
ATOM 6146 O O . GLU A 1 775 ? -27.982 40.069 53.522 1.00 78.81 775 GLU A O 1
ATOM 6151 N N . LEU A 1 776 ? -30.076 40.523 54.148 1.00 76.69 776 LEU A N 1
ATOM 6152 C CA . LEU A 1 776 ? -30.654 39.296 53.592 1.00 76.69 776 LEU A CA 1
ATOM 6153 C C . LEU A 1 776 ? -30.605 39.260 52.060 1.00 76.69 776 LEU A C 1
ATOM 6155 O O . LEU A 1 776 ? -30.373 38.194 51.501 1.00 76.69 776 LEU A O 1
ATOM 6159 N N . LEU A 1 777 ? -30.799 40.398 51.387 1.00 74.62 777 LEU A N 1
ATOM 6160 C CA . LEU A 1 777 ? -30.694 40.507 49.929 1.00 74.62 777 LEU A CA 1
ATOM 6161 C C . LEU A 1 777 ? -29.242 40.411 49.448 1.00 74.62 777 LEU A C 1
ATOM 6163 O O . LEU A 1 777 ? -28.997 39.809 48.406 1.00 74.62 777 LEU A O 1
ATOM 6167 N N . ALA A 1 778 ? -28.293 40.954 50.218 1.00 71.81 778 ALA A N 1
ATOM 6168 C CA . ALA A 1 778 ? -26.862 40.879 49.923 1.00 71.81 778 ALA A CA 1
ATOM 6169 C C . ALA A 1 778 ? -26.271 39.471 50.122 1.00 71.81 778 ALA A C 1
ATOM 6171 O O . ALA A 1 778 ? -25.223 39.154 49.561 1.00 71.81 778 ALA A O 1
ATOM 6172 N N . ASN A 1 779 ? -26.926 38.620 50.916 1.00 74.00 779 ASN A N 1
ATOM 6173 C CA . ASN A 1 779 ? -26.530 37.230 51.104 1.00 74.00 779 ASN A CA 1
ATOM 6174 C C . ASN A 1 779 ? -27.218 36.342 50.056 1.00 74.00 779 ASN A C 1
ATOM 6176 O O . ASN A 1 779 ? -28.443 36.235 50.035 1.00 74.00 779 ASN A O 1
ATOM 6180 N N . ASP A 1 780 ? -26.445 35.652 49.211 1.00 68.50 780 ASP A N 1
ATOM 6181 C CA . ASP A 1 780 ? -26.996 34.754 48.186 1.00 68.50 780 ASP A CA 1
ATOM 6182 C C . ASP A 1 780 ? -27.481 33.413 48.776 1.00 68.50 780 ASP A C 1
ATOM 6184 O O . ASP A 1 780 ? -26.894 32.353 48.568 1.00 68.50 780 ASP A O 1
ATOM 6188 N N . LEU A 1 781 ? -28.542 33.473 49.583 1.00 73.19 781 LEU A N 1
ATOM 6189 C CA . LEU A 1 781 ? -29.141 32.317 50.248 1.00 73.19 781 LEU A CA 1
ATOM 6190 C C . LEU A 1 781 ? -30.086 31.542 49.308 1.00 73.19 781 LEU A C 1
ATOM 6192 O O . LEU A 1 781 ? -30.784 32.160 48.494 1.00 73.19 781 LEU A O 1
ATOM 6196 N N . PRO A 1 782 ? -30.193 30.205 49.449 1.00 74.75 782 PRO A N 1
ATOM 6197 C CA . PRO A 1 782 ? -31.260 29.423 48.822 1.00 74.75 782 PRO A CA 1
ATOM 6198 C C . PRO A 1 782 ? -32.650 30.011 49.118 1.00 74.75 782 PRO A C 1
ATOM 6200 O O . PRO A 1 782 ? -32.877 30.543 50.206 1.00 74.75 782 PRO A O 1
ATOM 6203 N N . MET A 1 783 ? -33.575 29.944 48.152 1.00 71.12 783 MET A N 1
ATOM 6204 C CA . MET A 1 783 ? -34.854 30.671 48.226 1.00 71.12 783 MET A CA 1
ATOM 6205 C C . MET A 1 783 ? -35.728 30.241 49.415 1.00 71.12 783 MET A C 1
ATOM 6207 O O . MET A 1 783 ? -36.334 31.081 50.070 1.00 71.12 783 MET A O 1
ATOM 6211 N N . ASP A 1 784 ? -35.731 28.953 49.748 1.00 73.31 784 ASP A N 1
ATOM 6212 C CA . ASP A 1 784 ? -36.433 28.386 50.904 1.00 73.31 784 ASP A CA 1
ATOM 6213 C C . ASP A 1 784 ? -35.859 28.881 52.242 1.00 73.31 784 ASP A C 1
ATOM 6215 O O . ASP A 1 784 ? -36.589 29.159 53.197 1.00 73.31 784 ASP A O 1
ATOM 6219 N N . GLU A 1 785 ? -34.535 29.032 52.314 1.00 76.94 785 GLU A N 1
ATOM 6220 C CA . GLU A 1 785 ? -33.868 29.593 53.482 1.00 76.94 785 GLU A CA 1
ATOM 6221 C C . GLU A 1 785 ? -34.106 31.104 53.602 1.00 76.94 785 GLU A C 1
ATOM 6223 O O . GLU A 1 785 ? -34.321 31.593 54.717 1.00 76.94 785 GLU A O 1
ATOM 6228 N N . PHE A 1 786 ? -34.091 31.821 52.474 1.00 79.19 786 PHE A N 1
ATOM 6229 C CA . PHE A 1 786 ? -34.419 33.243 52.395 1.00 79.19 786 PHE A CA 1
ATOM 6230 C C . PHE A 1 786 ? -35.847 33.507 52.882 1.00 79.19 786 PHE A C 1
ATOM 6232 O O . PHE A 1 786 ? -36.023 34.316 53.790 1.00 79.19 786 PHE A O 1
ATOM 6239 N N . GLU A 1 787 ? -36.842 32.790 52.349 1.00 71.81 787 GLU A N 1
ATOM 6240 C CA . GLU A 1 787 ? -38.250 32.931 52.740 1.00 71.81 787 GLU A CA 1
ATOM 6241 C C . GLU A 1 787 ? -38.437 32.702 54.239 1.00 71.81 787 GLU A C 1
ATOM 6243 O O . GLU A 1 787 ? -38.976 33.561 54.934 1.00 71.81 787 GLU A O 1
ATOM 6248 N N . ARG A 1 788 ? -37.904 31.597 54.774 1.00 76.00 788 ARG A N 1
ATOM 6249 C CA . ARG A 1 788 ? -38.004 31.292 56.206 1.00 76.00 788 ARG A CA 1
ATOM 6250 C C . ARG A 1 788 ? -37.357 32.373 57.077 1.00 76.00 788 ARG A C 1
ATOM 6252 O O . ARG A 1 788 ? -37.947 32.786 58.070 1.00 76.00 788 ARG A O 1
ATOM 6259 N N . LYS A 1 789 ? -36.148 32.834 56.732 1.00 75.00 789 LYS A N 1
ATOM 6260 C CA . LYS A 1 789 ? -35.438 33.869 57.508 1.00 75.00 789 LYS A CA 1
ATOM 6261 C C . LYS A 1 789 ? -36.135 35.224 57.436 1.00 75.00 789 LYS A C 1
ATOM 6263 O O . LYS A 1 789 ? -36.167 35.932 58.441 1.00 75.00 789 LYS A O 1
ATOM 6268 N N . PHE A 1 790 ? -36.688 35.567 56.276 1.00 72.81 790 PHE A N 1
ATOM 6269 C CA . PHE A 1 790 ? -37.476 36.777 56.089 1.00 72.81 790 PHE A CA 1
ATOM 6270 C C . PHE A 1 790 ? -38.782 36.719 56.902 1.00 72.81 790 PHE A C 1
ATOM 6272 O O . PHE A 1 790 ? -39.112 37.672 57.605 1.00 72.81 790 PHE A O 1
ATOM 6279 N N . GLU A 1 791 ? -39.483 35.581 56.905 1.00 67.81 791 GLU A N 1
ATOM 6280 C CA . GLU A 1 791 ? -40.714 35.391 57.685 1.00 67.81 791 GLU A CA 1
ATOM 6281 C C . GLU A 1 791 ? -40.483 35.344 59.208 1.00 67.81 791 GLU A C 1
ATOM 6283 O O . GLU A 1 791 ? -41.336 35.806 59.968 1.00 67.81 791 GLU A O 1
ATOM 6288 N N . GLU A 1 792 ? -39.344 34.820 59.674 1.00 68.75 792 GLU A N 1
ATOM 6289 C CA . GLU A 1 792 ? -39.037 34.659 61.105 1.00 68.75 792 GLU A CA 1
ATOM 6290 C C . GLU A 1 792 ? -38.704 35.975 61.839 1.00 68.75 792 GLU A C 1
ATOM 6292 O O . GLU A 1 792 ? -38.846 36.021 63.065 1.00 68.75 792 GLU A O 1
ATOM 6297 N N . LYS A 1 793 ? -38.255 37.040 61.152 1.00 61.34 793 LYS A N 1
ATOM 6298 C CA . LYS A 1 793 ? -37.600 38.187 61.824 1.00 61.34 793 LYS A CA 1
ATOM 6299 C C . LYS A 1 793 ? -38.239 39.575 61.728 1.00 61.34 793 LYS A C 1
ATOM 6301 O O . LYS A 1 793 ? -37.773 40.476 62.418 1.00 61.34 793 LYS A O 1
ATOM 6306 N N . GLU A 1 794 ? -39.298 39.804 60.967 1.00 61.88 794 GLU A N 1
ATOM 6307 C CA . GLU A 1 794 ? -39.473 41.154 60.397 1.00 61.88 794 GLU A CA 1
ATOM 6308 C C . GLU A 1 794 ? -40.810 41.861 60.695 1.00 61.88 794 GLU A C 1
ATOM 6310 O O . GLU A 1 794 ? -41.170 42.789 59.982 1.00 61.88 794 GLU A O 1
ATOM 6315 N N . GLU A 1 795 ? -41.555 41.530 61.762 1.00 59.28 795 GLU A N 1
ATOM 6316 C CA . GLU A 1 795 ? -42.581 42.493 62.221 1.00 59.28 795 GLU A CA 1
ATOM 6317 C C . GLU A 1 795 ? -41.902 43.674 62.940 1.00 59.28 795 GLU A C 1
ATOM 6319 O O . GLU A 1 795 ? -42.140 44.824 62.598 1.00 59.28 795 GLU A O 1
ATOM 6324 N N . ALA A 1 796 ? -40.979 43.413 63.871 1.00 61.16 796 ALA A N 1
ATOM 6325 C CA . ALA A 1 796 ? -40.336 44.457 64.678 1.00 61.16 796 ALA A CA 1
ATOM 6326 C C . ALA A 1 796 ? -39.460 45.432 63.864 1.00 61.16 796 ALA A C 1
ATOM 6328 O O . ALA A 1 796 ? -39.540 46.636 64.079 1.00 61.16 796 ALA A O 1
ATOM 6329 N N . ALA A 1 797 ? -38.673 44.936 62.906 1.00 65.12 797 ALA A N 1
ATOM 6330 C CA . ALA A 1 797 ? -37.773 45.768 62.100 1.00 65.12 797 ALA A CA 1
ATOM 6331 C C . ALA A 1 797 ? -38.523 46.651 61.085 1.00 65.12 797 ALA A C 1
ATOM 6333 O O . ALA A 1 797 ? -38.159 47.805 60.864 1.00 65.12 797 ALA A O 1
ATOM 6334 N N . VAL A 1 798 ? -39.617 46.147 60.502 1.00 64.06 798 VAL A N 1
ATOM 6335 C CA . VAL A 1 798 ? -40.494 46.944 59.629 1.00 64.06 798 VAL A CA 1
ATOM 6336 C C . VAL A 1 798 ? -41.285 47.977 60.440 1.00 64.06 798 VAL A C 1
ATOM 6338 O O . VAL A 1 798 ? -41.528 49.078 59.949 1.00 64.06 798 VAL A O 1
ATOM 6341 N N . LEU A 1 799 ? -41.638 47.671 61.696 1.00 62.47 799 LEU A N 1
ATOM 6342 C CA . LEU A 1 799 ? -42.276 48.625 62.611 1.00 62.47 799 LEU A CA 1
ATOM 6343 C C . LEU A 1 799 ? -41.367 49.818 62.957 1.00 62.47 799 LEU A C 1
ATOM 6345 O O . LEU A 1 799 ? -41.886 50.915 63.130 1.00 62.47 799 LEU A O 1
ATOM 6349 N N . GLU A 1 800 ? -40.042 49.647 63.004 1.00 63.88 800 GLU A N 1
ATOM 6350 C CA . GLU A 1 800 ? -39.089 50.754 63.221 1.00 63.88 800 GLU A CA 1
ATOM 6351 C C . GLU A 1 800 ? -39.020 51.738 62.041 1.00 63.88 800 GLU A C 1
ATOM 6353 O O . GLU A 1 800 ? -38.638 52.895 62.217 1.00 63.88 800 GLU A O 1
ATOM 6358 N N . LEU A 1 801 ? -39.426 51.316 60.836 1.00 64.25 801 LEU A N 1
ATOM 6359 C CA . LEU A 1 801 ? -39.561 52.210 59.680 1.00 64.25 801 LEU A CA 1
ATOM 6360 C C . LEU A 1 801 ? -40.825 53.082 59.757 1.00 64.25 801 LEU A C 1
ATOM 6362 O O . LEU A 1 801 ? -40.977 54.004 58.949 1.00 64.25 801 LEU A O 1
ATOM 6366 N N . LEU A 1 802 ? -41.746 52.793 60.684 1.00 62.25 802 LEU A N 1
ATOM 6367 C CA . LEU A 1 802 ? -42.974 53.559 60.859 1.00 62.25 802 LEU A CA 1
ATOM 6368 C C . LEU A 1 802 ? -42.723 54.777 61.766 1.00 62.25 802 LEU A C 1
ATOM 6370 O O . LEU A 1 802 ? -42.175 54.632 62.856 1.00 62.25 802 LEU A O 1
ATOM 6374 N N . PRO A 1 803 ? -43.160 55.984 61.373 1.00 56.88 803 PRO A N 1
ATOM 6375 C CA . PRO A 1 803 ? -43.001 57.180 62.202 1.00 56.88 803 PRO A CA 1
ATOM 6376 C C . PRO A 1 803 ? -43.733 57.091 63.552 1.00 56.88 803 PRO A C 1
ATOM 6378 O O . PRO A 1 803 ? -44.917 56.745 63.604 1.00 56.88 803 PRO A O 1
ATOM 6381 N N . GLU A 1 804 ? -43.055 57.459 64.646 1.00 51.66 804 GLU A N 1
ATOM 6382 C CA . GLU A 1 804 ? -43.658 57.548 65.983 1.00 51.66 804 GLU A CA 1
ATOM 6383 C C . GLU A 1 804 ? -44.703 58.678 66.050 1.00 51.66 804 GLU A C 1
ATOM 6385 O O . GLU A 1 804 ? -44.404 59.838 65.777 1.00 51.66 804 GLU A O 1
ATOM 6390 N N . GLY A 1 805 ? -45.932 58.360 66.475 1.00 54.44 805 GLY A N 1
ATOM 6391 C CA . GLY A 1 805 ? -46.957 59.368 66.780 1.00 54.44 805 GLY A CA 1
ATOM 6392 C C . GLY A 1 805 ? -47.635 59.984 65.548 1.00 54.44 805 GLY A C 1
ATOM 6393 O O . GLY A 1 805 ? -47.408 61.135 65.192 1.00 54.44 805 GLY A O 1
ATOM 6394 N N . LEU A 1 806 ? -48.546 59.238 64.925 1.00 50.59 806 LEU A N 1
ATOM 6395 C CA . LEU A 1 806 ? -49.183 59.617 63.660 1.00 50.59 806 LEU A CA 1
ATOM 6396 C C . LEU A 1 806 ? -50.323 60.642 63.829 1.00 50.59 806 LEU A C 1
ATOM 6398 O O . LEU A 1 806 ? -51.401 60.309 64.329 1.00 50.59 806 LEU A O 1
ATOM 6402 N N . LYS A 1 807 ? -50.132 61.876 63.336 1.00 47.22 807 LYS A N 1
ATOM 6403 C CA . LYS A 1 807 ? -51.219 62.839 63.059 1.00 47.22 807 LYS A CA 1
ATOM 6404 C C . LYS A 1 807 ? -51.571 62.809 61.566 1.00 47.22 807 LYS A C 1
ATOM 6406 O O . LYS A 1 807 ? -50.694 62.899 60.716 1.00 47.22 807 LYS A O 1
ATOM 6411 N N . SER A 1 808 ? -52.862 62.728 61.230 1.00 46.09 808 SER A N 1
ATOM 6412 C CA . SER A 1 808 ? -53.378 62.455 59.867 1.00 46.09 808 SER A CA 1
ATOM 6413 C C . SER A 1 808 ? -53.022 63.477 58.771 1.00 46.09 808 SER A C 1
ATOM 6415 O O . SER A 1 808 ? -53.350 63.258 57.604 1.00 46.09 808 SER A O 1
ATOM 6417 N N . ALA A 1 809 ? -52.407 64.605 59.126 1.00 41.88 809 ALA A N 1
ATOM 6418 C CA . ALA A 1 809 ? -52.038 65.676 58.204 1.00 41.88 809 ALA A CA 1
ATOM 6419 C C . ALA A 1 809 ? -50.586 65.583 57.698 1.00 41.88 809 ALA A C 1
ATOM 6421 O O . ALA A 1 809 ? -50.281 66.119 56.637 1.00 41.88 809 ALA A O 1
ATOM 6422 N N . GLU A 1 810 ? -49.693 64.886 58.407 1.00 45.22 810 GLU A N 1
ATOM 6423 C CA . GLU A 1 810 ? -48.254 64.888 58.090 1.00 45.22 810 GLU A CA 1
ATOM 6424 C C . GLU A 1 810 ? -47.840 63.830 57.054 1.00 45.22 810 GLU A C 1
ATOM 6426 O O . GLU A 1 810 ? -46.705 63.828 56.587 1.00 45.22 810 GLU A O 1
ATOM 6431 N N . MET A 1 811 ? -48.753 62.957 56.620 1.00 49.66 811 MET A N 1
ATOM 6432 C CA . MET A 1 811 ? -48.415 61.854 55.719 1.00 49.66 811 MET A CA 1
ATOM 6433 C C . MET A 1 811 ? -49.002 62.018 54.323 1.00 49.66 811 MET A C 1
ATOM 6435 O O . MET A 1 811 ? -50.053 61.488 53.993 1.00 49.66 811 MET A O 1
ATOM 6439 N N . ARG A 1 812 ? -48.265 62.706 53.454 1.00 48.03 812 ARG A N 1
ATOM 6440 C CA . ARG A 1 812 ? -48.262 62.443 52.007 1.00 48.03 812 ARG A CA 1
ATOM 6441 C C . ARG A 1 812 ? -46.813 62.271 51.574 1.00 48.03 812 ARG A C 1
ATOM 6443 O O . ARG A 1 812 ? -46.235 63.166 50.966 1.00 48.03 812 ARG A O 1
ATOM 6450 N N . THR A 1 813 ? -46.213 61.137 51.914 1.00 52.84 813 THR A N 1
ATOM 6451 C CA . THR A 1 813 ? -44.899 60.771 51.380 1.00 52.84 813 THR A CA 1
ATOM 6452 C C . THR A 1 813 ? -45.065 59.657 50.352 1.00 52.84 813 THR A C 1
ATOM 6454 O O . THR A 1 813 ? -45.959 58.820 50.437 1.00 52.84 813 THR A O 1
ATOM 6457 N N . TRP A 1 814 ? -44.208 59.670 49.338 1.00 53.91 814 TRP A N 1
ATOM 6458 C CA . TRP A 1 814 ? -44.117 58.683 48.255 1.00 53.91 814 TRP A CA 1
ATOM 6459 C C . TRP A 1 814 ? -43.551 57.329 48.732 1.00 53.91 814 TRP A C 1
ATOM 6461 O O . TRP A 1 814 ? -43.366 56.414 47.931 1.00 53.91 814 TRP A O 1
ATOM 6471 N N . GLU A 1 815 ? -43.281 57.214 50.034 1.00 53.81 815 GLU A N 1
ATOM 6472 C CA . GLU A 1 815 ? -42.580 56.108 50.686 1.00 53.81 815 GLU A CA 1
ATOM 6473 C C . GLU A 1 815 ? -43.528 55.012 51.209 1.00 53.81 815 GLU A C 1
ATOM 6475 O O . GLU A 1 815 ? -43.099 53.872 51.396 1.00 53.81 815 GLU A O 1
ATOM 6480 N N . PHE A 1 816 ? -44.818 55.326 51.376 1.00 60.84 816 PHE A N 1
ATOM 6481 C CA . PHE A 1 816 ? -45.849 54.407 51.870 1.00 60.84 816 PHE A CA 1
ATOM 6482 C C . PHE A 1 816 ? -46.998 54.270 50.864 1.00 60.84 816 PHE A C 1
ATOM 6484 O O . PHE A 1 816 ? -47.344 55.219 50.154 1.00 60.84 816 PHE A O 1
ATOM 6491 N N . GLU A 1 817 ? -47.591 53.080 50.790 1.00 54.06 817 GLU A N 1
ATOM 6492 C CA . GLU A 1 817 ? -48.754 52.800 49.948 1.00 54.06 817 GLU A CA 1
ATOM 6493 C C . GLU A 1 817 ? -50.056 52.897 50.751 1.00 54.06 817 GLU A C 1
ATOM 6495 O O . GLU A 1 817 ? -50.145 52.430 51.887 1.00 54.06 817 GLU A O 1
ATOM 6500 N N . TRP A 1 818 ? -51.062 53.530 50.144 1.00 52.12 818 TRP A N 1
ATOM 6501 C CA . TRP A 1 818 ? -52.395 53.690 50.714 1.00 52.12 818 TRP A CA 1
ATOM 6502 C C . TRP A 1 818 ? -53.319 52.620 50.151 1.00 52.12 818 TRP A C 1
ATOM 6504 O O . TRP A 1 818 ? -53.591 52.619 48.950 1.00 52.12 818 TRP A O 1
ATOM 6514 N N . VAL A 1 819 ? -53.859 51.766 51.016 1.00 45.41 819 VAL A N 1
ATOM 6515 C CA . VAL A 1 819 ? -54.849 50.757 50.625 1.00 45.41 819 VAL A CA 1
ATOM 6516 C C . VAL A 1 819 ? -56.186 51.108 51.277 1.00 45.41 819 VAL A C 1
ATOM 6518 O O . VAL A 1 819 ? -56.248 51.341 52.483 1.00 45.41 819 VAL A O 1
ATOM 6521 N N . SER A 1 820 ? -57.265 51.205 50.492 1.00 42.88 820 SER A N 1
ATOM 6522 C CA . SER A 1 820 ? -58.615 51.429 51.024 1.00 42.88 820 SER A CA 1
ATOM 6523 C C . SER A 1 820 ? -59.387 50.112 51.086 1.00 42.88 820 SER A C 1
ATOM 6525 O O . SER A 1 820 ? -59.595 49.445 50.075 1.00 42.88 820 SER A O 1
ATOM 6527 N N . CYS A 1 821 ? -59.849 49.741 52.281 1.00 42.88 821 CYS A N 1
ATOM 6528 C CA . CYS A 1 821 ? -60.697 48.567 52.468 1.00 42.88 821 CYS A CA 1
ATOM 6529 C C . CYS A 1 821 ? -62.139 49.032 52.706 1.00 42.88 821 CYS A C 1
ATOM 6531 O O . CYS A 1 821 ? -62.428 49.692 53.705 1.00 42.88 821 CYS A O 1
ATOM 6533 N N . THR A 1 822 ? -63.053 48.711 51.788 1.00 42.03 822 THR A N 1
ATOM 6534 C CA . THR A 1 822 ? -64.496 48.906 51.996 1.00 42.03 822 THR A CA 1
ATOM 6535 C C . THR A 1 822 ? -65.126 47.561 52.339 1.00 42.03 822 THR A C 1
ATOM 6537 O O . THR A 1 822 ? -64.991 46.594 51.592 1.00 42.03 822 THR A O 1
ATOM 6540 N N . ASN A 1 823 ? -65.806 47.473 53.485 1.00 40.22 823 ASN A N 1
ATOM 6541 C CA . ASN A 1 823 ? -66.580 46.283 53.834 1.00 40.22 823 ASN A CA 1
ATOM 6542 C C . ASN A 1 823 ? -67.816 46.230 52.925 1.00 40.22 823 ASN A C 1
ATOM 6544 O O . ASN A 1 823 ? -68.840 46.842 53.220 1.00 40.22 823 ASN A O 1
ATOM 6548 N N . ASN A 1 824 ? -67.707 45.529 51.798 1.00 38.22 824 ASN A N 1
ATOM 6549 C CA . ASN A 1 824 ? -68.809 45.311 50.863 1.00 38.22 824 ASN A CA 1
ATOM 6550 C C . ASN A 1 824 ? -69.760 44.217 51.374 1.00 38.22 824 ASN A C 1
ATOM 6552 O O . ASN A 1 824 ? -69.861 43.140 50.789 1.00 38.22 824 ASN A O 1
ATOM 6556 N N . GLU A 1 825 ? -70.509 44.491 52.439 1.00 37.62 825 GLU A N 1
ATOM 6557 C CA . GLU A 1 825 ? -71.748 43.752 52.692 1.00 37.62 825 GLU A CA 1
ATOM 6558 C C . GLU A 1 825 ? -72.842 44.303 51.759 1.00 37.62 825 GLU A C 1
ATOM 6560 O O . GLU A 1 825 ? -73.580 45.217 52.116 1.00 37.62 825 GLU A O 1
ATOM 6565 N N . GLY A 1 826 ? -72.922 43.769 50.531 1.00 45.97 826 GLY A N 1
ATOM 6566 C CA . GLY A 1 826 ? -74.092 43.958 49.657 1.00 45.97 826 GLY A CA 1
ATOM 6567 C C . GLY A 1 826 ? -73.849 44.429 48.218 1.00 45.97 826 GLY A C 1
ATOM 6568 O O . GLY A 1 826 ? -74.497 45.378 47.782 1.00 45.97 826 GLY A O 1
ATOM 6569 N N . ALA A 1 827 ? -72.998 43.755 47.435 1.00 34.31 827 ALA A N 1
ATOM 6570 C CA . ALA A 1 827 ? -72.948 43.959 45.980 1.00 34.31 827 ALA A CA 1
ATOM 6571 C C . ALA A 1 827 ? -73.711 42.852 45.221 1.00 34.31 827 ALA A C 1
ATOM 6573 O O . ALA A 1 827 ? -73.451 41.661 45.384 1.00 34.31 827 ALA A O 1
ATOM 6574 N N . VAL A 1 828 ? -74.670 43.277 44.395 1.00 34.38 828 VAL A N 1
ATOM 6575 C CA . VAL A 1 828 ? -75.592 42.462 43.586 1.00 34.38 828 VAL A CA 1
ATOM 6576 C C . VAL A 1 828 ? -74.872 41.871 42.366 1.00 34.38 828 VAL A C 1
ATOM 6578 O O . VAL A 1 828 ? -74.302 42.604 41.561 1.00 34.38 828 VAL A O 1
ATOM 6581 N N . THR A 1 829 ? -74.941 40.552 42.181 1.00 37.34 829 THR A N 1
ATOM 6582 C CA . THR A 1 829 ? -74.481 39.855 40.970 1.00 37.34 829 THR A CA 1
ATOM 6583 C C . THR A 1 829 ? -75.469 40.063 39.817 1.00 37.34 829 THR A C 1
ATOM 6585 O O . THR A 1 829 ? -76.631 39.671 39.904 1.00 37.34 829 THR A O 1
ATOM 6588 N N . THR A 1 830 ? -75.021 40.650 38.703 1.00 40.62 830 THR A N 1
ATOM 6589 C CA . THR A 1 830 ? -75.776 40.637 37.436 1.00 40.62 830 THR A CA 1
ATOM 6590 C C . THR A 1 830 ? -75.120 39.666 36.453 1.00 40.62 830 THR A C 1
ATOM 6592 O O . THR A 1 830 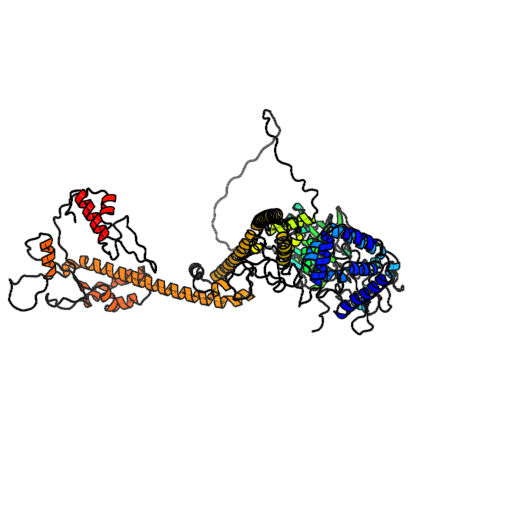? -73.906 39.665 36.273 1.00 40.62 830 THR A O 1
ATOM 6595 N N . GLY A 1 831 ? -75.930 38.763 35.893 1.00 44.12 831 GLY A N 1
ATOM 6596 C CA . GLY A 1 831 ? -75.488 37.585 35.144 1.00 44.12 831 GLY A CA 1
ATOM 6597 C C . GLY A 1 831 ? -74.784 37.897 33.819 1.00 44.12 831 GLY A C 1
ATOM 6598 O O . GLY A 1 831 ? -75.282 38.641 32.974 1.00 44.12 831 GLY A O 1
ATOM 6599 N N . ASP A 1 832 ? -73.635 37.260 33.632 1.00 50.25 832 ASP A N 1
ATOM 6600 C CA . ASP A 1 832 ? -72.755 37.378 32.475 1.00 50.25 832 ASP A CA 1
ATOM 6601 C C . ASP A 1 832 ? -73.287 36.548 31.284 1.00 50.25 832 ASP A C 1
ATOM 6603 O O . ASP A 1 832 ? -73.145 35.328 31.241 1.00 50.25 832 ASP A O 1
ATOM 6607 N N . THR A 1 833 ? -73.962 37.199 30.329 1.00 54.34 833 THR A N 1
ATOM 6608 C CA . THR A 1 833 ? -74.663 36.542 29.197 1.00 54.34 833 THR A CA 1
ATOM 6609 C C . THR A 1 833 ? -73.943 36.659 27.848 1.00 54.34 833 THR A C 1
ATOM 6611 O O . THR A 1 833 ? -74.498 36.280 26.817 1.00 54.34 833 THR A O 1
ATOM 6614 N N . LEU A 1 834 ? -72.708 37.172 27.811 1.00 56.59 834 LEU A N 1
ATOM 6615 C CA . LEU A 1 834 ? -71.927 37.272 26.571 1.00 56.59 834 LEU A CA 1
ATOM 6616 C C . LEU A 1 834 ? -71.107 35.996 26.319 1.00 56.59 834 LEU A C 1
ATOM 6618 O O . LEU A 1 834 ? -70.528 35.426 27.245 1.00 56.59 834 LEU A O 1
ATOM 6622 N N . SER A 1 835 ? -71.005 35.571 25.055 1.00 56.19 835 SER A N 1
ATOM 6623 C CA . SER A 1 835 ? -70.127 34.458 24.673 1.00 56.19 835 SER A CA 1
ATOM 6624 C C . SER A 1 835 ? -68.650 34.855 24.788 1.00 56.19 835 SER A C 1
ATOM 6626 O O . SER A 1 835 ? -68.293 36.021 24.610 1.00 56.19 835 SER A O 1
ATOM 6628 N N . THR A 1 836 ? -67.772 33.887 25.057 1.00 55.22 836 THR A N 1
ATOM 6629 C CA . THR A 1 836 ? -66.322 34.114 25.198 1.00 55.22 836 THR A CA 1
ATOM 6630 C C . THR A 1 836 ? -65.724 34.815 23.976 1.00 55.22 836 THR A C 1
ATOM 6632 O O . THR A 1 836 ? -64.971 35.769 24.129 1.00 55.22 836 THR A O 1
ATOM 6635 N N . ASN A 1 837 ? -66.144 34.440 22.763 1.00 52.53 837 ASN A N 1
ATOM 6636 C CA . ASN A 1 837 ? -65.674 35.081 21.532 1.00 52.53 837 ASN A CA 1
ATOM 6637 C C . ASN A 1 837 ? -66.132 36.542 21.421 1.00 52.53 837 ASN A C 1
ATOM 6639 O O . ASN A 1 837 ? -65.361 37.380 20.967 1.00 52.53 837 ASN A O 1
ATOM 6643 N N . ALA A 1 838 ? -67.349 36.872 21.875 1.00 57.25 838 ALA A N 1
ATOM 6644 C CA . ALA A 1 838 ? -67.821 38.256 21.906 1.00 57.25 838 ALA A CA 1
ATOM 6645 C C . ALA A 1 838 ? -67.039 39.095 22.929 1.00 57.25 838 ALA A C 1
ATOM 6647 O O . ALA A 1 838 ? -66.703 40.239 22.644 1.00 57.25 838 ALA A O 1
ATOM 6648 N N . LYS A 1 839 ? -66.684 38.524 24.087 1.00 58.09 839 LYS A N 1
ATOM 6649 C CA . LYS A 1 839 ? -65.828 39.190 25.086 1.00 58.09 839 LYS A CA 1
ATOM 6650 C C . LYS A 1 839 ? -64.415 39.449 24.560 1.00 58.09 839 LYS A C 1
ATOM 6652 O O . LYS A 1 839 ? -63.872 40.517 24.819 1.00 58.09 839 LYS A O 1
ATOM 6657 N N . ILE A 1 840 ? -63.851 38.503 23.805 1.00 55.19 840 ILE A N 1
ATOM 6658 C CA . ILE A 1 840 ? -62.538 38.646 23.157 1.00 55.19 840 ILE A CA 1
ATOM 6659 C C . ILE A 1 840 ? -62.587 39.752 22.094 1.00 55.19 840 ILE A C 1
ATOM 6661 O O . ILE A 1 840 ? -61.732 40.632 22.087 1.00 55.19 840 ILE A O 1
ATOM 6665 N N . LEU A 1 841 ? -63.619 39.764 21.243 1.00 54.53 841 LEU A N 1
ATOM 6666 C CA . LEU A 1 841 ? -63.768 40.770 20.184 1.00 54.53 841 LEU A CA 1
ATOM 6667 C C . LEU A 1 841 ? -63.984 42.191 20.731 1.00 54.53 841 LEU A C 1
ATOM 6669 O O . LEU A 1 841 ? -63.515 43.158 20.139 1.00 54.53 841 LEU A O 1
ATOM 6673 N N . LEU A 1 842 ? -64.690 42.319 21.858 1.00 56.59 842 LEU A N 1
ATOM 6674 C CA . LEU A 1 842 ? -64.983 43.601 22.505 1.00 56.59 842 LEU A CA 1
ATOM 6675 C C . LEU A 1 842 ? -63.797 44.199 23.278 1.00 56.59 842 LEU A C 1
ATOM 6677 O O . LEU A 1 842 ? -63.877 45.363 23.649 1.00 56.59 842 LEU A O 1
ATOM 6681 N N . ARG A 1 843 ? -62.716 43.434 23.494 1.00 57.06 843 ARG A N 1
ATOM 6682 C CA . ARG A 1 843 ? -61.459 43.890 24.119 1.00 57.06 843 ARG A CA 1
ATOM 6683 C C . ARG A 1 843 ? -60.270 43.927 23.152 1.00 57.06 843 ARG A C 1
ATOM 6685 O O . ARG A 1 843 ? -59.115 43.956 23.577 1.00 57.06 843 ARG A O 1
ATOM 6692 N N . ALA A 1 844 ? -60.538 43.909 21.845 1.00 52.41 844 ALA A N 1
ATOM 6693 C CA . ALA A 1 844 ? -59.509 43.999 20.808 1.00 52.41 844 ALA A CA 1
ATOM 6694 C C . ALA A 1 844 ? -58.746 45.345 20.808 1.00 52.41 844 ALA A C 1
ATOM 6696 O O . ALA A 1 844 ? -57.770 45.485 20.079 1.00 52.41 844 ALA A O 1
ATOM 6697 N N . ASP A 1 845 ? -59.168 46.310 21.632 1.00 48.19 845 ASP A N 1
ATOM 6698 C CA . ASP A 1 845 ? -58.545 47.615 21.872 1.00 48.19 845 ASP A CA 1
ATOM 6699 C C . ASP A 1 845 ? -57.353 47.592 22.847 1.00 48.19 845 ASP A C 1
ATOM 6701 O O . ASP A 1 845 ? -56.683 48.613 23.010 1.00 48.19 845 ASP A O 1
ATOM 6705 N N . CYS A 1 846 ? -57.047 46.435 23.447 1.00 49.50 846 CYS A N 1
ATOM 6706 C CA . CYS A 1 846 ? -55.911 46.247 24.348 1.00 49.50 846 CYS A CA 1
ATOM 6707 C C . CYS A 1 846 ? -54.897 45.244 23.774 1.00 49.50 846 CYS A C 1
ATOM 6709 O O . CYS A 1 846 ? -55.114 44.032 23.821 1.00 49.50 846 CYS A O 1
ATOM 6711 N N . LEU A 1 847 ? -53.750 45.737 23.296 1.00 48.47 847 LEU A N 1
ATOM 6712 C CA . LEU A 1 847 ? -52.562 44.906 23.066 1.00 48.47 847 LEU A CA 1
ATOM 6713 C C . LEU A 1 847 ? -51.787 44.770 24.383 1.00 48.47 847 LEU A C 1
ATOM 6715 O O . LEU A 1 847 ? -51.511 45.766 25.056 1.00 48.47 847 LEU A O 1
ATOM 6719 N N . LEU A 1 848 ? -51.434 43.538 24.755 1.00 50.53 848 LEU A N 1
ATOM 6720 C CA . LEU A 1 848 ? -50.669 43.253 25.969 1.00 50.53 848 LEU A CA 1
ATOM 6721 C C . LEU A 1 848 ? -49.222 42.915 25.606 1.00 50.53 848 LEU A C 1
ATOM 6723 O O . LEU A 1 848 ? -48.968 42.035 24.784 1.00 50.53 848 LEU A O 1
ATOM 6727 N N . ASN A 1 849 ? -48.284 43.634 26.223 1.00 44.19 849 ASN A N 1
ATOM 6728 C CA . ASN A 1 849 ? -46.854 43.368 26.114 1.00 44.19 849 ASN A CA 1
ATOM 6729 C C . ASN A 1 849 ? -46.445 42.373 27.207 1.00 44.19 849 ASN A C 1
ATOM 6731 O O . ASN A 1 849 ? -46.687 42.621 28.390 1.00 44.19 849 ASN A O 1
ATOM 6735 N N . VAL A 1 850 ? -45.810 41.270 26.812 1.00 43.94 850 VAL A N 1
ATOM 6736 C CA . VAL A 1 850 ? -45.085 40.393 27.733 1.00 43.94 850 VAL A CA 1
ATOM 6737 C C . VAL A 1 850 ? -43.620 40.431 27.318 1.00 43.94 850 VAL A C 1
ATOM 6739 O O . VAL A 1 850 ? -43.254 39.915 26.263 1.00 43.94 850 VAL A O 1
ATOM 6742 N N . SER A 1 851 ? -42.786 41.072 28.136 1.00 39.75 851 SER A N 1
ATOM 6743 C CA . SER A 1 851 ? -41.344 41.113 27.907 1.00 39.75 851 SER A CA 1
ATOM 6744 C C . SER A 1 851 ? -40.723 39.838 28.466 1.00 39.75 851 SER A C 1
ATOM 6746 O O . SER A 1 851 ? -40.745 39.625 29.676 1.00 39.75 851 SER A O 1
ATOM 6748 N N . ILE A 1 852 ? -40.163 39.002 27.593 1.00 40.81 852 ILE A N 1
ATOM 6749 C CA . ILE A 1 852 ? -39.297 37.884 27.979 1.00 40.81 852 ILE A CA 1
ATOM 6750 C C . ILE A 1 852 ? -37.964 38.114 27.260 1.00 40.81 852 ILE A C 1
ATOM 6752 O O . ILE A 1 852 ? -37.813 37.785 26.086 1.00 40.81 852 ILE A O 1
ATOM 6756 N N . GLY A 1 853 ? -37.019 38.766 27.938 1.00 51.56 853 GLY A N 1
ATOM 6757 C CA . GLY A 1 853 ? -35.718 39.124 27.362 1.00 51.56 853 GLY A CA 1
ATOM 6758 C C . GLY A 1 853 ? -35.778 40.210 26.271 1.00 51.56 853 GLY A C 1
ATOM 6759 O O . GLY A 1 853 ? -36.571 41.146 26.360 1.00 51.56 853 GLY A O 1
ATOM 6760 N N . LEU A 1 854 ? -34.905 40.099 25.257 1.00 35.22 854 LEU A N 1
ATOM 6761 C CA . LEU A 1 854 ? -34.633 41.133 24.236 1.00 35.22 854 LEU A CA 1
ATOM 6762 C C . LEU A 1 854 ? -35.600 41.165 23.033 1.00 35.22 854 LEU A C 1
ATOM 6764 O O . LEU A 1 854 ? -35.425 41.994 22.141 1.00 35.22 854 LEU A O 1
ATOM 6768 N N . TYR A 1 855 ? -36.630 40.316 22.992 1.00 35.16 855 TYR A N 1
ATOM 6769 C CA . TYR A 1 855 ? -37.626 40.320 21.916 1.00 35.16 855 TYR A CA 1
ATOM 6770 C C . TYR A 1 855 ? -39.025 40.609 22.460 1.00 35.16 855 TYR A C 1
ATOM 6772 O O . TYR A 1 855 ? -39.489 39.980 23.406 1.00 35.16 855 TYR A O 1
ATOM 6780 N N . THR A 1 856 ? -39.718 41.564 21.836 1.00 41.56 856 THR A N 1
ATOM 6781 C CA . THR A 1 856 ? -41.103 41.911 22.174 1.00 41.56 856 THR A CA 1
ATOM 6782 C C . THR A 1 856 ? -42.055 41.126 21.277 1.00 41.56 856 THR A C 1
ATOM 6784 O O . THR A 1 856 ? -41.948 41.183 20.048 1.00 41.56 856 THR A O 1
ATOM 6787 N N . HIS A 1 857 ? -42.998 40.392 21.864 1.00 43.19 857 HIS A N 1
ATOM 6788 C CA . HIS A 1 857 ? -44.062 39.720 21.119 1.00 43.19 857 HIS A CA 1
ATOM 6789 C C . HIS A 1 857 ? -45.427 40.266 21.533 1.00 43.19 857 HIS A C 1
ATOM 6791 O O . HIS A 1 857 ? -45.720 40.424 22.716 1.00 43.19 857 HIS A O 1
ATOM 6797 N N . TYR A 1 858 ? -46.260 40.567 20.538 1.00 48.28 858 TYR A N 1
ATOM 6798 C CA . TYR A 1 858 ? -47.615 41.070 20.737 1.00 48.28 858 TYR A CA 1
ATOM 6799 C C . TYR A 1 858 ? -48.601 39.913 20.596 1.00 48.28 858 TYR A C 1
ATOM 6801 O O . TYR A 1 858 ? -48.650 39.258 19.552 1.00 48.28 858 TYR A O 1
ATOM 6809 N N . HIS A 1 859 ? -49.391 39.657 21.638 1.00 49.31 859 HIS A N 1
ATOM 6810 C CA . HIS A 1 859 ? -50.357 38.561 21.646 1.00 49.31 859 HIS A CA 1
ATOM 6811 C C . HIS A 1 859 ? -51.717 38.997 22.202 1.00 49.31 859 HIS A C 1
ATOM 6813 O O . HIS A 1 859 ? -51.804 39.867 23.067 1.00 49.31 859 HIS A O 1
ATOM 6819 N N . TYR A 1 860 ? -52.777 38.334 21.733 1.00 48.72 860 TYR A N 1
ATOM 6820 C CA . TYR A 1 860 ? -54.121 38.402 22.310 1.00 48.72 860 TYR A CA 1
ATOM 6821 C C . TYR A 1 860 ? -54.309 37.198 23.251 1.00 48.72 860 TYR A C 1
ATOM 6823 O O . TYR A 1 860 ? -54.309 36.061 22.770 1.00 48.72 860 TYR A O 1
ATOM 6831 N N . PRO A 1 861 ? -54.418 37.378 24.580 1.00 49.66 861 PRO A N 1
ATOM 6832 C CA . PRO A 1 861 ? -54.491 36.243 25.493 1.00 49.66 861 PRO A CA 1
ATOM 6833 C C . PRO A 1 861 ? -55.886 35.603 25.502 1.00 49.66 861 PRO A C 1
ATOM 6835 O O . PRO A 1 861 ? -56.901 36.280 25.639 1.00 49.66 861 PRO A O 1
ATOM 6838 N N . ASN A 1 862 ? -55.927 34.269 25.440 1.00 42.28 862 ASN A N 1
ATOM 6839 C CA . ASN A 1 862 ? -57.164 33.482 25.541 1.00 42.28 862 ASN A CA 1
ATOM 6840 C C . ASN A 1 862 ? -57.625 33.231 26.992 1.00 42.28 862 ASN A C 1
ATOM 6842 O O . ASN A 1 862 ? -58.709 32.685 27.192 1.00 42.28 862 ASN A O 1
ATOM 6846 N N . ASN A 1 863 ? -56.827 33.585 28.010 1.00 46.84 863 ASN A N 1
ATOM 6847 C CA . ASN A 1 863 ? -57.129 33.285 29.412 1.00 46.84 863 ASN A CA 1
ATOM 6848 C C . ASN A 1 863 ? -56.840 34.490 30.328 1.00 46.84 863 ASN A C 1
ATOM 6850 O O . ASN A 1 863 ? -55.727 35.008 30.355 1.00 46.84 863 ASN A O 1
ATOM 6854 N N . LEU A 1 864 ? -57.863 34.941 31.062 1.00 46.81 864 LEU A N 1
ATOM 6855 C CA . LEU A 1 864 ? -57.923 36.250 31.737 1.00 46.81 864 LEU A CA 1
ATOM 6856 C C . LEU A 1 864 ? -57.241 36.299 33.120 1.00 46.81 864 LEU A C 1
ATOM 6858 O O . LEU A 1 864 ? -57.143 37.371 33.708 1.00 46.81 864 LEU A O 1
ATOM 6862 N N . GLY A 1 865 ? -56.792 35.162 33.661 1.00 43.31 865 GLY A N 1
ATOM 6863 C CA . GLY A 1 865 ? -56.300 35.060 35.044 1.00 43.31 865 GLY A CA 1
ATOM 6864 C C . GLY A 1 865 ? -54.826 35.421 35.271 1.00 43.31 865 GLY A C 1
ATOM 6865 O O . GLY A 1 865 ? -54.399 35.478 36.418 1.00 43.31 865 GLY A O 1
ATOM 6866 N N . ALA A 1 866 ? -54.044 35.659 34.215 1.00 44.12 866 ALA A N 1
ATOM 6867 C CA . ALA A 1 866 ? -52.590 35.845 34.304 1.00 44.12 866 ALA A CA 1
ATOM 6868 C C . ALA A 1 866 ? -52.139 37.196 33.720 1.00 44.12 866 ALA A C 1
ATOM 6870 O O . ALA A 1 866 ? -51.274 37.261 32.851 1.00 44.12 866 ALA A O 1
ATOM 6871 N N . LEU A 1 867 ? -52.764 38.290 34.165 1.00 43.66 867 LEU A N 1
ATOM 6872 C CA . LEU A 1 867 ? -52.467 39.646 33.698 1.00 43.66 867 LEU A CA 1
ATOM 6873 C C . LEU A 1 867 ? -51.502 40.356 34.665 1.00 43.66 867 LEU A C 1
ATOM 6875 O O . LEU A 1 867 ? -51.928 40.909 35.674 1.00 43.66 867 LEU A O 1
ATOM 6879 N N . LYS A 1 868 ? -50.203 40.380 34.345 1.00 40.72 868 LYS A N 1
ATOM 6880 C CA . LYS A 1 868 ? -49.229 41.328 34.922 1.00 40.72 868 LYS A CA 1
ATOM 6881 C C . LYS A 1 868 ? -48.417 41.954 33.782 1.00 40.72 868 LYS A C 1
ATOM 6883 O O . LYS A 1 868 ? -47.416 41.396 33.356 1.00 40.72 868 LYS A O 1
ATOM 6888 N N . GLY A 1 869 ? -48.876 43.090 33.260 1.00 46.91 869 GLY A N 1
ATOM 6889 C CA . GLY A 1 869 ? -48.187 43.842 32.207 1.00 46.91 869 GLY A CA 1
ATOM 6890 C C . GLY A 1 869 ? -48.876 45.176 31.902 1.00 46.91 869 GLY A C 1
ATOM 6891 O O . GLY A 1 869 ? -50.072 45.327 32.146 1.00 46.91 869 GLY A O 1
ATOM 6892 N N . VAL A 1 870 ? -48.114 46.152 31.399 1.00 42.28 870 VAL A N 1
ATOM 6893 C CA . VAL A 1 870 ? -48.601 47.502 31.060 1.00 42.28 870 VAL A CA 1
ATOM 6894 C C . VAL A 1 870 ? -49.418 47.445 29.763 1.00 42.28 870 VAL A C 1
ATOM 6896 O O . VAL A 1 870 ? -48.920 46.999 28.730 1.00 42.28 870 VAL A O 1
ATOM 6899 N N . SER A 1 871 ? -50.675 47.884 29.815 1.00 48.38 871 SER A N 1
ATOM 6900 C CA . SER A 1 871 ? -51.604 47.924 28.678 1.00 48.38 871 SER A CA 1
ATOM 6901 C C . SER A 1 871 ? -51.510 49.245 27.908 1.00 48.38 871 SER A C 1
ATOM 6903 O O . SER A 1 871 ? -51.557 50.308 28.529 1.00 48.38 871 SER A O 1
ATOM 6905 N N . PHE A 1 872 ? -51.471 49.192 26.573 1.00 45.38 872 PHE A N 1
ATOM 6906 C CA . PHE A 1 872 ? -51.656 50.366 25.709 1.00 45.38 872 PHE A CA 1
ATOM 6907 C C . PHE A 1 872 ? -52.985 50.281 24.953 1.00 45.38 872 PHE A C 1
ATOM 6909 O O . PHE A 1 872 ? -53.397 49.206 24.520 1.00 45.38 872 PHE A O 1
ATOM 6916 N N . TYR A 1 873 ? -53.645 51.433 24.823 1.00 48.81 873 TYR A N 1
ATOM 6917 C CA . TYR A 1 873 ? -54.955 51.585 24.193 1.00 48.81 873 TYR A CA 1
ATOM 6918 C C . TYR A 1 873 ? -54.806 51.889 22.698 1.00 48.81 873 TYR A C 1
ATOM 6920 O O . TYR A 1 873 ? -54.200 52.904 22.346 1.00 48.81 873 TYR A O 1
ATOM 6928 N N . ASP A 1 874 ? -55.377 51.050 21.830 1.00 50.75 874 ASP A N 1
ATOM 6929 C CA . ASP A 1 874 ? -55.433 51.306 20.387 1.00 50.75 874 ASP A CA 1
ATOM 6930 C C . ASP A 1 874 ? -56.746 52.001 19.994 1.00 50.75 874 ASP A C 1
ATOM 6932 O O . ASP A 1 874 ? -57.847 51.448 20.088 1.00 50.75 874 ASP A O 1
ATOM 6936 N N . LEU A 1 875 ? -56.625 53.250 19.541 1.00 51.91 875 LEU A N 1
ATOM 6937 C CA . LEU A 1 875 ? -57.769 54.133 19.319 1.00 51.91 875 LEU A CA 1
ATOM 6938 C C . LEU A 1 875 ? -58.662 53.674 18.154 1.00 51.91 875 LEU A C 1
ATOM 6940 O O . LEU A 1 875 ? -59.853 53.995 18.141 1.00 51.91 875 LEU A O 1
ATOM 6944 N N . ASP A 1 876 ? -58.112 52.958 17.171 1.00 58.09 876 ASP A N 1
ATOM 6945 C CA . ASP A 1 876 ? -58.857 52.511 15.991 1.00 58.09 876 ASP A CA 1
ATOM 6946 C C . ASP A 1 876 ? -59.612 51.203 16.253 1.00 58.09 876 ASP A C 1
ATOM 6948 O O . ASP A 1 876 ? -60.799 51.107 15.919 1.00 58.09 876 ASP A O 1
ATOM 6952 N N . SER A 1 877 ? -59.012 50.261 16.983 1.00 57.81 877 SER A N 1
ATOM 6953 C CA . SER A 1 877 ? -59.705 49.062 17.475 1.00 57.81 877 SER A CA 1
ATOM 6954 C C . SER A 1 877 ? -60.862 49.411 18.422 1.00 57.81 877 SER A C 1
ATOM 6956 O O . SER A 1 877 ? -61.954 48.842 18.316 1.00 57.81 877 SER A O 1
ATOM 6958 N N . ALA A 1 878 ? -60.700 50.436 19.266 1.00 57.78 878 ALA A N 1
ATOM 6959 C CA . ALA A 1 878 ? -61.773 50.937 20.125 1.00 57.78 878 ALA A CA 1
ATOM 6960 C C . ALA A 1 878 ? -62.976 51.514 19.353 1.00 57.78 878 ALA A C 1
ATOM 6962 O O . ALA A 1 878 ? -64.128 51.395 19.792 1.00 57.78 878 ALA A O 1
ATOM 6963 N N . LYS A 1 879 ? -62.748 52.142 18.189 1.00 64.75 879 LYS A N 1
ATOM 6964 C CA . LYS A 1 879 ? -63.839 52.637 17.327 1.00 64.75 879 LYS A CA 1
ATOM 6965 C C . LYS A 1 879 ? -64.639 51.477 16.736 1.00 64.75 879 LYS A C 1
ATOM 6967 O O . LYS A 1 879 ? -65.868 51.559 16.688 1.00 64.75 879 LYS A O 1
ATOM 6972 N N . VAL A 1 880 ? -63.969 50.392 16.342 1.00 63.50 880 VAL A N 1
ATOM 6973 C CA . VAL A 1 880 ? -64.613 49.173 15.826 1.00 63.50 880 VAL A CA 1
ATOM 6974 C C . VAL A 1 880 ? -65.442 48.491 16.919 1.00 63.50 880 VAL A C 1
ATOM 6976 O O . VAL A 1 880 ? -66.614 48.187 16.690 1.00 63.50 880 VAL A O 1
ATOM 6979 N N . ALA A 1 881 ? -64.903 48.345 18.134 1.00 60.50 881 ALA A N 1
ATOM 6980 C CA . ALA A 1 881 ? -65.629 47.769 19.269 1.00 60.50 881 ALA A CA 1
ATOM 6981 C C . ALA A 1 881 ? -66.895 48.576 19.624 1.00 60.50 881 ALA A C 1
ATOM 6983 O O . ALA A 1 881 ? -67.982 48.009 19.773 1.00 60.50 881 ALA A O 1
ATOM 6984 N N . LYS A 1 882 ? -66.806 49.915 19.653 1.00 66.12 882 LYS A N 1
ATOM 6985 C CA . LYS A 1 882 ? -67.973 50.796 19.860 1.00 66.12 882 LYS A CA 1
ATOM 6986 C C . LYS A 1 882 ? -69.014 50.685 18.743 1.00 66.12 882 LYS A C 1
ATOM 6988 O O . LYS A 1 882 ? -70.213 50.763 19.023 1.00 66.12 882 LYS A O 1
ATOM 6993 N N . ALA A 1 883 ? -68.593 50.497 17.492 1.00 67.31 883 ALA A N 1
ATOM 6994 C CA . ALA A 1 883 ? -69.509 50.285 16.371 1.00 67.31 883 ALA A CA 1
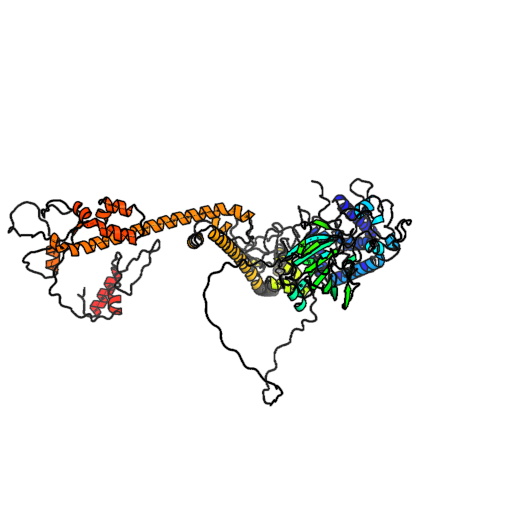ATOM 6995 C C . ALA A 1 883 ? -70.273 48.954 16.505 1.00 67.31 883 ALA A C 1
ATOM 6997 O O . ALA A 1 883 ? -71.490 48.923 16.310 1.00 67.31 883 ALA A O 1
ATOM 6998 N N . ILE A 1 884 ? -69.590 47.886 16.927 1.00 62.34 884 ILE A N 1
ATOM 6999 C CA . ILE A 1 884 ? -70.198 46.572 17.181 1.00 62.34 884 ILE A CA 1
ATOM 7000 C C . ILE A 1 884 ? -71.184 46.641 18.359 1.00 62.34 884 ILE A C 1
ATOM 7002 O O . ILE A 1 884 ? -72.317 46.177 18.235 1.00 62.34 884 ILE A O 1
ATOM 7006 N N . LEU A 1 885 ? -70.817 47.288 19.473 1.00 59.97 885 LEU A N 1
ATOM 7007 C CA . LEU A 1 885 ? -71.701 47.473 20.637 1.00 59.97 885 LEU A CA 1
ATOM 7008 C C . LEU A 1 885 ? -72.959 48.286 20.313 1.00 59.97 885 LEU A C 1
ATOM 7010 O O . LEU A 1 885 ? -74.044 47.967 20.806 1.00 59.97 885 LEU A O 1
ATOM 7014 N N . ARG A 1 886 ? -72.843 49.303 19.449 1.00 68.56 886 ARG A N 1
ATOM 7015 C CA . ARG A 1 886 ? -74.008 50.013 18.899 1.00 68.56 886 ARG A CA 1
ATOM 7016 C C . ARG A 1 886 ? -74.894 49.092 18.066 1.00 68.56 886 ARG A C 1
ATOM 7018 O O . ARG A 1 886 ? -76.104 49.108 18.269 1.00 68.56 886 ARG A O 1
ATOM 7025 N N . GLY A 1 887 ? -74.313 48.278 17.183 1.00 62.09 887 GLY A N 1
ATOM 7026 C CA . GLY A 1 887 ? -75.053 47.296 16.381 1.00 62.09 887 GLY A CA 1
ATOM 7027 C C . GLY A 1 887 ? -75.787 46.246 17.224 1.00 62.09 887 GLY A C 1
ATOM 7028 O O . GLY A 1 887 ? -76.862 45.794 16.845 1.00 62.09 887 GLY A O 1
ATOM 7029 N N . LEU A 1 888 ? -75.254 45.919 18.405 1.00 57.53 888 LEU A N 1
ATOM 7030 C CA . LEU A 1 888 ? -75.857 45.001 19.380 1.00 57.53 888 LEU A CA 1
ATOM 7031 C C . LEU A 1 888 ? -76.820 45.685 20.374 1.00 57.53 888 LEU A C 1
ATOM 7033 O O . LEU A 1 888 ? -77.266 45.054 21.332 1.00 57.53 888 LEU A O 1
ATOM 7037 N N . GLY A 1 889 ? -77.140 46.971 20.180 1.00 51.84 889 GLY A N 1
ATOM 7038 C CA . GLY A 1 889 ? -78.098 47.708 21.011 1.00 51.84 889 GLY A CA 1
ATOM 7039 C C . GLY A 1 889 ? -77.602 48.058 22.420 1.00 51.84 889 GLY A C 1
ATOM 7040 O O . GLY A 1 889 ? -78.412 48.360 23.294 1.00 51.84 889 GLY A O 1
ATOM 7041 N N . ARG A 1 890 ? -76.285 48.030 22.668 1.00 56.69 890 ARG A N 1
ATOM 7042 C CA . ARG A 1 890 ? -75.670 48.317 23.979 1.00 56.69 890 ARG A CA 1
ATOM 7043 C C . ARG A 1 890 ? -74.611 49.427 23.887 1.00 56.69 890 ARG A C 1
ATOM 7045 O O . ARG A 1 890 ? -73.447 49.190 24.198 1.00 56.69 890 ARG A O 1
ATOM 7052 N N . PRO A 1 891 ? -74.985 50.654 23.482 1.00 50.28 891 PRO A N 1
ATOM 7053 C CA . PRO A 1 891 ? -74.032 51.728 23.180 1.00 50.28 891 PRO A CA 1
ATOM 7054 C C . PRO A 1 891 ? -73.256 52.266 24.394 1.00 50.28 891 PRO A C 1
ATOM 7056 O O . PRO A 1 891 ? -72.253 52.946 24.200 1.00 50.28 891 PRO A O 1
ATOM 7059 N N . ASN A 1 892 ? -73.725 51.974 25.613 1.00 47.97 892 ASN A N 1
ATOM 7060 C CA . ASN A 1 892 ? -73.194 52.508 26.872 1.00 47.97 892 ASN A CA 1
ATOM 7061 C C . ASN A 1 892 ? -72.603 51.419 27.787 1.00 47.97 892 ASN A C 1
ATOM 7063 O O . ASN A 1 892 ? -72.398 51.673 28.971 1.00 47.97 892 ASN A O 1
ATOM 7067 N N . ALA A 1 893 ? -72.408 50.195 27.287 1.00 52.91 893 ALA A N 1
ATOM 7068 C CA . ALA A 1 893 ? -71.727 49.155 28.057 1.00 52.91 893 ALA A CA 1
ATOM 7069 C C . ALA A 1 893 ? -70.263 49.571 28.293 1.00 52.91 893 ALA A C 1
ATOM 7071 O O . ALA A 1 893 ? -69.622 50.036 27.348 1.00 52.91 893 ALA A O 1
ATOM 7072 N N . SER A 1 894 ? -69.782 49.453 29.539 1.00 44.09 894 SER A N 1
ATOM 7073 C CA . SER A 1 894 ? -68.403 49.793 29.926 1.00 44.09 894 SER A CA 1
ATOM 7074 C C . SER A 1 894 ? -67.400 48.751 29.467 1.00 44.09 894 SER A C 1
ATOM 7076 O O . SER A 1 894 ? -67.675 47.557 29.750 1.00 44.09 894 SER A O 1
#

pLDDT: mean 71.24, std 21.01, range [22.47, 98.38]